Protein AF-Q5M6M2-F1 (afdb_monomer)

pLDDT: mean 83.04, std 14.75, range [26.73, 98.88]

Nearest PDB structures (foldseek):
  5hea-assembly1_A  TM=6.880E-01  e=1.243E-16  Streptococcus parasanguinis FW213
  8vh7-assembly2_B  TM=7.089E-01  e=6.841E-10  Pasteurella multocida
  8vh8-assembly2_B  TM=6.754E-01  e=8.347E-10  Pasteurella multocida
  8vh8-assembly4_D  TM=6.735E-01  e=1.243E-09  Pasteurella multocida
  8vh7-assembly1_A  TM=6.946E-01  e=4.530E-09  Pasteurella multocida

InterPro domains:
  IPR001173 Glycosyltransferase 2-like [PF00535] (6-85)
  IPR029044 Nucleotide-diphospho-sugar transferases [G3DSA:3.90.550.10] (1-86)
  IPR029044 Nucleotide-diphospho-sugar transferases [G3DSA:3.90.550.10] (135-311)
  IPR029044 Nucleotide-diphospho-sugar transferases [SSF53448] (4-286)
  IPR029465 TupA-like ATPgrasp protein [PF14305] (617-821)
  IPR059418 Repeat of unknown function DUF8374 [PF28160] (356-506)

Sequence (832 aa):
MKTVGVVIPIYNVEKYLRECLDSVVNQTYKNLQVVLVNDGSTDENSLNIAKEYTLKDERFILFDKENGGQSTARNVGIEFFSKEYDFKNITQELKENSLVEFKLDNEDNPYNIYKIYKSSNFFKNKDELLNFKAPDIDYIIFLDSDDYWELNCIEECVPRMDGVEVVWFDNKAFDYEIKTIYPTSKTFMECFNYNIKNKQINGNTWFDECRKNNITSIWIAVMEMIDFAYLKTLKLKFLDGVLYEDNLFGTLLFLNVKKLYVLDKKLYNNRIRANSTMCHDNNLSFENLAPFFRILSNDFLDPYDAREYIKLHSWTCMTFVLLLMYVNKFKNKENLEKIRFFLFSYKDILFENIKLNQDPWAIKDKIDIINFFVNNKFKDNKYQFNTNLYGTAKQRIQNQLCYKLGQTMIINSKSIIGILFMPIYLLSTFLNYKQDQKIYHQKIKKDPTLKLPPLENYPDYQEALKYKEHLSYKLGKILLESFKTWHKGGLFKFPFLAKGVKKRSKVALTSKECNLEEDEIFFKERHKAIFNYIPDFKHPQTFNEKLVFRMLYDRSPLYTFLADKLKMRIFIQQILSQFDESNIFDNNSVLFQDIDKIQDKILNTNICEYLPKLYAIYDDIYDIDFDILPESFVLKTNHDCGGYVIVEDKIKFLRDIDLFSSSMQKLHNHLHSNYYYLSREWHYKDIKPKIFAEELLIDKNGKLADTYKFHIFDHKNLNNNYIQVTTDRFNNYQRFIMDSNWNIAPFNFTYEVSKDKLPNRPSEFEKMFEISLKLSKMFDYVRVDLYCIDNRIYIGELTFTHGAAGEKLNPNCWDKKLGKLWNIRKLSDVAK

Radius of gyration: 37.34 Å; Cα contacts (8 Å, |Δi|>4): 1326; chains: 1; bounding box: 87×60×105 Å

Solvent-accessible surface area (backbone atoms only — not comparable to full-atom values): 46216 Å² total; per-residue (Å²): 135,74,32,35,33,38,29,30,36,37,61,64,34,55,92,33,34,62,60,20,51,49,29,61,73,59,28,71,52,74,58,53,39,35,34,39,21,36,34,47,52,82,54,94,41,38,65,57,52,53,50,50,49,15,51,75,35,66,48,28,32,33,38,37,24,51,52,52,54,64,30,46,30,46,36,52,38,54,37,40,60,67,57,75,65,54,59,34,73,72,58,90,72,93,54,85,86,33,71,38,40,28,34,69,64,56,92,81,54,96,62,51,61,69,38,32,38,33,21,38,78,61,48,91,48,70,65,54,55,70,63,51,69,65,65,86,54,49,28,37,35,38,45,58,32,64,24,38,48,45,47,50,40,62,55,63,44,61,76,52,37,68,93,33,50,31,29,38,45,38,63,44,55,30,31,62,90,79,70,40,72,59,88,83,74,75,49,80,65,56,64,53,72,61,76,61,56,72,32,78,47,29,19,65,58,52,49,52,48,26,64,76,61,70,57,71,84,34,84,45,52,62,36,35,40,32,33,37,68,59,47,59,75,67,70,73,63,47,49,65,85,44,64,72,29,37,31,58,39,36,46,58,52,44,63,68,35,74,29,31,26,31,43,84,44,68,34,36,41,44,62,47,54,80,88,36,99,86,42,88,56,94,80,76,43,54,86,75,40,61,71,76,58,38,70,44,61,81,78,36,94,45,50,65,60,41,51,53,50,48,50,51,49,16,51,47,54,55,35,48,52,44,47,51,45,53,74,70,58,57,94,43,80,78,52,47,56,54,46,49,53,48,38,51,53,46,46,54,61,50,66,80,63,75,76,77,91,73,62,95,80,54,53,61,61,55,51,49,50,51,45,48,44,45,68,64,60,48,73,58,73,72,91,53,80,54,51,88,80,73,47,45,31,44,57,54,54,50,68,31,67,33,21,47,43,15,44,51,51,58,65,29,60,76,40,75,67,33,51,73,46,35,69,57,53,47,49,49,54,50,51,51,50,52,47,52,49,49,52,50,53,50,48,29,70,78,37,68,84,72,54,77,74,66,63,81,77,31,91,47,23,78,65,25,54,57,54,59,74,29,67,33,24,46,43,16,44,50,49,54,53,13,60,75,30,41,94,78,47,22,60,75,46,35,66,60,54,50,52,52,50,62,64,72,49,75,66,73,84,59,72,81,66,84,45,63,65,61,55,49,50,53,49,40,55,52,42,25,73,72,75,71,47,82,74,55,54,91,70,50,59,27,36,46,37,43,35,46,29,38,44,66,75,46,79,43,68,63,52,23,36,44,49,22,59,57,57,29,44,51,55,52,38,38,73,73,66,77,48,74,80,80,55,70,80,41,86,84,23,75,74,73,49,63,65,89,82,38,50,70,61,47,50,58,34,55,77,32,81,44,42,61,47,58,77,50,77,29,79,49,74,89,62,64,64,70,85,82,48,65,60,44,30,28,40,34,43,30,34,65,82,85,33,63,44,82,35,82,42,41,69,61,44,69,67,35,59,67,64,40,50,54,46,48,51,48,44,45,56,45,50,77,47,61,39,21,82,78,67,57,43,50,41,29,59,82,45,81,57,33,38,34,35,29,54,57,65,55,37,102,85,71,47,68,56,42,39,40,33,37,40,46,36,41,94,88,44,61,82,65,22,39,33,40,38,38,39,51,86,84,85,63,71,43,67,47,34,23,35,73,85,74,42,78,39,94,45,38,68,77,59,85,72,73,86,88,67,80,80,80,80,60,92,51,46,72,59,53,51,52,50,46,49,64,77,32,70,92,52,45,54,37,30,36,31,32,33,61,47,94,87,38,54,32,55,74,48,58,43,73,47,68,70,71,47,70,70,51,42,44,57,63,69,48,32,43,51,53,16,67,56,41,61,89,64,55,62,69,70,72,78,104

Organism: Campylobacter jejuni (NCBI:txid197)

Mean predicted aligned error: 19.47 Å

Structure (mmCIF, N/CA/C/O backbone):
data_AF-Q5M6M2-F1
#
_entry.id   AF-Q5M6M2-F1
#
loop_
_atom_site.group_PDB
_atom_site.id
_atom_site.type_symbol
_atom_site.label_atom_id
_atom_site.label_alt_id
_atom_site.label_comp_id
_atom_site.label_asym_id
_atom_site.label_entity_id
_atom_site.label_seq_id
_atom_site.pdbx_PDB_ins_code
_atom_site.Cartn_x
_atom_site.Cartn_y
_atom_site.Cartn_z
_atom_site.occupancy
_atom_site.B_iso_or_equiv
_atom_site.auth_seq_id
_atom_site.auth_comp_id
_atom_site.auth_asym_id
_atom_site.auth_atom_id
_atom_site.pdbx_PDB_model_num
ATOM 1 N N . MET A 1 1 ? -41.541 11.569 20.650 1.00 85.75 1 MET A N 1
ATOM 2 C CA . MET A 1 1 ? -40.236 12.262 20.559 1.00 85.75 1 MET A CA 1
ATOM 3 C C . MET A 1 1 ? -39.165 11.182 20.585 1.00 85.75 1 MET A C 1
ATOM 5 O O . MET A 1 1 ? -39.375 10.213 21.301 1.00 85.75 1 MET A O 1
ATOM 9 N N . LYS A 1 2 ? -38.107 11.273 19.773 1.00 97.44 2 LYS A N 1
ATOM 10 C CA . LYS A 1 2 ? -37.060 10.236 19.699 1.00 97.44 2 LYS A CA 1
ATOM 11 C C . LYS A 1 2 ? -36.121 10.325 20.907 1.00 97.44 2 LYS A C 1
ATOM 13 O O . LYS A 1 2 ? -35.876 11.430 21.385 1.00 97.44 2 LYS A O 1
ATOM 18 N N . THR A 1 3 ? -35.627 9.225 21.449 1.00 98.38 3 THR A N 1
ATOM 19 C CA . THR A 1 3 ? -34.684 9.253 22.581 1.00 98.38 3 THR A CA 1
ATOM 20 C C . THR A 1 3 ? -33.255 9.137 22.065 1.00 98.38 3 THR A C 1
ATOM 22 O O . THR A 1 3 ? -32.957 8.228 21.292 1.00 98.38 3 THR A O 1
ATOM 25 N N . VAL A 1 4 ? -32.371 10.043 22.487 1.00 98.75 4 VAL A N 1
ATOM 26 C CA . VAL A 1 4 ? -30.961 10.056 22.064 1.00 98.75 4 VAL A CA 1
ATOM 27 C C . VAL A 1 4 ? -30.060 9.635 23.224 1.00 98.75 4 VAL A C 1
ATOM 29 O O . VAL A 1 4 ? -30.049 10.284 24.268 1.00 98.75 4 VAL A O 1
ATOM 32 N N . GLY A 1 5 ? -29.306 8.557 23.039 1.00 98.69 5 GLY A N 1
ATOM 33 C CA . GLY A 1 5 ? -28.227 8.133 23.921 1.00 98.69 5 GLY A CA 1
ATOM 34 C C . GLY A 1 5 ? -26.951 8.927 23.650 1.00 98.69 5 GLY A C 1
ATOM 35 O O . GLY A 1 5 ? -26.504 9.006 22.510 1.00 98.69 5 GLY A O 1
ATOM 36 N N . VAL A 1 6 ? -26.355 9.498 24.688 1.00 98.81 6 VAL A N 1
ATOM 37 C CA . VAL A 1 6 ? -25.086 10.229 24.631 1.00 98.81 6 VAL A CA 1
ATOM 38 C C . VAL A 1 6 ? -24.055 9.459 25.442 1.00 98.81 6 VAL A C 1
ATOM 40 O O . VAL A 1 6 ? -24.348 9.078 26.573 1.00 98.81 6 VAL A O 1
ATOM 43 N N . VAL A 1 7 ? -22.861 9.238 24.899 1.00 98.81 7 VAL A N 1
ATOM 44 C CA . VAL A 1 7 ? -21.767 8.557 25.610 1.00 98.81 7 VAL A CA 1
ATOM 45 C C . VAL A 1 7 ? -20.550 9.474 25.687 1.00 98.81 7 VAL A C 1
ATOM 47 O O . VAL A 1 7 ? -20.090 9.968 24.657 1.00 98.81 7 VAL A O 1
ATOM 50 N N . ILE A 1 8 ? -20.040 9.689 26.903 1.00 98.69 8 ILE A N 1
ATOM 51 C CA . ILE A 1 8 ? -18.933 10.612 27.190 1.00 98.69 8 ILE A CA 1
ATOM 52 C C . ILE A 1 8 ? -17.836 9.875 27.974 1.00 98.69 8 ILE A C 1
ATOM 54 O O . ILE A 1 8 ? -18.034 9.574 29.159 1.00 98.69 8 ILE A O 1
ATOM 58 N N . PRO A 1 9 ? -16.680 9.579 27.350 1.00 97.50 9 PRO A N 1
ATOM 59 C CA . PRO A 1 9 ? -15.520 9.027 28.039 1.00 97.50 9 PRO A CA 1
ATOM 60 C C . PRO A 1 9 ? -14.777 10.127 28.811 1.00 97.50 9 PRO A C 1
ATOM 62 O O . PRO A 1 9 ? -14.502 11.197 28.269 1.00 97.50 9 PRO A O 1
ATOM 65 N N . ILE A 1 10 ? -14.431 9.874 30.074 1.00 97.12 10 ILE A N 1
ATOM 66 C CA . ILE A 1 10 ? -13.815 10.848 30.988 1.00 97.12 10 ILE A CA 1
ATOM 67 C C . ILE A 1 10 ? -12.485 10.295 31.496 1.00 97.12 10 ILE A C 1
ATOM 69 O O . ILE A 1 10 ? -12.465 9.261 32.161 1.00 97.12 10 ILE A O 1
ATOM 73 N N . TYR A 1 11 ? -11.390 11.008 31.228 1.00 93.75 11 TYR A N 1
ATOM 74 C CA . TYR A 1 11 ? -10.078 10.696 31.792 1.00 93.75 11 TYR A CA 1
ATOM 75 C C . TYR A 1 11 ? -9.236 11.961 32.000 1.00 93.75 11 TYR A C 1
ATOM 77 O O . TYR A 1 11 ? -8.749 12.541 31.032 1.00 93.75 11 TYR A O 1
ATOM 85 N N . ASN A 1 12 ? -9.035 12.371 33.254 1.00 92.56 12 ASN A N 1
ATOM 86 C CA . ASN A 1 12 ? -8.169 13.498 33.637 1.00 92.56 12 ASN A CA 1
ATOM 87 C C . ASN A 1 12 ? -8.478 14.825 32.906 1.00 92.56 12 ASN A C 1
ATOM 89 O O . ASN A 1 12 ? -7.594 15.477 32.342 1.00 92.56 12 ASN A O 1
ATOM 93 N N . VAL A 1 13 ? -9.753 15.220 32.891 1.00 92.88 13 VAL A N 1
ATOM 94 C CA . VAL A 1 13 ? -10.278 16.381 32.147 1.00 92.88 13 VAL A CA 1
ATOM 95 C C . VAL A 1 13 ? -10.986 17.392 33.053 1.00 92.88 13 VAL A C 1
ATOM 97 O O . VAL A 1 13 ? -11.816 18.166 32.578 1.00 92.88 13 VAL A O 1
ATOM 100 N N . GLU A 1 14 ? -10.667 17.442 34.349 1.00 94.88 14 GLU A N 1
ATOM 101 C CA . GLU A 1 14 ? -11.368 18.289 35.331 1.00 94.88 14 GLU A CA 1
ATOM 102 C C . GLU A 1 14 ? -11.521 19.761 34.903 1.00 94.88 14 GLU A C 1
ATOM 104 O O . GLU A 1 14 ? -12.529 20.400 35.207 1.00 94.88 14 GLU A O 1
ATOM 109 N N . LYS A 1 15 ? -10.552 20.283 34.139 1.00 93.75 15 LYS A N 1
ATOM 110 C CA . LYS A 1 15 ? -10.528 21.662 33.626 1.00 93.75 15 LYS A CA 1
ATOM 111 C C . LYS A 1 15 ? -11.583 21.944 32.553 1.00 93.75 15 LYS A C 1
ATOM 113 O O . LYS A 1 15 ? -11.947 23.100 32.364 1.00 93.75 15 LYS A O 1
ATOM 118 N N . TYR A 1 16 ? -12.035 20.917 31.839 1.00 94.25 16 TYR A N 1
ATOM 119 C CA . TYR A 1 16 ? -12.872 21.038 30.638 1.00 94.25 16 TYR A CA 1
ATOM 120 C C . TYR A 1 16 ? -14.241 20.372 30.814 1.00 94.25 16 TYR A C 1
ATOM 122 O O . TYR A 1 16 ? -15.223 20.801 30.212 1.00 94.25 16 TYR A O 1
ATOM 130 N N . LEU A 1 17 ? -14.323 19.371 31.696 1.00 97.50 17 LEU A N 1
ATOM 131 C CA . LEU A 1 17 ? -15.484 18.501 31.844 1.00 97.50 17 LEU A CA 1
ATOM 132 C C . LEU A 1 17 ? -16.784 19.261 32.131 1.00 97.50 17 LEU A C 1
ATOM 134 O O . LEU A 1 17 ? -17.826 18.907 31.592 1.00 97.50 17 LEU A O 1
ATOM 138 N N . ARG A 1 18 ? -16.756 20.328 32.941 1.00 98.12 18 ARG A N 1
ATOM 139 C CA . ARG A 1 18 ? -17.974 21.110 33.222 1.00 98.12 18 ARG A CA 1
ATOM 140 C C . ARG A 1 18 ? -18.554 21.754 31.964 1.00 98.12 18 ARG A C 1
ATOM 142 O O . ARG A 1 18 ? -19.754 21.656 31.762 1.00 98.12 18 ARG A O 1
ATOM 149 N N . GLU A 1 19 ? -17.719 22.343 31.110 1.00 97.12 19 GLU A N 1
ATOM 150 C CA . GLU A 1 19 ? -18.163 22.971 29.857 1.00 97.12 19 GLU A CA 1
ATOM 151 C C . GLU A 1 19 ? -18.762 21.931 28.898 1.00 97.12 19 GLU A C 1
ATOM 153 O O . GLU A 1 19 ? -19.839 22.152 28.338 1.00 97.12 19 GLU A O 1
ATOM 158 N N . CYS A 1 20 ? -18.120 20.762 28.790 1.00 98.12 20 CYS A N 1
ATOM 159 C CA . CYS A 1 20 ? -18.657 19.614 28.062 1.00 98.12 20 CYS A CA 1
ATOM 160 C C . CYS A 1 20 ? -20.060 19.247 28.570 1.00 98.12 20 CYS A C 1
ATOM 162 O O . CYS A 1 20 ? -21.024 19.224 27.799 1.00 98.12 20 CYS A O 1
ATOM 164 N N . LEU A 1 21 ? -20.202 18.985 29.873 1.00 98.62 21 LEU A N 1
ATOM 165 C CA . LEU A 1 21 ? -21.458 18.521 30.467 1.00 98.62 21 LEU A CA 1
ATOM 166 C C . LEU A 1 21 ? -22.552 19.596 30.435 1.00 98.62 21 LEU A C 1
ATOM 168 O O . LEU A 1 21 ? -23.702 19.277 30.131 1.00 98.62 21 LEU A O 1
ATOM 172 N N . ASP A 1 22 ? -22.212 20.865 30.661 1.00 98.50 22 ASP A N 1
ATOM 173 C CA . ASP A 1 22 ? -23.141 21.987 30.529 1.00 98.50 22 ASP A CA 1
ATOM 174 C C . ASP A 1 22 ? -23.681 22.101 29.096 1.00 98.50 22 ASP A C 1
ATOM 176 O O . ASP A 1 22 ? -24.872 22.367 28.913 1.00 98.50 22 ASP A O 1
ATOM 180 N N . SER A 1 23 ? -22.863 21.836 28.072 1.00 98.06 23 SER A N 1
ATOM 181 C CA . SER A 1 23 ? -23.326 21.834 26.676 1.00 98.06 23 SER A CA 1
ATOM 182 C C . SER A 1 23 ? -24.368 20.745 26.388 1.00 98.06 23 SER A C 1
ATOM 184 O O . SER A 1 23 ? -25.256 20.946 25.556 1.00 98.06 23 SER A O 1
ATOM 186 N N . VAL A 1 24 ? -24.312 19.622 27.116 1.00 98.38 24 VAL A N 1
ATOM 187 C CA . VAL A 1 24 ? -25.276 18.514 27.025 1.00 98.38 24 VAL A CA 1
ATOM 188 C C . VAL A 1 24 ? -26.533 18.810 27.836 1.00 98.38 24 VAL A C 1
ATOM 190 O O . VAL A 1 24 ? -27.648 18.673 27.326 1.00 98.38 24 VAL A O 1
ATOM 193 N N . VAL A 1 25 ? -26.376 19.272 29.081 1.00 98.12 25 VAL A N 1
ATOM 194 C CA . VAL A 1 25 ? -27.498 19.628 29.965 1.00 98.12 25 VAL A CA 1
ATOM 195 C C . VAL A 1 25 ? -28.391 20.674 29.297 1.00 98.12 25 VAL A C 1
ATOM 197 O O . VAL A 1 25 ? -29.623 20.542 29.301 1.00 98.12 25 VAL A O 1
ATOM 200 N N . ASN A 1 26 ? -27.765 21.671 28.669 1.00 98.00 26 ASN A N 1
ATOM 201 C CA . ASN A 1 26 ? -28.430 22.821 28.070 1.00 98.00 26 ASN A CA 1
ATOM 202 C C . ASN A 1 26 ? -28.868 22.620 26.611 1.00 98.00 26 ASN A C 1
ATOM 204 O O . ASN A 1 26 ? -29.414 23.562 26.034 1.00 98.00 26 ASN A O 1
ATOM 208 N N . GLN A 1 27 ? -28.718 21.423 26.023 1.00 98.31 27 GLN A N 1
ATOM 209 C CA . GLN A 1 27 ? -29.257 21.141 24.686 1.00 98.31 27 GLN A CA 1
ATOM 210 C C . GLN A 1 27 ? -30.735 21.538 24.595 1.00 98.31 27 GLN A C 1
ATOM 212 O O . GLN A 1 27 ? -31.531 21.299 25.510 1.00 98.31 27 GLN A O 1
ATOM 217 N N . THR A 1 28 ? -31.108 22.162 23.482 1.00 97.75 28 THR A N 1
ATOM 218 C CA . THR A 1 28 ? -32.491 22.579 23.196 1.00 97.75 28 THR A CA 1
ATOM 219 C C . THR A 1 28 ? -33.425 21.374 23.071 1.00 97.75 28 THR A C 1
ATOM 221 O O . THR A 1 28 ? -34.529 21.400 23.617 1.00 97.75 28 THR A O 1
ATOM 224 N N . TYR A 1 29 ? -32.935 20.274 22.497 1.00 97.94 29 TYR A N 1
ATOM 225 C CA . TYR A 1 29 ? -33.602 18.977 22.513 1.00 97.94 29 TYR A CA 1
ATOM 226 C C . TYR A 1 29 ? -33.430 18.276 23.870 1.00 97.94 29 TYR A C 1
ATOM 228 O O . TYR A 1 29 ? -32.310 18.022 24.312 1.00 97.94 29 TYR A O 1
ATOM 236 N N . LYS A 1 30 ? -34.537 17.941 24.547 1.00 95.81 30 LYS A N 1
ATOM 237 C CA . LYS A 1 30 ? -34.500 17.491 25.955 1.00 95.81 30 LYS A CA 1
ATOM 238 C C . LYS A 1 30 ? -34.467 15.979 26.175 1.00 95.81 30 LYS A C 1
ATOM 240 O O . LYS A 1 30 ? -33.972 15.551 27.218 1.00 95.81 30 LYS A O 1
ATOM 245 N N . ASN A 1 31 ? -34.962 15.179 25.228 1.00 97.75 31 ASN A N 1
ATOM 246 C CA . ASN A 1 31 ? -35.147 13.733 25.404 1.00 97.75 31 ASN A CA 1
ATOM 247 C C . ASN A 1 31 ? -33.836 12.943 25.204 1.00 97.75 31 ASN A C 1
ATOM 249 O O . ASN A 1 31 ? -33.642 12.281 24.180 1.00 97.75 31 ASN A O 1
ATOM 253 N N . LEU A 1 32 ? -32.929 13.067 26.176 1.00 98.38 32 LEU A N 1
ATOM 254 C CA . LEU A 1 32 ? -31.593 12.467 26.183 1.00 98.38 32 LEU A CA 1
ATOM 255 C C . LEU A 1 32 ? -31.459 11.414 27.290 1.00 98.38 32 LEU A C 1
ATOM 257 O O . LEU A 1 32 ? -32.077 11.542 28.345 1.00 98.38 32 LEU A O 1
ATOM 261 N N . GLN A 1 33 ? -30.598 10.425 27.068 1.00 98.44 33 GLN A N 1
ATOM 262 C CA . GLN A 1 33 ? -30.063 9.515 28.084 1.00 98.44 33 GLN A CA 1
ATOM 263 C C . GLN A 1 33 ? -28.539 9.591 28.007 1.00 98.44 33 GLN A C 1
ATOM 265 O O . GLN A 1 33 ? -27.982 9.364 26.939 1.00 98.44 33 GLN A O 1
ATOM 270 N N . VAL A 1 34 ? -27.857 9.946 29.091 1.00 98.75 34 VAL A N 1
ATOM 271 C CA . VAL A 1 34 ? -26.426 10.281 29.055 1.00 98.75 34 VAL A CA 1
ATOM 272 C C . VAL A 1 34 ? -25.631 9.295 29.898 1.00 98.75 34 VAL A C 1
ATOM 274 O O . VAL A 1 34 ? -25.896 9.133 31.084 1.00 98.75 34 VAL A O 1
ATOM 277 N N . VAL A 1 35 ? -24.639 8.655 29.292 1.00 98.81 35 VAL A N 1
ATOM 278 C CA . VAL A 1 35 ? -23.704 7.743 29.947 1.00 98.81 35 VAL A CA 1
ATOM 279 C C . VAL A 1 35 ? -22.361 8.442 30.070 1.00 98.81 35 VAL A C 1
ATOM 281 O O . VAL A 1 35 ? -21.685 8.703 29.076 1.00 98.81 35 VAL A O 1
ATOM 284 N N . LEU A 1 36 ? -21.973 8.730 31.305 1.00 98.88 36 LEU A N 1
ATOM 285 C CA . LEU A 1 36 ? -20.623 9.142 31.652 1.00 98.88 36 LEU A CA 1
ATOM 286 C C . LEU A 1 36 ? -19.816 7.896 31.982 1.00 98.88 36 LEU A C 1
ATOM 288 O O . LEU A 1 36 ? -20.273 7.049 32.750 1.00 98.88 36 LEU A O 1
ATOM 292 N N . VAL A 1 37 ? -18.610 7.789 31.443 1.00 98.62 37 VAL A N 1
ATOM 293 C CA . VAL A 1 37 ? -17.709 6.686 31.775 1.00 98.62 37 VAL A CA 1
ATOM 294 C C . VAL A 1 37 ? -16.396 7.264 32.272 1.00 98.62 37 VAL A C 1
ATOM 296 O O . VAL A 1 37 ? -15.574 7.710 31.475 1.00 98.62 37 VAL A O 1
ATOM 299 N N . ASN A 1 38 ? -16.211 7.271 33.593 1.00 98.19 38 ASN A N 1
ATOM 300 C CA . ASN A 1 38 ? -14.922 7.564 34.202 1.00 98.19 38 ASN A CA 1
ATOM 301 C C . ASN A 1 38 ? -13.969 6.397 33.936 1.00 98.19 38 ASN A C 1
ATOM 303 O O . ASN A 1 38 ? -14.107 5.315 34.504 1.00 98.19 38 ASN A O 1
ATOM 307 N N . ASP A 1 39 ? -13.005 6.639 33.060 1.00 95.50 39 ASP A N 1
ATOM 308 C CA . ASP A 1 39 ? -12.000 5.688 32.607 1.00 95.50 39 ASP A CA 1
ATOM 309 C C . ASP A 1 39 ? -10.771 5.728 33.527 1.00 95.50 39 ASP A C 1
ATOM 311 O O . ASP A 1 39 ? -9.651 5.965 33.086 1.00 95.50 39 ASP A O 1
ATOM 315 N N . GLY A 1 40 ? -10.982 5.577 34.835 1.00 93.81 40 GLY A N 1
ATOM 316 C CA . GLY A 1 40 ? -9.903 5.551 35.822 1.00 93.81 40 GLY A CA 1
ATOM 317 C C . GLY A 1 40 ? -9.166 6.882 36.000 1.00 93.81 40 GLY A C 1
ATOM 318 O O . GLY A 1 40 ? -7.941 6.877 36.128 1.00 93.81 40 GLY A O 1
ATOM 319 N N . SER A 1 41 ? -9.877 8.021 35.991 1.00 93.75 41 SER A N 1
ATOM 320 C CA . SER A 1 41 ? -9.264 9.333 36.269 1.00 93.75 41 SER A CA 1
ATOM 321 C C . SER A 1 41 ? -8.532 9.343 37.614 1.00 93.75 41 SER A C 1
ATOM 323 O O . SER A 1 41 ? -9.035 8.841 38.618 1.00 93.75 41 SER A O 1
ATOM 325 N N . THR A 1 42 ? -7.352 9.953 37.615 1.00 91.50 42 THR A N 1
ATOM 326 C CA . THR A 1 42 ? -6.465 10.130 38.771 1.00 91.50 42 THR A CA 1
ATOM 327 C C . THR A 1 42 ? -6.307 11.595 39.175 1.00 91.50 42 THR A C 1
ATOM 329 O O . THR A 1 42 ? -5.587 11.881 40.128 1.00 91.50 42 THR A O 1
ATOM 332 N N . ASP A 1 43 ? -6.899 12.525 38.419 1.00 92.81 43 ASP A N 1
ATOM 333 C CA . ASP A 1 43 ? -6.998 13.925 38.825 1.00 92.81 43 ASP A CA 1
ATOM 334 C C . ASP A 1 43 ? -7.937 14.099 40.030 1.00 92.81 43 ASP A C 1
ATOM 336 O O . ASP A 1 43 ? -8.621 13.170 40.467 1.00 92.81 43 ASP A O 1
ATOM 340 N N . GLU A 1 44 ? -7.925 15.291 40.620 1.00 92.50 44 GLU A N 1
ATOM 341 C CA . GLU A 1 44 ? -8.631 15.536 41.876 1.00 92.50 44 GLU A CA 1
ATOM 342 C C . GLU A 1 44 ? -10.156 15.558 41.678 1.00 92.50 44 GLU A C 1
ATOM 344 O O . GLU A 1 44 ? -10.907 15.114 42.554 1.00 92.50 44 GLU A O 1
ATOM 349 N N . ASN A 1 45 ? -10.636 16.054 40.528 1.00 96.81 45 ASN A N 1
ATOM 350 C CA . ASN A 1 45 ? -12.039 16.436 40.394 1.00 96.81 45 ASN A CA 1
ATOM 351 C C . ASN A 1 45 ? -12.843 15.753 39.280 1.00 96.81 45 ASN A C 1
ATOM 353 O O . ASN A 1 45 ? -14.071 15.839 39.357 1.00 96.81 45 ASN A O 1
ATOM 357 N N . SER A 1 46 ? -12.270 15.064 38.282 1.00 97.44 46 SER A N 1
ATOM 358 C CA . SER A 1 46 ? -13.074 14.542 37.152 1.00 97.44 46 SER A CA 1
ATOM 359 C C . SER A 1 46 ? -14.198 13.607 37.608 1.00 97.44 46 SER A C 1
ATOM 361 O O . SER A 1 46 ? -15.355 13.783 37.215 1.00 97.44 46 SER A O 1
ATOM 363 N N . LEU A 1 47 ? -13.898 12.659 38.503 1.00 97.94 47 LEU A N 1
ATOM 364 C CA . LEU A 1 47 ? -1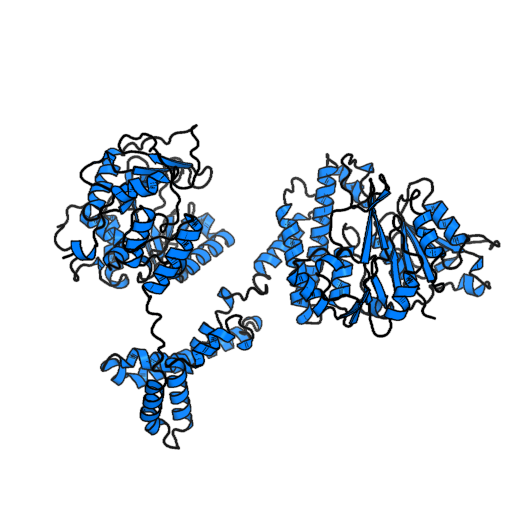4.900 11.734 39.046 1.00 97.94 47 LEU A CA 1
ATOM 365 C C . LEU A 1 47 ? -15.963 12.460 39.889 1.00 97.94 47 LEU A C 1
ATOM 367 O O . LEU A 1 47 ? -17.148 12.133 39.815 1.00 97.94 47 LEU A O 1
ATOM 371 N N . ASN A 1 48 ? -15.557 13.453 40.684 1.00 98.12 48 ASN A N 1
ATOM 372 C CA . ASN A 1 48 ? -16.471 14.214 41.538 1.00 98.12 48 ASN A CA 1
ATOM 373 C C . ASN A 1 48 ? -17.419 15.091 40.713 1.00 98.12 48 ASN A C 1
ATOM 375 O O . ASN A 1 48 ? -18.615 15.127 40.993 1.00 98.12 48 ASN A O 1
ATOM 379 N N . ILE A 1 49 ? -16.913 15.723 39.652 1.00 98.62 49 ILE A N 1
ATOM 380 C CA . ILE A 1 49 ? -17.727 16.466 38.687 1.00 98.62 49 ILE A CA 1
ATOM 381 C C . ILE A 1 49 ? -18.727 15.513 38.017 1.00 98.62 49 ILE A C 1
ATOM 383 O O . ILE A 1 49 ? -19.919 15.802 37.982 1.00 98.62 49 ILE A O 1
ATOM 387 N N . ALA A 1 50 ? -18.295 14.340 37.547 1.00 98.50 50 ALA A N 1
ATOM 388 C CA . ALA A 1 50 ? -19.206 13.374 36.931 1.00 98.50 50 ALA A CA 1
ATOM 389 C C . ALA A 1 50 ? -20.318 12.906 37.896 1.00 98.50 50 ALA A C 1
ATOM 391 O O . ALA A 1 50 ? -21.483 12.796 37.502 1.00 98.50 50 ALA A O 1
ATOM 392 N N . LYS A 1 51 ? -19.986 12.687 39.177 1.00 98.38 51 LYS A N 1
ATOM 393 C CA . LYS A 1 51 ? -20.954 12.372 40.244 1.00 98.38 51 LYS A CA 1
ATOM 394 C C . LYS A 1 51 ? -21.939 13.512 40.490 1.00 98.38 51 LYS A C 1
ATOM 396 O O . LYS A 1 51 ? -23.134 13.252 40.613 1.00 98.38 51 LYS A O 1
ATOM 401 N N . GLU A 1 52 ? -21.459 14.753 40.528 1.00 98.12 52 GLU A N 1
ATOM 402 C CA . GLU A 1 52 ? -22.292 15.950 40.687 1.00 98.12 52 GLU A CA 1
ATOM 403 C C . GLU A 1 52 ? -23.354 16.038 39.586 1.00 98.12 52 GLU A C 1
ATOM 405 O O . GLU A 1 52 ? -24.540 16.168 39.886 1.00 98.12 52 GLU A O 1
ATOM 410 N N . TYR A 1 53 ? -22.958 15.904 38.317 1.00 98.44 53 TYR A N 1
ATOM 411 C CA . TYR A 1 53 ? -23.900 15.953 37.193 1.00 98.44 53 TYR A CA 1
ATOM 412 C C . TYR A 1 53 ? -24.849 14.754 37.172 1.00 98.44 53 TYR A C 1
ATOM 414 O O . TYR A 1 53 ? -26.036 14.925 36.906 1.00 98.44 53 TYR A O 1
ATOM 422 N N . THR A 1 54 ? -24.356 13.563 37.528 1.00 98.38 54 THR A N 1
ATOM 423 C CA . THR A 1 54 ? -25.195 12.361 37.659 1.00 98.38 54 THR A CA 1
ATOM 424 C C . THR A 1 54 ? -26.262 12.522 38.734 1.00 98.38 54 THR A C 1
ATOM 426 O O . THR A 1 54 ? -27.361 11.997 38.588 1.00 98.38 54 THR A O 1
ATOM 429 N N . LEU A 1 55 ? -25.958 13.249 39.810 1.00 97.50 55 LEU A N 1
ATOM 430 C CA . LEU A 1 55 ? -26.920 13.553 40.860 1.00 97.50 55 LEU A CA 1
ATOM 431 C C . LEU A 1 55 ? -27.926 14.627 40.420 1.00 97.50 55 LEU A C 1
ATOM 433 O O . LEU A 1 55 ? -29.127 14.469 40.643 1.00 97.50 55 LEU A O 1
ATOM 437 N N . LYS A 1 56 ? -27.421 15.701 39.800 1.00 96.00 56 LYS A N 1
ATOM 438 C CA . LYS A 1 56 ? -28.169 16.908 39.418 1.00 96.00 56 LYS A CA 1
ATOM 439 C C . LYS A 1 56 ? -29.174 16.673 38.290 1.00 96.00 56 LYS A C 1
ATOM 441 O O . LYS A 1 56 ? -30.203 17.344 38.261 1.00 96.00 56 LYS A O 1
ATOM 446 N N . ASP A 1 57 ? -28.879 15.771 37.359 1.00 96.75 57 ASP A N 1
ATOM 447 C CA . ASP A 1 57 ? -29.691 15.540 36.168 1.00 96.75 57 ASP A CA 1
ATOM 448 C C . ASP A 1 57 ? -30.013 14.050 36.008 1.00 96.75 57 ASP A C 1
ATOM 450 O O . ASP A 1 57 ? -29.142 13.220 35.744 1.00 96.75 57 ASP A O 1
ATOM 454 N N . GLU A 1 58 ? -31.294 13.701 36.150 1.00 95.19 58 GLU A N 1
ATOM 455 C CA . GLU A 1 58 ? -31.765 12.313 36.119 1.00 95.19 58 GLU A CA 1
ATOM 456 C C . GLU A 1 58 ? -31.513 11.599 34.787 1.00 95.19 58 GLU A C 1
ATOM 458 O O . GLU A 1 58 ? -31.608 10.374 34.733 1.00 95.19 58 GLU A O 1
ATOM 463 N N . ARG A 1 59 ? -31.168 12.319 33.713 1.00 97.31 59 ARG A N 1
ATOM 464 C CA . ARG A 1 59 ? -30.813 11.725 32.416 1.00 97.31 59 ARG A CA 1
ATOM 465 C C . ARG A 1 59 ? -29.457 11.025 32.455 1.00 97.31 59 ARG A C 1
ATOM 467 O O . ARG A 1 59 ? -29.188 10.193 31.594 1.00 97.31 59 ARG A O 1
ATOM 474 N N . PHE A 1 60 ? -28.618 11.334 33.442 1.00 98.50 60 PHE A N 1
ATOM 475 C CA . PHE A 1 60 ? -27.236 10.875 33.519 1.00 98.50 60 PHE A CA 1
ATOM 476 C C . PHE A 1 60 ? -27.108 9.559 34.296 1.00 98.50 60 PHE A C 1
ATOM 478 O O . PHE A 1 60 ? -27.847 9.283 35.245 1.00 98.50 60 PHE A O 1
ATOM 485 N N . ILE A 1 61 ? -26.167 8.722 33.882 1.00 98.56 61 ILE A N 1
ATOM 486 C CA . ILE A 1 61 ? -25.665 7.557 34.609 1.00 98.56 61 ILE A CA 1
ATOM 487 C C . ILE A 1 61 ? -24.143 7.564 34.497 1.00 98.56 61 ILE A C 1
ATOM 489 O O . ILE A 1 61 ? -23.609 7.907 33.444 1.00 98.56 61 ILE A O 1
ATOM 493 N N . LEU A 1 62 ? -23.447 7.204 35.570 1.00 98.69 62 LEU A N 1
ATOM 494 C CA . LEU A 1 62 ? -21.988 7.200 35.609 1.00 98.69 62 LEU A CA 1
ATOM 495 C C . LEU A 1 62 ? -21.459 5.790 35.848 1.00 98.69 62 LEU A C 1
ATOM 497 O O . LEU A 1 62 ? -21.808 5.157 36.837 1.00 98.69 62 LEU A O 1
ATOM 501 N N . PHE A 1 63 ? -20.570 5.339 34.975 1.00 98.62 63 PHE A N 1
ATOM 502 C CA . PHE A 1 63 ? -19.765 4.136 35.137 1.00 98.62 63 PHE A CA 1
ATOM 503 C C . PHE A 1 63 ? -18.367 4.537 35.601 1.00 98.62 63 PHE A C 1
ATOM 505 O O . PHE A 1 63 ? -17.733 5.384 34.977 1.00 98.62 63 PHE A O 1
ATOM 512 N N . ASP A 1 64 ? -17.891 3.934 36.683 1.00 98.00 64 ASP A N 1
ATOM 513 C CA . ASP A 1 64 ? -16.541 4.111 37.211 1.0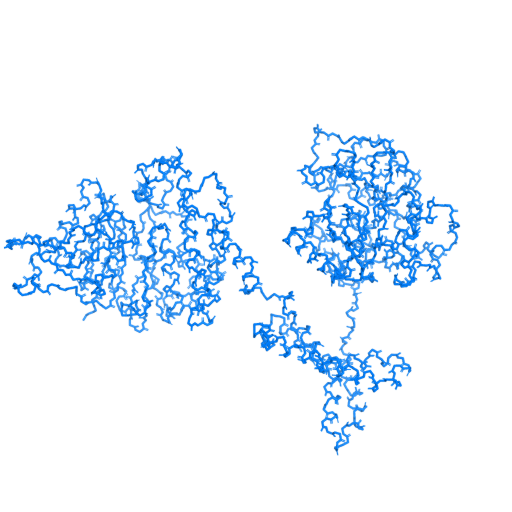0 98.00 64 ASP A CA 1
ATOM 514 C C . ASP A 1 64 ? -15.774 2.796 37.068 1.00 98.00 64 ASP A C 1
ATOM 516 O O . ASP A 1 64 ? -16.196 1.765 37.606 1.00 98.00 64 ASP A O 1
ATOM 520 N N . LYS A 1 65 ? -14.692 2.815 36.290 1.00 95.69 65 LYS A N 1
ATOM 521 C CA . LYS A 1 65 ? -13.957 1.616 35.879 1.00 95.69 65 LYS A CA 1
ATOM 522 C C . LYS A 1 65 ? -12.452 1.844 35.824 1.00 95.69 65 LYS A C 1
ATOM 524 O O . LYS A 1 65 ? -11.982 2.978 35.903 1.00 95.69 65 LYS A O 1
ATOM 529 N N . GLU A 1 66 ? -11.708 0.757 35.656 1.00 93.81 66 GLU A N 1
ATOM 530 C CA . GLU A 1 66 ? -10.271 0.813 35.385 1.00 93.81 66 GLU A CA 1
ATOM 531 C C . GLU A 1 66 ? -9.962 1.563 34.078 1.00 93.81 66 GLU A C 1
ATOM 533 O O . GLU A 1 66 ? -10.753 1.532 33.128 1.00 93.81 66 GLU A O 1
ATOM 538 N N . ASN A 1 67 ? -8.798 2.222 34.022 1.00 92.06 67 ASN A N 1
ATOM 539 C CA . ASN A 1 67 ? -8.336 2.879 32.803 1.00 92.06 67 ASN A CA 1
ATOM 540 C C . ASN A 1 67 ? -8.016 1.842 31.715 1.00 92.06 67 ASN A C 1
ATOM 542 O O . ASN A 1 67 ? -7.075 1.063 31.850 1.00 92.06 67 ASN A O 1
ATOM 546 N N . GLY A 1 68 ? -8.778 1.874 30.625 1.00 88.81 68 GLY A N 1
ATOM 547 C CA . GLY A 1 68 ? -8.592 1.023 29.447 1.00 88.81 68 GLY A CA 1
ATOM 548 C C . GLY A 1 68 ? -8.520 1.799 28.130 1.00 88.81 68 GLY A C 1
ATOM 549 O O . GLY A 1 68 ? -8.370 1.191 27.071 1.00 88.81 68 GLY A O 1
ATOM 550 N N . GLY A 1 69 ? -8.642 3.129 28.174 1.00 89.38 69 GLY A N 1
ATOM 551 C CA . GLY A 1 69 ? -8.655 4.001 27.004 1.00 89.38 69 GLY A CA 1
ATOM 552 C C . GLY A 1 69 ? -10.065 4.313 26.493 1.00 89.38 69 GLY A C 1
ATOM 553 O O . GLY A 1 69 ? -11.061 3.683 26.868 1.00 89.38 69 GLY A O 1
ATOM 554 N N . GLN A 1 70 ? -10.148 5.290 25.583 1.00 90.69 70 GLN A N 1
ATOM 555 C CA . GLN A 1 70 ? -11.419 5.841 25.099 1.00 90.69 70 GLN A CA 1
ATOM 556 C C . GLN A 1 70 ? -12.323 4.803 24.414 1.00 90.69 70 GLN A C 1
ATOM 558 O O . GLN A 1 70 ? -13.542 4.862 24.581 1.00 90.69 70 GLN A O 1
ATOM 563 N N . SER A 1 71 ? -11.753 3.832 23.693 1.00 93.44 71 SER A N 1
ATOM 564 C CA . SER A 1 71 ? -12.495 2.725 23.070 1.00 93.44 71 SER A CA 1
ATOM 565 C C . SER A 1 71 ? -13.329 1.951 24.084 1.00 93.44 71 SER A C 1
ATOM 567 O O . SER A 1 71 ? -14.546 1.849 23.921 1.00 93.44 71 SER A O 1
ATOM 569 N N . THR A 1 72 ? -12.702 1.499 25.174 1.00 95.00 72 THR A N 1
ATOM 570 C CA . THR A 1 72 ? -13.383 0.745 26.237 1.00 95.00 72 THR A CA 1
ATOM 571 C C . THR A 1 72 ? -14.508 1.566 26.864 1.00 95.00 72 THR A C 1
ATOM 573 O O . THR A 1 72 ? -15.600 1.061 27.107 1.00 95.00 72 THR A O 1
ATOM 576 N N . ALA A 1 73 ? -14.280 2.865 27.074 1.00 95.94 73 ALA A N 1
ATOM 577 C CA . ALA A 1 73 ? -15.270 3.758 27.653 1.00 95.94 73 ALA A CA 1
ATOM 578 C C . ALA A 1 73 ? -16.477 3.984 26.722 1.00 95.94 73 ALA A C 1
ATOM 580 O O . ALA A 1 73 ? -17.621 3.931 27.174 1.00 95.94 73 ALA A O 1
ATOM 581 N N . ARG A 1 74 ? -16.258 4.160 25.413 1.00 97.62 74 ARG A N 1
ATOM 582 C CA . ARG A 1 74 ? -17.358 4.243 24.437 1.00 97.62 74 ARG A CA 1
ATOM 583 C C . ARG A 1 74 ? -18.117 2.916 24.322 1.00 97.62 74 ARG A C 1
ATOM 585 O O . ARG A 1 74 ? -19.346 2.926 24.241 1.00 97.62 74 ARG A O 1
ATOM 592 N N . ASN A 1 75 ? -17.407 1.787 24.377 1.00 97.94 75 ASN A N 1
ATOM 593 C CA . ASN A 1 75 ? -17.996 0.447 24.331 1.00 97.94 75 ASN A CA 1
ATOM 594 C C . ASN A 1 75 ? -18.905 0.164 25.533 1.00 97.94 75 ASN A C 1
ATOM 596 O O . ASN A 1 75 ? -20.015 -0.317 25.322 1.00 97.94 75 ASN A O 1
ATOM 600 N N . VAL A 1 76 ? -18.525 0.574 26.751 1.00 97.69 76 VAL A N 1
ATOM 601 C CA . VAL A 1 76 ? -19.406 0.506 27.936 1.00 97.69 76 VAL A CA 1
ATOM 602 C C . VAL A 1 76 ? -20.752 1.188 27.673 1.00 97.69 76 VAL A C 1
ATOM 604 O O . VAL A 1 76 ? -21.801 0.644 28.013 1.00 97.69 76 VAL A O 1
ATOM 607 N N . GLY A 1 77 ? -20.751 2.355 27.020 1.00 97.69 77 GLY A N 1
ATOM 608 C CA . GLY A 1 77 ? -21.987 3.045 26.646 1.00 97.69 77 GLY A CA 1
ATOM 609 C C . GLY A 1 77 ? -22.828 2.279 25.616 1.00 97.69 77 GLY A C 1
ATOM 610 O O . GLY A 1 77 ? -24.042 2.158 25.783 1.00 97.69 77 GLY A O 1
ATOM 611 N N . ILE A 1 78 ? -22.199 1.723 24.574 1.00 98.00 78 ILE A N 1
ATOM 612 C CA . ILE A 1 78 ? -22.885 0.902 23.558 1.00 98.00 78 ILE A CA 1
ATOM 613 C C . ILE A 1 78 ? -23.524 -0.338 24.199 1.00 98.00 78 ILE A C 1
ATOM 615 O O . ILE A 1 78 ? -24.680 -0.660 23.912 1.00 98.00 78 ILE A O 1
ATOM 619 N N . GLU A 1 79 ? -22.789 -1.028 25.066 1.00 96.62 79 GLU A N 1
ATOM 620 C CA . GLU A 1 79 ? -23.222 -2.252 25.748 1.00 96.62 79 GLU A CA 1
ATOM 621 C C . GLU A 1 79 ? -24.326 -1.981 26.767 1.00 96.62 79 GLU A C 1
ATOM 623 O O . GLU A 1 79 ? -25.320 -2.713 26.813 1.00 96.62 79 GLU A O 1
ATOM 628 N N . PHE A 1 80 ? -24.215 -0.869 27.501 1.00 96.50 80 PHE A N 1
ATOM 629 C CA . PHE A 1 80 ? -25.263 -0.386 28.390 1.00 96.50 80 PHE A CA 1
ATOM 630 C C . PHE A 1 80 ? -26.584 -0.232 27.637 1.00 96.50 80 PHE A C 1
ATOM 632 O O . PHE A 1 80 ? -27.571 -0.882 27.979 1.00 96.50 80 PHE A O 1
ATOM 639 N N . PHE A 1 81 ? -26.605 0.555 26.559 1.00 97.75 81 PHE A N 1
ATOM 640 C CA . PHE A 1 81 ? -27.823 0.748 25.771 1.00 97.75 81 PHE A CA 1
ATOM 641 C C . PHE A 1 81 ? -28.271 -0.525 25.035 1.00 97.75 81 PHE A C 1
ATOM 643 O O . PHE A 1 81 ? -29.455 -0.683 24.726 1.00 97.75 81 PHE A O 1
ATOM 650 N N . SER A 1 82 ? -27.358 -1.467 24.787 1.00 95.88 82 SER A N 1
ATOM 651 C CA . SER A 1 82 ? -27.675 -2.781 24.211 1.00 95.88 82 SER A CA 1
ATOM 652 C C . SER A 1 82 ? -28.270 -3.757 25.228 1.00 95.88 82 SER A C 1
ATOM 654 O O . SER A 1 82 ? -28.735 -4.823 24.824 1.00 95.88 82 SER A O 1
ATOM 656 N N . LYS A 1 83 ? -28.338 -3.369 26.511 1.00 93.81 83 LYS A N 1
ATOM 657 C CA . LYS A 1 83 ? -28.815 -4.190 27.634 1.00 93.81 83 LYS A CA 1
ATOM 658 C C . LYS A 1 83 ? -27.972 -5.459 27.813 1.00 93.81 83 LYS A C 1
ATOM 660 O O . LYS A 1 83 ? -28.513 -6.519 28.107 1.00 93.81 83 LYS A O 1
ATOM 665 N N . GLU A 1 84 ? -26.659 -5.344 27.609 1.00 92.44 84 GLU A N 1
ATOM 666 C CA . GLU A 1 84 ? -25.695 -6.442 27.809 1.00 92.44 84 GLU A CA 1
ATOM 667 C C . GLU A 1 84 ? -25.290 -6.608 29.288 1.00 92.44 84 GLU A C 1
ATOM 669 O O . GLU A 1 84 ? -24.645 -7.591 29.640 1.00 92.44 84 GLU A O 1
ATOM 674 N N . TYR A 1 85 ? -25.705 -5.683 30.161 1.00 90.94 85 TYR A N 1
ATOM 675 C CA . TYR A 1 85 ? -25.408 -5.704 31.593 1.00 90.94 85 TYR A CA 1
ATOM 676 C C . TYR A 1 85 ? -26.646 -5.975 32.446 1.00 90.94 85 TYR A C 1
ATOM 678 O O . TYR A 1 85 ? -27.692 -5.345 32.256 1.00 90.94 85 TYR A O 1
ATOM 686 N N . ASP A 1 86 ? -26.462 -6.827 33.453 1.00 89.31 86 ASP A N 1
ATOM 687 C CA . ASP A 1 86 ? -27.366 -6.975 34.588 1.00 89.31 86 ASP A CA 1
ATOM 688 C C . ASP A 1 86 ? -26.799 -6.228 35.800 1.00 89.31 86 ASP A C 1
ATOM 690 O O . ASP A 1 86 ? -25.589 -6.235 36.048 1.00 89.31 86 ASP A O 1
ATOM 694 N N . PHE A 1 87 ? -27.671 -5.566 36.560 1.00 91.69 87 PHE A N 1
ATOM 695 C CA . PHE A 1 87 ? -27.268 -4.673 37.645 1.00 91.69 87 PHE A CA 1
ATOM 696 C C . PHE A 1 87 ? -27.665 -5.228 39.003 1.00 91.69 87 PHE A C 1
ATOM 698 O O . PHE A 1 87 ? -28.829 -5.530 39.260 1.00 91.69 87 PHE A O 1
ATOM 705 N N . LYS A 1 88 ? -26.703 -5.235 39.921 1.00 91.38 88 LYS A N 1
ATOM 706 C CA . LYS A 1 88 ? -26.910 -5.507 41.335 1.00 91.38 88 LYS A CA 1
ATOM 707 C C . LYS A 1 88 ? -26.838 -4.213 42.124 1.00 91.38 88 LYS A C 1
ATOM 709 O O . LYS A 1 88 ? -25.773 -3.602 42.231 1.00 91.38 88 LYS A O 1
ATOM 714 N N . ASN A 1 89 ? -27.958 -3.809 42.713 1.00 91.12 89 ASN A N 1
ATOM 715 C CA . ASN A 1 89 ? -27.968 -2.702 43.663 1.00 91.12 89 ASN A CA 1
ATOM 716 C C . ASN A 1 89 ? -27.146 -3.078 44.910 1.00 91.12 89 ASN A C 1
ATOM 718 O O . ASN A 1 89 ? -27.368 -4.128 45.516 1.00 91.12 89 ASN A O 1
ATOM 722 N N . ILE A 1 90 ? -26.212 -2.211 45.298 1.00 91.88 90 ILE A N 1
ATOM 723 C CA . ILE A 1 90 ? -25.379 -2.373 46.501 1.00 91.88 90 ILE A CA 1
ATOM 724 C C . ILE A 1 90 ? -25.623 -1.277 47.548 1.00 91.88 90 ILE A C 1
ATOM 726 O O . ILE A 1 90 ? -24.993 -1.270 48.605 1.00 91.88 90 ILE A O 1
ATOM 730 N N . THR A 1 91 ? -26.558 -0.370 47.279 1.00 88.31 91 THR A N 1
ATOM 731 C CA . THR A 1 91 ? -26.990 0.673 48.210 1.00 88.31 91 THR A CA 1
ATOM 732 C C . THR A 1 91 ? -27.907 0.068 49.267 1.00 88.31 91 THR A C 1
ATOM 734 O O . THR A 1 91 ? -28.977 -0.448 48.949 1.00 88.31 91 THR A O 1
ATOM 737 N N . GLN A 1 92 ? -27.496 0.135 50.535 1.00 78.88 92 GLN A N 1
ATOM 738 C CA . GLN A 1 92 ? -28.250 -0.447 51.654 1.00 78.88 92 GLN A CA 1
ATOM 739 C C . GLN A 1 92 ? -29.444 0.418 52.088 1.00 78.88 92 GLN A C 1
ATOM 741 O O . GLN A 1 92 ? -30.491 -0.116 52.444 1.00 78.88 92 GLN A O 1
ATOM 746 N N . GLU A 1 93 ? -29.297 1.745 52.040 1.00 81.50 93 GLU A N 1
ATOM 747 C CA . GLU A 1 93 ? -30.316 2.715 52.451 1.00 81.50 93 GLU A CA 1
ATOM 748 C C . GLU A 1 93 ? -30.512 3.757 51.344 1.00 81.50 93 GLU A C 1
ATOM 750 O O . GLU A 1 93 ? -29.565 4.441 50.952 1.00 81.50 93 GLU A O 1
ATOM 755 N N . LEU A 1 94 ? -31.740 3.872 50.830 1.00 79.44 94 LEU A N 1
ATOM 756 C CA . LEU A 1 94 ? -32.089 4.861 49.812 1.00 79.44 94 LEU A CA 1
ATOM 757 C C . LEU A 1 94 ? -32.340 6.214 50.489 1.00 79.44 94 LEU A C 1
ATOM 759 O O . LEU A 1 94 ? -33.298 6.350 51.249 1.00 79.44 94 LEU A O 1
ATOM 763 N N . LYS A 1 95 ? -31.490 7.206 50.209 1.00 84.94 95 LYS A N 1
ATOM 764 C CA . LYS A 1 95 ? -31.663 8.590 50.670 1.00 84.94 95 LYS A CA 1
ATOM 765 C C . LYS A 1 95 ? -32.166 9.453 49.518 1.00 84.94 95 LYS A C 1
ATOM 767 O O . LYS A 1 95 ? -31.786 9.243 48.370 1.00 84.94 95 LYS A O 1
ATOM 772 N N . GLU A 1 96 ? -33.037 10.408 49.825 1.00 84.62 96 GLU A N 1
ATOM 773 C CA . GLU A 1 96 ? -33.509 11.374 48.831 1.00 84.62 96 GLU A CA 1
ATOM 774 C C . GLU A 1 96 ? -32.344 12.254 48.363 1.00 84.62 96 GLU A C 1
ATOM 776 O O . GLU A 1 96 ? -31.480 12.627 49.163 1.00 84.62 96 GLU A O 1
ATOM 781 N N . ASN A 1 97 ? -32.306 12.566 47.065 1.00 89.62 97 ASN A N 1
ATOM 782 C CA . ASN A 1 97 ? -31.248 13.360 46.449 1.00 89.62 97 ASN A CA 1
ATOM 783 C C . ASN A 1 97 ? -29.826 12.832 46.744 1.00 89.62 97 ASN A C 1
ATOM 785 O O . ASN A 1 97 ? -28.888 13.599 46.969 1.00 89.62 97 ASN A O 1
ATOM 789 N N . SER A 1 98 ? -29.661 11.505 46.739 1.00 94.12 98 SER A N 1
ATOM 790 C CA . SER A 1 98 ? -28.363 10.824 46.779 1.00 94.12 98 SER A CA 1
ATOM 791 C C . SER A 1 98 ? -28.086 10.025 45.503 1.00 94.12 98 SER A C 1
ATOM 793 O O . SER A 1 98 ? -28.982 9.788 44.689 1.00 94.12 98 SER A O 1
ATOM 795 N N . LEU A 1 99 ? -26.842 9.572 45.335 1.00 95.69 99 LEU A N 1
ATOM 796 C CA . LEU A 1 99 ? -26.492 8.585 44.315 1.00 95.69 99 LEU A CA 1
ATOM 797 C C . LEU A 1 99 ? -26.797 7.172 44.822 1.00 95.69 99 LEU A C 1
ATOM 799 O O . LEU A 1 99 ? -26.464 6.825 45.954 1.00 95.69 99 LEU A O 1
ATOM 803 N N . VAL A 1 100 ? -27.411 6.371 43.963 1.00 95.50 100 VAL A N 1
ATOM 804 C CA . VAL A 1 100 ? -27.572 4.927 44.107 1.00 95.50 100 VAL A CA 1
ATOM 805 C C . VAL A 1 100 ? -26.395 4.254 43.417 1.00 95.50 100 VAL A C 1
ATOM 807 O O . VAL A 1 100 ? -26.108 4.534 42.253 1.00 95.50 100 VAL A O 1
ATOM 810 N N . GLU A 1 101 ? -25.725 3.368 44.144 1.00 95.75 101 GLU A N 1
ATOM 811 C CA . GLU A 1 101 ? -24.612 2.559 43.666 1.00 95.75 101 GLU A CA 1
ATOM 812 C C . GLU A 1 101 ? -25.072 1.164 43.219 1.00 95.75 101 GLU A C 1
ATOM 814 O O . GLU A 1 101 ? -25.772 0.449 43.947 1.00 95.75 101 GLU A O 1
ATOM 819 N N . PHE A 1 102 ? -24.598 0.754 42.046 1.00 95.25 102 PHE A N 1
ATOM 820 C CA . PHE A 1 102 ? -24.741 -0.584 41.487 1.00 95.25 102 PHE A CA 1
ATOM 821 C C . PHE A 1 102 ? -23.370 -1.195 41.185 1.00 95.25 102 PHE A C 1
ATOM 823 O O . PHE A 1 102 ? -22.364 -0.495 41.031 1.00 95.25 102 PHE A O 1
ATOM 830 N N . LYS A 1 103 ? -23.357 -2.519 41.061 1.00 93.62 103 LYS A N 1
ATOM 831 C CA . LYS A 1 103 ? -22.301 -3.310 40.422 1.00 93.62 103 LYS A CA 1
ATOM 832 C C . LYS A 1 103 ? -22.922 -4.167 39.324 1.00 93.62 103 LYS A C 1
ATOM 834 O O . LYS A 1 103 ? -24.142 -4.325 39.297 1.00 93.62 103 LYS A O 1
ATOM 839 N N . LEU A 1 104 ? -22.099 -4.724 38.445 1.00 93.31 104 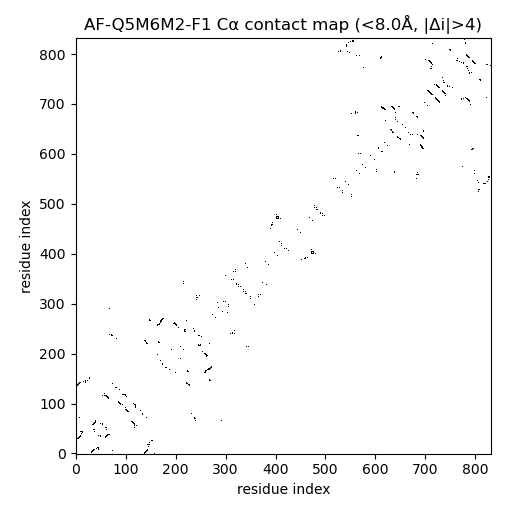LEU A N 1
ATOM 840 C CA . LEU A 1 104 ? -22.563 -5.770 37.537 1.00 93.31 104 LEU A CA 1
ATOM 841 C C . LEU A 1 104 ? -22.914 -7.035 38.343 1.00 93.31 104 LEU A C 1
ATOM 843 O O . LEU A 1 104 ? -22.230 -7.347 39.321 1.00 93.31 104 LEU A O 1
ATOM 847 N N . ASP A 1 105 ? -24.014 -7.707 37.991 1.00 86.31 105 ASP A N 1
ATOM 848 C CA . ASP A 1 105 ? -24.515 -8.910 38.689 1.00 86.31 105 ASP A CA 1
ATOM 849 C C . ASP A 1 105 ? -23.978 -10.229 38.100 1.00 86.31 105 ASP A C 1
ATOM 851 O O . ASP A 1 105 ? -24.223 -11.307 38.636 1.00 86.31 105 ASP A O 1
ATOM 855 N N . ASN A 1 106 ? -23.223 -10.158 37.003 1.00 77.81 106 ASN A N 1
ATOM 856 C CA . ASN A 1 106 ? -22.574 -11.297 36.361 1.00 77.81 106 ASN A CA 1
ATOM 857 C C . ASN A 1 106 ? -21.066 -11.344 36.677 1.00 77.81 106 ASN A C 1
ATOM 859 O O . ASN A 1 106 ? -20.447 -10.342 37.030 1.00 77.81 106 ASN A O 1
ATOM 863 N N . GLU A 1 107 ? -20.464 -12.533 36.558 1.00 71.06 107 GLU A N 1
ATOM 864 C CA . GLU A 1 107 ? -19.007 -12.708 36.716 1.00 71.06 107 GLU A CA 1
ATOM 865 C C . GLU A 1 107 ? -18.212 -12.068 35.563 1.00 71.06 107 GLU A C 1
ATOM 867 O O . GLU A 1 107 ? -17.020 -11.798 35.707 1.00 71.06 107 GLU A O 1
ATOM 872 N N . ASP A 1 108 ? -18.869 -11.805 34.430 1.00 76.62 108 ASP A N 1
ATOM 873 C CA . ASP A 1 108 ? -18.260 -11.221 33.237 1.00 76.62 108 ASP A CA 1
ATOM 874 C C . ASP A 1 108 ? -18.229 -9.686 33.332 1.00 76.62 108 ASP A C 1
ATOM 876 O O . ASP A 1 108 ? -19.195 -8.995 33.008 1.00 76.62 108 ASP A O 1
ATOM 880 N N . ASN A 1 109 ? -17.105 -9.154 33.818 1.00 86.75 109 ASN A N 1
ATOM 881 C CA . ASN A 1 109 ? -16.824 -7.721 33.920 1.00 86.75 109 ASN A CA 1
ATOM 882 C C . ASN A 1 109 ? -15.595 -7.364 33.062 1.00 86.75 109 ASN A C 1
ATOM 884 O O . ASN A 1 109 ? -14.517 -7.115 33.609 1.00 86.75 109 ASN A O 1
ATOM 888 N N . PRO A 1 110 ? -15.725 -7.345 31.722 1.00 84.31 110 PRO A N 1
ATOM 889 C CA . PRO A 1 110 ? -14.580 -7.252 30.810 1.00 84.31 110 PRO A CA 1
ATOM 890 C C . PRO A 1 110 ? -13.815 -5.926 30.916 1.00 84.31 110 PRO A C 1
ATOM 892 O O . PRO A 1 110 ? -12.662 -5.846 30.499 1.00 84.31 110 PRO A O 1
ATOM 895 N N . TYR A 1 111 ? -14.442 -4.894 31.487 1.00 91.75 111 TYR A N 1
ATOM 896 C CA . TYR A 1 111 ? -13.878 -3.551 31.626 1.00 91.75 111 TYR A CA 1
ATOM 897 C C . TYR A 1 111 ? -13.516 -3.177 33.063 1.00 91.75 111 TYR A C 1
ATOM 899 O O . TYR A 1 111 ? -13.259 -2.003 33.326 1.00 91.75 111 TYR A O 1
ATOM 907 N N . ASN A 1 112 ? -13.534 -4.137 33.995 1.00 93.31 112 ASN A N 1
ATOM 908 C CA . ASN A 1 112 ? -13.254 -3.901 35.412 1.00 93.31 112 ASN A CA 1
ATOM 909 C C . ASN A 1 112 ? -14.043 -2.699 35.970 1.00 93.31 112 ASN A C 1
ATOM 911 O O . ASN A 1 112 ? -13.499 -1.808 36.623 1.00 93.31 112 ASN A O 1
ATOM 915 N N . ILE A 1 113 ? -15.350 -2.661 35.692 1.00 95.69 113 ILE A N 1
ATOM 916 C CA . ILE A 1 113 ? -16.275 -1.662 36.232 1.00 95.69 113 ILE A CA 1
ATOM 917 C C . ILE A 1 113 ? -16.386 -1.874 37.741 1.00 95.69 113 ILE A C 1
ATOM 919 O O . ILE A 1 113 ? -16.847 -2.920 38.206 1.00 95.69 113 ILE A O 1
ATOM 923 N N . TYR A 1 114 ? -15.963 -0.876 38.511 1.00 95.00 114 TYR A N 1
ATOM 924 C CA . TYR A 1 114 ? -15.951 -0.921 39.968 1.00 95.00 114 TYR A CA 1
ATOM 925 C C . TYR A 1 114 ? -17.326 -0.606 40.544 1.00 95.00 114 TYR A C 1
ATOM 927 O O . TYR A 1 114 ? -17.800 -1.291 41.460 1.00 95.00 114 TYR A O 1
ATOM 935 N N . LYS A 1 115 ? -17.938 0.467 40.034 1.00 96.06 115 LYS A N 1
ATOM 936 C CA . LYS A 1 115 ? -19.205 1.016 40.513 1.00 96.06 115 LYS A CA 1
ATOM 937 C C . LYS A 1 115 ? -19.951 1.726 39.396 1.00 96.06 115 LYS A C 1
ATOM 939 O O . LYS A 1 115 ? -19.359 2.311 38.494 1.00 96.06 115 LYS A O 1
ATOM 944 N N . ILE A 1 116 ? -21.269 1.710 39.508 1.00 97.62 116 ILE A N 1
ATOM 945 C CA . ILE A 1 116 ? -22.181 2.432 38.627 1.00 97.62 116 ILE A CA 1
ATOM 946 C C . ILE A 1 116 ? -23.070 3.308 39.499 1.00 97.62 116 ILE A C 1
ATOM 948 O O . ILE A 1 116 ? -23.559 2.859 40.533 1.00 97.62 116 ILE A O 1
ATOM 952 N N . TYR A 1 117 ? -23.275 4.552 39.094 1.00 97.50 117 TYR A N 1
ATOM 953 C CA . TYR A 1 117 ? -23.986 5.564 39.859 1.00 97.50 117 TYR A CA 1
ATOM 954 C C . TYR A 1 117 ? -25.196 6.068 39.086 1.00 97.50 117 TYR A C 1
ATOM 956 O O . TYR A 1 117 ? -25.086 6.448 37.919 1.00 97.50 117 TYR A O 1
ATOM 964 N N . LYS A 1 118 ? -26.342 6.140 39.762 1.00 96.69 118 LYS A N 1
ATOM 965 C CA . LYS A 1 118 ? -27.575 6.735 39.239 1.00 96.69 118 LYS A CA 1
ATOM 966 C C . LYS A 1 118 ? -28.220 7.620 40.299 1.00 96.69 118 LYS A C 1
ATOM 968 O O . LYS A 1 118 ? -28.182 7.274 41.475 1.00 96.69 118 LYS A O 1
ATOM 973 N N . SER A 1 119 ? -28.812 8.751 39.918 1.00 95.62 119 SER A N 1
ATOM 974 C CA . SER A 1 119 ? -29.564 9.577 40.872 1.00 95.62 119 SER A CA 1
ATOM 975 C C . SER A 1 119 ? -30.734 8.791 41.470 1.00 95.62 119 SER A C 1
ATOM 977 O O . SER A 1 119 ? -31.494 8.158 40.739 1.00 95.62 119 SER A O 1
ATOM 979 N N . SER A 1 120 ? -30.907 8.865 42.790 1.00 93.38 120 SER A N 1
ATOM 980 C CA . SER A 1 120 ? -32.094 8.348 43.492 1.00 93.38 120 SER A CA 1
ATOM 981 C C . SER A 1 120 ? -33.393 8.947 42.950 1.00 93.38 120 SER A C 1
ATOM 983 O O . SER A 1 120 ? -34.399 8.247 42.899 1.00 93.38 120 SER A O 1
ATOM 985 N N . ASN A 1 121 ? -33.343 10.188 42.451 1.00 91.88 121 ASN A N 1
ATOM 986 C CA . ASN A 1 121 ? -34.490 10.907 41.892 1.00 91.88 121 ASN A CA 1
ATOM 987 C C . ASN A 1 121 ? -35.068 10.235 40.629 1.00 91.88 121 ASN A C 1
ATOM 989 O O . ASN A 1 121 ? -36.213 10.493 40.275 1.00 91.88 121 ASN A O 1
ATOM 993 N N . PHE A 1 122 ? -34.304 9.354 39.971 1.00 91.81 122 PHE A N 1
ATOM 994 C CA . PHE A 1 122 ? -34.763 8.601 38.801 1.00 91.81 122 PHE A CA 1
ATOM 995 C C . PHE A 1 122 ? -35.794 7.514 39.152 1.00 91.81 122 PHE A C 1
ATOM 997 O O . PHE A 1 122 ? -36.657 7.195 38.335 1.00 91.81 122 PHE A O 1
ATOM 1004 N N . PHE A 1 123 ? -35.698 6.918 40.344 1.00 90.25 123 PHE A N 1
ATOM 1005 C CA . PHE A 1 123 ? -36.507 5.761 40.729 1.00 90.25 123 PHE A CA 1
ATOM 1006 C C . PHE A 1 123 ? -37.796 6.208 41.410 1.00 90.25 123 PHE A C 1
ATOM 1008 O O . PHE A 1 123 ? -37.770 6.821 42.476 1.00 90.25 123 PHE A O 1
ATOM 1015 N N . LYS A 1 124 ? -38.945 5.845 40.839 1.00 86.00 124 LYS A N 1
ATOM 1016 C CA . LYS A 1 124 ? -40.253 6.225 41.398 1.00 86.00 124 LYS A CA 1
ATOM 1017 C C . LYS A 1 124 ? -40.705 5.301 42.521 1.00 86.00 124 LYS A C 1
ATOM 1019 O O . LYS A 1 124 ? -41.561 5.667 43.321 1.00 86.00 124 LYS A O 1
ATOM 1024 N N . ASN A 1 125 ? -40.185 4.078 42.550 1.00 84.25 125 ASN A N 1
ATOM 1025 C CA . ASN A 1 125 ? -40.537 3.050 43.522 1.00 84.25 125 ASN A CA 1
ATOM 1026 C C . ASN A 1 125 ? -39.390 2.037 43.694 1.00 84.25 125 ASN A C 1
ATOM 1028 O O . ASN A 1 125 ? -38.413 2.024 42.944 1.00 84.25 125 ASN A O 1
ATOM 1032 N N . LYS A 1 126 ? -39.516 1.170 44.705 1.00 83.44 126 LYS A N 1
ATOM 1033 C CA . LYS A 1 126 ? -38.502 0.163 45.046 1.00 83.44 126 LYS A CA 1
ATOM 1034 C C . LYS A 1 126 ? -38.347 -0.924 43.974 1.00 83.44 126 LYS A C 1
ATOM 1036 O O . LYS A 1 126 ? -37.253 -1.462 43.825 1.00 83.44 126 LYS A O 1
ATOM 1041 N N . ASP A 1 127 ? -39.401 -1.230 43.225 1.00 84.81 127 ASP A N 1
ATOM 1042 C CA . ASP A 1 127 ? -39.355 -2.266 42.190 1.00 84.81 127 ASP A CA 1
ATOM 1043 C C . ASP A 1 127 ? -38.530 -1.816 40.977 1.00 84.81 127 ASP A C 1
ATOM 1045 O O . ASP A 1 127 ? -37.764 -2.615 40.439 1.00 84.81 127 ASP A O 1
ATOM 1049 N N . GLU A 1 128 ? -38.613 -0.536 40.593 1.00 87.06 128 GLU A N 1
ATOM 1050 C CA . GLU A 1 128 ? -37.755 0.075 39.564 1.00 87.06 128 GLU A CA 1
ATOM 1051 C C . GLU A 1 128 ? -36.276 0.076 39.970 1.00 87.06 128 GLU A C 1
ATOM 1053 O O . GLU A 1 128 ? -35.404 -0.126 39.129 1.00 87.06 128 GLU A O 1
ATOM 1058 N N . LEU A 1 129 ? -35.993 0.268 41.261 1.00 87.06 129 LEU A N 1
ATOM 1059 C CA . LEU A 1 129 ? -34.642 0.196 41.815 1.00 87.06 129 LEU A CA 1
ATOM 1060 C C . LEU A 1 129 ? -34.079 -1.234 41.781 1.00 87.06 129 LEU A C 1
ATOM 1062 O O . LEU A 1 129 ? -32.924 -1.435 41.412 1.00 87.06 129 LEU A O 1
ATOM 1066 N N . LEU A 1 130 ? -34.876 -2.228 42.187 1.00 85.81 130 LEU A N 1
ATOM 1067 C CA . LEU A 1 130 ? -34.455 -3.634 42.243 1.00 85.81 130 LEU A CA 1
ATOM 1068 C C . LEU A 1 130 ? -34.317 -4.268 40.857 1.00 85.81 130 LEU A C 1
ATOM 1070 O O . LEU A 1 130 ? -33.485 -5.149 40.677 1.00 85.81 130 LEU A O 1
ATOM 1074 N N . ASN A 1 131 ? -35.117 -3.817 39.893 1.00 86.19 131 ASN A N 1
ATOM 1075 C CA . ASN A 1 131 ? -35.135 -4.336 38.528 1.00 86.19 131 ASN A CA 1
ATOM 1076 C C . ASN A 1 131 ? -34.616 -3.299 37.527 1.00 86.19 131 ASN A C 1
ATOM 1078 O O . ASN A 1 131 ? -35.123 -3.221 36.403 1.00 86.19 131 ASN A O 1
ATOM 1082 N N . PHE A 1 132 ? -33.648 -2.474 37.941 1.00 90.56 132 PHE A N 1
ATOM 1083 C CA . PHE A 1 132 ? -33.088 -1.435 37.087 1.00 90.56 132 PHE A CA 1
ATOM 1084 C C . PHE A 1 132 ? -32.542 -2.041 35.790 1.00 90.56 132 PHE A C 1
ATOM 1086 O O . PHE A 1 132 ? -31.773 -3.002 35.799 1.00 90.56 132 PHE A O 1
ATOM 1093 N N . LYS A 1 133 ? -32.948 -1.457 34.663 1.00 89.62 133 LYS A N 1
ATOM 1094 C CA . LYS A 1 133 ? -32.484 -1.819 33.325 1.00 89.62 133 LYS A CA 1
ATOM 1095 C C . LYS A 1 133 ? -32.119 -0.562 32.563 1.00 89.62 133 LYS A C 1
ATOM 1097 O O . LYS A 1 133 ? -32.697 0.501 32.791 1.00 89.62 133 LYS A O 1
ATOM 1102 N N . ALA A 1 134 ? -31.194 -0.707 31.621 1.00 92.25 134 ALA A N 1
ATOM 1103 C CA . ALA A 1 134 ? -30.840 0.388 30.738 1.00 92.25 134 ALA A CA 1
ATOM 1104 C C . ALA A 1 134 ? -32.069 0.873 29.935 1.00 92.25 134 ALA A C 1
ATOM 1106 O O . ALA A 1 134 ? -32.873 0.043 29.481 1.00 92.25 134 ALA A O 1
ATOM 1107 N N . PRO A 1 135 ? -32.232 2.198 29.761 1.00 92.94 135 PRO A N 1
ATOM 1108 C CA . PRO A 1 135 ? -33.338 2.770 29.005 1.00 92.94 135 PRO A CA 1
ATOM 1109 C C . PRO A 1 135 ? -33.202 2.460 27.510 1.00 92.94 135 PRO A C 1
ATOM 1111 O O . PRO A 1 135 ? -32.098 2.318 26.984 1.00 92.94 135 PRO A O 1
ATOM 1114 N N . ASP A 1 136 ? -34.336 2.391 26.813 1.00 95.88 136 ASP A N 1
ATOM 1115 C CA . ASP A 1 136 ? -34.348 2.280 25.354 1.00 95.88 136 ASP A CA 1
ATOM 1116 C C . ASP A 1 136 ? -34.028 3.630 24.698 1.00 95.88 136 ASP A C 1
ATOM 1118 O O . ASP A 1 136 ? -34.546 4.677 25.098 1.00 95.88 136 ASP A O 1
ATOM 1122 N N . ILE A 1 137 ? -33.196 3.589 23.657 1.00 98.44 137 ILE A N 1
ATOM 1123 C CA . ILE A 1 137 ? -32.836 4.748 22.836 1.00 98.44 137 ILE A CA 1
ATOM 1124 C C . ILE A 1 137 ? -33.129 4.465 21.362 1.00 98.44 137 ILE A C 1
ATOM 1126 O O . ILE A 1 137 ? -33.039 3.324 20.904 1.00 98.44 137 ILE A O 1
ATOM 1130 N N . ASP A 1 138 ? -33.467 5.517 20.620 1.00 98.56 138 ASP A N 1
ATOM 1131 C CA . ASP A 1 138 ? -33.608 5.461 19.167 1.00 98.56 138 ASP A CA 1
ATOM 1132 C C . ASP A 1 138 ? -32.259 5.697 18.482 1.00 98.56 138 ASP A C 1
ATOM 1134 O O . ASP A 1 138 ? -31.895 4.963 17.565 1.00 98.56 138 ASP A O 1
ATOM 1138 N N . TYR A 1 139 ? -31.512 6.709 18.934 1.00 98.75 139 TYR A N 1
ATOM 1139 C CA . TYR A 1 139 ? -30.260 7.149 18.316 1.00 98.75 139 TYR A CA 1
ATOM 1140 C C . TYR A 1 139 ? -29.133 7.213 19.344 1.00 98.75 139 TYR A C 1
ATOM 1142 O O . TYR A 1 139 ? -29.405 7.452 20.517 1.00 98.75 139 TYR A O 1
ATOM 1150 N N . ILE A 1 140 ? -27.884 7.048 18.915 1.00 98.69 140 ILE A N 1
ATOM 1151 C CA . ILE A 1 140 ? -26.687 7.192 19.757 1.00 98.69 140 ILE A CA 1
ATOM 1152 C C . ILE A 1 140 ? -25.713 8.214 19.156 1.00 98.69 140 ILE A C 1
ATOM 1154 O O . ILE A 1 140 ? -25.632 8.349 17.933 1.00 98.69 140 ILE A O 1
ATOM 1158 N N . ILE A 1 141 ? -24.996 8.939 20.014 1.00 98.69 141 ILE A N 1
ATOM 1159 C CA . ILE A 1 141 ? -23.972 9.928 19.654 1.00 98.69 141 ILE A CA 1
ATOM 1160 C C . ILE A 1 141 ? -22.868 9.977 20.726 1.00 98.69 141 ILE A C 1
ATOM 1162 O O . ILE A 1 141 ? -23.128 9.739 21.910 1.00 98.69 141 ILE A O 1
ATOM 1166 N N . PHE A 1 142 ? -21.639 10.297 20.319 1.00 98.50 142 PHE A N 1
ATOM 1167 C CA . PHE A 1 142 ? -20.466 10.381 21.194 1.00 98.50 142 PHE A CA 1
ATOM 1168 C C . PHE A 1 142 ? -19.973 11.827 21.325 1.00 98.50 142 PHE A C 1
ATOM 1170 O O . PHE A 1 142 ? -20.069 12.605 20.376 1.00 98.50 142 PHE A O 1
ATOM 1177 N N . LEU A 1 143 ? -19.444 12.182 22.497 1.00 97.75 143 LEU A N 1
ATOM 1178 C CA . LEU A 1 143 ? -18.825 13.483 22.766 1.00 97.75 143 LEU A CA 1
ATOM 1179 C C . LEU A 1 143 ? -17.586 13.290 23.634 1.00 97.75 143 LEU A C 1
ATOM 1181 O O . LEU A 1 143 ? -17.677 12.654 24.684 1.00 97.75 143 LEU A O 1
ATOM 1185 N N . ASP A 1 144 ? -16.458 13.857 23.217 1.00 96.19 144 ASP A N 1
ATOM 1186 C CA . ASP A 1 144 ? -15.245 13.848 24.028 1.00 96.19 144 ASP A CA 1
ATOM 1187 C C . ASP A 1 144 ? -15.356 14.861 25.170 1.00 96.19 144 ASP A C 1
ATOM 1189 O O . ASP A 1 144 ? -15.931 15.941 25.036 1.00 96.19 144 ASP A O 1
ATOM 1193 N N . SER A 1 145 ? -14.832 14.486 26.334 1.00 95.81 145 SER A N 1
ATOM 1194 C CA . SER A 1 145 ? -15.071 15.199 27.593 1.00 95.81 145 SER A CA 1
ATOM 1195 C C . SER A 1 145 ? -14.308 16.517 27.751 1.00 95.81 145 SER A C 1
ATOM 1197 O O . SER A 1 145 ? -14.539 17.256 28.712 1.00 95.81 145 SER A O 1
ATOM 1199 N N . ASP A 1 146 ? -13.413 16.830 26.820 1.00 93.62 146 ASP A N 1
ATOM 1200 C CA . ASP A 1 146 ? -12.728 18.112 26.689 1.00 93.62 146 ASP A CA 1
ATOM 1201 C C . ASP A 1 146 ? -13.284 19.013 25.576 1.00 93.62 146 ASP A C 1
ATOM 1203 O O . ASP A 1 146 ? -12.865 20.171 25.455 1.00 93.62 146 ASP A O 1
ATOM 1207 N N . ASP A 1 147 ? -14.285 18.536 24.845 1.00 95.31 147 ASP A N 1
ATOM 1208 C CA . ASP A 1 147 ? -14.978 19.246 23.775 1.00 95.31 147 ASP A CA 1
ATOM 1209 C C . ASP A 1 147 ? -16.402 19.642 24.192 1.00 95.31 147 ASP A C 1
ATOM 1211 O O . ASP A 1 147 ? -16.833 19.416 25.323 1.00 95.31 147 ASP A O 1
ATOM 1215 N N . TYR A 1 148 ? -17.146 20.301 23.301 1.00 96.38 148 TYR A N 1
ATOM 1216 C CA . TYR A 1 148 ? -18.549 20.641 23.550 1.00 96.38 148 TYR A CA 1
ATOM 1217 C C . TYR A 1 148 ? -19.355 20.830 22.261 1.00 96.38 148 TYR A C 1
ATOM 1219 O O . TYR A 1 148 ? -18.820 21.090 21.177 1.00 96.38 148 TYR A O 1
ATOM 1227 N N . TRP A 1 149 ? -20.679 20.744 22.386 1.00 97.81 149 TRP A N 1
ATOM 1228 C CA . TRP A 1 149 ? -21.613 20.984 21.286 1.00 97.81 149 TRP A CA 1
ATOM 1229 C C . TRP A 1 149 ? -22.193 22.396 21.286 1.00 97.81 149 TRP A C 1
ATOM 1231 O O . TRP A 1 149 ? -22.367 23.031 22.325 1.00 97.81 149 TRP A O 1
ATOM 1241 N N . GLU A 1 150 ? -22.607 22.851 20.105 1.00 97.75 150 GLU A N 1
ATOM 1242 C CA . GLU A 1 150 ? -23.576 23.944 19.989 1.00 97.75 150 GLU A CA 1
ATOM 1243 C C . GLU A 1 150 ? -24.924 23.531 20.622 1.00 97.75 150 GLU A C 1
ATOM 1245 O O . GLU A 1 150 ? -25.337 22.370 20.537 1.00 97.75 150 GLU A O 1
ATOM 1250 N N . LEU A 1 151 ? -25.661 24.472 21.227 1.00 97.38 151 LEU A N 1
ATOM 1251 C CA . LEU A 1 151 ? -26.892 24.182 21.995 1.00 97.38 151 LEU A CA 1
ATOM 1252 C C . LEU A 1 151 ? -28.044 23.581 21.164 1.00 97.38 151 LEU A C 1
ATOM 1254 O O . LEU A 1 151 ? -29.006 23.041 21.718 1.00 97.38 151 LEU A O 1
ATOM 1258 N N . ASN A 1 152 ? -27.985 23.704 19.840 1.00 97.62 152 ASN A N 1
ATOM 1259 C CA . ASN A 1 152 ? -28.949 23.133 18.901 1.00 97.62 152 ASN A CA 1
ATOM 1260 C C . ASN A 1 152 ? -28.429 21.881 18.179 1.00 97.62 152 ASN A C 1
ATOM 1262 O O . ASN A 1 152 ? -29.083 21.428 17.245 1.00 97.62 152 ASN A O 1
ATOM 1266 N N . CYS A 1 153 ? -27.289 21.310 18.582 1.00 98.31 153 CYS A N 1
ATOM 1267 C CA . CYS A 1 153 ? -26.690 20.154 17.912 1.00 98.31 153 CYS A CA 1
ATOM 1268 C C . CYS A 1 153 ? -27.683 18.994 17.743 1.00 98.31 153 CYS A C 1
ATOM 1270 O O . CYS A 1 153 ? -27.930 18.533 16.625 1.00 98.31 153 CYS A O 1
ATOM 1272 N N . ILE A 1 154 ? -28.323 18.573 18.836 1.00 98.31 154 ILE A N 1
ATOM 1273 C CA . ILE A 1 154 ? -29.265 17.448 18.805 1.00 98.31 154 ILE A CA 1
ATOM 1274 C C . ILE A 1 154 ? -30.567 17.822 18.081 1.00 98.31 154 ILE A C 1
ATOM 1276 O O . ILE A 1 154 ? -31.089 17.020 17.306 1.00 98.31 154 ILE A O 1
ATOM 1280 N N . GLU A 1 155 ? -31.055 19.050 18.274 1.00 97.69 155 GLU A N 1
ATOM 1281 C CA . GLU A 1 155 ? -32.262 19.576 17.615 1.00 97.69 155 GLU A CA 1
ATOM 1282 C C . GLU A 1 155 ? -32.109 19.619 16.087 1.00 97.69 155 GLU A C 1
ATOM 1284 O O . GLU A 1 155 ? -33.059 19.378 15.350 1.00 97.69 155 GLU A O 1
ATOM 1289 N N . GLU A 1 156 ? -30.901 19.874 15.583 1.00 97.88 156 GLU A N 1
ATOM 1290 C CA . GLU A 1 156 ? -30.621 19.844 14.149 1.00 97.88 156 GLU A CA 1
ATOM 1291 C C . GLU A 1 156 ? -30.496 18.420 13.600 1.00 97.88 156 GLU A C 1
ATOM 1293 O O . GLU A 1 156 ? -30.903 18.165 12.461 1.00 97.88 156 GLU A O 1
ATOM 1298 N N . CYS A 1 157 ? -29.940 17.495 14.381 1.00 98.06 157 CYS A N 1
ATOM 1299 C CA . CYS A 1 157 ? -29.706 16.122 13.943 1.00 98.06 157 CYS A CA 1
ATOM 1300 C C . CYS A 1 157 ? -30.991 15.282 13.933 1.00 98.06 157 CYS A C 1
ATOM 1302 O O . CYS A 1 157 ? -31.271 14.611 12.939 1.00 98.06 157 CYS A O 1
ATOM 1304 N N . VAL A 1 158 ? -31.804 15.343 14.993 1.00 98.25 158 VAL A N 1
ATOM 1305 C CA . VAL A 1 158 ? -32.967 14.453 15.180 1.00 98.25 158 VAL A CA 1
ATOM 1306 C C . VAL A 1 158 ? -33.964 14.491 14.010 1.00 98.25 158 VAL A C 1
ATOM 1308 O O . VAL A 1 158 ? -34.335 13.415 13.536 1.00 98.25 158 VAL A O 1
ATOM 1311 N N . PRO A 1 159 ? -34.382 15.658 13.476 1.00 97.00 159 PRO A N 1
ATOM 1312 C CA . PRO A 1 159 ? -35.292 15.708 12.330 1.00 97.00 159 PRO A CA 1
ATOM 1313 C C . PRO A 1 159 ? -34.694 15.129 11.041 1.00 97.00 159 PRO A C 1
ATOM 1315 O O . PRO A 1 159 ? -35.433 14.709 10.156 1.00 97.00 159 PRO A O 1
ATOM 1318 N N . ARG A 1 160 ? -33.361 15.107 10.917 1.00 97.69 160 ARG A N 1
ATOM 1319 C CA . ARG A 1 160 ? -32.640 14.624 9.727 1.00 97.69 160 ARG A CA 1
ATOM 1320 C C . ARG A 1 160 ? -32.334 13.135 9.767 1.00 97.69 160 ARG A C 1
ATOM 1322 O O . ARG A 1 160 ? -31.934 12.598 8.742 1.00 97.69 160 ARG A O 1
ATOM 1329 N N . MET A 1 161 ? -32.559 12.485 10.910 1.00 97.88 161 MET A N 1
ATOM 1330 C CA . MET A 1 161 ? -32.504 11.027 11.034 1.00 97.88 161 MET A CA 1
ATOM 1331 C C . MET A 1 161 ? -33.673 10.332 10.320 1.00 97.88 161 MET A C 1
ATOM 1333 O O . MET A 1 161 ? -33.612 9.127 10.089 1.00 97.88 161 MET A O 1
ATOM 1337 N N . ASP A 1 162 ? -34.736 11.058 9.946 1.00 94.75 162 ASP A N 1
ATOM 1338 C CA . ASP A 1 162 ? -35.874 10.447 9.260 1.00 94.75 162 ASP A CA 1
ATOM 1339 C C . ASP A 1 162 ? -35.456 9.823 7.918 1.00 94.75 162 ASP A C 1
ATOM 1341 O O . ASP A 1 162 ? -34.944 10.481 7.009 1.00 94.75 162 ASP A O 1
ATOM 1345 N N . GLY A 1 163 ? -35.655 8.510 7.805 1.00 94.19 163 GLY A N 1
ATOM 1346 C CA . GLY A 1 163 ? -35.317 7.740 6.614 1.00 94.19 163 GLY A CA 1
ATOM 1347 C C . GLY A 1 163 ? -33.818 7.528 6.358 1.00 94.19 163 GLY A C 1
ATOM 1348 O O . GLY A 1 163 ? -33.486 7.069 5.257 1.00 94.19 163 GLY A O 1
ATOM 1349 N N . VAL A 1 164 ? -32.927 7.814 7.315 1.00 97.88 164 VAL A N 1
ATOM 1350 C CA . VAL A 1 164 ? -31.476 7.549 7.228 1.00 97.88 164 VAL A CA 1
ATOM 1351 C C . VAL A 1 164 ? -30.963 6.781 8.448 1.00 97.88 164 VAL A C 1
ATOM 1353 O O . VAL A 1 164 ? -31.592 6.756 9.496 1.00 97.88 164 VAL A O 1
ATOM 1356 N N . GLU A 1 165 ? -29.815 6.128 8.300 1.00 98.38 165 GLU A N 1
ATOM 1357 C CA . GLU A 1 165 ? -29.163 5.358 9.368 1.00 98.38 165 GLU A CA 1
ATOM 1358 C C . GLU A 1 165 ? -28.129 6.201 10.130 1.00 98.38 165 GLU A C 1
ATOM 1360 O O . GLU A 1 165 ? -27.811 5.894 11.277 1.00 98.38 165 GLU A O 1
ATOM 1365 N N . VAL A 1 166 ? -27.591 7.247 9.492 1.00 98.25 166 VAL A N 1
ATOM 1366 C CA . VAL A 1 166 ? -26.585 8.148 10.071 1.00 98.25 166 VAL A CA 1
ATOM 1367 C C . VAL A 1 166 ? -26.836 9.588 9.620 1.00 98.25 166 VAL A C 1
ATOM 1369 O O . VAL A 1 166 ? -27.048 9.840 8.430 1.00 98.25 166 VAL A O 1
ATOM 1372 N N . VAL A 1 167 ? -26.744 10.543 10.543 1.00 98.19 167 VAL A N 1
ATOM 1373 C CA . VAL A 1 167 ? -26.558 11.971 10.247 1.00 98.19 167 VAL A CA 1
ATOM 1374 C C . VAL A 1 167 ? -25.119 12.338 10.584 1.00 98.19 167 VAL A C 1
ATOM 1376 O O . VAL A 1 167 ? -24.684 12.151 11.714 1.00 98.19 167 VAL A O 1
ATOM 1379 N N . TRP A 1 168 ? -24.392 12.878 9.610 1.00 96.44 168 TRP A N 1
ATOM 1380 C CA . TRP A 1 168 ? -23.015 13.344 9.761 1.00 96.44 168 TRP A CA 1
ATOM 1381 C C . TRP A 1 168 ? -22.971 14.870 9.676 1.00 96.44 168 TRP A C 1
ATOM 1383 O O . TRP A 1 168 ? -23.518 15.441 8.731 1.00 96.44 168 TRP A O 1
ATOM 1393 N N . PHE A 1 169 ? -22.331 15.531 10.636 1.00 95.50 169 PHE A N 1
ATOM 1394 C CA . PHE A 1 169 ? -22.174 16.986 10.691 1.00 95.50 169 PHE A CA 1
ATOM 1395 C C . PHE A 1 169 ? -20.698 17.391 10.810 1.00 95.50 169 PHE A C 1
ATOM 1397 O O . PHE A 1 169 ? -19.813 16.543 10.829 1.00 95.50 169 PHE A O 1
ATOM 1404 N N . ASP A 1 170 ? -20.414 18.690 10.788 1.00 92.06 170 ASP A N 1
ATOM 1405 C CA . ASP A 1 170 ? -19.046 19.216 10.722 1.00 92.06 170 ASP A CA 1
ATOM 1406 C C . ASP A 1 170 ? -18.598 19.819 12.066 1.00 92.06 170 ASP A C 1
ATOM 1408 O O . ASP A 1 170 ? -19.403 19.996 12.993 1.00 92.06 170 ASP A O 1
ATOM 1412 N N . ASN A 1 171 ? -17.322 20.194 12.164 1.00 91.62 171 ASN A N 1
ATOM 1413 C CA . ASN A 1 171 ? -16.733 20.760 13.376 1.00 91.62 171 ASN A CA 1
ATOM 1414 C C . ASN A 1 171 ? -16.042 22.122 13.186 1.00 91.62 171 ASN A C 1
ATOM 1416 O O . ASN A 1 171 ? -15.752 22.570 12.074 1.00 91.62 171 ASN A O 1
ATOM 1420 N N . LYS A 1 172 ? -15.762 22.790 14.310 1.00 89.19 172 LYS A N 1
ATOM 1421 C CA . LYS A 1 172 ? -14.819 23.915 14.428 1.00 89.19 172 LYS A CA 1
ATOM 1422 C C . LYS A 1 172 ? -13.665 23.481 15.321 1.00 89.19 172 LYS A C 1
ATOM 1424 O O . LYS A 1 172 ? -13.911 22.905 16.372 1.00 89.19 172 LYS A O 1
ATOM 1429 N N . ALA A 1 173 ? -12.435 23.807 14.938 1.00 85.69 173 ALA A N 1
ATOM 1430 C CA . ALA A 1 173 ? -11.269 23.633 15.797 1.00 85.69 173 ALA A CA 1
ATOM 1431 C C . ALA A 1 173 ? -10.835 24.985 16.378 1.00 85.69 173 ALA A C 1
ATOM 1433 O O . ALA A 1 173 ? -10.728 25.977 15.646 1.00 85.69 173 ALA A O 1
ATOM 1434 N N . PHE A 1 174 ? -10.575 25.033 17.681 1.00 81.19 174 PHE A N 1
ATOM 1435 C CA . PHE A 1 174 ? -10.068 26.226 18.354 1.00 81.19 174 PHE A CA 1
ATOM 1436 C C . PHE A 1 174 ? -8.917 25.875 19.295 1.00 81.19 174 PHE A C 1
ATOM 1438 O O . PHE A 1 174 ? -8.894 24.813 19.919 1.00 81.19 174 PHE A O 1
ATOM 1445 N N . ASP A 1 175 ? -7.953 26.784 19.383 1.00 75.50 175 ASP A N 1
ATOM 1446 C CA . ASP A 1 175 ? -6.844 26.676 20.319 1.00 75.50 175 ASP A CA 1
ATOM 1447 C C . ASP A 1 175 ? -7.285 27.185 21.691 1.00 75.50 175 ASP A C 1
ATOM 1449 O O . ASP A 1 175 ? -7.765 28.318 21.819 1.00 75.50 175 ASP A O 1
ATOM 1453 N N . TYR A 1 176 ? -7.154 26.346 22.718 1.00 70.88 176 TYR A N 1
ATOM 1454 C CA . TYR A 1 176 ? -7.570 26.702 24.069 1.00 70.88 176 TYR A CA 1
ATOM 1455 C C . TYR A 1 176 ? -6.700 27.791 24.702 1.00 70.88 176 TYR A C 1
ATOM 1457 O O . TYR A 1 176 ? -7.222 28.640 25.428 1.00 70.88 176 TYR A O 1
ATOM 1465 N N . GLU A 1 177 ? -5.392 27.776 24.442 1.00 68.81 177 GLU A N 1
ATOM 1466 C CA . GLU A 1 177 ? -4.431 28.650 25.117 1.00 68.81 177 GLU A CA 1
ATOM 1467 C C . GLU A 1 177 ? -4.560 30.091 24.630 1.00 68.81 177 GLU A C 1
ATOM 1469 O O . GLU A 1 177 ? -4.574 31.026 25.431 1.00 68.81 177 GLU A O 1
ATOM 1474 N N . ILE A 1 178 ? -4.736 30.273 23.321 1.00 64.94 178 ILE A N 1
ATOM 1475 C CA . ILE A 1 178 ? -4.877 31.602 22.708 1.00 64.94 178 ILE A CA 1
ATOM 1476 C C . ILE A 1 178 ? -6.331 31.983 22.395 1.00 64.94 178 ILE A C 1
ATOM 1478 O O . ILE A 1 178 ? -6.580 33.108 21.966 1.00 64.94 178 ILE A O 1
ATOM 1482 N N . LYS A 1 179 ? -7.302 31.084 22.620 1.00 61.00 179 LYS A N 1
ATOM 1483 C CA . LYS A 1 179 ? -8.745 31.277 22.352 1.00 61.00 179 LYS A CA 1
ATOM 1484 C C . LYS A 1 179 ? -9.055 31.774 20.936 1.00 61.00 179 LYS A C 1
ATOM 1486 O O . LYS A 1 179 ? -10.011 32.522 20.727 1.00 61.00 179 LYS A O 1
ATOM 1491 N N . THR A 1 180 ? -8.251 31.376 19.954 1.00 60.81 180 THR A N 1
ATOM 1492 C CA . THR A 1 180 ? -8.480 31.715 18.544 1.00 60.81 180 THR A CA 1
ATOM 1493 C C . THR A 1 180 ? -8.855 30.473 17.748 1.00 60.81 180 THR A C 1
ATOM 1495 O O . THR A 1 180 ? -8.478 29.352 18.090 1.00 60.81 180 THR A O 1
ATOM 1498 N N . ILE A 1 181 ? -9.634 30.672 16.683 1.00 61.12 181 ILE A N 1
ATOM 1499 C CA . ILE A 1 181 ? -9.906 29.616 15.704 1.00 61.12 181 ILE A CA 1
ATOM 1500 C C . ILE A 1 181 ? -8.568 29.223 15.090 1.00 61.12 181 ILE A C 1
ATOM 1502 O O . ILE A 1 181 ? -7.876 30.089 14.554 1.00 61.12 181 ILE A O 1
ATOM 1506 N N . TYR A 1 182 ? -8.223 27.939 15.158 1.00 53.56 182 TYR A N 1
ATOM 1507 C CA . TYR A 1 182 ? -6.961 27.438 14.627 1.00 53.56 182 TYR A CA 1
ATOM 1508 C C . TYR A 1 182 ? -7.010 27.490 13.090 1.00 53.56 182 TYR A C 1
ATOM 1510 O O . TYR A 1 182 ? -7.795 26.758 12.479 1.00 53.56 182 TYR A O 1
ATOM 1518 N N . PRO A 1 183 ? -6.240 28.368 12.421 1.00 51.28 183 PRO A N 1
ATOM 1519 C CA . PRO A 1 183 ? -6.422 28.616 11.002 1.00 51.28 183 PRO A CA 1
ATOM 1520 C C . PRO A 1 183 ? -5.420 27.780 10.214 1.00 51.28 183 PRO A C 1
ATOM 1522 O O . PRO A 1 183 ? -4.408 28.329 9.798 1.00 51.28 183 PRO A O 1
ATOM 1525 N N . THR A 1 184 ? -5.603 26.463 10.046 1.00 50.72 184 THR A N 1
ATOM 1526 C CA . THR A 1 184 ? -4.622 25.704 9.224 1.00 50.72 184 THR A CA 1
ATOM 1527 C C . THR A 1 184 ? -5.021 24.345 8.641 1.00 50.72 184 THR A C 1
ATOM 1529 O O . THR A 1 184 ? -4.211 23.769 7.919 1.00 50.72 184 THR A O 1
ATOM 1532 N N . SER A 1 185 ? -6.245 23.837 8.798 1.00 57.41 185 SER A N 1
ATOM 1533 C CA . SER A 1 185 ? -6.671 22.646 8.042 1.00 57.41 185 SER A CA 1
ATOM 1534 C C . SER A 1 185 ? -8.139 22.716 7.634 1.00 57.41 185 SER A C 1
ATOM 1536 O O . SER A 1 185 ? -8.986 23.210 8.374 1.00 57.41 185 SER A O 1
ATOM 1538 N N . LYS A 1 186 ? -8.433 22.254 6.412 1.00 74.88 186 LYS A N 1
ATOM 1539 C CA . LYS A 1 186 ? -9.810 22.037 5.958 1.00 74.88 186 LYS A CA 1
ATOM 1540 C C . LYS A 1 186 ? -10.468 21.006 6.876 1.00 74.88 186 LYS A C 1
ATOM 1542 O O . LYS A 1 186 ? -9.831 20.001 7.196 1.00 74.88 186 LYS A O 1
ATOM 1547 N N . THR A 1 187 ? -11.732 21.206 7.244 1.00 83.25 187 THR A N 1
ATOM 1548 C CA . THR A 1 187 ? -12.507 20.149 7.910 1.00 83.25 187 THR A CA 1
ATOM 1549 C C . THR A 1 187 ? -12.630 18.924 7.004 1.00 83.25 187 THR A C 1
ATOM 1551 O O . THR A 1 187 ? -12.425 18.994 5.784 1.00 83.25 187 THR A O 1
ATOM 1554 N N . PHE A 1 188 ? -12.998 17.778 7.579 1.00 79.88 188 PHE A N 1
ATOM 1555 C CA . PHE A 1 188 ? -13.207 16.560 6.799 1.00 79.88 188 PHE A CA 1
ATOM 1556 C C . PHE A 1 188 ? -14.240 16.786 5.678 1.00 79.88 188 PHE A C 1
ATOM 1558 O O . PHE A 1 188 ? -14.039 16.374 4.535 1.00 79.88 188 PHE A O 1
ATOM 1565 N N . MET A 1 189 ? -15.313 17.528 5.968 1.00 85.56 189 MET A N 1
ATOM 1566 C CA . MET A 1 189 ? -16.343 17.853 4.981 1.00 85.56 189 MET A CA 1
ATOM 1567 C C . MET A 1 189 ? -15.865 18.864 3.922 1.00 85.56 189 MET A C 1
ATOM 1569 O O . MET A 1 189 ? -16.264 18.785 2.757 1.00 85.56 189 MET A O 1
ATOM 1573 N N . GLU A 1 190 ? -14.987 19.801 4.286 1.00 84.31 190 GLU A N 1
ATOM 1574 C CA . GLU A 1 190 ? -14.355 20.749 3.356 1.00 84.31 190 GLU A CA 1
ATOM 1575 C C . GLU A 1 190 ? -13.372 20.064 2.390 1.00 84.31 190 GLU A C 1
ATOM 1577 O O . GLU A 1 190 ? -13.211 20.514 1.250 1.00 84.31 190 GLU A O 1
ATOM 1582 N N . CYS A 1 191 ? -12.768 18.938 2.786 1.00 81.06 191 CYS A N 1
ATOM 1583 C CA . CYS A 1 191 ? -11.918 18.125 1.909 1.00 81.06 191 CYS A CA 1
ATOM 1584 C C . CYS A 1 191 ? -12.693 17.476 0.746 1.00 81.06 191 CYS A C 1
ATOM 1586 O O . CYS A 1 191 ? -12.096 17.154 -0.278 1.00 81.06 191 CYS A O 1
ATOM 1588 N N . PHE A 1 192 ? -14.020 17.357 0.845 1.00 78.38 192 PHE A N 1
ATOM 1589 C CA . PHE A 1 192 ? -14.888 16.866 -0.234 1.00 78.38 192 PHE A CA 1
ATOM 1590 C C . PHE A 1 192 ? -15.374 17.956 -1.204 1.00 78.38 192 PHE A C 1
ATOM 1592 O O . PHE A 1 192 ? -16.296 17.724 -1.992 1.00 78.38 192 PHE A O 1
ATOM 1599 N N . ASN A 1 193 ? -14.784 19.160 -1.154 1.00 67.06 193 ASN A N 1
ATOM 1600 C CA . ASN A 1 193 ? -15.117 20.296 -2.023 1.00 67.06 193 ASN A CA 1
ATOM 1601 C C . ASN A 1 193 ? -16.635 20.576 -2.114 1.00 67.06 193 ASN A C 1
ATOM 1603 O O . ASN A 1 193 ? -17.145 20.948 -3.166 1.00 67.06 193 ASN A O 1
ATOM 1607 N N . TYR A 1 194 ? -17.363 20.414 -1.003 1.00 64.56 194 TYR A N 1
ATOM 1608 C CA . TYR A 1 194 ? -18.790 20.745 -0.860 1.00 64.56 194 TYR A CA 1
ATOM 1609 C C . TYR A 1 194 ? -19.781 19.929 -1.730 1.00 64.56 194 TYR A C 1
ATOM 1611 O O . TYR A 1 194 ? -20.982 20.192 -1.685 1.00 64.56 194 TYR A O 1
ATOM 1619 N N . ASN A 1 195 ? -19.343 18.898 -2.464 1.00 65.38 195 ASN A N 1
ATOM 1620 C CA . ASN A 1 195 ? -20.184 18.183 -3.446 1.00 65.38 195 ASN A CA 1
ATOM 1621 C C . ASN A 1 195 ? -21.413 17.463 -2.847 1.00 65.38 195 ASN A C 1
ATOM 1623 O O . ASN A 1 195 ? -22.454 17.329 -3.506 1.00 65.38 195 ASN A O 1
ATOM 1627 N N . ILE A 1 196 ? -21.305 17.013 -1.596 1.00 74.62 196 ILE A N 1
ATOM 1628 C CA . ILE A 1 196 ? -22.279 16.130 -0.931 1.00 74.62 196 ILE A CA 1
ATOM 1629 C C . ILE A 1 196 ? -23.086 16.809 0.187 1.00 74.62 196 ILE A C 1
ATOM 1631 O O . ILE A 1 196 ? -23.890 16.155 0.842 1.00 74.62 196 ILE A O 1
ATOM 1635 N N . LYS A 1 197 ? -22.888 18.111 0.409 1.00 79.19 197 LYS A N 1
ATOM 1636 C CA . LYS A 1 197 ? -23.486 18.856 1.525 1.00 79.19 197 LYS A CA 1
ATOM 1637 C C . LYS A 1 197 ? -25.005 18.984 1.424 1.00 79.19 197 LYS A C 1
ATOM 1639 O O . LYS A 1 197 ? -25.537 19.189 0.334 1.00 79.19 197 LYS A O 1
ATOM 1644 N N . ASN A 1 198 ? -25.673 18.922 2.579 1.00 85.62 198 ASN A N 1
ATOM 1645 C CA . ASN A 1 198 ? -27.129 19.022 2.748 1.00 85.62 198 ASN A CA 1
ATOM 1646 C C . ASN A 1 198 ? -27.910 18.049 1.860 1.00 85.62 198 ASN A C 1
ATOM 1648 O O . ASN A 1 198 ? -28.943 18.397 1.287 1.00 85.62 198 ASN A O 1
ATOM 1652 N N . LYS A 1 199 ? -27.385 16.832 1.706 1.00 88.44 199 LYS A N 1
ATOM 1653 C CA . LYS A 1 199 ? -27.974 15.790 0.869 1.00 88.44 199 LYS A CA 1
ATOM 1654 C C . LYS A 1 199 ? -27.919 14.450 1.576 1.00 88.44 199 LYS A C 1
ATOM 1656 O O . LYS A 1 199 ? -27.009 14.161 2.352 1.00 88.44 199 LYS A O 1
ATOM 1661 N N . GLN A 1 200 ? -28.885 13.616 1.224 1.00 92.88 200 GLN A N 1
ATOM 1662 C CA . GLN A 1 200 ? -28.832 12.199 1.511 1.00 92.88 200 GLN A CA 1
ATOM 1663 C C . GLN A 1 200 ? -27.927 11.510 0.487 1.00 92.88 200 GLN A C 1
ATOM 1665 O O . GLN A 1 200 ? -28.142 11.627 -0.721 1.00 92.88 200 GLN A O 1
ATOM 1670 N N . ILE A 1 201 ? -26.928 10.785 0.971 1.00 93.69 201 ILE A N 1
ATOM 1671 C CA . ILE A 1 201 ? -26.047 9.940 0.166 1.00 93.69 201 ILE A CA 1
ATOM 1672 C C . ILE A 1 201 ? -26.030 8.519 0.751 1.00 93.69 201 ILE A C 1
ATOM 1674 O O . ILE A 1 201 ? -26.782 8.196 1.670 1.00 93.69 201 ILE A O 1
ATOM 1678 N N . ASN A 1 202 ? -25.199 7.642 0.200 1.00 92.50 202 ASN A N 1
ATOM 1679 C CA . ASN A 1 202 ? -24.971 6.300 0.730 1.00 92.50 202 ASN A CA 1
ATOM 1680 C C . ASN A 1 202 ? -23.472 6.059 0.959 1.00 92.50 202 ASN A C 1
ATOM 1682 O O . ASN A 1 202 ? -22.635 6.857 0.524 1.00 92.50 202 ASN A O 1
ATOM 1686 N N . GLY A 1 203 ? -23.133 4.942 1.604 1.00 90.50 203 GLY A N 1
ATOM 1687 C CA . GLY A 1 203 ? -21.749 4.575 1.895 1.00 90.50 203 GLY A CA 1
ATOM 1688 C C . GLY A 1 203 ? -20.861 4.432 0.654 1.00 90.50 203 GLY A C 1
ATOM 1689 O O . GLY A 1 203 ? -19.664 4.688 0.732 1.00 90.50 203 GLY A O 1
ATOM 1690 N N . ASN A 1 204 ? -21.422 4.095 -0.517 1.00 90.06 204 ASN A N 1
ATOM 1691 C CA . ASN A 1 204 ? -20.659 4.050 -1.773 1.00 90.06 204 ASN A CA 1
ATOM 1692 C C . ASN A 1 204 ? -20.262 5.447 -2.244 1.00 90.06 204 ASN A C 1
ATOM 1694 O O . ASN A 1 204 ? -19.111 5.664 -2.599 1.00 90.06 204 ASN A O 1
ATOM 1698 N N . THR A 1 205 ? -21.201 6.394 -2.233 1.00 90.75 205 THR A N 1
ATOM 1699 C CA . THR A 1 205 ? -20.930 7.784 -2.611 1.00 90.75 205 THR A CA 1
ATOM 1700 C C . THR A 1 205 ? -19.919 8.418 -1.663 1.00 90.75 205 THR A C 1
ATOM 1702 O O . THR A 1 205 ? -18.989 9.069 -2.126 1.00 90.75 205 THR A O 1
ATOM 1705 N N . TRP A 1 206 ? -20.058 8.187 -0.355 1.00 91.38 206 TRP A N 1
ATOM 1706 C CA . TRP A 1 206 ? -19.067 8.625 0.629 1.00 91.38 206 TRP A CA 1
ATOM 1707 C C . TRP A 1 206 ? -17.685 8.022 0.345 1.00 91.38 206 TRP A C 1
ATOM 1709 O O . TRP A 1 206 ? -16.705 8.754 0.228 1.00 91.38 206 TRP A O 1
ATOM 1719 N N . PHE A 1 207 ? -17.616 6.706 0.129 1.00 91.38 207 PHE A N 1
ATOM 1720 C CA . PHE A 1 207 ? -16.369 6.018 -0.203 1.00 91.38 207 PHE A CA 1
ATOM 1721 C C . PHE A 1 207 ? -15.729 6.538 -1.499 1.00 91.38 207 PHE A C 1
ATOM 1723 O O . PHE A 1 207 ? -14.510 6.690 -1.577 1.00 91.38 207 PHE A O 1
ATOM 1730 N N . ASP A 1 208 ? -16.531 6.833 -2.522 1.00 89.06 208 ASP A N 1
ATOM 1731 C CA . ASP A 1 208 ? -16.044 7.404 -3.774 1.00 89.06 208 ASP A CA 1
ATOM 1732 C C . ASP A 1 208 ? -15.419 8.787 -3.567 1.00 89.06 208 ASP A C 1
ATOM 1734 O O . ASP A 1 208 ? -14.387 9.074 -4.174 1.00 89.06 208 ASP A O 1
ATOM 1738 N N . GLU A 1 209 ? -15.990 9.625 -2.701 1.00 87.56 209 GLU A N 1
ATOM 1739 C CA . GLU A 1 209 ? -15.395 10.915 -2.340 1.00 87.56 209 GLU A CA 1
ATOM 1740 C C . GLU A 1 209 ? -14.108 10.747 -1.522 1.00 87.56 209 GLU A C 1
ATOM 1742 O O . GLU A 1 209 ? -13.122 11.427 -1.821 1.00 87.56 209 GLU A O 1
ATOM 1747 N N . CYS A 1 210 ? -14.050 9.795 -0.582 1.00 87.75 210 CYS A N 1
ATOM 1748 C CA . CYS A 1 210 ? -12.800 9.426 0.094 1.00 87.75 210 CYS A CA 1
ATOM 1749 C C . CYS A 1 210 ? -11.723 9.029 -0.921 1.00 87.75 210 CYS A C 1
ATOM 1751 O O . CYS A 1 210 ? -10.616 9.563 -0.902 1.00 87.75 210 CYS A O 1
ATOM 1753 N N . ARG A 1 211 ? -12.057 8.149 -1.869 1.00 85.62 211 ARG A N 1
ATOM 1754 C CA . ARG A 1 211 ? -11.125 7.669 -2.895 1.00 85.62 211 ARG A CA 1
ATOM 1755 C C . ARG A 1 211 ? -10.648 8.785 -3.827 1.00 85.62 211 ARG A C 1
ATOM 1757 O O . ARG A 1 211 ? -9.461 8.835 -4.132 1.00 85.62 211 ARG A O 1
ATOM 1764 N N . LYS A 1 212 ? -11.541 9.668 -4.285 1.00 84.19 212 LYS A N 1
ATOM 1765 C CA . LYS A 1 212 ? -11.195 10.798 -5.172 1.00 84.19 212 LYS A CA 1
ATOM 1766 C C . LYS A 1 212 ? -10.244 11.789 -4.510 1.00 84.19 212 LYS A C 1
ATOM 1768 O O . LYS A 1 212 ? -9.350 12.298 -5.176 1.00 84.19 212 LYS A O 1
ATOM 1773 N N . ASN A 1 213 ? -10.450 12.054 -3.222 1.00 81.62 213 ASN A N 1
ATOM 1774 C CA . ASN A 1 213 ? -9.686 13.043 -2.465 1.00 81.62 213 ASN A CA 1
ATOM 1775 C C . ASN A 1 213 ? -8.546 12.410 -1.643 1.00 81.62 213 ASN A C 1
ATOM 1777 O O . ASN A 1 213 ? -7.904 13.104 -0.863 1.00 81.62 213 ASN A O 1
ATOM 1781 N N . ASN A 1 214 ? -8.290 11.107 -1.824 1.00 82.75 214 ASN A N 1
ATOM 1782 C CA . ASN A 1 214 ? -7.289 10.327 -1.094 1.00 82.75 214 ASN A CA 1
ATOM 1783 C C . ASN A 1 214 ? -7.413 10.436 0.441 1.00 82.75 214 ASN A C 1
ATOM 1785 O O . ASN A 1 214 ? -6.414 10.528 1.151 1.00 82.75 214 ASN A O 1
ATOM 1789 N N . ILE A 1 215 ? -8.647 10.438 0.952 1.00 84.94 215 ILE A N 1
ATOM 1790 C CA . ILE A 1 215 ? -8.936 10.505 2.388 1.00 84.94 215 ILE A CA 1
ATOM 1791 C C . ILE A 1 215 ? -9.010 9.096 2.959 1.00 84.94 215 ILE A C 1
ATOM 1793 O O . ILE A 1 215 ? -9.820 8.277 2.520 1.00 84.94 215 ILE A O 1
ATOM 1797 N N . THR A 1 216 ? -8.154 8.824 3.936 1.00 84.19 216 THR A N 1
ATOM 1798 C CA . THR A 1 216 ? -7.944 7.479 4.486 1.00 84.19 216 THR A CA 1
ATOM 1799 C C . THR A 1 216 ? -8.031 7.445 6.007 1.00 84.19 216 THR A C 1
ATOM 1801 O O . THR A 1 216 ? -8.401 6.412 6.548 1.00 84.19 216 THR A O 1
ATOM 1804 N N . SER A 1 217 ? -7.753 8.562 6.686 1.00 86.06 217 SER A N 1
ATOM 1805 C CA . SER A 1 217 ? -7.954 8.719 8.128 1.00 86.06 217 SER A CA 1
ATOM 1806 C C . SER A 1 217 ? -9.356 9.263 8.407 1.00 86.06 217 SER A C 1
ATOM 1808 O O . SER A 1 217 ? -9.704 10.332 7.910 1.00 86.06 217 SER A O 1
ATOM 1810 N N . ILE A 1 218 ? -10.162 8.512 9.162 1.00 89.31 218 ILE A N 1
ATOM 1811 C CA . ILE A 1 218 ? -11.608 8.716 9.349 1.00 89.31 218 ILE A CA 1
ATOM 1812 C C . ILE A 1 218 ? -11.924 9.018 10.824 1.00 89.31 218 ILE A C 1
ATOM 1814 O O . ILE A 1 218 ? -12.468 8.190 11.543 1.00 89.31 218 ILE A O 1
ATOM 1818 N N . TRP A 1 219 ? -11.592 10.218 11.288 1.00 86.12 219 TRP A N 1
ATOM 1819 C CA . TRP A 1 219 ? -11.787 10.652 12.681 1.00 86.12 219 TRP A CA 1
ATOM 1820 C C . TRP A 1 219 ? -13.171 11.293 12.913 1.00 86.12 219 TRP A C 1
ATOM 1822 O O . TRP A 1 219 ? -13.283 12.439 13.329 1.00 86.12 219 TRP A O 1
ATOM 1832 N N . ILE A 1 220 ? -14.264 10.600 12.571 1.00 87.31 220 ILE A N 1
ATOM 1833 C CA . ILE A 1 220 ? -15.621 11.204 12.550 1.00 87.31 220 ILE A CA 1
ATOM 1834 C C . ILE A 1 220 ? -16.580 10.711 13.641 1.00 87.31 220 ILE A C 1
ATOM 1836 O O . ILE A 1 220 ? -17.707 11.193 13.703 1.00 87.31 220 ILE A O 1
ATOM 1840 N N . ALA A 1 221 ? -16.136 9.819 14.532 1.00 90.31 221 ALA A N 1
ATOM 1841 C CA . ALA A 1 221 ? -16.993 9.157 15.525 1.00 90.31 221 ALA A CA 1
ATOM 1842 C C . ALA A 1 221 ? -17.737 10.119 16.479 1.00 90.31 221 ALA A C 1
ATOM 1844 O O . ALA A 1 221 ? -18.788 9.775 17.013 1.00 90.31 221 ALA A O 1
ATOM 1845 N N . VAL A 1 222 ? -17.215 11.332 16.684 1.00 92.62 222 VAL A N 1
ATOM 1846 C CA . VAL A 1 222 ? -17.825 12.380 17.528 1.00 92.62 222 VAL A CA 1
ATOM 1847 C C . VAL A 1 222 ? -18.698 13.376 16.745 1.00 92.62 222 VAL A C 1
ATOM 1849 O O . VAL A 1 222 ? -19.324 14.266 17.318 1.00 92.62 222 VAL A O 1
ATOM 1852 N N . MET A 1 223 ? -18.764 13.231 15.420 1.00 94.25 223 MET A N 1
ATOM 1853 C CA . MET A 1 223 ? -19.484 14.113 14.492 1.00 94.25 223 MET A CA 1
ATOM 1854 C C . MET A 1 223 ? -20.673 13.412 13.818 1.00 94.25 223 MET A C 1
ATOM 1856 O O . MET A 1 223 ? -21.138 13.829 12.754 1.00 94.25 223 MET A O 1
ATOM 1860 N N . GLU A 1 224 ? -21.175 12.333 14.415 1.00 96.25 224 GLU A N 1
ATOM 1861 C CA . GLU A 1 224 ? -22.225 11.498 13.837 1.00 96.25 224 GLU A CA 1
ATOM 1862 C C . GLU A 1 224 ? -23.308 11.125 14.853 1.00 96.25 224 GLU A C 1
ATOM 1864 O O . GLU A 1 224 ? -23.029 10.781 15.997 1.00 96.25 224 GLU A O 1
ATOM 1869 N N . MET A 1 225 ? -24.566 11.169 14.416 1.00 98.50 225 MET A N 1
ATOM 1870 C CA . MET A 1 225 ? -25.701 10.573 15.119 1.00 98.50 225 MET A CA 1
ATOM 1871 C C . MET A 1 225 ? -26.125 9.312 14.371 1.00 98.50 225 MET A C 1
ATOM 1873 O O . MET A 1 225 ? -26.343 9.355 13.160 1.00 98.50 225 MET A O 1
ATOM 1877 N N . ILE A 1 226 ? -26.249 8.197 15.088 1.00 98.62 226 ILE A N 1
ATOM 1878 C CA . ILE A 1 226 ? -26.425 6.863 14.505 1.00 98.62 226 ILE A CA 1
ATOM 1879 C C . ILE A 1 226 ? -27.759 6.274 14.959 1.00 98.62 226 ILE A C 1
ATOM 1881 O O . ILE A 1 226 ? -28.090 6.335 16.143 1.00 98.62 226 ILE A O 1
ATOM 1885 N N . ASP A 1 227 ? -28.503 5.646 14.049 1.00 98.56 227 ASP A N 1
ATOM 1886 C CA . ASP A 1 227 ? -29.645 4.809 14.415 1.00 98.56 227 ASP A CA 1
ATOM 1887 C C . ASP A 1 227 ? -29.176 3.613 15.255 1.00 98.56 227 ASP A C 1
ATOM 1889 O O . ASP A 1 227 ? -28.359 2.791 14.828 1.00 98.56 227 ASP A O 1
ATOM 1893 N N . PHE A 1 228 ? -29.666 3.523 16.490 1.00 98.19 228 PHE A N 1
ATOM 1894 C CA . PHE A 1 228 ? -29.143 2.562 17.451 1.00 98.19 228 PHE A CA 1
ATOM 1895 C C . PHE A 1 228 ? -29.579 1.128 17.133 1.00 98.19 228 PHE A C 1
ATOM 1897 O O . PHE A 1 228 ? -28.832 0.174 17.370 1.00 98.19 228 PHE A O 1
ATOM 1904 N N . ALA A 1 229 ? -30.765 0.945 16.545 1.00 97.19 229 ALA A N 1
ATOM 1905 C CA . ALA A 1 229 ? -31.180 -0.364 16.061 1.00 97.19 229 ALA A CA 1
ATOM 1906 C C . ALA A 1 229 ? -30.252 -0.828 14.931 1.00 97.19 229 ALA A C 1
ATOM 1908 O O . ALA A 1 229 ? -29.787 -1.969 14.958 1.00 97.19 229 ALA A O 1
ATOM 1909 N N . TYR A 1 230 ? -29.913 0.061 13.998 1.00 97.25 230 TYR A N 1
ATOM 1910 C CA . TYR A 1 230 ? -28.951 -0.197 12.934 1.00 97.25 230 TYR A CA 1
ATOM 1911 C C . TYR A 1 230 ? -27.557 -0.536 13.483 1.00 97.25 230 TYR A C 1
ATOM 1913 O O . TYR A 1 230 ? -27.010 -1.577 13.106 1.00 97.25 230 TYR A O 1
ATOM 1921 N N . LEU A 1 231 ? -27.015 0.240 14.428 1.00 96.94 231 LEU A N 1
ATOM 1922 C CA . LEU A 1 231 ? -25.709 -0.046 15.040 1.00 96.94 231 LEU A CA 1
ATOM 1923 C C . LEU A 1 231 ? -25.660 -1.459 15.651 1.00 96.94 231 LEU A C 1
ATOM 1925 O O . LEU A 1 231 ? -24.717 -2.217 15.402 1.00 96.94 231 LEU A O 1
ATOM 1929 N N . LYS A 1 232 ? -26.721 -1.871 16.359 1.00 94.75 232 LYS A N 1
ATOM 1930 C CA . LYS A 1 232 ? -26.843 -3.232 16.910 1.00 94.75 232 LYS A CA 1
ATOM 1931 C C . LYS A 1 232 ? -26.853 -4.315 15.832 1.00 94.75 232 LYS A C 1
ATOM 1933 O O . LYS A 1 232 ? -26.288 -5.388 16.042 1.00 94.75 232 LYS A O 1
ATOM 1938 N N . THR A 1 233 ? -27.445 -4.059 14.660 1.00 94.44 233 THR A N 1
ATOM 1939 C CA . THR A 1 233 ? -27.404 -5.031 13.549 1.00 94.44 233 THR A CA 1
ATOM 1940 C C . THR A 1 233 ? -25.994 -5.241 12.998 1.00 94.44 233 THR A C 1
ATOM 1942 O O . THR A 1 233 ? -25.683 -6.343 12.535 1.00 94.44 233 THR A O 1
ATOM 1945 N N . LEU A 1 234 ? -25.132 -4.221 13.077 1.00 90.62 234 LEU A N 1
ATOM 1946 C CA . LEU A 1 234 ? -23.731 -4.319 12.673 1.00 90.62 234 LEU A CA 1
ATOM 1947 C C . LEU A 1 234 ? -22.871 -5.054 13.706 1.00 90.62 234 LEU A C 1
ATOM 1949 O O . LEU A 1 234 ? -21.859 -5.637 13.320 1.00 90.62 234 LEU A O 1
ATOM 1953 N N . LYS A 1 235 ? -23.277 -5.046 14.986 1.00 90.88 235 LYS A N 1
ATOM 1954 C CA . LYS A 1 235 ? -22.458 -5.498 16.127 1.00 90.88 235 LYS A CA 1
ATOM 1955 C C . LYS A 1 235 ? -21.094 -4.792 16.165 1.00 90.88 235 LYS A C 1
ATOM 1957 O O . LYS A 1 235 ? -20.066 -5.425 16.395 1.00 90.88 235 LYS A O 1
ATOM 1962 N N . LEU A 1 236 ? -21.088 -3.495 15.856 1.00 92.81 236 LEU A N 1
ATOM 1963 C CA . LEU A 1 236 ? -19.875 -2.688 15.759 1.00 92.81 236 LEU A CA 1
ATOM 1964 C C . LEU A 1 236 ? -19.518 -2.090 17.129 1.00 92.81 236 LEU A C 1
ATOM 1966 O O . LEU A 1 236 ? -20.373 -1.495 17.780 1.00 92.81 236 LEU A O 1
ATOM 1970 N N . LYS A 1 237 ? -18.252 -2.243 17.530 1.00 94.00 237 LYS A N 1
ATOM 1971 C CA . LYS A 1 237 ? -17.636 -1.699 18.752 1.00 94.00 237 LYS A CA 1
ATOM 1972 C C . LYS A 1 237 ? -16.314 -1.008 18.378 1.00 94.00 237 LYS A C 1
ATOM 1974 O O . LYS A 1 237 ? -15.758 -1.290 17.312 1.00 94.00 237 LYS A O 1
ATOM 1979 N N . PHE A 1 238 ? -15.825 -0.101 19.219 1.00 95.50 238 PHE A N 1
ATOM 1980 C CA . PHE A 1 238 ? -14.487 0.483 19.082 1.00 95.50 238 PHE A CA 1
ATOM 1981 C C . PHE A 1 238 ? -13.420 -0.578 19.378 1.00 95.50 238 PHE A C 1
ATOM 1983 O O . PHE A 1 238 ? -13.655 -1.480 20.180 1.00 95.50 238 PHE A O 1
ATOM 1990 N N . LEU A 1 239 ? -12.260 -0.494 18.723 1.00 93.50 239 LEU A N 1
ATOM 1991 C CA . LEU A 1 239 ? -11.166 -1.435 18.967 1.00 93.50 239 LEU A CA 1
ATOM 1992 C C . LEU A 1 239 ? -10.440 -1.065 20.267 1.00 93.50 239 LEU A C 1
ATOM 1994 O O . LEU A 1 239 ? -9.918 0.041 20.391 1.00 93.50 239 LEU A O 1
ATOM 1998 N N . ASP A 1 240 ? -10.407 -1.987 21.223 1.00 90.62 240 ASP A N 1
ATOM 1999 C CA . ASP A 1 240 ? -9.729 -1.783 22.505 1.00 90.62 240 ASP A CA 1
ATOM 2000 C C . ASP A 1 240 ? -8.196 -1.869 22.359 1.00 90.62 240 ASP A C 1
ATOM 2002 O O . ASP A 1 240 ? -7.677 -2.526 21.451 1.00 90.62 240 ASP A O 1
ATOM 2006 N N . GLY A 1 241 ? -7.460 -1.202 23.256 1.00 84.62 241 GLY A N 1
ATOM 2007 C CA . GLY A 1 241 ? -5.994 -1.298 23.337 1.00 84.62 241 GLY A CA 1
ATOM 2008 C C . GLY A 1 241 ? -5.209 -0.593 22.222 1.00 84.62 241 GLY A C 1
ATOM 2009 O O . GLY A 1 241 ? -4.023 -0.866 22.049 1.00 84.62 241 GLY A O 1
ATOM 2010 N N . VAL A 1 242 ? -5.838 0.307 21.460 1.00 88.00 242 VAL A N 1
ATOM 2011 C CA . VAL A 1 242 ? -5.193 1.079 20.384 1.00 88.00 242 VAL A CA 1
ATOM 2012 C C . VAL A 1 242 ? -5.479 2.575 20.519 1.00 88.00 242 VAL A C 1
ATOM 2014 O O . VAL A 1 242 ? -6.471 2.969 21.123 1.00 88.00 242 VAL A O 1
ATOM 2017 N N . LEU A 1 243 ? -4.614 3.403 19.931 1.00 86.38 243 LEU A N 1
ATOM 2018 C CA . LEU A 1 243 ? -4.913 4.789 19.567 1.00 86.38 243 LEU A CA 1
ATOM 2019 C C . LEU A 1 243 ? -5.638 4.843 18.216 1.00 86.38 243 LEU A C 1
ATOM 2021 O O . LEU A 1 243 ? -5.487 3.938 17.391 1.00 86.38 243 LEU A O 1
ATOM 2025 N N . TYR A 1 244 ? -6.334 5.951 17.954 1.00 88.75 244 TYR A N 1
ATOM 2026 C CA . TYR A 1 244 ? -7.021 6.210 16.682 1.00 88.75 244 TYR A CA 1
ATOM 2027 C C . TYR A 1 244 ? -8.141 5.193 16.383 1.00 88.75 244 TYR A C 1
ATOM 2029 O O . TYR A 1 244 ? -8.447 4.898 15.230 1.00 88.75 244 TYR A O 1
ATOM 2037 N N . GLU A 1 245 ? -8.752 4.626 17.423 1.00 90.62 245 GLU A N 1
ATOM 2038 C CA . GLU A 1 245 ? -9.822 3.626 17.359 1.00 90.62 245 GLU A CA 1
ATOM 2039 C C . GLU A 1 245 ? -11.038 4.085 16.536 1.00 90.62 245 GLU A C 1
ATOM 2041 O O . GLU A 1 245 ? -11.737 3.275 15.916 1.00 90.62 245 GLU A O 1
ATOM 2046 N N . ASP A 1 246 ? -11.269 5.396 16.514 1.00 91.44 246 ASP A N 1
ATOM 2047 C CA . ASP A 1 246 ? -12.311 6.090 15.770 1.00 91.44 246 ASP A CA 1
ATOM 2048 C C . ASP A 1 246 ? -12.160 5.905 14.255 1.00 91.44 246 ASP A C 1
ATOM 2050 O O . ASP A 1 246 ? -13.161 5.749 13.554 1.00 91.44 246 ASP A O 1
ATOM 2054 N N . ASN A 1 247 ? -10.923 5.804 13.760 1.00 92.31 247 ASN A N 1
ATOM 2055 C CA . ASN A 1 247 ? -10.621 5.586 12.352 1.00 92.31 247 ASN A CA 1
ATOM 2056 C C . ASN A 1 247 ? -11.213 4.264 11.865 1.00 92.31 247 ASN A C 1
ATOM 2058 O O . ASN A 1 247 ? -11.827 4.210 10.796 1.00 92.31 247 ASN A O 1
ATOM 2062 N N . LEU A 1 248 ? -11.057 3.185 12.636 1.00 92.38 248 LEU A N 1
ATOM 2063 C CA . LEU A 1 248 ? -11.627 1.890 12.274 1.00 92.38 248 LEU A CA 1
ATOM 2064 C C . LEU A 1 248 ? -13.150 1.871 12.467 1.00 92.38 248 LEU A C 1
ATOM 2066 O O . LEU A 1 248 ? -13.855 1.385 11.581 1.00 92.38 248 LEU A O 1
ATOM 2070 N N . PHE A 1 249 ? -13.658 2.421 13.574 1.00 95.12 249 PHE A N 1
ATOM 2071 C CA . PHE A 1 249 ? -15.097 2.478 13.850 1.00 95.12 249 PHE A CA 1
ATOM 2072 C C . PHE A 1 249 ? -15.857 3.244 12.755 1.00 95.12 249 PHE A C 1
ATOM 2074 O O . PHE A 1 249 ? -16.735 2.673 12.103 1.00 95.12 249 PHE A O 1
ATOM 2081 N N . GLY A 1 250 ? -15.458 4.489 12.477 1.00 93.62 250 GLY A N 1
ATOM 2082 C CA . GLY A 1 250 ? -16.086 5.343 11.467 1.00 93.62 250 GLY A CA 1
ATOM 2083 C C . GLY A 1 250 ? -15.991 4.745 10.063 1.00 93.62 250 GLY A C 1
ATOM 2084 O O . GLY A 1 250 ? -16.981 4.713 9.328 1.00 93.62 250 GLY A O 1
ATOM 2085 N N . THR A 1 251 ? -14.836 4.160 9.711 1.00 92.00 251 THR A N 1
ATOM 2086 C CA . THR A 1 251 ? -14.669 3.432 8.442 1.00 92.00 251 THR A CA 1
ATOM 2087 C C . THR A 1 251 ? -15.695 2.309 8.313 1.00 92.00 251 THR A C 1
ATOM 2089 O O . THR A 1 251 ? -16.417 2.234 7.318 1.00 92.00 251 THR A O 1
ATOM 2092 N N . LEU A 1 252 ? -15.798 1.420 9.302 1.00 91.06 252 LEU A N 1
ATOM 2093 C CA . LEU A 1 252 ? -16.700 0.271 9.216 1.00 91.06 252 LEU A CA 1
ATOM 2094 C C . LEU A 1 252 ? -18.175 0.681 9.240 1.00 91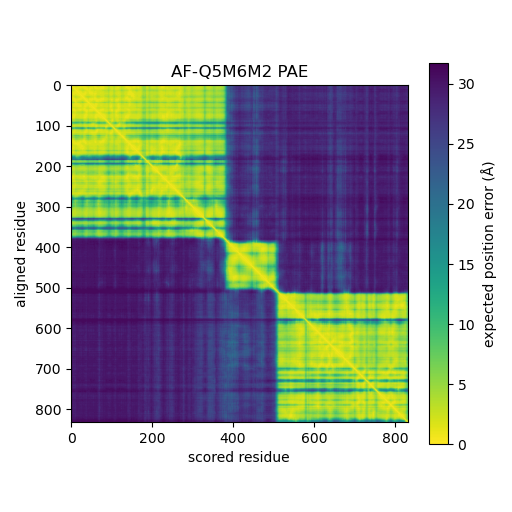.06 252 LEU A C 1
ATOM 2096 O O . LEU A 1 252 ? -18.976 0.071 8.526 1.00 91.06 252 LEU A O 1
ATOM 2100 N N . LEU A 1 253 ? -18.536 1.722 9.989 1.00 93.81 253 LEU A N 1
ATOM 2101 C CA . LEU A 1 253 ? -19.891 2.264 10.006 1.00 93.81 253 LEU A CA 1
ATOM 2102 C C . LEU A 1 253 ? -20.297 2.801 8.623 1.00 93.81 253 LEU A C 1
ATOM 2104 O O . LEU A 1 253 ? -21.288 2.346 8.041 1.00 93.81 253 LEU A O 1
ATOM 2108 N N . PHE A 1 254 ? -19.505 3.717 8.058 1.00 92.94 254 PHE A N 1
ATOM 2109 C CA . PHE A 1 254 ? -19.843 4.417 6.813 1.00 92.94 254 PHE A CA 1
ATOM 2110 C C . PHE A 1 254 ? -19.711 3.524 5.579 1.00 92.94 254 PHE A C 1
ATOM 2112 O O . PHE A 1 254 ? -20.412 3.725 4.590 1.00 92.94 254 PHE A O 1
ATOM 2119 N N . LEU A 1 255 ? -18.883 2.479 5.626 1.00 89.44 255 LEU A N 1
ATOM 2120 C CA . LEU A 1 255 ? -18.834 1.484 4.555 1.00 89.44 255 LEU A CA 1
ATOM 2121 C C . LEU A 1 255 ? -20.109 0.640 4.442 1.00 89.44 255 LEU A C 1
ATOM 2123 O O . LEU A 1 255 ? -20.418 0.168 3.342 1.00 89.44 255 LEU A O 1
ATOM 2127 N N . ASN A 1 256 ? -20.827 0.440 5.552 1.00 88.44 256 ASN A N 1
ATOM 2128 C CA . ASN A 1 256 ? -22.041 -0.376 5.597 1.00 88.44 256 ASN A CA 1
ATOM 2129 C C . ASN A 1 256 ? -23.333 0.444 5.479 1.00 88.44 256 ASN A C 1
ATOM 2131 O O . ASN A 1 256 ? -24.375 -0.135 5.162 1.00 88.44 256 ASN A O 1
ATOM 2135 N N . VAL A 1 257 ? -23.269 1.764 5.682 1.00 92.44 257 VAL A N 1
ATOM 2136 C CA . VAL A 1 257 ? -24.447 2.637 5.653 1.00 92.44 257 VAL A CA 1
ATOM 2137 C C . VAL A 1 257 ? -25.071 2.683 4.253 1.00 92.44 257 VAL A C 1
ATOM 2139 O O . VAL A 1 257 ? -24.423 2.961 3.238 1.00 92.44 257 VAL A O 1
ATOM 2142 N N . LYS A 1 258 ? -26.368 2.407 4.171 1.00 93.88 258 LYS A N 1
ATOM 2143 C CA . LYS A 1 258 ? -27.169 2.499 2.946 1.00 93.88 258 LYS A CA 1
ATOM 2144 C C . LYS A 1 258 ? -27.674 3.909 2.720 1.00 93.88 258 LYS A C 1
ATOM 2146 O O . LYS A 1 258 ? -27.837 4.309 1.569 1.00 93.88 258 LYS A O 1
ATOM 2151 N N . LYS A 1 259 ? -27.968 4.638 3.793 1.00 96.19 259 LYS A N 1
ATOM 2152 C CA . LYS A 1 259 ? -28.529 5.986 3.739 1.00 96.19 259 LYS A CA 1
ATOM 2153 C C . LYS A 1 259 ? -27.931 6.831 4.851 1.00 96.19 259 LYS A C 1
ATOM 2155 O O . LYS A 1 259 ? -28.169 6.559 6.020 1.00 96.19 259 LYS A O 1
ATOM 2160 N N . LEU A 1 260 ? -27.206 7.873 4.471 1.00 95.19 260 LEU A N 1
ATOM 2161 C CA . LEU A 1 260 ? -26.636 8.845 5.393 1.00 95.19 260 LEU A CA 1
ATOM 2162 C C . LEU A 1 260 ? -27.024 10.260 4.962 1.00 95.19 260 LEU A C 1
ATOM 2164 O O . LEU A 1 260 ? -27.124 10.534 3.765 1.00 95.19 260 LEU A O 1
ATOM 2168 N N . TYR A 1 261 ? -27.247 11.155 5.914 1.00 97.00 261 TYR A N 1
ATOM 2169 C CA . TYR A 1 261 ? -27.512 12.563 5.644 1.00 97.00 261 TYR A CA 1
ATOM 2170 C C . TYR A 1 261 ? -26.292 13.402 6.021 1.00 97.00 261 TYR A C 1
ATOM 2172 O O . TYR A 1 261 ? -25.842 13.362 7.163 1.00 97.00 261 TYR A O 1
ATOM 2180 N N . VAL A 1 262 ? -25.768 14.181 5.074 1.00 95.38 262 VAL A N 1
ATOM 2181 C CA . VAL A 1 262 ? -24.639 15.092 5.314 1.00 95.38 262 VAL A CA 1
ATOM 2182 C C . VAL A 1 262 ? -25.181 16.474 5.668 1.00 95.38 262 VAL A C 1
ATOM 2184 O O . VAL A 1 262 ? -25.711 17.177 4.806 1.00 95.38 262 VAL A O 1
ATOM 2187 N N . LEU A 1 263 ? -25.056 16.874 6.929 1.00 95.00 263 LEU A N 1
ATOM 2188 C CA . LEU A 1 263 ? -25.497 18.158 7.457 1.00 95.00 263 LEU A CA 1
ATOM 2189 C C . LEU A 1 263 ? -24.351 19.175 7.431 1.00 95.00 263 LEU A C 1
ATOM 2191 O O . LEU A 1 263 ? -23.389 19.062 8.182 1.00 95.00 263 LEU A O 1
ATOM 2195 N N . ASP A 1 264 ? -24.484 20.218 6.611 1.00 91.69 264 ASP A N 1
ATOM 2196 C CA . ASP A 1 264 ? -23.490 21.295 6.516 1.00 91.69 264 ASP A CA 1
ATOM 2197 C C . ASP A 1 264 ? -23.640 22.312 7.658 1.00 91.69 264 ASP A C 1
ATOM 2199 O O . ASP A 1 264 ? -23.970 23.482 7.450 1.00 91.69 264 ASP A O 1
ATOM 2203 N N . LYS A 1 265 ? -23.469 21.843 8.894 1.00 92.94 265 LYS A N 1
ATOM 2204 C CA . LYS A 1 265 ? -23.417 22.683 10.090 1.00 92.94 265 LYS A CA 1
ATOM 2205 C C . LYS A 1 265 ? -22.248 22.255 10.953 1.00 92.94 265 LYS A C 1
ATOM 2207 O O . LYS A 1 265 ? -22.064 21.070 11.210 1.00 92.94 265 LYS A O 1
ATOM 2212 N N . LYS A 1 266 ? -21.500 23.246 11.431 1.00 93.25 266 LYS A N 1
ATOM 2213 C CA . LYS A 1 266 ? -20.419 23.039 12.387 1.00 93.25 266 LYS A CA 1
ATOM 2214 C C . LYS A 1 266 ? -20.994 23.045 13.805 1.00 93.25 266 LYS A C 1
ATOM 2216 O O . LYS A 1 266 ? -21.152 24.123 14.377 1.00 93.25 266 LYS A O 1
ATOM 2221 N N . LEU A 1 267 ? -21.396 21.871 14.294 1.00 96.06 267 LEU A N 1
ATOM 2222 C CA . LEU A 1 267 ? -22.125 21.691 15.565 1.00 96.06 267 LEU A CA 1
ATOM 2223 C C . LEU A 1 267 ? -21.244 21.148 16.698 1.00 96.06 267 LEU A C 1
ATOM 2225 O O . LEU A 1 267 ? -21.667 21.153 17.853 1.00 96.06 267 LEU A O 1
ATOM 2229 N N . TYR A 1 268 ? -20.035 20.704 16.364 1.00 95.50 268 TYR A N 1
ATOM 2230 C CA . TYR A 1 268 ? -19.031 20.235 17.309 1.00 95.50 268 TYR A CA 1
ATOM 2231 C C . TYR A 1 268 ? -17.885 21.245 17.418 1.00 95.50 268 TYR A C 1
ATOM 2233 O O . TYR A 1 268 ? -17.406 21.746 16.395 1.00 95.50 268 TYR A O 1
ATOM 2241 N N . ASN A 1 269 ? -17.419 21.525 18.634 1.00 93.44 269 ASN A N 1
ATOM 2242 C CA . ASN A 1 269 ? -16.264 22.381 18.884 1.00 93.44 269 ASN A CA 1
ATOM 2243 C C . ASN A 1 269 ? -15.103 21.542 19.442 1.00 93.44 269 ASN A C 1
ATOM 2245 O O . ASN A 1 269 ? -15.116 21.187 20.617 1.00 93.44 269 ASN A O 1
ATOM 2249 N N . ASN A 1 270 ? -14.107 21.255 18.595 1.00 90.00 270 ASN A N 1
ATOM 2250 C CA . ASN A 1 270 ? -12.886 20.531 18.954 1.00 90.00 270 ASN A CA 1
ATOM 2251 C C . ASN A 1 270 ? -11.885 21.486 19.604 1.00 90.00 270 ASN A C 1
ATOM 2253 O O . ASN A 1 270 ? -11.483 22.491 18.999 1.00 90.00 270 ASN A O 1
ATOM 2257 N N . ARG A 1 271 ? -11.409 21.125 20.788 1.00 89.19 271 ARG A N 1
ATOM 2258 C CA . ARG A 1 271 ? -10.394 21.855 21.532 1.00 89.19 271 ARG A CA 1
ATOM 2259 C C . ARG A 1 271 ? -9.005 21.305 21.239 1.00 89.19 271 ARG A C 1
ATOM 2261 O O . ARG A 1 271 ? -8.700 20.144 21.491 1.00 89.19 271 ARG A O 1
ATOM 2268 N N . ILE A 1 272 ? -8.112 22.180 20.793 1.00 83.50 272 ILE A N 1
ATOM 2269 C CA . ILE A 1 272 ? -6.680 21.889 20.707 1.00 83.50 272 ILE A CA 1
ATOM 2270 C C . ILE A 1 272 ? -6.030 22.343 22.017 1.00 83.50 272 ILE A C 1
ATOM 2272 O O . ILE A 1 272 ? -6.161 23.504 22.412 1.00 83.50 272 ILE A O 1
ATOM 2276 N N . ARG A 1 273 ? -5.363 21.416 22.715 1.00 81.31 273 ARG A N 1
ATOM 2277 C CA . ARG A 1 273 ? -4.721 21.659 24.018 1.00 81.31 273 ARG A CA 1
ATOM 2278 C C . ARG A 1 273 ? -3.512 20.754 24.260 1.00 81.31 273 ARG A C 1
ATOM 2280 O O . ARG A 1 273 ? -3.446 19.646 23.724 1.00 81.31 273 ARG A O 1
ATOM 2287 N N . ALA A 1 274 ? -2.603 21.191 25.131 1.00 74.56 274 ALA A N 1
ATOM 2288 C CA . ALA A 1 274 ? -1.517 20.359 25.644 1.00 74.56 274 ALA A CA 1
ATOM 2289 C C . ALA A 1 274 ? -2.043 19.135 26.422 1.00 74.56 274 ALA A C 1
ATOM 2291 O O . ALA A 1 274 ? -3.172 19.130 26.937 1.00 74.56 274 ALA A O 1
ATOM 2292 N N . ASN A 1 275 ? -1.216 18.089 26.509 1.00 71.50 275 ASN A N 1
ATOM 2293 C CA . ASN A 1 275 ? -1.545 16.819 27.172 1.00 71.50 275 ASN A CA 1
ATOM 2294 C C . ASN A 1 275 ? -2.846 16.156 26.670 1.00 71.50 275 ASN A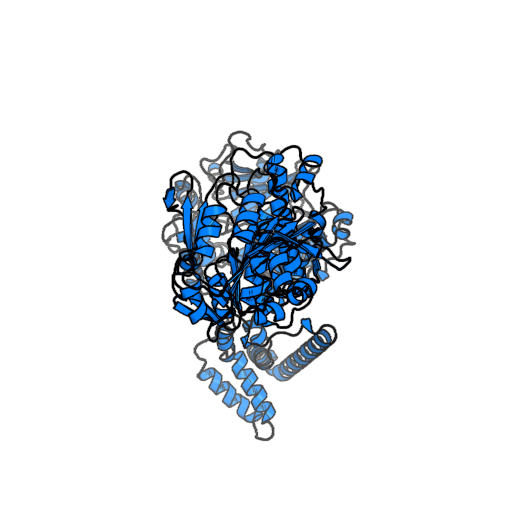 C 1
ATOM 2296 O O . ASN A 1 275 ? -3.521 15.441 27.410 1.00 71.50 275 ASN A O 1
ATOM 2300 N N . SER A 1 276 ? -3.235 16.420 25.419 1.00 75.44 276 SER A N 1
ATOM 2301 C CA . SER A 1 276 ? -4.202 15.585 24.705 1.00 75.44 276 SER A CA 1
ATOM 2302 C C . SER A 1 276 ? -3.479 14.390 24.091 1.00 75.44 276 SER A C 1
ATOM 2304 O O . SER A 1 276 ? -2.334 14.507 23.652 1.00 75.44 276 SER A O 1
ATOM 2306 N N . THR A 1 277 ? -4.172 13.257 24.001 1.00 67.94 277 THR A N 1
ATOM 2307 C CA . THR A 1 277 ? -3.664 12.036 23.353 1.00 67.94 277 THR A CA 1
ATOM 2308 C C . THR A 1 277 ? -3.261 12.293 21.894 1.00 67.94 277 THR A C 1
ATOM 2310 O O . THR A 1 277 ? -2.342 11.660 21.382 1.00 67.94 277 THR A O 1
ATOM 2313 N N . MET A 1 278 ? -3.904 13.275 21.251 1.00 64.81 278 MET A N 1
ATOM 2314 C CA . MET A 1 278 ? -3.674 13.666 19.859 1.00 64.81 278 MET A CA 1
ATOM 2315 C C . MET A 1 278 ? -2.654 14.800 19.671 1.00 64.81 278 MET A C 1
ATOM 2317 O O . MET A 1 278 ? -2.231 15.047 18.543 1.00 64.81 278 MET A O 1
ATOM 2321 N N . CYS A 1 279 ? -2.247 15.500 20.737 1.00 60.34 279 CYS A N 1
ATOM 2322 C CA . CYS A 1 279 ? -1.332 16.638 20.631 1.00 60.34 279 CYS A CA 1
ATOM 2323 C C . CYS A 1 279 ? 0.127 16.225 20.878 1.00 60.34 279 CYS A C 1
ATOM 2325 O O . CYS A 1 279 ? 0.480 15.569 21.865 1.00 60.34 279 CYS A O 1
ATOM 2327 N N . HIS A 1 280 ? 1.002 16.656 19.969 1.00 56.16 280 HIS A N 1
ATOM 2328 C CA . HIS A 1 280 ? 2.448 16.506 20.084 1.00 56.16 280 HIS A CA 1
ATOM 2329 C C . HIS A 1 280 ? 2.996 17.585 21.021 1.00 56.16 280 HIS A C 1
ATOM 2331 O O . HIS A 1 280 ? 3.464 18.627 20.576 1.00 56.16 280 HIS A O 1
ATOM 2337 N N . ASP A 1 281 ? 2.875 17.356 22.327 1.00 58.00 281 ASP A N 1
ATOM 2338 C CA . ASP A 1 281 ? 3.596 18.159 23.312 1.00 58.00 281 ASP A CA 1
ATOM 2339 C C . ASP A 1 281 ? 5.109 17.908 23.170 1.00 58.00 281 ASP A C 1
ATOM 2341 O O . ASP A 1 281 ? 5.539 16.768 22.978 1.00 58.00 281 ASP A O 1
ATOM 2345 N N . ASN A 1 282 ? 5.904 18.973 23.267 1.00 57.84 282 ASN A N 1
ATOM 2346 C CA . ASN A 1 282 ? 7.367 18.917 23.230 1.00 57.84 282 ASN A CA 1
ATOM 2347 C C . ASN A 1 282 ? 7.975 18.472 24.577 1.00 57.84 282 ASN A C 1
ATOM 2349 O O . ASN A 1 282 ? 9.192 18.323 24.675 1.00 57.84 282 ASN A O 1
ATOM 2353 N N . ASN A 1 283 ? 7.149 18.270 25.611 1.00 65.75 283 ASN A N 1
ATOM 2354 C CA . ASN A 1 283 ? 7.557 17.847 26.953 1.00 65.75 283 ASN A CA 1
ATOM 2355 C C . ASN A 1 283 ? 6.951 16.482 27.330 1.00 65.75 283 ASN A C 1
ATOM 2357 O O . ASN A 1 283 ? 6.225 16.347 28.318 1.00 65.75 283 ASN A O 1
ATOM 2361 N N . LEU A 1 284 ? 7.219 15.454 26.522 1.00 74.88 284 LEU A N 1
ATOM 2362 C CA . LEU A 1 284 ? 6.729 14.102 26.779 1.00 74.88 284 LEU A CA 1
ATOM 2363 C C . LEU A 1 284 ? 7.466 13.423 27.947 1.00 74.88 284 LEU A C 1
ATOM 2365 O O . LEU A 1 284 ? 8.693 13.397 27.987 1.00 74.88 284 LEU A O 1
ATOM 2369 N N . SER A 1 285 ? 6.707 12.805 28.852 1.00 76.94 285 SER A N 1
ATOM 2370 C CA . SER A 1 285 ? 7.208 11.897 29.890 1.00 76.94 285 SER A CA 1
ATOM 2371 C C . SER A 1 285 ? 6.369 10.614 29.926 1.00 76.94 285 SER A C 1
ATOM 2373 O O . SER A 1 285 ? 5.265 10.579 29.374 1.00 76.94 285 SER A O 1
ATOM 2375 N N . PHE A 1 286 ? 6.866 9.555 30.574 1.00 77.62 286 PHE A N 1
ATOM 2376 C CA . PHE A 1 286 ? 6.112 8.304 30.725 1.00 77.62 286 PHE A CA 1
ATOM 2377 C C . PHE A 1 286 ? 4.835 8.495 31.551 1.00 77.62 286 PHE A C 1
ATOM 2379 O O . PHE A 1 286 ? 3.808 7.889 31.258 1.00 77.62 286 PHE A O 1
ATOM 2386 N N . GLU A 1 287 ? 4.855 9.389 32.537 1.00 72.69 287 GLU A N 1
ATOM 2387 C CA . GLU A 1 287 ? 3.684 9.750 33.337 1.00 72.69 287 GLU A CA 1
ATOM 2388 C C . GLU A 1 287 ? 2.597 10.418 32.482 1.00 72.69 287 GLU A C 1
ATOM 2390 O O . GLU A 1 287 ? 1.407 10.240 32.752 1.00 72.69 287 GLU A O 1
ATOM 2395 N N . ASN A 1 288 ? 2.996 11.117 31.417 1.00 70.19 288 ASN A N 1
ATOM 2396 C CA . ASN A 1 288 ? 2.096 11.770 30.467 1.00 70.19 288 ASN A CA 1
ATOM 2397 C C . ASN A 1 288 ? 1.614 10.832 29.340 1.00 70.19 288 ASN A C 1
ATOM 2399 O O . ASN A 1 288 ? 0.789 11.239 28.519 1.00 70.19 288 ASN A O 1
ATOM 2403 N N . LEU A 1 289 ? 2.095 9.583 29.272 1.00 73.06 289 LEU A N 1
ATOM 2404 C CA . LEU A 1 289 ? 1.489 8.556 28.419 1.00 73.06 289 LEU A CA 1
ATOM 2405 C C . LEU A 1 289 ? 0.187 8.044 29.046 1.00 73.06 289 LEU A C 1
ATOM 2407 O O . LEU A 1 289 ? 0.033 8.016 30.272 1.00 73.06 289 LEU A O 1
ATOM 2411 N N . ALA A 1 290 ? -0.740 7.605 28.189 1.00 69.69 290 ALA A N 1
ATOM 2412 C CA . ALA A 1 290 ? -1.983 6.989 28.641 1.00 69.69 290 ALA A CA 1
ATOM 2413 C C . ALA A 1 290 ? -1.665 5.813 29.593 1.00 69.69 290 ALA A C 1
ATOM 2415 O O . ALA A 1 290 ? -0.787 5.010 29.263 1.00 69.69 290 ALA A O 1
ATOM 2416 N N . PRO A 1 291 ? -2.329 5.693 30.761 1.00 72.38 291 PRO A N 1
ATOM 2417 C CA . PRO A 1 291 ? -1.943 4.744 31.809 1.00 72.38 291 PRO A CA 1
ATOM 2418 C C . PRO A 1 291 ? -1.803 3.309 31.338 1.00 72.38 291 PRO A C 1
ATOM 2420 O O . PRO A 1 291 ? -0.820 2.655 31.674 1.00 72.38 291 PRO A O 1
ATOM 2423 N N . PHE A 1 292 ? -2.736 2.844 30.510 1.00 70.88 292 PHE A N 1
ATOM 2424 C CA . PHE A 1 292 ? -2.703 1.488 29.974 1.00 70.88 292 PHE A CA 1
ATOM 2425 C C . PHE A 1 292 ? -1.477 1.206 29.081 1.00 70.88 292 PHE A C 1
ATOM 2427 O O . PHE A 1 292 ? -1.102 0.051 28.898 1.00 70.88 292 PHE A O 1
ATOM 2434 N N . PHE A 1 293 ? -0.795 2.243 28.582 1.00 76.19 293 PHE A N 1
ATOM 2435 C CA . PHE A 1 293 ? 0.467 2.130 27.849 1.00 76.19 293 PHE A CA 1
ATOM 2436 C C . PHE A 1 293 ? 1.717 2.402 28.692 1.00 76.19 293 PHE A C 1
ATOM 2438 O O . PHE A 1 293 ? 2.828 2.169 28.215 1.00 76.19 293 PHE A O 1
ATOM 2445 N N . ARG A 1 294 ? 1.576 2.841 29.951 1.00 74.44 294 ARG A N 1
ATOM 2446 C CA . ARG A 1 294 ? 2.726 3.097 30.835 1.00 74.44 294 ARG A CA 1
ATOM 2447 C C . ARG A 1 294 ? 3.555 1.852 31.105 1.00 74.44 294 ARG A C 1
ATOM 2449 O O . ARG A 1 294 ? 4.724 1.995 31.418 1.00 74.44 294 ARG A O 1
ATOM 2456 N N . ILE A 1 295 ? 3.001 0.651 30.927 1.00 73.25 295 ILE A N 1
ATOM 2457 C CA . ILE A 1 295 ? 3.763 -0.600 31.036 1.00 73.25 295 ILE A CA 1
ATOM 2458 C C . ILE A 1 295 ? 5.016 -0.610 30.143 1.00 73.25 295 ILE A C 1
ATOM 2460 O O . ILE A 1 295 ? 6.025 -1.199 30.522 1.00 73.25 295 ILE A O 1
ATOM 2464 N N . LEU A 1 296 ? 4.988 0.123 29.022 1.00 77.81 296 LEU A N 1
ATOM 2465 C CA . LEU A 1 296 ? 6.128 0.288 28.123 1.00 77.81 296 LEU A CA 1
ATOM 2466 C C . LEU A 1 296 ? 7.295 1.073 28.730 1.00 77.81 296 LEU A C 1
ATOM 2468 O O . LEU A 1 296 ? 8.386 1.026 28.172 1.00 77.81 296 LEU A O 1
ATOM 2472 N N . SER A 1 297 ? 7.126 1.755 29.869 1.00 75.12 297 SER A N 1
ATOM 2473 C CA . SER A 1 297 ? 8.250 2.368 30.594 1.00 75.12 297 SER A CA 1
ATOM 2474 C C . SER A 1 297 ? 9.250 1.339 31.118 1.00 75.12 297 SER A C 1
ATOM 2476 O O . SER A 1 297 ? 10.370 1.696 31.466 1.00 75.12 297 SER A O 1
ATOM 2478 N N . ASN A 1 298 ? 8.848 0.068 31.213 1.00 78.88 298 ASN A N 1
ATOM 2479 C CA . ASN A 1 298 ? 9.750 -1.026 31.569 1.00 78.88 298 ASN A CA 1
ATOM 2480 C C . ASN A 1 298 ? 10.593 -1.491 30.375 1.00 78.88 298 ASN A C 1
ATOM 2482 O O . ASN A 1 298 ? 11.659 -2.068 30.573 1.00 78.88 298 ASN A O 1
ATOM 2486 N N . ASP A 1 299 ? 10.106 -1.246 29.158 1.00 80.06 299 ASP A N 1
ATOM 2487 C CA . ASP A 1 299 ? 10.703 -1.743 27.923 1.00 80.06 299 ASP A CA 1
ATOM 2488 C C . ASP A 1 299 ? 11.523 -0.656 27.213 1.00 80.06 299 ASP A C 1
ATOM 2490 O O . ASP A 1 299 ? 12.593 -0.945 26.685 1.00 80.06 299 ASP A O 1
ATOM 2494 N N . PHE A 1 300 ? 11.075 0.603 27.255 1.00 81.56 300 PHE A N 1
ATOM 2495 C CA . PHE A 1 300 ? 11.694 1.737 26.568 1.00 81.56 300 PHE A CA 1
ATOM 2496 C C . PHE A 1 300 ? 12.384 2.706 27.536 1.00 81.56 300 PHE A C 1
ATOM 2498 O O . PHE A 1 300 ? 11.853 3.035 28.593 1.00 81.56 300 PHE A O 1
ATOM 2505 N N . LEU A 1 301 ? 13.554 3.222 27.137 1.00 79.25 301 LEU A N 1
ATOM 2506 C CA . LEU A 1 301 ? 14.292 4.248 27.892 1.00 79.25 301 LEU A CA 1
ATOM 2507 C C . LEU A 1 301 ? 13.813 5.676 27.586 1.00 79.25 301 LEU A C 1
ATOM 2509 O O . LEU A 1 301 ? 13.940 6.556 28.435 1.00 79.25 301 LEU A O 1
ATOM 2513 N N . ASP A 1 302 ? 13.278 5.900 26.383 1.00 82.12 302 ASP A N 1
ATOM 2514 C CA . ASP A 1 302 ? 12.789 7.194 25.909 1.00 82.12 302 ASP A CA 1
ATOM 2515 C C . ASP A 1 302 ? 11.256 7.137 25.718 1.00 82.12 302 ASP A C 1
ATOM 2517 O O . ASP A 1 302 ? 10.760 6.284 24.970 1.00 82.12 302 ASP A O 1
ATOM 2521 N N . PRO A 1 303 ? 10.469 8.018 26.368 1.00 78.81 303 PRO A N 1
ATOM 2522 C CA . PRO A 1 303 ? 9.020 8.046 26.194 1.00 78.81 303 PRO A CA 1
ATOM 2523 C C . PRO A 1 303 ? 8.579 8.427 24.769 1.00 78.81 303 PRO A C 1
ATOM 2525 O O . PRO A 1 303 ? 7.458 8.089 24.378 1.00 78.81 303 PRO A O 1
ATOM 2528 N N . TYR A 1 304 ? 9.429 9.086 23.970 1.00 82.94 304 TYR A N 1
ATOM 2529 C CA . TYR A 1 304 ? 9.165 9.347 22.551 1.00 82.94 304 TYR A CA 1
ATOM 2530 C C . TYR A 1 304 ? 9.189 8.058 21.730 1.00 82.94 304 TYR A C 1
ATOM 2532 O O . TYR A 1 304 ? 8.259 7.820 20.956 1.00 82.94 304 TYR A O 1
ATOM 2540 N N . ASP A 1 305 ? 10.173 7.187 21.962 1.00 82.81 305 ASP A N 1
ATOM 2541 C CA . ASP A 1 305 ? 10.241 5.873 21.315 1.00 82.81 305 ASP A CA 1
ATOM 2542 C C . ASP A 1 305 ? 9.033 5.009 21.703 1.00 82.81 305 ASP A C 1
ATOM 2544 O O . ASP A 1 305 ? 8.402 4.395 20.839 1.00 82.81 305 ASP A O 1
ATOM 2548 N N . ALA A 1 306 ? 8.642 5.027 22.983 1.00 82.31 306 ALA A N 1
ATOM 2549 C CA . ALA A 1 306 ? 7.446 4.329 23.453 1.00 82.31 306 ALA A CA 1
ATOM 2550 C C . ALA A 1 306 ? 6.172 4.848 22.764 1.00 82.31 306 ALA A C 1
ATOM 2552 O O . ALA A 1 306 ? 5.334 4.059 22.327 1.00 82.31 306 ALA A O 1
ATOM 2553 N N . ARG A 1 307 ? 6.024 6.171 22.611 1.00 82.50 307 ARG A N 1
ATOM 2554 C CA . ARG A 1 307 ? 4.886 6.786 21.908 1.00 82.50 307 ARG A CA 1
ATOM 2555 C C . ARG A 1 307 ? 4.832 6.380 20.437 1.00 82.50 307 ARG A C 1
ATOM 2557 O O . ARG A 1 307 ? 3.751 6.048 19.949 1.00 82.50 307 ARG A O 1
ATOM 2564 N N . GLU A 1 308 ? 5.955 6.398 19.728 1.00 83.88 308 GLU A N 1
ATOM 2565 C CA . GLU A 1 308 ? 5.996 5.959 18.329 1.00 83.88 308 GLU A CA 1
ATOM 2566 C C . GLU A 1 308 ? 5.708 4.458 18.200 1.00 83.88 308 GLU A C 1
ATOM 2568 O O . GLU A 1 308 ? 4.939 4.054 17.323 1.00 83.88 308 GLU A O 1
ATOM 2573 N N . TYR A 1 309 ? 6.199 3.636 19.132 1.00 85.25 309 TYR A N 1
ATOM 2574 C CA . TYR A 1 309 ? 5.858 2.215 19.194 1.00 85.25 309 TYR A CA 1
ATOM 2575 C C . TYR A 1 309 ? 4.356 1.984 19.418 1.00 85.25 309 TYR A C 1
ATOM 2577 O O . TYR A 1 309 ? 3.750 1.176 18.717 1.00 85.25 309 TYR A O 1
ATOM 2585 N N . ILE A 1 310 ? 3.717 2.735 20.323 1.00 84.38 310 ILE A N 1
ATOM 2586 C CA . ILE A 1 310 ? 2.263 2.682 20.560 1.00 84.38 310 ILE A CA 1
ATOM 2587 C C . ILE A 1 310 ? 1.485 3.032 19.290 1.00 84.38 310 ILE A C 1
ATOM 2589 O O . ILE A 1 310 ? 0.522 2.343 18.939 1.00 84.38 310 ILE A O 1
ATOM 2593 N N . LYS A 1 311 ? 1.883 4.094 18.580 1.00 86.50 311 LYS A N 1
ATOM 2594 C CA . LYS A 1 311 ? 1.247 4.474 17.310 1.00 86.50 311 LYS A CA 1
ATOM 2595 C C . LYS A 1 311 ? 1.380 3.355 16.288 1.00 86.50 311 LYS A C 1
ATOM 2597 O O . LYS A 1 311 ? 0.388 2.984 15.661 1.00 86.50 311 LYS A O 1
ATOM 2602 N N . LEU A 1 312 ? 2.576 2.786 16.152 1.00 86.25 312 LEU A N 1
ATOM 2603 C CA . LEU A 1 312 ? 2.832 1.688 15.228 1.00 86.25 312 LEU A CA 1
ATOM 2604 C C . LEU A 1 312 ? 2.025 0.435 15.597 1.00 86.25 312 LEU A C 1
ATOM 2606 O O . LEU A 1 312 ? 1.415 -0.175 14.718 1.00 86.25 312 LEU A O 1
ATOM 2610 N N . HIS A 1 313 ? 1.947 0.083 16.883 1.00 86.81 313 HIS A N 1
ATOM 2611 C CA . HIS A 1 313 ? 1.094 -0.991 17.396 1.00 86.81 313 HIS A CA 1
ATOM 2612 C C . HIS A 1 313 ? -0.375 -0.754 17.032 1.00 86.81 313 HIS A C 1
ATOM 2614 O O . HIS A 1 313 ? -1.036 -1.646 16.501 1.00 86.81 313 HIS A O 1
ATOM 2620 N N . SER A 1 314 ? -0.866 0.463 17.256 1.00 88.31 314 SER A N 1
ATOM 2621 C CA . SER A 1 314 ? -2.257 0.848 17.007 1.00 88.31 314 SER A CA 1
ATOM 2622 C C . SER A 1 314 ? -2.624 0.716 15.529 1.00 88.31 314 SER A C 1
ATOM 2624 O O . SER A 1 314 ? -3.586 0.026 15.178 1.00 88.31 314 SER A O 1
ATOM 2626 N N . TRP A 1 315 ? -1.794 1.277 14.642 1.00 89.62 315 TRP A N 1
ATOM 2627 C CA . TRP A 1 315 ? -1.941 1.112 13.195 1.00 89.62 315 TRP A CA 1
ATOM 2628 C C . TRP A 1 315 ? -1.844 -0.355 12.772 1.00 89.62 315 TRP A C 1
ATOM 2630 O O . TRP A 1 315 ? -2.627 -0.800 11.931 1.00 89.62 315 TRP A O 1
ATOM 2640 N N . THR A 1 316 ? -0.949 -1.137 13.381 1.00 87.94 316 THR A N 1
ATOM 2641 C CA . THR A 1 316 ? -0.791 -2.571 13.092 1.00 87.94 316 THR A CA 1
ATOM 2642 C C . THR A 1 316 ? -2.056 -3.345 13.452 1.00 87.94 316 THR A C 1
ATOM 2644 O O . THR A 1 316 ? -2.570 -4.096 12.625 1.00 87.94 316 THR A O 1
ATOM 2647 N N . CYS A 1 317 ? -2.606 -3.136 14.649 1.00 87.81 317 CYS A N 1
ATOM 2648 C CA . CYS A 1 317 ? -3.819 -3.798 15.121 1.00 87.81 317 CYS A CA 1
ATOM 2649 C C . CYS A 1 317 ? -5.036 -3.456 14.249 1.00 87.81 317 CYS A C 1
ATOM 2651 O O . CYS A 1 317 ? -5.722 -4.369 13.784 1.00 87.81 317 CYS A O 1
ATOM 2653 N N . MET A 1 318 ? -5.263 -2.177 13.930 1.00 90.00 318 MET A N 1
ATOM 2654 C CA . MET A 1 318 ? -6.358 -1.776 13.036 1.00 90.00 318 MET A CA 1
ATOM 2655 C C . MET A 1 318 ? -6.211 -2.365 11.625 1.00 90.00 318 MET A C 1
ATOM 2657 O O . MET A 1 318 ? -7.174 -2.886 11.056 1.00 90.00 318 MET A O 1
ATOM 2661 N N . THR A 1 319 ? -4.995 -2.341 11.069 1.00 88.75 319 THR A N 1
ATOM 2662 C CA . THR A 1 319 ? -4.680 -2.945 9.762 1.00 88.75 319 THR A CA 1
ATOM 2663 C C . THR A 1 319 ? -4.941 -4.449 9.781 1.00 88.75 319 THR A C 1
ATOM 2665 O O . THR A 1 319 ? -5.519 -4.999 8.843 1.00 88.75 319 THR A O 1
ATOM 2668 N N . PHE A 1 320 ? -4.569 -5.124 10.868 1.00 84.88 320 PHE A N 1
ATOM 2669 C CA . PHE A 1 320 ? -4.792 -6.554 11.037 1.00 84.88 320 PHE A CA 1
ATOM 2670 C C . PHE A 1 320 ? -6.284 -6.903 11.090 1.00 84.88 320 PHE A C 1
ATOM 2672 O O . PHE A 1 320 ? -6.706 -7.867 10.454 1.00 84.88 320 PHE A O 1
ATOM 2679 N N . VAL A 1 321 ? -7.110 -6.098 11.767 1.00 85.69 321 VAL A N 1
ATOM 2680 C CA . VAL A 1 321 ? -8.571 -6.289 11.777 1.00 85.69 321 VAL A CA 1
ATOM 2681 C C . VAL A 1 321 ? -9.151 -6.157 10.366 1.00 85.69 321 VAL A C 1
ATOM 2683 O O . VAL A 1 321 ? -9.881 -7.048 9.924 1.00 85.69 321 VAL A O 1
ATOM 2686 N N . LEU A 1 322 ? -8.777 -5.117 9.612 1.00 86.00 322 LEU A N 1
ATOM 2687 C CA . LEU A 1 322 ? -9.199 -4.963 8.212 1.00 86.00 322 LEU A CA 1
ATOM 2688 C C . LEU A 1 322 ? -8.751 -6.150 7.344 1.00 86.00 322 LEU A C 1
ATOM 2690 O O . LEU A 1 322 ? -9.517 -6.631 6.503 1.00 86.00 322 LEU A O 1
ATOM 2694 N N . LEU A 1 323 ? -7.541 -6.668 7.574 1.00 84.19 323 LEU A N 1
ATOM 2695 C CA . LEU A 1 323 ? -7.031 -7.855 6.892 1.00 84.19 323 LEU A CA 1
ATOM 2696 C C . LEU A 1 323 ? -7.863 -9.101 7.226 1.00 84.19 323 LEU A C 1
ATOM 2698 O O . LEU A 1 323 ? -8.249 -9.828 6.311 1.00 84.19 323 LEU A O 1
ATOM 2702 N N . LEU A 1 324 ? -8.182 -9.345 8.499 1.00 78.94 324 LEU A N 1
ATOM 2703 C CA . LEU A 1 324 ? -9.028 -10.468 8.914 1.00 78.94 324 LEU A CA 1
ATOM 2704 C C . LEU A 1 324 ? -10.422 -10.379 8.289 1.00 78.94 324 LEU A C 1
ATOM 2706 O O . LEU A 1 324 ? -10.932 -11.374 7.773 1.00 78.94 324 LEU A O 1
ATOM 2710 N N . MET A 1 325 ? -11.024 -9.188 8.273 1.00 78.00 325 MET A N 1
ATOM 2711 C CA . MET A 1 325 ? -12.316 -8.960 7.620 1.00 78.00 325 MET A CA 1
ATOM 2712 C C . MET A 1 325 ? -12.252 -9.243 6.116 1.00 78.00 325 MET A C 1
ATOM 2714 O O . MET A 1 325 ? -13.165 -9.866 5.560 1.00 78.00 325 MET A O 1
ATOM 2718 N N . TYR A 1 326 ? -11.162 -8.836 5.462 1.00 74.81 326 TYR A N 1
ATOM 2719 C CA . TYR A 1 326 ? -10.922 -9.137 4.056 1.00 74.81 326 TYR A CA 1
ATOM 2720 C C . TYR A 1 326 ? -10.770 -10.647 3.809 1.00 74.81 326 TYR A C 1
ATOM 2722 O O . TYR A 1 326 ? -11.429 -11.203 2.926 1.00 74.81 326 TYR A O 1
ATOM 2730 N N . VAL A 1 327 ? -9.945 -11.337 4.606 1.00 69.31 327 VAL A N 1
ATOM 2731 C CA . VAL A 1 327 ? -9.682 -12.782 4.482 1.00 69.31 327 VAL A CA 1
ATOM 2732 C C . VAL A 1 327 ? -10.945 -13.606 4.732 1.00 69.31 327 VAL A C 1
ATOM 2734 O O . VAL A 1 327 ? -11.228 -14.535 3.973 1.00 69.31 327 VAL A O 1
ATOM 2737 N N . ASN A 1 328 ? -11.748 -13.223 5.724 1.00 64.50 328 ASN A N 1
ATOM 2738 C CA . ASN A 1 328 ? -13.003 -13.892 6.070 1.00 64.50 328 ASN A CA 1
ATOM 2739 C C . ASN A 1 328 ? -14.154 -13.590 5.090 1.00 64.50 328 ASN A C 1
ATOM 2741 O O . ASN A 1 328 ? -15.281 -14.027 5.319 1.00 64.50 328 ASN A O 1
ATOM 2745 N N . LYS A 1 329 ? -13.884 -12.886 3.976 1.00 60.12 329 LYS A N 1
ATOM 2746 C CA . LYS A 1 329 ? -14.840 -12.568 2.902 1.00 60.12 329 LYS A CA 1
ATOM 2747 C C . LYS A 1 329 ? -16.150 -11.984 3.437 1.00 60.12 329 LYS A C 1
ATOM 2749 O O . LYS A 1 329 ? -17.225 -12.501 3.129 1.00 60.12 329 LYS A O 1
ATOM 2754 N N . PHE A 1 330 ? -16.065 -10.924 4.242 1.00 49.69 330 PHE A N 1
ATOM 2755 C CA . PHE A 1 330 ? -17.224 -10.293 4.879 1.00 49.69 330 PHE A CA 1
ATOM 2756 C C . PHE A 1 330 ? -18.375 -10.044 3.882 1.00 49.69 330 PHE A C 1
ATOM 2758 O O . PHE A 1 330 ? -18.271 -9.149 3.054 1.00 49.69 330 PHE A O 1
ATOM 2765 N N . LYS A 1 331 ? -19.426 -10.881 3.969 1.00 43.69 331 LYS A N 1
ATOM 2766 C CA . LYS A 1 331 ? -20.803 -10.897 3.402 1.00 43.69 331 LYS A CA 1
ATOM 2767 C C . LYS A 1 331 ? -21.118 -10.328 1.994 1.00 43.69 331 LYS A C 1
ATOM 2769 O O . LYS A 1 331 ? -22.132 -10.734 1.433 1.00 43.69 331 LYS A O 1
ATOM 2774 N N . ASN A 1 332 ? -20.322 -9.448 1.385 1.00 53.09 332 ASN A N 1
ATOM 2775 C CA . ASN A 1 332 ? -20.600 -8.779 0.113 1.00 53.09 332 ASN A CA 1
ATOM 2776 C C . ASN A 1 332 ? -19.294 -8.442 -0.646 1.00 53.09 332 ASN A C 1
ATOM 2778 O O . ASN A 1 332 ? -18.409 -7.778 -0.109 1.00 53.09 332 ASN A O 1
ATOM 2782 N N . LYS A 1 333 ? -19.189 -8.843 -1.925 1.00 56.31 333 LYS A N 1
ATOM 2783 C CA . LYS A 1 333 ? -18.041 -8.520 -2.802 1.00 56.31 333 LYS A CA 1
ATOM 2784 C C . LYS A 1 333 ? -17.784 -7.017 -2.932 1.00 56.31 333 LYS A C 1
ATOM 2786 O O . LYS A 1 333 ? -16.638 -6.618 -3.090 1.00 56.31 333 LYS A O 1
ATOM 2791 N N . GLU A 1 334 ? -18.830 -6.202 -2.858 1.00 56.97 334 GLU A N 1
ATOM 2792 C CA . GLU A 1 334 ? -18.745 -4.743 -2.958 1.00 56.97 334 GLU A CA 1
ATOM 2793 C C . GLU A 1 334 ? -17.976 -4.113 -1.787 1.00 56.97 334 GLU A C 1
ATOM 2795 O O . GLU A 1 334 ? -17.263 -3.132 -1.974 1.00 56.97 334 GLU A O 1
ATOM 2800 N N . ASN A 1 335 ? -18.048 -4.707 -0.592 1.00 65.00 335 ASN A N 1
ATOM 2801 C CA . ASN A 1 335 ? -17.341 -4.201 0.586 1.00 65.00 335 ASN A CA 1
ATOM 2802 C C . ASN A 1 335 ? -15.858 -4.605 0.605 1.00 65.00 335 ASN A C 1
ATOM 2804 O O . ASN A 1 335 ? -15.061 -3.934 1.255 1.00 65.00 335 ASN A O 1
ATOM 2808 N N . LEU A 1 336 ? -15.457 -5.641 -0.144 1.00 71.75 336 LEU A N 1
ATOM 2809 C CA . LEU A 1 336 ? -14.063 -6.099 -0.191 1.00 71.75 336 LEU A CA 1
ATOM 2810 C C . LEU A 1 336 ? -13.124 -5.072 -0.827 1.00 71.75 336 LEU A C 1
ATOM 2812 O O . LEU A 1 336 ? -12.046 -4.837 -0.291 1.00 71.75 336 LEU A O 1
ATOM 2816 N N . GLU A 1 337 ? -13.532 -4.431 -1.925 1.00 76.06 337 GLU A N 1
ATOM 2817 C CA . GLU A 1 337 ? -12.726 -3.388 -2.582 1.00 76.06 337 GLU A CA 1
ATOM 2818 C C . GLU A 1 337 ? -12.551 -2.159 -1.684 1.00 76.06 337 GLU A C 1
ATOM 2820 O O . GLU A 1 337 ? -11.482 -1.549 -1.642 1.00 76.06 337 GLU A O 1
ATOM 2825 N N . LYS A 1 338 ? -13.588 -1.830 -0.910 1.00 83.94 338 LYS A N 1
ATOM 2826 C CA . LYS A 1 338 ? -13.553 -0.706 0.022 1.00 83.94 338 LYS A CA 1
ATOM 2827 C C . LYS A 1 338 ? -12.647 -0.992 1.217 1.00 83.94 338 LYS A C 1
ATOM 2829 O O . LYS A 1 338 ? -11.769 -0.190 1.510 1.00 83.94 338 LYS A O 1
ATOM 2834 N N . ILE A 1 339 ? -12.785 -2.168 1.838 1.00 83.12 339 ILE A N 1
ATOM 2835 C CA . ILE A 1 339 ? -11.882 -2.639 2.905 1.00 83.12 339 ILE A CA 1
ATOM 2836 C C . ILE A 1 339 ? -10.438 -2.657 2.399 1.00 83.12 339 ILE A C 1
ATOM 2838 O O . ILE A 1 339 ? -9.533 -2.182 3.079 1.00 83.12 339 ILE A O 1
ATOM 2842 N N . ARG A 1 340 ? -10.221 -3.133 1.169 1.00 81.38 340 ARG A N 1
ATOM 2843 C CA . ARG A 1 340 ? -8.905 -3.135 0.531 1.00 81.38 340 ARG A CA 1
ATOM 2844 C C . ARG A 1 340 ? -8.360 -1.720 0.344 1.00 81.38 340 ARG A C 1
ATOM 2846 O O . ARG A 1 340 ? -7.161 -1.520 0.501 1.00 81.38 340 ARG A O 1
ATOM 2853 N N . PHE A 1 341 ? -9.194 -0.723 0.044 1.00 85.88 341 PHE A N 1
ATOM 2854 C CA . PHE A 1 341 ? -8.724 0.655 -0.065 1.00 85.88 341 PHE A CA 1
ATOM 2855 C C . PHE A 1 341 ? -8.089 1.168 1.225 1.00 85.88 341 PHE A C 1
ATOM 2857 O O . PHE A 1 341 ? -6.928 1.576 1.161 1.00 85.88 341 PHE A O 1
ATOM 2864 N N . PHE A 1 342 ? -8.797 1.061 2.350 1.00 87.31 342 PHE A N 1
ATOM 2865 C CA . PHE A 1 342 ? -8.300 1.484 3.662 1.00 87.31 342 PHE A CA 1
ATOM 2866 C C . PHE A 1 342 ? -7.120 0.636 4.136 1.00 87.31 342 PHE A C 1
ATOM 2868 O O . PHE A 1 342 ? -6.142 1.175 4.640 1.00 87.31 342 PHE A O 1
ATOM 2875 N N . LEU A 1 343 ? -7.150 -0.674 3.882 1.00 84.62 343 LEU A N 1
ATOM 2876 C CA . LEU A 1 343 ? -6.071 -1.582 4.263 1.00 84.62 343 LEU A CA 1
ATOM 2877 C C . LEU A 1 343 ? -4.725 -1.233 3.608 1.00 84.62 343 LEU A C 1
ATOM 2879 O O . LEU A 1 343 ? -3.691 -1.299 4.265 1.00 84.62 343 LEU A O 1
ATOM 2883 N N . PHE A 1 344 ? -4.728 -0.847 2.328 1.00 80.94 344 PHE A N 1
ATOM 2884 C CA . PHE A 1 344 ? -3.510 -0.378 1.656 1.00 80.94 344 PHE A CA 1
ATOM 2885 C C . PHE A 1 344 ? -3.013 0.940 2.233 1.00 80.94 344 PHE A C 1
ATOM 2887 O O . PHE A 1 344 ? -1.824 1.090 2.474 1.00 80.94 344 PHE A O 1
ATOM 2894 N N . SER A 1 345 ? -3.924 1.868 2.498 1.00 79.19 345 SER A N 1
ATOM 2895 C CA . SER A 1 345 ? -3.549 3.164 3.046 1.00 79.19 345 SER A CA 1
ATOM 2896 C C . SER A 1 345 ? -2.983 3.052 4.461 1.00 79.19 345 SER A C 1
ATOM 2898 O O . SER A 1 345 ? -2.011 3.728 4.774 1.00 79.19 345 SER A O 1
ATOM 2900 N N . TYR A 1 346 ? -3.528 2.165 5.300 1.00 82.38 346 TYR A N 1
ATOM 2901 C CA . TYR A 1 346 ? -2.987 1.933 6.643 1.00 82.38 346 TYR A CA 1
ATOM 2902 C C . TYR A 1 346 ? -1.639 1.214 6.579 1.00 82.38 346 TYR A C 1
ATOM 2904 O O . TYR A 1 346 ? -0.745 1.521 7.360 1.00 82.38 346 TYR A O 1
ATOM 2912 N N . LYS A 1 347 ? -1.455 0.309 5.608 1.00 76.44 347 LYS A N 1
ATOM 2913 C CA . LYS A 1 347 ? -0.144 -0.277 5.325 1.00 76.44 347 LYS A CA 1
ATOM 2914 C C . LYS A 1 347 ? 0.880 0.804 4.982 1.00 76.44 347 LYS A C 1
ATOM 2916 O O . LYS A 1 347 ? 1.961 0.767 5.549 1.00 76.44 347 LYS A O 1
ATOM 2921 N N . ASP A 1 348 ? 0.576 1.734 4.082 1.00 70.69 348 ASP A N 1
ATOM 2922 C CA . ASP A 1 348 ? 1.545 2.758 3.665 1.00 70.69 348 ASP A CA 1
ATOM 2923 C C . ASP A 1 348 ? 2.033 3.591 4.872 1.00 70.69 348 ASP A C 1
ATOM 2925 O O . ASP A 1 348 ? 3.236 3.801 5.023 1.00 70.69 348 ASP A O 1
ATOM 2929 N N . ILE A 1 349 ? 1.133 3.913 5.814 1.00 68.50 349 ILE A N 1
ATOM 2930 C CA . ILE A 1 349 ? 1.467 4.564 7.098 1.00 68.50 349 ILE A CA 1
ATOM 2931 C C . ILE A 1 349 ? 2.433 3.713 7.945 1.00 68.50 349 ILE A C 1
ATOM 2933 O O . ILE A 1 349 ? 3.329 4.257 8.593 1.00 68.50 349 ILE A O 1
ATOM 2937 N N . LEU A 1 350 ? 2.290 2.382 7.938 1.00 71.38 350 LEU A N 1
ATOM 2938 C CA . LEU A 1 350 ? 3.234 1.482 8.612 1.00 71.38 350 LEU A CA 1
ATOM 2939 C C . LEU A 1 350 ? 4.624 1.533 7.950 1.00 71.38 350 LEU A C 1
ATOM 2941 O O . LEU A 1 350 ? 5.621 1.544 8.659 1.00 71.38 350 LEU A O 1
ATOM 2945 N N . PHE A 1 351 ? 4.723 1.598 6.617 1.00 62.91 351 PHE A N 1
ATOM 2946 C CA . PHE A 1 351 ? 6.008 1.535 5.897 1.00 62.91 351 PHE A CA 1
ATOM 2947 C C . PHE A 1 351 ? 6.890 2.772 6.047 1.00 62.91 351 PHE A C 1
ATOM 2949 O O . PHE A 1 351 ? 8.113 2.639 6.057 1.00 62.91 351 PHE A O 1
ATOM 2956 N N . GLU A 1 352 ? 6.296 3.954 6.183 1.00 52.16 352 GLU A N 1
ATOM 2957 C CA . GLU A 1 352 ? 7.051 5.198 6.369 1.00 52.16 352 GLU A CA 1
ATOM 2958 C C . GLU A 1 352 ? 7.740 5.269 7.746 1.00 52.16 352 GLU A C 1
ATOM 2960 O O . GLU A 1 352 ? 8.711 6.006 7.908 1.00 52.16 352 GLU A O 1
ATOM 2965 N N . ASN A 1 353 ? 7.299 4.450 8.713 1.00 53.41 353 ASN A N 1
ATOM 2966 C CA . ASN A 1 353 ? 7.672 4.563 10.127 1.00 53.41 353 ASN A CA 1
ATOM 2967 C C . ASN A 1 353 ? 8.398 3.333 10.714 1.00 53.41 353 ASN A C 1
ATOM 2969 O O . ASN A 1 353 ? 8.653 3.291 11.918 1.00 53.41 353 ASN A O 1
ATOM 2973 N N . ILE A 1 354 ? 8.770 2.322 9.914 1.00 56.56 354 ILE A N 1
ATOM 2974 C CA . ILE A 1 354 ? 9.468 1.133 10.444 1.00 56.56 354 ILE A CA 1
ATOM 2975 C C . ILE A 1 354 ? 10.953 1.441 10.684 1.00 56.56 354 ILE A C 1
ATOM 2977 O O . ILE A 1 354 ? 11.820 1.227 9.837 1.00 56.56 354 ILE A O 1
ATOM 2981 N N . LYS A 1 355 ? 11.247 1.897 11.901 1.00 59.19 355 LYS A N 1
ATOM 2982 C CA . LYS A 1 355 ? 12.544 1.732 12.567 1.00 59.19 355 LYS A CA 1
ATOM 2983 C C . LYS A 1 355 ? 12.300 1.153 13.957 1.00 59.19 355 LYS A C 1
ATOM 2985 O O . LYS A 1 355 ? 12.223 1.877 14.940 1.00 59.19 355 LYS A O 1
ATOM 2990 N N . LEU A 1 356 ? 12.129 -0.165 14.021 1.00 62.12 356 LEU A N 1
ATOM 2991 C CA . LEU A 1 356 ? 11.939 -0.879 15.283 1.00 62.12 356 LEU A CA 1
ATOM 2992 C C . LEU A 1 356 ? 13.295 -1.313 15.844 1.00 62.12 356 LEU A C 1
ATOM 2994 O O . LEU A 1 356 ? 13.887 -2.272 15.353 1.00 62.12 356 LEU A O 1
ATOM 2998 N N . ASN A 1 357 ? 13.772 -0.617 16.876 1.00 63.72 357 ASN A N 1
ATOM 2999 C CA . ASN A 1 357 ? 14.951 -1.040 17.642 1.00 63.72 357 ASN A CA 1
ATOM 3000 C C . ASN A 1 357 ? 14.589 -2.067 18.732 1.00 63.72 357 ASN A C 1
ATOM 3002 O O . ASN A 1 357 ? 15.429 -2.877 19.116 1.00 63.72 357 ASN A O 1
ATOM 3006 N N . GLN A 1 358 ? 13.345 -2.033 19.220 1.00 69.25 358 GLN A N 1
ATOM 3007 C CA . GLN A 1 358 ? 12.797 -2.909 20.258 1.00 69.25 358 GLN A CA 1
ATOM 3008 C C . GLN A 1 358 ? 11.347 -3.272 19.906 1.00 69.25 358 GLN A C 1
ATOM 3010 O O . GLN A 1 358 ? 10.648 -2.476 19.278 1.00 69.25 358 GLN A O 1
ATOM 3015 N N . ASP A 1 359 ? 10.904 -4.475 20.282 1.00 82.69 359 ASP A N 1
ATOM 3016 C CA . ASP A 1 359 ? 9.561 -4.982 19.965 1.00 82.69 359 ASP A CA 1
ATOM 3017 C C . ASP A 1 359 ? 8.956 -5.813 21.119 1.00 82.69 359 ASP A C 1
ATOM 3019 O O . ASP A 1 359 ? 8.793 -7.029 20.991 1.00 82.69 359 ASP A O 1
ATOM 3023 N N . PRO A 1 360 ? 8.640 -5.188 22.270 1.00 78.94 360 PRO A N 1
ATOM 3024 C CA . PRO A 1 360 ? 8.180 -5.905 23.465 1.00 78.94 360 PRO A CA 1
ATOM 3025 C C . PRO A 1 360 ? 6.835 -6.625 23.289 1.00 78.94 360 PRO A C 1
ATOM 3027 O O . PRO A 1 360 ? 6.569 -7.612 23.972 1.00 78.94 360 PRO A O 1
ATOM 3030 N N . TRP A 1 361 ? 5.983 -6.180 22.361 1.00 78.69 361 TRP A N 1
ATOM 3031 C CA . TRP A 1 361 ? 4.688 -6.809 22.071 1.00 78.69 361 TRP A CA 1
ATOM 3032 C C . TRP A 1 361 ? 4.680 -7.654 20.793 1.00 78.69 361 TRP A C 1
ATOM 3034 O O . TRP A 1 361 ? 3.600 -8.003 20.305 1.00 78.69 361 TRP A O 1
ATOM 3044 N N . ALA A 1 362 ? 5.860 -7.983 20.252 1.00 76.62 362 ALA A N 1
ATOM 3045 C CA . ALA A 1 362 ? 6.026 -8.818 19.062 1.00 76.62 362 ALA A CA 1
ATOM 3046 C C . ALA A 1 362 ? 5.139 -8.368 17.879 1.00 76.62 362 ALA A C 1
ATOM 3048 O O . ALA A 1 362 ? 4.535 -9.182 17.170 1.00 76.62 362 ALA A O 1
ATOM 3049 N N . ILE A 1 363 ? 5.000 -7.053 17.667 1.00 80.44 363 ILE A N 1
ATOM 3050 C CA . ILE A 1 363 ? 4.178 -6.522 16.573 1.00 80.44 363 ILE A CA 1
ATOM 3051 C C . ILE A 1 363 ? 4.820 -6.782 15.211 1.00 80.44 363 ILE A C 1
ATOM 3053 O O . ILE A 1 363 ? 4.103 -6.782 14.209 1.00 80.44 363 ILE A O 1
ATOM 3057 N N . LYS A 1 364 ? 6.129 -7.064 15.158 1.00 80.50 364 LYS A N 1
ATOM 3058 C CA . LYS A 1 364 ? 6.839 -7.414 13.927 1.00 80.50 364 LYS A CA 1
ATOM 3059 C C . LYS A 1 364 ? 6.235 -8.636 13.245 1.00 80.50 364 LYS A C 1
ATOM 3061 O O . LYS A 1 364 ? 6.005 -8.569 12.046 1.00 80.50 364 LYS A O 1
ATOM 3066 N N . ASP A 1 365 ? 5.854 -9.676 13.984 1.00 73.94 365 ASP A N 1
ATOM 3067 C CA . ASP A 1 365 ? 5.208 -10.860 13.399 1.00 73.94 365 ASP A CA 1
ATOM 3068 C C . ASP A 1 365 ? 3.870 -10.500 12.737 1.00 73.94 365 ASP A C 1
ATOM 3070 O O . ASP A 1 365 ? 3.546 -10.972 11.646 1.00 73.94 365 ASP A O 1
ATOM 3074 N N . LYS A 1 366 ? 3.089 -9.607 13.359 1.00 75.12 366 LYS A N 1
ATOM 3075 C CA . LYS A 1 366 ? 1.836 -9.103 12.773 1.00 75.12 366 LYS A CA 1
ATOM 3076 C C . LYS A 1 366 ? 2.109 -8.257 11.533 1.00 75.12 366 LYS A C 1
ATOM 3078 O O . LYS A 1 366 ? 1.393 -8.410 10.546 1.00 75.12 366 LYS A O 1
ATOM 3083 N N . ILE A 1 367 ? 3.130 -7.400 11.561 1.00 78.62 367 ILE A N 1
ATOM 3084 C CA . ILE A 1 367 ? 3.571 -6.603 10.409 1.00 78.62 367 ILE A CA 1
ATOM 3085 C C . ILE A 1 367 ? 4.039 -7.521 9.277 1.00 78.62 367 ILE A C 1
ATOM 3087 O O . ILE A 1 367 ? 3.662 -7.297 8.131 1.00 78.62 367 ILE A O 1
ATOM 3091 N N . ASP A 1 368 ? 4.781 -8.581 9.578 1.00 76.06 368 ASP A N 1
ATOM 3092 C CA . ASP A 1 368 ? 5.262 -9.562 8.610 1.00 76.06 368 ASP A CA 1
ATOM 3093 C C . ASP A 1 368 ? 4.106 -10.374 8.026 1.00 76.06 368 ASP A C 1
ATOM 3095 O O . ASP A 1 368 ? 4.065 -10.578 6.816 1.00 76.06 368 ASP A O 1
ATOM 3099 N N . ILE A 1 369 ? 3.097 -10.745 8.822 1.00 68.69 369 ILE A N 1
ATOM 3100 C CA . ILE A 1 369 ? 1.853 -11.346 8.321 1.00 68.69 369 ILE A CA 1
ATOM 3101 C C . ILE A 1 369 ? 1.100 -10.351 7.435 1.00 68.69 369 ILE A C 1
ATOM 3103 O O . ILE A 1 369 ? 0.695 -10.710 6.331 1.00 68.69 369 ILE A O 1
ATOM 3107 N N . ILE A 1 370 ? 0.923 -9.100 7.863 1.00 74.81 370 ILE A N 1
ATOM 3108 C CA . ILE A 1 370 ? 0.288 -8.052 7.052 1.00 74.81 370 ILE A CA 1
ATOM 3109 C C . ILE A 1 370 ? 1.060 -7.872 5.748 1.00 74.81 370 ILE A C 1
ATOM 3111 O O . ILE A 1 370 ? 0.453 -7.807 4.685 1.00 74.81 370 ILE A O 1
ATOM 3115 N N . ASN A 1 371 ? 2.387 -7.858 5.786 1.00 74.31 371 ASN A N 1
ATOM 3116 C CA . ASN A 1 371 ? 3.238 -7.723 4.616 1.00 74.31 371 ASN A CA 1
ATOM 3117 C C . ASN A 1 371 ? 3.167 -8.936 3.720 1.00 74.31 371 ASN A C 1
ATOM 3119 O O . ASN A 1 371 ? 3.010 -8.777 2.518 1.00 74.31 371 ASN A O 1
ATOM 3123 N N . PHE A 1 372 ? 3.209 -10.135 4.277 1.00 67.56 372 PHE A N 1
ATOM 3124 C CA . PHE A 1 372 ? 3.031 -11.367 3.541 1.00 67.56 372 PHE A CA 1
ATOM 3125 C C . PHE A 1 372 ? 1.661 -11.380 2.866 1.00 67.56 372 PHE A C 1
ATOM 3127 O O . PHE A 1 372 ? 1.575 -11.557 1.659 1.00 67.56 372 PHE A O 1
ATOM 3134 N N . PHE A 1 373 ? 0.575 -11.123 3.591 1.00 62.97 373 PHE A N 1
ATOM 3135 C CA . PHE A 1 373 ? -0.762 -11.102 3.010 1.00 62.97 373 PHE A CA 1
ATOM 3136 C C . PHE A 1 373 ? -0.934 -9.954 2.019 1.00 62.97 373 PHE A C 1
ATOM 3138 O O . PHE A 1 373 ? -1.516 -10.161 0.958 1.00 62.97 373 PHE A O 1
ATOM 3145 N N . VAL A 1 374 ? -0.403 -8.764 2.282 1.00 63.97 374 VAL A N 1
ATOM 3146 C CA . VAL A 1 374 ? -0.557 -7.649 1.350 1.00 63.97 374 VAL A CA 1
ATOM 3147 C C . VAL A 1 374 ? 0.316 -7.797 0.118 1.00 63.97 374 VAL A C 1
ATOM 3149 O O . VAL A 1 374 ? -0.165 -7.648 -1.003 1.00 63.97 374 VAL A O 1
ATOM 3152 N N . ASN A 1 375 ? 1.560 -8.205 0.289 1.00 63.69 375 ASN A N 1
ATOM 3153 C CA . ASN A 1 375 ? 2.480 -8.400 -0.819 1.00 63.69 375 ASN A CA 1
ATOM 3154 C C . ASN A 1 375 ? 2.211 -9.715 -1.570 1.00 63.69 375 ASN A C 1
ATOM 3156 O O . ASN A 1 375 ? 2.591 -9.803 -2.731 1.00 63.69 375 ASN A O 1
ATOM 3160 N N . ASN A 1 376 ? 1.556 -10.723 -0.970 1.00 47.97 376 ASN A N 1
ATOM 3161 C CA . ASN A 1 376 ? 1.282 -12.020 -1.617 1.00 47.97 376 ASN A CA 1
ATOM 3162 C C . ASN A 1 376 ? -0.192 -12.282 -1.962 1.00 47.97 376 ASN A C 1
ATOM 3164 O O . ASN A 1 376 ? -0.447 -12.830 -3.029 1.00 47.97 376 ASN A O 1
ATOM 3168 N N . LYS A 1 377 ? -1.174 -11.879 -1.138 1.00 45.47 377 LYS A N 1
ATOM 3169 C CA . LYS A 1 377 ? -2.618 -11.987 -1.457 1.00 45.47 377 LYS A CA 1
ATOM 3170 C C . LYS A 1 377 ? -3.201 -10.737 -2.105 1.00 45.47 377 LYS A C 1
ATOM 3172 O O . LYS A 1 377 ? -4.094 -10.872 -2.937 1.00 45.47 377 LYS A O 1
ATOM 3177 N N . PHE A 1 378 ? -2.699 -9.541 -1.789 1.00 47.44 378 PHE A N 1
ATOM 3178 C CA . PHE A 1 378 ? -3.066 -8.325 -2.527 1.00 47.44 378 PHE A CA 1
ATOM 3179 C C . PHE A 1 378 ? -2.154 -8.020 -3.723 1.00 47.44 378 PHE A C 1
ATOM 3181 O O . PHE A 1 378 ? -2.294 -6.963 -4.342 1.00 47.44 378 PHE A O 1
ATOM 3188 N N . LYS A 1 379 ? -1.363 -9.006 -4.171 1.00 40.75 379 LYS A N 1
ATOM 3189 C CA . LYS A 1 379 ? -0.985 -9.120 -5.593 1.00 40.75 379 LYS A CA 1
ATOM 3190 C C . LYS A 1 379 ? -2.217 -9.121 -6.526 1.00 40.75 379 LYS A C 1
ATOM 3192 O O . LYS A 1 379 ? -2.067 -8.833 -7.712 1.00 40.75 379 LYS A O 1
ATOM 3197 N N . ASP A 1 380 ? -3.426 -9.303 -5.969 1.00 34.19 380 ASP A N 1
ATOM 3198 C CA . ASP A 1 380 ? -4.718 -9.038 -6.606 1.00 34.19 380 ASP A CA 1
ATOM 3199 C C . ASP A 1 380 ? -5.570 -7.961 -5.889 1.00 34.19 380 ASP A C 1
ATOM 3201 O O . ASP A 1 380 ? -5.763 -8.001 -4.670 1.00 34.19 380 ASP A O 1
ATOM 3205 N N . ASN A 1 381 ? -6.088 -7.009 -6.692 1.00 29.52 381 ASN A N 1
ATOM 3206 C CA . ASN A 1 381 ? -7.216 -6.059 -6.485 1.00 29.52 381 ASN A CA 1
ATOM 3207 C C . ASN A 1 381 ? -7.025 -4.555 -6.141 1.00 29.52 381 ASN A C 1
ATOM 3209 O O . ASN A 1 381 ? -7.812 -3.997 -5.392 1.00 29.52 381 ASN A O 1
ATOM 3213 N N . LYS A 1 382 ? -5.996 -3.841 -6.625 1.00 29.61 382 LYS A N 1
ATOM 3214 C CA . LYS A 1 382 ? -6.051 -2.363 -6.790 1.00 29.61 382 LYS A CA 1
ATOM 3215 C C . LYS A 1 382 ? -7.416 -1.935 -7.320 1.00 29.61 382 LYS A C 1
ATOM 3217 O O . LYS A 1 382 ? -8.118 -1.335 -6.579 1.00 29.61 382 LYS A O 1
ATOM 3222 N N . TYR A 1 383 ? -7.835 -2.115 -8.564 1.00 39.91 383 TYR A N 1
ATOM 3223 C CA . TYR A 1 383 ? -7.967 -0.858 -9.332 1.00 39.91 383 TYR A CA 1
ATOM 3224 C C . TYR A 1 383 ? -6.567 -0.299 -9.634 1.00 39.91 383 TYR A C 1
ATOM 3226 O O . TYR A 1 383 ? -6.357 0.882 -9.858 1.00 39.91 383 TYR A O 1
ATOM 3234 N N . GLN A 1 384 ? -5.594 -1.197 -9.697 1.00 34.75 384 GLN A N 1
ATOM 3235 C CA . GLN A 1 384 ? -4.830 -1.374 -10.901 1.00 34.75 384 GLN A CA 1
ATOM 3236 C C . GLN A 1 384 ? -5.322 -2.689 -11.460 1.00 34.75 384 GLN A C 1
ATOM 3238 O O . GLN A 1 384 ? -5.282 -3.731 -10.806 1.00 34.75 384 GLN A O 1
ATOM 3243 N N . PHE A 1 385 ? -5.888 -2.613 -12.644 1.00 35.78 385 PHE A N 1
ATOM 3244 C CA . PHE A 1 385 ? -6.083 -3.791 -13.439 1.00 35.78 385 PHE A CA 1
ATOM 3245 C C . PHE A 1 385 ? -4.718 -4.411 -13.684 1.00 35.78 385 PHE A C 1
ATOM 3247 O O . PHE A 1 385 ? -3.869 -3.788 -14.320 1.00 35.78 385 PHE A O 1
ATOM 3254 N N . ASN A 1 386 ? -4.478 -5.582 -13.104 1.00 40.28 386 ASN A N 1
ATOM 3255 C CA . ASN A 1 386 ? -3.186 -6.226 -13.222 1.00 40.28 386 ASN A CA 1
ATOM 3256 C C . ASN A 1 386 ? -3.071 -6.817 -14.634 1.00 40.28 386 ASN A C 1
ATOM 3258 O O . ASN A 1 386 ? -3.446 -7.965 -14.886 1.00 40.28 386 ASN A O 1
ATOM 3262 N N . THR A 1 387 ? -2.589 -5.998 -15.572 1.00 35.19 387 THR A N 1
ATOM 3263 C CA . THR A 1 387 ? -2.304 -6.378 -16.962 1.00 35.19 387 THR A CA 1
ATOM 3264 C C . THR A 1 387 ? -1.314 -7.538 -17.040 1.00 35.19 387 THR A C 1
ATOM 3266 O O . THR A 1 387 ? -1.332 -8.261 -18.033 1.00 35.19 387 THR A O 1
ATOM 3269 N N . ASN A 1 388 ? -0.521 -7.765 -15.984 1.00 36.31 388 ASN A N 1
ATOM 3270 C CA . ASN A 1 388 ? 0.430 -8.871 -15.898 1.00 36.31 388 ASN A CA 1
ATOM 3271 C C . ASN A 1 388 ? -0.232 -10.209 -15.520 1.00 36.31 388 ASN A C 1
ATOM 3273 O O . ASN A 1 388 ? 0.277 -11.249 -15.922 1.00 36.31 388 ASN A O 1
ATOM 3277 N N . LEU A 1 389 ? -1.371 -10.214 -14.808 1.00 40.44 389 LEU A N 1
ATOM 3278 C CA . LEU A 1 389 ? -2.069 -11.454 -14.422 1.00 40.44 389 LEU A CA 1
ATOM 3279 C C . LEU A 1 389 ? -3.201 -11.834 -15.392 1.00 40.44 389 LEU A C 1
ATOM 3281 O O . LEU A 1 389 ? -3.311 -12.984 -15.813 1.00 40.44 389 LEU A O 1
ATOM 3285 N N . TYR A 1 390 ? -4.053 -10.874 -15.766 1.00 47.34 390 TYR A N 1
ATOM 3286 C CA . TYR A 1 390 ? -5.247 -11.136 -16.588 1.00 47.34 390 TYR A CA 1
ATOM 3287 C C . TYR A 1 390 ? -5.067 -10.806 -18.074 1.00 47.34 390 TYR A C 1
ATOM 3289 O O . TYR A 1 390 ? -5.996 -11.016 -18.868 1.00 47.34 390 TYR A O 1
ATOM 3297 N N . GLY A 1 391 ? -3.897 -10.278 -18.442 1.00 55.88 391 GLY A N 1
ATOM 3298 C CA . GLY A 1 391 ? -3.669 -9.647 -19.734 1.00 55.88 391 GLY A CA 1
ATOM 3299 C C . GLY A 1 391 ? -4.528 -8.393 -19.923 1.00 55.88 391 GLY A C 1
ATOM 3300 O O . GLY A 1 391 ? -5.175 -7.896 -19.006 1.00 55.88 391 GLY A O 1
ATOM 3301 N N . THR A 1 392 ? -4.575 -7.886 -21.147 1.00 71.25 392 THR A N 1
ATOM 3302 C CA . THR A 1 392 ? -5.423 -6.753 -21.563 1.00 71.25 392 THR A CA 1
ATOM 3303 C C . THR A 1 392 ? -6.718 -7.240 -22.229 1.00 71.25 392 THR A C 1
ATOM 3305 O O . THR A 1 392 ? -6.777 -8.363 -22.747 1.00 71.25 392 THR A O 1
ATOM 3308 N N . ALA A 1 393 ? -7.778 -6.423 -22.278 1.00 76.62 393 ALA A N 1
ATOM 3309 C CA . ALA A 1 393 ? -8.986 -6.764 -23.037 1.00 76.62 393 ALA A CA 1
ATOM 3310 C C . ALA A 1 393 ? -8.653 -6.873 -24.518 1.00 76.62 393 ALA A C 1
ATOM 3312 O O . ALA A 1 393 ? -9.210 -7.731 -25.205 1.00 76.62 393 ALA A O 1
ATOM 3313 N N . LYS A 1 394 ? -7.684 -6.085 -24.992 1.00 79.88 394 LYS A N 1
ATOM 3314 C CA . LYS A 1 394 ? -7.047 -6.243 -26.294 1.00 79.88 394 LYS A CA 1
ATOM 3315 C C . LYS A 1 394 ? -6.523 -7.666 -26.473 1.00 79.88 394 LYS A C 1
ATOM 3317 O O . LYS A 1 394 ? -6.985 -8.349 -27.383 1.00 79.88 394 LYS A O 1
ATOM 3322 N N . GLN A 1 395 ? -5.637 -8.152 -25.603 1.00 75.31 395 GLN A N 1
ATOM 3323 C CA . GLN A 1 395 ? -5.112 -9.524 -25.683 1.00 75.31 395 GLN A CA 1
ATOM 3324 C C . GLN A 1 395 ? -6.230 -10.570 -25.614 1.00 75.31 395 GLN A C 1
ATOM 3326 O O . GLN A 1 395 ? -6.189 -11.564 -26.336 1.00 75.31 395 GLN A O 1
ATOM 3331 N N . ARG A 1 396 ? -7.282 -10.350 -24.817 1.00 81.31 396 ARG A N 1
ATOM 3332 C CA . ARG A 1 396 ? -8.428 -11.271 -24.756 1.00 81.31 396 ARG A CA 1
ATOM 3333 C C . ARG A 1 396 ? -9.267 -11.287 -26.019 1.00 81.31 396 ARG A C 1
ATOM 3335 O O . ARG A 1 396 ? -9.685 -12.367 -26.425 1.00 81.31 396 ARG A O 1
ATOM 3342 N N . ILE A 1 397 ? -9.497 -10.139 -26.653 1.00 76.38 397 ILE A N 1
ATOM 3343 C CA . ILE A 1 397 ? -10.157 -10.047 -27.962 1.00 76.38 397 ILE A CA 1
ATOM 3344 C C . ILE A 1 397 ? -9.278 -10.687 -29.040 1.00 76.38 397 ILE A C 1
ATOM 3346 O O . ILE A 1 397 ? -9.798 -11.416 -29.883 1.00 76.38 397 ILE A O 1
ATOM 3350 N N . GLN A 1 398 ? -7.957 -10.505 -28.969 1.00 79.06 398 GLN A N 1
ATOM 3351 C CA . GLN A 1 398 ? -6.991 -11.145 -29.866 1.00 79.06 398 GLN A CA 1
ATOM 3352 C C . GLN A 1 398 ? -6.916 -12.669 -29.672 1.00 79.06 398 GLN A C 1
ATOM 3354 O O . GLN A 1 398 ? -6.730 -13.411 -30.634 1.00 79.06 398 GLN A O 1
ATOM 3359 N N . ASN A 1 399 ? -7.155 -13.149 -28.450 1.00 77.62 399 ASN A N 1
ATOM 3360 C CA . ASN A 1 399 ? -7.239 -14.569 -28.121 1.00 77.62 399 ASN A CA 1
ATOM 3361 C C . ASN A 1 399 ? -8.596 -15.207 -28.454 1.00 77.62 399 ASN A C 1
ATOM 3363 O O . ASN A 1 399 ? -8.734 -16.427 -28.336 1.00 77.62 399 ASN A O 1
ATOM 3367 N N . GLN A 1 400 ? -9.597 -14.437 -28.899 1.00 85.38 400 GLN A N 1
ATOM 3368 C CA . GLN A 1 400 ? -10.843 -15.013 -29.404 1.00 85.38 400 GLN A CA 1
ATOM 3369 C C . GLN A 1 400 ? -10.593 -15.774 -30.705 1.00 85.38 400 GLN A C 1
ATOM 3371 O O . GLN A 1 400 ? -9.822 -15.345 -31.565 1.00 85.38 400 GLN A O 1
ATOM 3376 N N . LEU A 1 401 ? -11.335 -16.868 -30.891 1.00 84.75 401 LEU A N 1
ATOM 3377 C CA . LEU A 1 401 ? -11.218 -17.713 -32.077 1.00 84.75 401 LEU A CA 1
ATOM 3378 C C . LEU A 1 401 ? -11.382 -16.925 -33.388 1.00 84.75 401 LEU A C 1
ATOM 3380 O O . LEU A 1 401 ? -10.642 -17.163 -34.337 1.00 84.75 401 LEU A O 1
ATOM 3384 N N . CYS A 1 402 ? -12.304 -15.953 -33.427 1.00 85.12 402 CYS A N 1
ATOM 3385 C CA . CYS A 1 402 ? -12.502 -15.086 -34.593 1.00 85.12 402 CYS A CA 1
ATOM 3386 C C . CYS A 1 402 ? -11.204 -14.357 -34.974 1.00 85.12 402 CYS A C 1
ATOM 3388 O O . CYS A 1 402 ? -10.801 -14.361 -36.132 1.00 85.12 402 CYS A O 1
ATOM 3390 N N . TYR A 1 403 ? -10.519 -13.760 -33.999 1.00 85.00 403 TYR A N 1
ATOM 3391 C CA . TYR A 1 403 ? -9.299 -13.008 -34.263 1.00 85.00 403 TYR A CA 1
ATOM 3392 C C . TYR A 1 403 ? -8.146 -13.933 -34.675 1.00 85.00 403 TYR A C 1
ATOM 3394 O O . TYR A 1 403 ? -7.517 -13.678 -35.702 1.00 85.00 403 TYR A O 1
ATOM 3402 N N . LYS A 1 404 ? -7.922 -15.044 -33.949 1.00 76.12 404 LYS A N 1
ATOM 3403 C CA . LYS A 1 404 ? -6.865 -16.027 -34.263 1.00 76.12 404 LYS A CA 1
ATOM 3404 C C . LYS A 1 404 ? -7.028 -16.626 -35.668 1.00 76.12 404 LYS A C 1
ATOM 3406 O O . LYS A 1 404 ? -6.052 -16.715 -36.416 1.00 76.12 404 LYS A O 1
ATOM 3411 N N . LEU A 1 405 ? -8.253 -16.987 -36.067 1.00 82.62 405 LEU A N 1
ATOM 3412 C CA . LEU A 1 405 ? -8.529 -17.514 -37.409 1.00 82.62 405 LEU A CA 1
ATOM 3413 C C . LEU A 1 405 ? -8.272 -16.463 -38.492 1.00 82.62 405 LEU A C 1
ATOM 3415 O O . LEU A 1 405 ? -7.545 -16.740 -39.441 1.00 82.62 405 LEU A O 1
ATOM 3419 N N . GLY A 1 406 ? -8.796 -15.244 -38.350 1.00 82.31 406 GLY A N 1
ATOM 3420 C CA . GLY A 1 406 ? -8.567 -14.208 -39.360 1.00 82.31 406 GLY A CA 1
ATOM 3421 C C . GLY A 1 406 ? -7.111 -13.744 -39.438 1.00 82.31 406 GLY A C 1
ATOM 3422 O O . GLY A 1 406 ? -6.625 -13.459 -40.529 1.00 82.31 406 GLY A O 1
ATOM 3423 N N . GLN A 1 407 ? -6.377 -13.740 -38.323 1.00 82.81 407 GLN A N 1
ATOM 3424 C CA . GLN A 1 407 ? -4.933 -13.491 -38.320 1.00 82.81 407 GLN A CA 1
ATOM 3425 C C . GLN A 1 407 ? -4.167 -14.609 -39.044 1.00 82.81 407 GLN A C 1
ATOM 3427 O O . GLN A 1 407 ? -3.304 -14.311 -39.868 1.00 82.81 407 GLN A O 1
ATOM 3432 N N . THR A 1 408 ? -4.535 -15.876 -38.815 1.00 75.25 408 THR A N 1
ATOM 3433 C CA . THR A 1 408 ? -3.984 -17.037 -39.542 1.00 75.25 408 THR A CA 1
ATOM 3434 C C . THR A 1 408 ? -4.213 -16.895 -41.048 1.00 75.25 408 THR A C 1
ATOM 3436 O O . THR A 1 408 ? -3.287 -17.105 -41.831 1.00 75.25 408 THR A O 1
ATOM 3439 N N . MET A 1 409 ? -5.411 -16.461 -41.459 1.00 81.31 409 MET A N 1
ATOM 3440 C CA . MET A 1 409 ? -5.719 -16.186 -42.864 1.00 81.31 409 MET A CA 1
ATOM 3441 C C . MET A 1 409 ? -4.843 -15.082 -43.449 1.00 81.31 409 MET A C 1
ATOM 3443 O O . MET A 1 409 ? -4.306 -15.236 -44.540 1.00 81.31 409 MET A O 1
ATOM 3447 N N . ILE A 1 410 ? -4.685 -13.967 -42.735 1.00 78.69 410 ILE A N 1
ATOM 3448 C CA . ILE A 1 410 ? -3.908 -12.822 -43.221 1.00 78.69 410 ILE A CA 1
ATOM 3449 C C . ILE A 1 410 ? -2.433 -13.195 -43.379 1.00 78.69 410 ILE A C 1
ATOM 3451 O O . ILE A 1 410 ? -1.867 -12.931 -44.437 1.00 78.69 410 ILE A O 1
ATOM 3455 N N . ILE A 1 411 ? -1.826 -13.821 -42.366 1.00 72.56 411 ILE A N 1
ATOM 3456 C CA . ILE A 1 411 ? -0.402 -14.189 -42.372 1.00 72.56 411 ILE A CA 1
ATOM 3457 C C . ILE A 1 411 ? -0.104 -15.150 -43.522 1.00 72.56 411 ILE A C 1
ATOM 3459 O O . ILE A 1 411 ? 0.771 -14.875 -44.341 1.00 72.56 411 ILE A O 1
ATOM 3463 N N . ASN A 1 412 ? -0.879 -16.230 -43.632 1.00 72.81 412 ASN A N 1
ATOM 3464 C CA . ASN A 1 412 ? -0.618 -17.273 -44.619 1.00 72.81 412 ASN A CA 1
ATOM 3465 C C . ASN A 1 412 ? -1.091 -16.888 -46.031 1.00 72.81 412 ASN A C 1
ATOM 3467 O O . ASN A 1 412 ? -0.633 -17.463 -47.008 1.00 72.81 412 ASN A O 1
ATOM 3471 N N . SER A 1 413 ? -1.941 -15.865 -46.184 1.00 76.25 413 SER A N 1
ATOM 3472 C CA . SER A 1 413 ? -2.340 -15.371 -47.514 1.00 76.25 413 SER A CA 1
ATOM 3473 C C . SER A 1 413 ? -1.237 -14.606 -48.254 1.00 76.25 413 SER A C 1
ATOM 3475 O O . SER A 1 413 ? -1.422 -14.250 -49.416 1.00 76.25 413 SER A O 1
ATOM 3477 N N . LYS A 1 414 ? -0.100 -14.336 -47.594 1.00 71.25 414 LYS A N 1
ATOM 3478 C CA . LYS A 1 414 ? 1.043 -13.611 -48.170 1.00 71.25 414 LYS A CA 1
ATOM 3479 C C . LYS A 1 414 ? 1.950 -14.482 -49.043 1.00 71.25 414 LYS A C 1
ATOM 3481 O O . LYS A 1 414 ? 2.803 -13.933 -49.732 1.00 71.25 414 LYS A O 1
ATOM 3486 N N . SER A 1 415 ? 1.786 -15.805 -49.030 1.00 70.25 415 SER A N 1
ATOM 3487 C CA . SER A 1 415 ? 2.559 -16.724 -49.870 1.00 70.25 415 SER A CA 1
ATOM 3488 C C . SER A 1 415 ? 1.654 -17.741 -50.561 1.00 70.25 415 SER A C 1
ATOM 3490 O O . SER A 1 415 ? 0.618 -18.139 -50.033 1.00 70.25 415 SER A O 1
ATOM 3492 N N . ILE A 1 416 ? 2.053 -18.182 -51.756 1.00 63.50 416 ILE A N 1
ATOM 3493 C CA . ILE A 1 416 ? 1.304 -19.177 -52.543 1.00 63.50 416 ILE A CA 1
ATOM 3494 C C . ILE A 1 416 ? 1.193 -20.500 -51.770 1.00 63.50 416 ILE A C 1
ATOM 3496 O O . ILE A 1 416 ? 0.117 -21.089 -51.695 1.00 63.50 416 ILE A O 1
ATOM 3500 N N . ILE A 1 417 ? 2.287 -20.914 -51.121 1.00 56.56 417 ILE A N 1
ATOM 3501 C CA . ILE A 1 417 ? 2.328 -22.088 -50.239 1.00 56.56 417 ILE A CA 1
ATOM 3502 C C . ILE A 1 417 ? 1.373 -21.892 -49.053 1.00 56.56 417 ILE A C 1
ATOM 3504 O O . ILE A 1 417 ? 0.591 -22.780 -48.730 1.00 56.56 417 ILE A O 1
ATOM 3508 N N . GLY A 1 418 ? 1.365 -20.707 -48.441 1.00 58.81 418 GLY A N 1
ATOM 3509 C CA . GLY A 1 418 ? 0.476 -20.399 -47.325 1.00 58.81 418 GLY A CA 1
ATOM 3510 C C . GLY A 1 418 ? -1.011 -20.432 -47.699 1.00 58.81 418 GLY A C 1
ATOM 3511 O O . GLY A 1 418 ? -1.829 -20.892 -46.905 1.00 58.81 418 GLY A O 1
ATOM 3512 N N . ILE A 1 419 ? -1.368 -20.020 -48.921 1.00 70.56 419 ILE A N 1
ATOM 3513 C CA . ILE A 1 419 ? -2.734 -20.136 -49.458 1.00 70.56 419 ILE A CA 1
ATOM 3514 C C . ILE A 1 419 ? -3.110 -21.607 -49.683 1.00 70.56 419 ILE A C 1
ATOM 3516 O O . ILE A 1 419 ? -4.216 -22.007 -49.320 1.00 70.56 419 ILE A O 1
ATOM 3520 N N . LEU A 1 420 ? -2.198 -22.414 -50.235 1.00 64.62 420 LEU A N 1
ATOM 3521 C CA . LEU A 1 420 ? -2.424 -23.839 -50.495 1.00 64.62 420 LEU A CA 1
ATOM 3522 C C . LEU A 1 420 ? -2.666 -24.626 -49.196 1.00 64.62 420 LEU A C 1
ATOM 3524 O O . LEU A 1 420 ? -3.605 -25.414 -49.110 1.00 64.62 420 LEU A O 1
ATOM 3528 N N . PHE A 1 421 ? -1.866 -24.359 -48.163 1.00 68.50 421 PHE A N 1
ATOM 3529 C CA . PHE A 1 421 ? -1.966 -25.017 -46.855 1.00 68.50 421 PHE A CA 1
ATOM 3530 C C . PHE A 1 421 ? -2.909 -24.298 -45.872 1.00 68.50 421 PHE A C 1
ATOM 3532 O O . PHE A 1 421 ? -3.048 -24.713 -44.719 1.00 68.50 421 PHE A O 1
ATOM 3539 N N . MET A 1 422 ? -3.628 -23.262 -46.321 1.00 79.25 422 MET A N 1
ATOM 3540 C CA . MET A 1 422 ? -4.558 -22.475 -45.502 1.00 79.25 422 MET A CA 1
ATOM 3541 C C . MET A 1 422 ? -5.577 -23.322 -44.718 1.00 79.25 422 MET A C 1
ATOM 3543 O O . MET A 1 422 ? -5.772 -23.046 -43.532 1.00 79.25 422 MET A O 1
ATOM 3547 N N . PRO A 1 423 ? -6.218 -24.361 -45.296 1.00 74.56 423 PRO A N 1
ATOM 3548 C CA . PRO A 1 423 ? -7.161 -25.192 -44.546 1.00 74.56 423 PRO A CA 1
ATOM 3549 C C . PRO A 1 423 ? -6.508 -25.909 -43.359 1.00 74.56 423 PRO A C 1
ATOM 3551 O O . PRO A 1 423 ? -7.108 -26.001 -42.290 1.00 74.56 423 PRO A O 1
ATOM 3554 N N . ILE A 1 424 ? -5.262 -26.361 -43.527 1.00 62.78 424 ILE A N 1
ATOM 3555 C CA . ILE A 1 424 ? -4.494 -27.055 -42.488 1.00 62.78 424 ILE A CA 1
ATOM 3556 C C . ILE A 1 424 ? -4.097 -26.074 -41.382 1.00 62.78 424 ILE A C 1
ATOM 3558 O O . ILE A 1 424 ? -4.283 -26.382 -40.206 1.00 62.78 424 ILE A O 1
ATOM 3562 N N . TYR A 1 425 ? -3.649 -24.863 -41.729 1.00 62.03 425 TYR A N 1
ATOM 3563 C CA . TYR A 1 425 ? -3.336 -23.834 -40.734 1.00 62.03 425 TYR A CA 1
ATOM 3564 C C . TYR A 1 425 ? -4.566 -23.395 -39.938 1.00 62.03 425 TYR A C 1
ATOM 3566 O O . TYR A 1 425 ? -4.492 -23.252 -38.722 1.00 62.03 425 TYR A O 1
ATOM 3574 N N . LEU A 1 426 ? -5.721 -23.226 -40.588 1.00 71.44 426 LEU A N 1
ATOM 3575 C CA . LEU A 1 426 ? -6.963 -22.873 -39.895 1.00 71.44 426 LEU A CA 1
ATOM 3576 C C . LEU A 1 426 ? -7.449 -23.995 -38.976 1.00 71.44 426 LEU A C 1
ATOM 3578 O O . LEU A 1 426 ? -7.896 -23.715 -37.860 1.00 71.44 426 LEU A O 1
ATOM 3582 N N . LEU A 1 427 ? -7.331 -25.252 -39.414 1.00 65.56 427 LEU A N 1
ATOM 3583 C CA . LEU A 1 427 ? -7.649 -26.414 -38.590 1.00 65.56 427 LEU A CA 1
ATOM 3584 C C . LEU A 1 427 ? -6.713 -26.502 -37.380 1.00 65.56 427 LEU A C 1
ATOM 3586 O O . LEU A 1 427 ? -7.190 -26.652 -36.258 1.00 65.56 427 LEU A O 1
ATOM 3590 N N . SER A 1 428 ? -5.406 -26.334 -37.587 1.00 63.06 428 SER A N 1
ATOM 3591 C CA . SER A 1 428 ? -4.407 -26.304 -36.515 1.00 63.06 428 SER A CA 1
ATOM 3592 C C . SER A 1 428 ? -4.698 -25.188 -35.504 1.00 63.06 428 SER A C 1
ATOM 3594 O O . SER A 1 428 ? -4.818 -25.457 -34.310 1.00 63.06 428 SER A O 1
ATOM 3596 N N . THR A 1 429 ? -4.953 -23.958 -35.964 1.00 65.56 429 THR A N 1
ATOM 3597 C CA . THR A 1 429 ? -5.323 -22.827 -35.097 1.00 65.56 429 THR A CA 1
ATOM 3598 C C . THR A 1 429 ? -6.598 -23.103 -34.295 1.00 65.56 429 THR A C 1
ATOM 3600 O O . THR A 1 429 ? -6.683 -22.749 -33.117 1.00 65.56 429 THR A O 1
ATOM 3603 N N . PHE A 1 430 ? -7.599 -23.749 -34.899 1.00 74.62 430 PHE A N 1
ATOM 3604 C CA . PHE A 1 430 ? -8.832 -24.129 -34.209 1.00 74.62 430 PHE A CA 1
ATOM 3605 C C . PHE A 1 430 ? -8.605 -25.214 -33.148 1.00 74.62 430 PHE A C 1
ATOM 3607 O O . PHE A 1 430 ? -9.158 -25.119 -32.049 1.00 74.62 430 PHE A O 1
ATOM 3614 N N . LEU A 1 431 ? -7.798 -26.232 -33.459 1.00 62.41 431 LEU A N 1
ATOM 3615 C CA . LEU A 1 431 ? -7.455 -27.309 -32.530 1.00 62.41 431 LEU A CA 1
ATOM 3616 C C . LEU A 1 431 ? -6.655 -26.775 -31.340 1.00 62.41 431 LEU A C 1
ATOM 3618 O O . LEU A 1 431 ? -7.039 -27.045 -30.202 1.00 62.41 431 LEU A O 1
ATOM 3622 N N . ASN A 1 432 ? -5.653 -25.931 -31.594 1.00 59.47 432 ASN A N 1
ATOM 3623 C CA . ASN A 1 432 ? -4.879 -25.256 -30.553 1.00 59.47 432 ASN A CA 1
ATOM 3624 C C . ASN A 1 432 ? -5.785 -24.386 -29.677 1.00 59.47 432 ASN A C 1
ATOM 3626 O O . ASN A 1 432 ? -5.757 -24.507 -28.460 1.00 59.47 432 ASN A O 1
ATOM 3630 N N . TYR A 1 433 ? -6.694 -23.602 -30.269 1.00 77.56 433 TYR A N 1
ATOM 3631 C CA . TYR A 1 433 ? -7.673 -22.837 -29.493 1.00 77.56 433 TYR A CA 1
ATOM 3632 C C . TYR A 1 433 ? -8.567 -23.736 -28.625 1.00 77.56 433 TYR A C 1
ATOM 3634 O O . TYR A 1 433 ? -8.829 -23.417 -27.467 1.00 77.56 433 TYR A O 1
ATOM 3642 N N . LYS A 1 434 ? -9.041 -24.877 -29.143 1.00 69.81 434 LYS A N 1
ATOM 3643 C CA . LYS A 1 434 ? -9.819 -25.832 -28.337 1.00 69.81 434 LYS A CA 1
ATOM 3644 C C . LYS A 1 434 ? -8.993 -26.453 -27.214 1.00 69.81 434 LYS A C 1
ATOM 3646 O O . LYS A 1 434 ? -9.547 -26.706 -26.145 1.00 69.81 434 LYS A O 1
ATOM 3651 N N . GLN A 1 435 ? -7.711 -26.710 -27.444 1.00 61.19 435 GLN A N 1
ATOM 3652 C CA . GLN A 1 435 ? -6.796 -27.221 -26.432 1.00 61.19 435 GLN A CA 1
ATOM 3653 C C . GLN A 1 435 ? -6.521 -26.167 -25.355 1.00 61.19 435 GLN A C 1
ATOM 3655 O O . GLN A 1 435 ? -6.699 -26.477 -24.180 1.00 61.19 435 GLN A O 1
ATOM 3660 N N . ASP A 1 436 ? -6.250 -24.915 -25.736 1.00 65.94 436 ASP A N 1
ATOM 3661 C CA . ASP A 1 436 ? -6.131 -23.765 -24.830 1.00 65.94 436 ASP A CA 1
ATOM 3662 C C . ASP A 1 436 ? -7.385 -23.630 -23.960 1.00 65.94 436 ASP A C 1
ATOM 3664 O O . ASP A 1 436 ? -7.301 -23.478 -22.742 1.00 65.94 436 ASP A O 1
ATOM 3668 N N . GLN A 1 437 ? -8.570 -23.745 -24.571 1.00 71.94 437 GLN A N 1
ATOM 3669 C CA . GLN A 1 437 ? -9.836 -23.719 -23.846 1.00 71.94 437 GLN A CA 1
ATOM 3670 C C . GLN A 1 437 ? -9.960 -24.909 -22.895 1.00 71.94 437 GLN A C 1
ATOM 3672 O O . GLN A 1 437 ? -10.354 -24.705 -21.754 1.00 71.94 437 GLN A O 1
ATOM 3677 N N . LYS A 1 438 ? -9.611 -26.137 -23.296 1.00 68.94 438 LYS A N 1
ATOM 3678 C CA . LYS A 1 438 ? -9.638 -27.304 -22.395 1.00 68.94 438 LYS A CA 1
ATOM 3679 C C . LYS A 1 438 ? -8.686 -27.134 -21.212 1.00 68.94 438 LYS A C 1
ATOM 3681 O O . LYS A 1 438 ? -9.102 -27.381 -20.085 1.00 68.94 438 LYS A O 1
ATOM 3686 N N . ILE A 1 439 ? -7.459 -26.678 -21.456 1.00 61.53 439 ILE A N 1
ATOM 3687 C CA . ILE A 1 439 ? -6.452 -26.414 -20.420 1.00 61.53 439 ILE A CA 1
ATOM 3688 C C . ILE A 1 439 ? -6.963 -25.333 -19.471 1.00 61.53 439 ILE A C 1
ATOM 3690 O O . ILE A 1 439 ? -6.924 -25.512 -18.259 1.00 61.53 439 ILE A O 1
ATOM 3694 N N . TYR A 1 440 ? -7.515 -24.244 -20.004 1.00 68.06 440 TYR A N 1
ATOM 3695 C CA . TYR A 1 440 ? -8.134 -23.195 -19.205 1.00 68.06 440 TYR A CA 1
ATOM 3696 C C . TYR A 1 440 ? -9.306 -23.731 -18.370 1.00 68.06 440 TYR A C 1
ATOM 3698 O O . TYR A 1 440 ? -9.348 -23.499 -17.168 1.00 68.06 440 TYR A O 1
ATOM 3706 N N . HIS A 1 441 ? -10.205 -24.529 -18.955 1.00 69.88 441 HIS A N 1
ATOM 3707 C CA . HIS A 1 441 ? -11.329 -25.136 -18.236 1.00 69.88 441 HIS A CA 1
ATOM 3708 C C . HIS A 1 441 ? -10.869 -26.131 -17.155 1.00 69.88 441 HIS A C 1
ATOM 3710 O O . HIS A 1 441 ? -11.493 -26.232 -16.102 1.00 69.88 441 HIS A O 1
ATOM 3716 N N . GLN A 1 442 ? -9.765 -26.847 -17.374 1.00 63.91 442 GLN A N 1
ATOM 3717 C CA . GLN A 1 442 ? -9.149 -27.713 -16.366 1.00 63.91 442 GLN A CA 1
ATOM 3718 C C . GLN A 1 442 ? -8.486 -26.901 -15.248 1.00 63.91 442 GLN A C 1
ATOM 3720 O O . GLN A 1 442 ? -8.641 -27.255 -14.080 1.00 63.91 442 GLN A O 1
ATOM 3725 N N . LYS A 1 443 ? -7.811 -25.795 -15.586 1.00 57.22 443 LYS A N 1
ATOM 3726 C CA . LYS A 1 443 ? -7.220 -24.855 -14.624 1.00 57.22 443 LYS A CA 1
ATOM 3727 C C . LYS A 1 443 ? -8.295 -24.225 -13.740 1.00 57.22 443 LYS A C 1
ATOM 3729 O O . LYS A 1 443 ? -8.178 -24.323 -12.529 1.00 57.22 443 LYS A O 1
ATOM 3734 N N . ILE A 1 444 ? -9.392 -23.714 -14.311 1.00 74.06 444 ILE A N 1
ATOM 3735 C CA . ILE A 1 444 ? -10.499 -23.138 -13.521 1.00 74.06 444 ILE A CA 1
ATOM 3736 C C . ILE A 1 444 ? -11.287 -24.189 -12.725 1.00 74.06 444 ILE A C 1
ATOM 3738 O O . ILE A 1 444 ? -11.939 -23.853 -11.743 1.00 74.06 444 ILE A O 1
ATOM 3742 N N . LYS A 1 445 ? -11.271 -25.462 -13.148 1.00 69.00 445 LYS A N 1
ATOM 3743 C CA . LYS A 1 445 ? -11.902 -26.559 -12.398 1.00 69.00 445 LYS A CA 1
ATOM 3744 C C . LYS A 1 445 ? -11.067 -26.960 -11.177 1.00 69.00 445 LYS A C 1
ATOM 3746 O O . LYS A 1 445 ? -11.644 -27.362 -10.174 1.00 69.00 445 LYS A O 1
ATOM 3751 N N . LYS A 1 446 ? -9.736 -26.859 -11.272 1.00 57.62 446 LYS A N 1
ATOM 3752 C CA . LYS A 1 446 ? -8.799 -27.080 -10.158 1.00 57.62 446 LYS A CA 1
ATOM 3753 C C . LYS A 1 446 ? -8.708 -25.868 -9.230 1.00 57.62 446 LYS A C 1
ATOM 3755 O O . LYS A 1 446 ? -8.629 -26.044 -8.023 1.00 57.62 446 LYS A O 1
ATOM 3760 N N . ASP A 1 447 ? -8.763 -24.667 -9.794 1.00 56.62 447 ASP A N 1
ATOM 3761 C CA . ASP A 1 447 ? -8.751 -23.406 -9.063 1.00 56.62 447 ASP A CA 1
ATOM 3762 C C . ASP A 1 447 ? -9.758 -22.416 -9.681 1.00 56.62 447 ASP A C 1
ATOM 3764 O O . ASP A 1 447 ? -9.454 -21.740 -10.672 1.00 56.62 447 ASP A O 1
ATOM 3768 N N . PRO A 1 448 ? -10.966 -22.297 -9.097 1.00 70.12 448 PRO A N 1
ATOM 3769 C CA . PRO A 1 448 ? -12.001 -21.385 -9.579 1.00 70.12 448 PRO A CA 1
ATOM 3770 C C . PRO A 1 448 ? -11.594 -19.905 -9.604 1.00 70.12 448 PRO A C 1
ATOM 3772 O O . PRO A 1 448 ? -12.272 -19.112 -10.262 1.00 70.12 448 PRO A O 1
ATOM 3775 N N . THR A 1 449 ? -10.514 -19.517 -8.915 1.00 54.81 449 THR A N 1
ATOM 3776 C CA . THR A 1 449 ? -10.017 -18.133 -8.887 1.00 54.81 449 THR A CA 1
ATOM 3777 C C . THR A 1 449 ? -9.302 -17.729 -10.180 1.00 54.81 449 THR A C 1
ATOM 3779 O O . THR A 1 449 ? -9.338 -16.559 -10.547 1.00 54.81 449 THR A O 1
ATOM 3782 N N . LEU A 1 450 ? -8.804 -18.690 -10.971 1.00 57.50 450 LEU A N 1
ATOM 3783 C CA . LEU A 1 450 ? -8.192 -18.458 -12.293 1.00 57.50 450 LEU A CA 1
ATOM 3784 C C . LEU A 1 450 ? -9.214 -18.088 -13.387 1.00 57.50 450 LEU A C 1
ATOM 3786 O O . LEU A 1 450 ? -8.880 -17.939 -14.570 1.00 57.50 450 LEU A O 1
ATOM 3790 N N . LYS A 1 451 ? -10.497 -17.976 -13.029 1.00 74.88 451 LYS A N 1
ATOM 3791 C CA . LYS A 1 451 ? -11.563 -17.637 -13.964 1.00 74.88 451 LYS A CA 1
ATOM 3792 C C . LYS A 1 451 ? -11.475 -16.163 -14.365 1.00 74.88 451 LYS A C 1
ATOM 3794 O O . LYS A 1 451 ? -11.959 -15.286 -13.663 1.00 74.88 451 LYS A O 1
ATOM 3799 N N . LEU A 1 452 ? -10.902 -15.925 -15.546 1.00 76.31 452 LEU A N 1
ATOM 3800 C CA . LEU A 1 452 ? -10.907 -14.629 -16.233 1.00 76.31 452 LEU A CA 1
ATOM 3801 C C . LEU A 1 452 ? -12.243 -13.858 -16.083 1.00 76.31 452 LEU A C 1
ATOM 3803 O O . LEU A 1 452 ? -13.305 -14.421 -16.386 1.00 76.31 452 LEU A O 1
ATOM 3807 N N . PRO A 1 453 ? -12.204 -12.566 -15.706 1.00 72.00 453 PRO A N 1
ATOM 3808 C CA . PRO A 1 453 ? -13.405 -11.752 -15.528 1.00 72.00 453 PRO A CA 1
ATOM 3809 C C . PRO A 1 453 ? -14.158 -11.494 -16.851 1.00 72.00 453 PRO A C 1
ATOM 3811 O O . PRO A 1 453 ? -13.626 -11.755 -17.937 1.00 72.00 453 PRO A O 1
ATOM 3814 N N . PRO A 1 454 ? -15.405 -10.986 -16.817 1.00 79.94 454 PRO A N 1
ATOM 3815 C CA . PRO A 1 454 ? -16.097 -10.475 -18.004 1.00 79.94 454 PRO A CA 1
ATOM 3816 C C . PRO A 1 454 ? -15.244 -9.463 -18.781 1.00 79.94 454 PRO A C 1
ATOM 3818 O O . PRO A 1 454 ? -14.437 -8.745 -18.197 1.00 79.94 454 PRO A O 1
ATOM 3821 N N . LEU A 1 455 ? -15.384 -9.428 -20.109 1.00 70.88 455 LEU A N 1
ATOM 3822 C CA . LEU A 1 455 ? -14.583 -8.547 -20.976 1.00 70.88 455 LEU A CA 1
ATOM 3823 C C . LEU A 1 455 ? -14.793 -7.064 -20.652 1.00 70.88 455 LEU A C 1
ATOM 3825 O O . LEU A 1 455 ? -13.833 -6.304 -20.715 1.00 70.88 455 LEU A O 1
ATOM 3829 N N . GLU A 1 456 ? -16.010 -6.690 -20.256 1.00 77.12 456 GLU A N 1
ATOM 3830 C CA . GLU A 1 456 ? -16.386 -5.318 -19.890 1.00 77.12 456 GLU A CA 1
ATOM 3831 C C . GLU A 1 456 ? -15.631 -4.773 -18.672 1.00 77.12 456 GLU A C 1
ATOM 3833 O O . GLU A 1 456 ? -15.536 -3.562 -18.500 1.00 77.12 456 GLU A O 1
ATOM 3838 N N . ASN A 1 457 ? -15.048 -5.659 -17.860 1.00 68.88 457 ASN A N 1
ATOM 3839 C CA . ASN A 1 457 ? -14.382 -5.299 -16.611 1.00 68.88 457 ASN A CA 1
ATOM 3840 C C . ASN A 1 457 ? -12.907 -4.892 -16.806 1.00 68.88 457 ASN A C 1
ATOM 3842 O O . ASN A 1 457 ? -12.213 -4.640 -15.825 1.00 68.88 457 ASN A O 1
ATOM 3846 N N . TYR A 1 458 ? -12.408 -4.872 -18.045 1.00 68.00 458 TYR A N 1
ATOM 3847 C CA . TYR A 1 458 ? -11.031 -4.503 -18.386 1.00 68.00 458 TYR A CA 1
ATOM 3848 C C . TYR A 1 458 ? -10.933 -2.974 -18.630 1.00 68.00 458 TYR A C 1
ATOM 3850 O O . TYR A 1 458 ? -11.792 -2.433 -19.318 1.00 68.00 458 TYR A O 1
ATOM 3858 N N . PRO A 1 459 ? -9.914 -2.238 -18.142 1.00 58.31 459 PRO A N 1
ATOM 3859 C CA . PRO A 1 459 ? -9.781 -0.788 -18.303 1.00 58.31 459 PRO A CA 1
ATOM 3860 C C . PRO A 1 459 ? -9.580 -0.391 -19.749 1.00 58.31 459 PRO A C 1
ATOM 3862 O O . PRO A 1 459 ? -10.098 0.630 -20.183 1.00 58.31 459 PRO A O 1
ATOM 3865 N N . ASP A 1 460 ? -8.866 -1.220 -20.512 1.00 70.31 460 ASP A N 1
ATOM 3866 C CA . ASP A 1 460 ? -8.726 -1.029 -21.944 1.00 70.31 460 ASP A CA 1
ATOM 3867 C C . ASP A 1 460 ? -9.957 -1.532 -22.708 1.00 70.31 460 ASP A C 1
ATOM 3869 O O . ASP A 1 460 ? -9.922 -1.518 -23.926 1.00 70.31 460 ASP A O 1
ATOM 3873 N N . TYR A 1 461 ? -11.061 -1.954 -22.069 1.00 79.50 461 TYR A N 1
ATOM 3874 C CA . TYR A 1 461 ? -12.213 -2.550 -22.760 1.00 79.50 461 TYR A CA 1
ATOM 3875 C C . TYR A 1 461 ? -12.780 -1.651 -23.863 1.00 79.50 461 TYR A C 1
ATOM 3877 O O . TYR A 1 461 ? -12.970 -2.118 -24.988 1.00 79.50 461 TYR A O 1
ATOM 3885 N N . GLN A 1 462 ? -12.998 -0.362 -23.582 1.00 79.06 462 GLN A N 1
ATOM 3886 C CA . GLN A 1 462 ? -13.526 0.583 -24.577 1.00 79.06 462 GLN A CA 1
ATOM 3887 C C . GLN A 1 462 ? -12.563 0.777 -25.758 1.00 79.06 462 GLN A C 1
ATOM 3889 O O . GLN A 1 462 ? -12.988 0.892 -26.908 1.00 79.06 462 GLN A O 1
ATOM 3894 N N . GLU A 1 463 ? -11.254 0.746 -25.508 1.00 67.75 463 GLU A N 1
ATOM 3895 C CA . GLU A 1 463 ? -10.239 0.793 -26.561 1.00 67.75 463 GLU A CA 1
ATOM 3896 C C . GLU A 1 463 ? -10.139 -0.545 -27.313 1.00 67.75 463 GLU A C 1
ATOM 3898 O O . GLU A 1 463 ? -10.049 -0.586 -28.541 1.00 67.75 463 GLU A O 1
ATOM 3903 N N . ALA A 1 464 ? -10.241 -1.656 -26.592 1.00 73.56 464 ALA A N 1
ATOM 3904 C CA . ALA A 1 464 ? -10.168 -3.013 -27.092 1.00 73.56 464 ALA A CA 1
ATOM 3905 C C . ALA A 1 464 ? -11.357 -3.350 -28.002 1.00 73.56 464 ALA A C 1
ATOM 3907 O O . ALA A 1 464 ? -11.200 -4.113 -28.956 1.00 73.56 464 ALA A O 1
ATOM 3908 N N . LEU A 1 465 ? -12.531 -2.740 -27.796 1.00 78.00 465 LEU A N 1
ATOM 3909 C CA . LEU A 1 465 ? -13.673 -2.866 -28.708 1.00 78.00 465 LEU A CA 1
ATOM 3910 C C . LEU A 1 465 ? -13.325 -2.443 -30.143 1.00 78.00 465 LEU A C 1
ATOM 3912 O O . LEU A 1 465 ? -13.831 -3.056 -31.085 1.00 78.00 465 LEU A O 1
ATOM 3916 N N . LYS A 1 466 ? -12.378 -1.513 -30.338 1.00 77.19 466 LYS A N 1
ATOM 3917 C CA . LYS A 1 466 ? -11.872 -1.140 -31.673 1.00 77.19 466 LYS A CA 1
ATOM 3918 C C . LYS A 1 466 ? -11.214 -2.323 -32.398 1.00 77.19 466 LYS A C 1
ATOM 3920 O O . LYS A 1 466 ? -11.247 -2.392 -33.623 1.00 77.19 466 LYS A O 1
ATOM 3925 N N . TYR A 1 467 ? -10.694 -3.317 -31.673 1.00 71.44 467 TYR A N 1
ATOM 3926 C CA . TYR A 1 467 ? -10.109 -4.530 -32.261 1.00 71.44 467 TYR A CA 1
ATOM 3927 C C . TYR A 1 467 ? -11.165 -5.507 -32.788 1.00 71.44 467 TYR A C 1
ATOM 3929 O O . TYR A 1 467 ? -10.832 -6.357 -33.615 1.00 71.44 467 TYR A O 1
ATOM 3937 N N . LYS A 1 468 ? -12.442 -5.373 -32.400 1.00 78.25 468 LYS A N 1
ATOM 3938 C CA . LYS A 1 468 ? -13.539 -6.093 -33.073 1.00 78.25 468 LYS A CA 1
ATOM 3939 C C . LYS A 1 468 ? -13.821 -5.536 -34.469 1.00 78.25 468 LYS A C 1
ATOM 3941 O O . LYS A 1 468 ? -14.297 -6.264 -35.338 1.00 78.25 468 LYS A O 1
ATOM 3946 N N . GLU A 1 469 ? -13.435 -4.286 -34.718 1.00 77.56 469 GLU A N 1
ATOM 3947 C CA . GLU A 1 469 ? -13.499 -3.668 -36.040 1.00 77.56 469 GLU A CA 1
ATOM 3948 C C . GLU A 1 469 ? -12.291 -4.015 -36.929 1.00 77.56 469 GLU A C 1
ATOM 3950 O O . GLU A 1 469 ? -12.289 -3.680 -38.120 1.00 77.56 469 GLU A O 1
ATOM 3955 N N . HIS A 1 470 ? -11.305 -4.742 -36.386 1.00 79.06 470 HIS A N 1
ATOM 3956 C CA . HIS A 1 470 ? -10.099 -5.165 -37.091 1.00 79.06 470 HIS A CA 1
ATOM 3957 C C . HIS A 1 470 ? -10.400 -6.142 -38.229 1.00 79.06 470 HIS A C 1
ATOM 3959 O O . HIS A 1 470 ? -11.233 -7.038 -38.094 1.00 79.06 470 HIS A O 1
ATOM 3965 N N . LEU A 1 471 ? -9.642 -6.042 -39.331 1.00 77.12 471 LEU A N 1
ATOM 3966 C CA . LEU A 1 471 ? -9.717 -6.977 -40.461 1.00 77.12 471 LEU A CA 1
ATOM 3967 C C . LEU A 1 471 ? -9.622 -8.453 -40.021 1.00 77.12 471 LEU A C 1
ATOM 3969 O O . LEU A 1 471 ? -10.488 -9.234 -40.395 1.00 77.12 471 LEU A O 1
ATOM 3973 N N . SER A 1 472 ? -8.639 -8.825 -39.189 1.00 80.62 472 SER A N 1
ATOM 3974 C CA . SER A 1 472 ? -8.523 -10.145 -38.552 1.00 80.62 472 SER A CA 1
ATOM 3975 C C . SER A 1 472 ? -9.810 -10.588 -37.851 1.00 80.62 472 SER A C 1
ATOM 3977 O O . SER A 1 472 ? -10.313 -11.674 -38.119 1.00 80.62 472 SER A O 1
ATOM 3979 N N . TYR A 1 473 ? -10.401 -9.741 -37.007 1.00 83.75 473 TYR A N 1
ATOM 3980 C CA . TYR A 1 473 ? -11.631 -10.092 -36.297 1.00 83.75 473 TYR A CA 1
ATOM 3981 C C . TYR A 1 473 ? -12.814 -10.278 -37.255 1.00 83.75 473 TYR A C 1
ATOM 3983 O O . TYR A 1 473 ? -13.519 -11.285 -37.188 1.00 83.75 473 TYR A O 1
ATOM 3991 N N . LYS A 1 474 ? -13.002 -9.341 -38.194 1.00 84.50 474 LYS A N 1
ATOM 3992 C CA . LYS A 1 474 ? -14.083 -9.367 -39.190 1.00 84.50 474 LYS A CA 1
ATOM 3993 C C . LYS A 1 474 ? -13.973 -10.557 -40.143 1.00 84.50 474 LYS A C 1
ATOM 3995 O O . LYS A 1 474 ? -14.978 -11.211 -40.401 1.00 84.50 474 LYS A O 1
ATOM 4000 N N . LEU A 1 475 ? -12.772 -10.874 -40.633 1.00 81.81 475 LEU A N 1
ATOM 4001 C CA . LEU A 1 475 ? -12.541 -12.022 -41.515 1.00 81.81 475 LEU A CA 1
ATOM 4002 C C . LEU A 1 475 ? -12.826 -13.345 -40.808 1.00 81.81 475 LEU A C 1
ATOM 4004 O O . LEU A 1 475 ? -13.544 -14.175 -41.358 1.00 81.81 475 LEU A O 1
ATOM 4008 N N . GLY A 1 476 ? -12.319 -13.536 -39.588 1.00 85.06 476 GLY A N 1
ATOM 4009 C CA . GLY A 1 476 ? -12.589 -14.769 -38.854 1.00 85.06 476 GLY A CA 1
ATOM 4010 C C . GLY A 1 476 ? -14.039 -14.883 -38.383 1.00 85.06 476 GLY A C 1
ATOM 4011 O O . GLY A 1 476 ? -14.583 -15.984 -38.378 1.00 85.06 476 GLY A O 1
ATOM 4012 N N . LYS A 1 477 ? -14.711 -13.765 -38.076 1.00 89.12 477 LYS A N 1
ATOM 4013 C CA . LYS A 1 477 ? -16.159 -13.748 -37.814 1.00 89.12 477 LYS A CA 1
ATOM 4014 C C . LYS A 1 477 ? -16.949 -14.205 -39.044 1.00 89.12 477 LYS A C 1
ATOM 4016 O O . LYS A 1 477 ? -17.752 -15.126 -38.929 1.00 89.12 477 LYS A O 1
ATOM 4021 N N . ILE A 1 478 ? -16.664 -13.638 -40.220 1.00 82.06 478 ILE A N 1
ATOM 4022 C CA . ILE A 1 478 ? -17.299 -14.036 -41.489 1.00 82.06 478 ILE A CA 1
ATOM 4023 C C . ILE A 1 478 ? -17.000 -15.497 -41.816 1.00 82.06 478 ILE A C 1
ATOM 4025 O O . ILE A 1 478 ? -17.888 -16.200 -42.292 1.00 82.06 478 ILE A O 1
ATOM 4029 N N . LEU A 1 479 ? -15.787 -15.981 -41.535 1.00 84.38 479 LEU A N 1
ATOM 4030 C CA . LEU A 1 479 ? -15.424 -17.383 -41.729 1.00 84.38 479 LEU A CA 1
ATOM 4031 C C . LEU A 1 479 ? -16.291 -18.290 -40.850 1.00 84.38 479 LEU A C 1
ATOM 4033 O O . LEU A 1 479 ? -16.918 -19.214 -41.359 1.00 84.38 479 LEU A O 1
ATOM 4037 N N . LEU A 1 480 ? -16.394 -17.999 -39.550 1.00 84.62 480 LEU A N 1
ATOM 4038 C CA . LEU A 1 480 ? -17.219 -18.774 -38.620 1.00 84.62 480 LEU A CA 1
ATOM 4039 C C . LEU A 1 480 ? -18.714 -18.715 -38.967 1.00 84.62 480 LEU A C 1
ATOM 4041 O O . LEU A 1 480 ? -19.402 -19.728 -38.870 1.00 84.62 480 LEU A O 1
ATOM 4045 N N . GLU A 1 481 ? -19.231 -17.565 -39.400 1.00 82.44 481 GLU A N 1
ATOM 4046 C CA . GLU A 1 481 ? -20.616 -17.419 -39.874 1.00 82.44 481 GLU A CA 1
ATOM 4047 C C . GLU A 1 481 ? -20.863 -18.194 -41.176 1.00 82.44 481 GLU A C 1
ATOM 4049 O O . GLU A 1 481 ? -21.903 -18.841 -41.335 1.00 82.44 481 GLU A O 1
ATOM 4054 N N . SER A 1 482 ? -19.879 -18.209 -42.075 1.00 77.19 482 SER A N 1
ATOM 4055 C CA . SER A 1 482 ? -19.903 -18.986 -43.320 1.00 77.19 482 SER A CA 1
ATOM 4056 C C . SER A 1 482 ? -19.864 -20.490 -43.049 1.00 77.19 482 SER A C 1
ATOM 4058 O O . SER A 1 482 ? -20.573 -21.243 -43.712 1.00 77.19 482 SER A O 1
ATOM 4060 N N . PHE A 1 483 ? -19.115 -20.924 -42.027 1.00 73.88 483 PHE A N 1
ATOM 4061 C CA . PHE A 1 483 ? -19.144 -22.298 -41.523 1.00 73.88 483 PHE A CA 1
ATOM 4062 C C . PHE A 1 483 ? -20.477 -22.644 -40.856 1.00 73.88 483 PHE A C 1
ATOM 4064 O O . PHE A 1 483 ? -20.981 -23.735 -41.072 1.00 73.88 483 PHE A O 1
ATOM 4071 N N . LYS A 1 484 ? -21.109 -21.742 -40.092 1.00 75.75 484 LYS A N 1
ATOM 4072 C CA . LYS A 1 484 ? -22.448 -21.990 -39.511 1.00 75.75 484 LYS A CA 1
ATOM 4073 C C . LYS A 1 484 ? -23.538 -22.115 -40.576 1.00 75.75 484 LYS A C 1
ATOM 4075 O O . LYS A 1 484 ? -24.493 -22.867 -40.407 1.00 75.75 484 LYS A O 1
ATOM 4080 N N . THR A 1 485 ? -23.383 -21.396 -41.683 1.00 74.75 485 THR A N 1
ATOM 4081 C CA . THR A 1 485 ? -24.317 -21.384 -42.817 1.00 74.75 485 THR A CA 1
ATOM 4082 C C . THR A 1 485 ? -23.807 -22.200 -44.003 1.00 74.75 485 THR A C 1
ATOM 4084 O O . THR A 1 485 ? -24.241 -21.979 -45.134 1.00 74.75 485 THR A O 1
ATOM 4087 N N . TRP A 1 486 ? -22.910 -23.165 -43.768 1.00 64.12 486 TRP A N 1
ATOM 4088 C CA . TRP A 1 486 ? -22.294 -23.967 -44.830 1.00 64.12 486 TRP A CA 1
ATOM 4089 C C . TRP A 1 486 ? -23.348 -24.639 -45.729 1.00 64.12 486 TRP A C 1
ATOM 4091 O O . TRP A 1 486 ? -23.263 -24.542 -46.950 1.00 64.12 486 TRP A O 1
ATOM 4101 N N . HIS A 1 487 ? -24.414 -25.174 -45.122 1.00 68.00 487 HIS A N 1
ATOM 4102 C CA . HIS A 1 487 ? -25.572 -25.791 -45.781 1.00 68.00 487 HIS A CA 1
ATOM 4103 C C . HIS A 1 487 ? -26.440 -24.806 -46.592 1.00 68.00 487 HIS A C 1
ATOM 4105 O O . HIS A 1 487 ? -27.239 -25.225 -47.419 1.00 68.00 487 HIS A O 1
ATOM 4111 N N . LYS A 1 488 ? -26.281 -23.490 -46.386 1.00 68.25 488 LYS A N 1
ATOM 4112 C CA . LYS A 1 488 ? -26.935 -22.409 -47.155 1.00 68.25 488 LYS A CA 1
ATOM 4113 C C . LYS A 1 488 ? -25.972 -21.732 -48.144 1.00 68.25 488 LYS A C 1
ATOM 4115 O O . LYS A 1 488 ? -26.222 -20.610 -48.595 1.00 68.25 488 LYS A O 1
ATOM 4120 N N . GLY A 1 489 ? -24.838 -22.373 -48.438 1.00 64.25 489 GLY A N 1
ATOM 4121 C CA . GLY A 1 489 ? -23.803 -21.851 -49.332 1.00 64.25 489 GLY A CA 1
ATOM 4122 C C . GLY A 1 489 ? -22.895 -20.787 -48.705 1.00 64.25 489 GLY A C 1
ATOM 4123 O O . GLY A 1 489 ? -22.234 -20.048 -49.433 1.00 64.25 489 GLY A O 1
ATOM 4124 N N . GLY A 1 490 ? -22.843 -20.683 -47.372 1.00 66.00 490 GLY A N 1
ATOM 4125 C CA . GLY A 1 490 ? -22.022 -19.698 -46.657 1.00 66.00 490 GLY A CA 1
ATOM 4126 C C . GLY A 1 490 ? -20.539 -19.751 -47.037 1.00 66.00 490 GLY A C 1
ATOM 4127 O O . GLY A 1 490 ? -19.948 -18.718 -47.340 1.00 66.00 490 GLY A O 1
ATOM 4128 N N . LEU A 1 491 ? -19.953 -20.951 -47.126 1.00 66.88 491 LEU A N 1
ATOM 4129 C CA . LEU A 1 491 ? -18.548 -21.142 -47.521 1.00 66.88 491 LEU A CA 1
ATOM 4130 C C . LEU A 1 491 ? -18.263 -20.744 -48.981 1.00 66.88 491 LEU A C 1
ATOM 4132 O O . LEU A 1 491 ? -17.181 -20.245 -49.269 1.00 66.88 491 LEU A O 1
ATOM 4136 N N . PHE A 1 492 ? -19.238 -20.873 -49.887 1.00 69.88 492 PHE A N 1
ATOM 4137 C CA . PHE A 1 492 ? -19.115 -20.394 -51.273 1.00 69.88 492 PHE A CA 1
ATOM 4138 C C . PHE A 1 492 ? -19.218 -18.867 -51.376 1.00 69.88 492 PHE A C 1
ATOM 4140 O O . PHE A 1 492 ? -18.586 -18.251 -52.231 1.00 69.88 492 PHE A O 1
ATOM 4147 N N . LYS A 1 493 ? -19.996 -18.235 -50.487 1.00 67.62 493 LYS A N 1
ATOM 4148 C CA . LYS A 1 493 ? -20.129 -16.772 -50.398 1.00 67.62 493 LYS A CA 1
ATOM 4149 C C . LYS A 1 493 ? -18.962 -16.122 -49.649 1.00 67.62 493 LYS A C 1
ATOM 4151 O O . LYS A 1 493 ? -18.719 -14.928 -49.832 1.00 67.62 493 LYS A O 1
ATOM 4156 N N . PHE A 1 494 ? -18.218 -16.895 -48.856 1.00 76.06 494 PHE A N 1
ATOM 4157 C CA . PHE A 1 494 ? -17.094 -16.428 -48.045 1.00 76.06 494 PHE A CA 1
ATOM 4158 C C . PHE A 1 494 ? -16.071 -15.583 -48.827 1.00 76.06 494 PHE A C 1
ATOM 4160 O O . PHE A 1 494 ? -15.780 -14.480 -48.364 1.00 76.06 494 PHE A O 1
ATOM 4167 N N . PRO A 1 495 ? -15.568 -15.981 -50.017 1.00 70.12 495 PRO A N 1
ATOM 4168 C CA . PRO A 1 495 ? -14.596 -15.173 -50.758 1.00 70.12 495 PRO A CA 1
ATOM 4169 C C . PRO A 1 495 ? -15.140 -13.790 -51.145 1.00 70.12 495 PRO A C 1
ATOM 4171 O O . PRO A 1 495 ? -14.416 -12.796 -51.086 1.00 70.12 495 PRO A O 1
ATOM 4174 N N . PHE A 1 496 ? -16.428 -13.700 -51.487 1.00 73.12 496 PHE A N 1
ATOM 4175 C CA . PHE A 1 496 ? -17.090 -12.448 -51.863 1.00 73.12 496 PHE A CA 1
ATOM 4176 C C . PHE A 1 496 ? -17.338 -11.546 -50.646 1.00 73.12 496 PHE A C 1
ATOM 4178 O O . PHE A 1 496 ? -17.061 -10.345 -50.698 1.00 73.12 496 PHE A O 1
ATOM 4185 N N . LEU A 1 497 ? -17.777 -12.128 -49.526 1.00 69.31 497 LEU A N 1
ATOM 4186 C CA . LEU A 1 497 ? -17.973 -11.427 -48.251 1.00 69.31 497 LEU A CA 1
ATOM 4187 C C . LEU A 1 497 ? -16.640 -10.928 -47.668 1.00 69.31 497 LEU A C 1
ATOM 4189 O O . LEU A 1 497 ? -16.529 -9.770 -47.259 1.00 69.31 497 LEU A O 1
ATOM 4193 N N . ALA A 1 498 ? -15.598 -11.760 -47.718 1.00 65.50 498 ALA A N 1
ATOM 4194 C CA . ALA A 1 498 ? -14.239 -11.416 -47.308 1.00 65.50 498 ALA A CA 1
ATOM 4195 C C . ALA A 1 498 ? -13.650 -10.282 -48.168 1.00 65.50 498 ALA A C 1
ATOM 4197 O O . ALA A 1 498 ? -13.022 -9.358 -47.642 1.00 65.50 498 ALA A O 1
ATOM 4198 N N . LYS A 1 499 ? -13.910 -10.292 -49.485 1.00 67.75 499 LYS A N 1
ATOM 4199 C CA . LYS A 1 499 ? -13.516 -9.213 -50.409 1.00 67.75 499 LYS A CA 1
ATOM 4200 C C . LYS A 1 499 ? -14.249 -7.897 -50.104 1.00 67.75 499 LYS A C 1
ATOM 4202 O O . LYS A 1 499 ? -13.635 -6.834 -50.189 1.00 67.75 499 LYS A O 1
ATOM 4207 N N . GLY A 1 500 ? -15.521 -7.960 -49.699 1.00 58.38 500 GLY A N 1
ATOM 4208 C CA . GLY A 1 500 ? -16.327 -6.802 -49.286 1.00 58.38 500 GLY A CA 1
ATOM 4209 C C . GLY A 1 500 ? -15.807 -6.108 -48.022 1.00 58.38 500 GLY A C 1
ATOM 4210 O O . GLY A 1 500 ? -15.740 -4.877 -47.980 1.00 58.38 500 GLY A O 1
ATOM 4211 N N . VAL A 1 501 ? -15.344 -6.876 -47.029 1.00 57.41 501 VAL A N 1
ATOM 4212 C CA . VAL A 1 501 ? -14.705 -6.320 -45.822 1.00 57.41 501 VAL A CA 1
ATOM 4213 C C . VAL A 1 501 ? -13.379 -5.649 -46.151 1.00 57.41 501 VAL A C 1
ATOM 4215 O O . VAL A 1 501 ? -13.176 -4.515 -45.732 1.00 57.41 501 VAL A O 1
ATOM 4218 N N . LYS A 1 502 ? -12.535 -6.274 -46.984 1.00 50.91 502 LYS A N 1
ATOM 4219 C CA . LYS A 1 502 ? -11.247 -5.709 -47.429 1.00 50.91 502 LYS A CA 1
ATOM 4220 C C . LYS A 1 502 ? -11.402 -4.355 -48.151 1.00 50.91 502 LYS A C 1
ATOM 4222 O O . LYS A 1 502 ? -10.475 -3.551 -48.138 1.00 50.91 502 LYS A O 1
ATOM 4227 N N . LYS A 1 503 ? -12.569 -4.094 -48.764 1.00 45.97 503 LYS A N 1
ATOM 4228 C CA . LYS A 1 503 ? -12.903 -2.839 -49.470 1.00 45.97 503 LYS A CA 1
ATOM 4229 C C . LYS A 1 503 ? -13.402 -1.721 -48.537 1.00 45.97 503 LYS A C 1
ATOM 4231 O O . LYS A 1 503 ? -13.088 -0.566 -48.796 1.00 45.97 503 LYS A O 1
ATOM 4236 N N . ARG A 1 504 ? -14.152 -2.047 -47.469 1.00 39.09 504 ARG A N 1
ATOM 4237 C CA . ARG A 1 504 ? -14.652 -1.079 -46.460 1.00 39.09 504 ARG A CA 1
ATOM 4238 C C . ARG A 1 504 ? -13.659 -0.803 -45.327 1.00 39.09 504 ARG A C 1
ATOM 4240 O O . ARG A 1 504 ? -13.685 0.278 -44.759 1.00 39.09 504 ARG A O 1
ATOM 4247 N N . SER A 1 505 ? -12.753 -1.731 -45.025 1.00 38.03 505 SER A N 1
ATOM 4248 C CA . SER A 1 505 ? -11.672 -1.557 -44.044 1.00 38.03 505 SER A CA 1
ATOM 4249 C C . SER A 1 505 ? -10.391 -0.995 -44.671 1.00 38.03 505 SER A C 1
ATOM 4251 O O . SER A 1 505 ? -9.288 -1.331 -44.247 1.00 38.03 505 SER A O 1
ATOM 4253 N N . LYS A 1 506 ? -10.529 -0.150 -45.699 1.00 32.78 506 LYS A N 1
ATOM 4254 C CA . LYS A 1 506 ? -9.429 0.651 -46.255 1.00 32.78 506 LYS A CA 1
ATOM 4255 C C . LYS A 1 506 ? -9.132 1.896 -45.393 1.00 32.78 506 LYS A C 1
ATOM 4257 O O . LYS A 1 506 ? -8.588 2.869 -45.890 1.00 32.78 506 LYS A O 1
ATOM 4262 N N . VAL A 1 507 ? -9.482 1.839 -44.105 1.00 34.69 507 VAL A N 1
ATOM 4263 C CA . VAL A 1 507 ? -8.816 2.571 -43.023 1.00 34.69 507 VAL A CA 1
ATOM 4264 C C . VAL A 1 507 ? -8.109 1.493 -42.210 1.00 34.69 507 VAL A C 1
ATOM 4266 O O . VAL A 1 507 ? -8.741 0.577 -41.681 1.00 34.69 507 VAL A O 1
ATOM 4269 N N . ALA A 1 508 ? -6.787 1.509 -42.288 1.00 29.09 508 ALA A N 1
ATOM 4270 C CA . ALA A 1 508 ? -5.938 0.364 -42.037 1.00 29.09 508 ALA A CA 1
ATOM 4271 C C . ALA A 1 508 ? -5.809 0.026 -40.543 1.00 29.09 508 ALA A C 1
ATOM 4273 O O . ALA A 1 508 ? -5.561 0.897 -39.719 1.00 29.09 508 ALA A O 1
ATOM 4274 N N . LEU A 1 509 ? -5.861 -1.266 -40.212 1.00 30.98 509 LEU A N 1
ATOM 4275 C CA . LEU A 1 509 ? -4.905 -1.800 -39.246 1.00 30.98 509 LEU A CA 1
ATOM 4276 C C . LEU A 1 509 ? -3.689 -2.226 -40.039 1.00 30.98 509 LEU A C 1
ATOM 4278 O O . LEU A 1 509 ? -3.583 -3.353 -40.525 1.00 30.98 509 LEU A O 1
ATOM 4282 N N . THR A 1 510 ? -2.806 -1.261 -40.220 1.00 26.73 510 THR A N 1
ATOM 4283 C CA . THR A 1 510 ? -1.396 -1.543 -40.383 1.00 26.73 510 THR A CA 1
ATOM 4284 C C . THR A 1 510 ? -0.964 -2.286 -39.107 1.00 26.73 510 THR A C 1
ATOM 4286 O O . THR A 1 510 ? -1.389 -1.952 -37.998 1.00 26.73 510 THR A O 1
ATOM 4289 N N . SER A 1 511 ? -0.119 -3.322 -39.234 1.00 33.59 511 SER A N 1
ATOM 4290 C CA . SER A 1 511 ? 0.986 -3.497 -38.271 1.00 33.59 511 SER A CA 1
ATOM 4291 C C . SER A 1 511 ? 1.361 -2.100 -37.828 1.00 33.59 511 SER A C 1
ATOM 4293 O O . SER A 1 511 ? 1.607 -1.367 -38.773 1.00 33.59 511 SER A O 1
ATOM 4295 N N . LYS A 1 512 ? 1.270 -1.682 -36.550 1.00 36.53 512 LYS A N 1
ATOM 4296 C CA . LYS A 1 512 ? 1.512 -0.266 -36.220 1.00 36.53 512 LYS A CA 1
ATOM 4297 C C . LYS A 1 512 ? 2.845 0.069 -36.870 1.00 36.53 512 LYS A C 1
ATOM 4299 O O . LYS A 1 512 ? 3.872 -0.459 -36.446 1.00 36.53 512 LYS A O 1
ATOM 4304 N N . GLU A 1 513 ? 2.789 0.734 -38.023 1.00 42.50 513 GLU A N 1
ATOM 4305 C CA . GLU A 1 513 ? 3.984 1.059 -38.762 1.00 42.50 513 GLU A CA 1
ATOM 4306 C C . GLU A 1 513 ? 4.612 1.986 -37.762 1.00 42.50 513 GLU A C 1
ATOM 4308 O O . GLU A 1 513 ? 3.931 2.891 -37.271 1.00 42.50 513 GLU A O 1
ATOM 4313 N N . CYS A 1 514 ? 5.812 1.649 -37.306 1.00 53.28 514 CYS A N 1
ATOM 4314 C CA . CYS A 1 514 ? 6.516 2.550 -36.431 1.00 53.28 514 CYS A CA 1
ATOM 4315 C C . CYS A 1 514 ? 6.700 3.832 -37.224 1.00 53.28 514 CYS A C 1
ATOM 4317 O O . CYS A 1 514 ? 7.594 3.933 -38.072 1.00 53.28 514 CYS A O 1
ATOM 4319 N N . ASN A 1 515 ? 5.762 4.745 -37.011 1.00 68.56 515 ASN A N 1
ATOM 4320 C CA . ASN A 1 515 ? 5.666 5.951 -37.770 1.00 68.56 515 ASN A CA 1
ATOM 4321 C C . ASN A 1 515 ? 6.765 6.825 -37.204 1.00 68.56 515 ASN A C 1
ATOM 4323 O O . ASN A 1 515 ? 6.793 7.114 -36.007 1.00 68.56 515 ASN A O 1
ATOM 4327 N N . LEU A 1 516 ? 7.686 7.196 -38.082 1.00 79.88 516 LEU A N 1
ATOM 4328 C CA . LEU A 1 516 ? 8.749 8.128 -37.769 1.00 79.88 516 LEU A CA 1
ATOM 4329 C C . LEU A 1 516 ? 8.192 9.377 -37.072 1.00 79.88 516 LEU A C 1
ATOM 4331 O O . LEU A 1 516 ? 8.811 9.855 -36.132 1.00 79.88 516 LEU A O 1
ATOM 4335 N N . GLU A 1 517 ? 6.996 9.835 -37.457 1.00 81.00 517 GLU A N 1
ATOM 4336 C CA . GLU A 1 517 ? 6.310 10.964 -36.822 1.00 81.00 517 GLU A CA 1
ATOM 4337 C C . GLU A 1 517 ? 5.886 10.676 -35.374 1.00 81.00 517 GLU A C 1
ATOM 4339 O O . GLU A 1 517 ? 6.034 11.542 -34.518 1.00 81.00 517 GLU A O 1
ATOM 4344 N N . GLU A 1 518 ? 5.382 9.475 -35.063 1.00 82.94 518 GLU A N 1
ATOM 4345 C CA . GLU A 1 518 ? 5.004 9.112 -33.687 1.00 82.94 518 GLU A CA 1
ATOM 4346 C C . GLU A 1 518 ? 6.235 9.033 -32.776 1.00 82.94 518 GLU A C 1
ATOM 4348 O O . GLU A 1 518 ? 6.201 9.508 -31.637 1.00 82.94 518 GLU A O 1
ATOM 4353 N N . ASP A 1 519 ? 7.326 8.456 -33.284 1.00 87.75 519 ASP A N 1
ATOM 4354 C CA . ASP A 1 519 ? 8.599 8.398 -32.568 1.00 87.75 519 ASP A CA 1
ATOM 4355 C C . ASP A 1 519 ? 9.185 9.810 -32.400 1.00 87.75 519 ASP A C 1
ATOM 4357 O O . ASP A 1 519 ? 9.669 10.157 -31.323 1.00 87.75 519 ASP A O 1
ATOM 4361 N N . GLU A 1 520 ? 9.093 10.660 -33.428 1.00 90.44 520 GLU A N 1
ATOM 4362 C CA . GLU A 1 520 ? 9.566 12.046 -33.386 1.00 90.44 520 GLU A CA 1
ATOM 4363 C C . GLU A 1 520 ? 8.781 12.871 -32.358 1.00 90.44 520 GLU A C 1
ATOM 4365 O O . GLU A 1 520 ? 9.388 13.621 -31.593 1.00 90.44 520 GLU A O 1
ATOM 4370 N N . ILE A 1 521 ? 7.456 12.701 -32.277 1.00 88.75 521 ILE A N 1
ATOM 4371 C CA . ILE A 1 521 ? 6.614 13.333 -31.248 1.00 88.75 521 ILE A CA 1
ATOM 4372 C C . ILE A 1 521 ? 7.038 12.868 -29.852 1.00 88.75 521 ILE A C 1
ATOM 4374 O O . ILE A 1 521 ? 7.261 13.705 -28.978 1.00 88.75 521 ILE A O 1
ATOM 4378 N N . PHE A 1 522 ? 7.204 11.557 -29.643 1.00 90.69 522 PHE A N 1
ATOM 4379 C CA . PHE A 1 522 ? 7.666 11.015 -28.361 1.00 90.69 522 PHE A CA 1
ATOM 4380 C C . PHE A 1 522 ? 8.993 11.647 -27.930 1.00 90.69 522 PHE A C 1
ATOM 4382 O O . PHE A 1 522 ? 9.134 12.098 -26.789 1.00 90.69 522 PHE A O 1
ATOM 4389 N N . PHE A 1 523 ? 9.961 11.718 -28.845 1.00 93.88 523 PHE A N 1
ATOM 4390 C CA . PHE A 1 523 ? 11.247 12.320 -28.534 1.00 93.88 523 PHE A CA 1
ATOM 4391 C C . PHE A 1 523 ? 11.151 13.831 -28.317 1.00 93.88 523 PHE A C 1
ATOM 4393 O O . PHE A 1 523 ? 11.832 14.323 -27.424 1.00 93.88 523 PHE A O 1
ATOM 4400 N N . LYS A 1 524 ? 10.304 14.570 -29.050 1.00 93.12 524 LYS A N 1
ATOM 4401 C CA . LYS A 1 524 ? 10.126 16.021 -28.857 1.00 93.12 524 LYS A CA 1
ATOM 4402 C C . LYS A 1 524 ? 9.558 16.338 -27.480 1.00 93.12 524 LYS A C 1
ATOM 4404 O O . LYS A 1 524 ? 10.107 17.192 -26.789 1.00 93.12 524 LYS A O 1
ATOM 4409 N N . GLU A 1 525 ? 8.517 15.623 -27.057 1.00 90.69 525 GLU A N 1
ATOM 4410 C CA . GLU A 1 525 ? 7.899 15.826 -25.742 1.00 90.69 525 GLU A CA 1
ATOM 4411 C C . GLU A 1 525 ? 8.861 15.464 -24.607 1.00 90.69 525 GLU A C 1
ATOM 4413 O O . GLU A 1 525 ? 9.050 16.245 -23.673 1.00 90.69 525 GLU A O 1
ATOM 4418 N N . ARG A 1 526 ? 9.549 14.320 -24.717 1.00 93.06 526 ARG A N 1
ATOM 4419 C CA . ARG A 1 526 ? 10.539 13.904 -23.716 1.00 93.06 526 ARG A CA 1
ATOM 4420 C C . ARG A 1 526 ? 11.724 14.871 -23.650 1.00 93.06 526 ARG A C 1
ATOM 4422 O O . ARG A 1 526 ? 12.146 15.246 -22.561 1.00 93.06 526 ARG A O 1
ATOM 4429 N N . HIS A 1 527 ? 12.241 15.310 -24.797 1.00 93.88 527 HIS A N 1
ATOM 4430 C CA . HIS A 1 527 ? 13.355 16.258 -24.864 1.00 93.88 527 HIS A CA 1
ATOM 4431 C C . HIS A 1 527 ? 12.968 17.622 -24.299 1.00 93.88 527 HIS A C 1
ATOM 4433 O O . HIS A 1 527 ? 13.732 18.194 -23.528 1.00 93.88 527 HIS A O 1
ATOM 4439 N N . LYS A 1 528 ? 11.757 18.111 -24.593 1.00 92.44 528 LYS A N 1
ATOM 4440 C CA . LYS A 1 528 ? 11.216 19.340 -24.002 1.00 92.44 528 LYS A CA 1
ATOM 4441 C C . LYS A 1 528 ? 11.103 19.235 -22.484 1.00 92.44 528 LYS A C 1
ATOM 4443 O O . LYS A 1 528 ? 11.524 20.157 -21.794 1.00 92.44 528 LYS A O 1
ATOM 4448 N N . ALA A 1 529 ? 10.593 18.119 -21.963 1.00 89.56 529 ALA A N 1
ATOM 4449 C CA . ALA A 1 529 ? 10.472 17.897 -20.523 1.00 89.56 529 ALA A CA 1
ATOM 4450 C C . ALA A 1 529 ? 11.837 17.874 -19.812 1.00 89.56 529 ALA A C 1
ATOM 4452 O O . ALA A 1 529 ? 11.974 18.399 -18.709 1.00 89.56 529 ALA A O 1
ATOM 4453 N N . ILE A 1 530 ? 12.859 17.295 -20.448 1.00 89.31 530 ILE A N 1
ATOM 4454 C CA . ILE A 1 530 ? 14.200 17.195 -19.868 1.00 89.31 530 ILE A CA 1
ATOM 4455 C C . ILE A 1 530 ? 14.951 18.519 -20.043 1.00 89.31 530 ILE A C 1
ATOM 4457 O O . ILE A 1 530 ? 15.345 19.139 -19.058 1.00 89.31 530 ILE A O 1
ATOM 4461 N N . PHE A 1 531 ? 15.148 18.985 -21.273 1.00 89.19 531 PHE A N 1
ATOM 4462 C CA . PHE A 1 531 ? 16.067 20.078 -21.606 1.00 89.19 531 PHE A CA 1
ATOM 4463 C C . PHE A 1 531 ? 15.408 21.462 -21.697 1.00 89.19 531 PHE A C 1
ATOM 4465 O O . PHE A 1 531 ? 16.115 22.455 -21.854 1.00 89.19 531 PHE A O 1
ATOM 4472 N N . ASN A 1 532 ? 14.083 21.546 -21.548 1.00 90.19 532 ASN A N 1
ATOM 4473 C CA . ASN A 1 532 ? 13.306 22.789 -21.535 1.00 90.19 532 ASN A CA 1
ATOM 4474 C C . ASN A 1 532 ? 13.359 23.604 -22.846 1.00 90.19 532 ASN A C 1
ATOM 4476 O O . ASN A 1 532 ? 13.296 24.831 -22.831 1.00 90.19 532 ASN A O 1
ATOM 4480 N N . TYR A 1 533 ? 13.463 22.931 -23.995 1.00 92.75 533 TYR A N 1
ATOM 4481 C CA . TYR A 1 533 ? 13.275 23.536 -25.317 1.00 92.75 533 TYR A CA 1
ATOM 4482 C C . TYR A 1 533 ? 12.736 22.510 -26.320 1.00 92.75 533 TYR A C 1
ATOM 4484 O O . TYR A 1 533 ? 12.857 21.303 -26.111 1.00 92.75 533 TYR A O 1
ATOM 4492 N N . ILE A 1 534 ? 12.123 22.987 -27.406 1.00 92.31 534 ILE A N 1
ATOM 4493 C CA . ILE A 1 534 ? 11.643 22.125 -28.492 1.00 92.31 534 ILE A CA 1
ATOM 4494 C C . ILE A 1 534 ? 12.802 21.911 -29.478 1.00 92.31 534 ILE A C 1
ATOM 4496 O O . ILE A 1 534 ? 13.266 22.897 -30.053 1.00 92.31 534 ILE A O 1
ATOM 4500 N N . PRO A 1 535 ? 13.278 20.671 -29.676 1.00 93.56 535 PRO A N 1
ATOM 4501 C CA . PRO A 1 535 ? 14.414 20.396 -30.550 1.00 93.56 535 PRO A CA 1
ATOM 4502 C C . PRO A 1 535 ? 14.018 20.351 -32.032 1.00 93.56 535 PRO A C 1
ATOM 4504 O O . PRO A 1 535 ? 12.882 20.007 -32.381 1.00 93.56 535 PRO A O 1
ATOM 4507 N N . ASP A 1 536 ? 14.994 20.612 -32.906 1.00 92.81 536 ASP A N 1
ATOM 4508 C CA . ASP A 1 536 ? 14.918 20.282 -34.333 1.00 92.81 536 ASP A CA 1
ATOM 4509 C C . ASP A 1 536 ? 15.790 19.058 -34.625 1.00 92.81 536 ASP A C 1
ATOM 4511 O O . ASP A 1 536 ? 16.975 19.155 -34.947 1.00 92.81 536 ASP A O 1
ATOM 4515 N N . PHE A 1 537 ? 15.181 17.875 -34.544 1.00 93.94 537 PHE A N 1
ATOM 4516 C CA . PHE A 1 537 ? 15.891 16.635 -34.833 1.00 93.94 537 PHE A CA 1
ATOM 4517 C C . PHE A 1 537 ? 16.247 16.460 -36.307 1.00 93.94 537 PHE A C 1
ATOM 4519 O O . PHE A 1 537 ? 16.989 15.538 -36.594 1.00 93.94 537 PHE A O 1
ATOM 4526 N N . LYS A 1 538 ? 15.759 17.276 -37.252 1.00 90.12 538 LYS A N 1
ATOM 4527 C CA . LYS A 1 538 ? 16.216 17.202 -38.653 1.00 90.12 538 LYS A CA 1
ATOM 4528 C C . LYS A 1 538 ? 17.553 17.915 -38.844 1.00 90.12 538 LYS A C 1
ATOM 4530 O O . LYS A 1 538 ? 18.321 17.527 -39.722 1.00 90.12 538 LYS A O 1
ATOM 4535 N N . HIS A 1 539 ? 17.855 18.893 -37.990 1.00 92.94 539 HIS A N 1
ATOM 4536 C CA . HIS A 1 539 ? 19.098 19.666 -38.010 1.00 92.94 539 HIS A CA 1
ATOM 4537 C C . HIS A 1 539 ? 19.778 19.675 -36.627 1.00 92.94 539 HIS A C 1
ATOM 4539 O O . HIS A 1 539 ? 20.002 20.749 -36.057 1.00 92.94 539 HIS A O 1
ATOM 4545 N N . PRO A 1 540 ? 20.135 18.495 -36.082 1.00 94.88 540 PRO A N 1
ATOM 4546 C CA . PRO A 1 540 ? 20.558 18.354 -34.693 1.00 94.88 540 PRO A CA 1
ATOM 4547 C C . PRO A 1 540 ? 21.879 19.089 -34.414 1.00 94.88 540 PRO A C 1
ATOM 4549 O O . PRO A 1 540 ? 22.880 18.918 -35.117 1.00 94.88 540 PRO A O 1
ATOM 4552 N N . GLN A 1 541 ? 21.897 19.883 -33.347 1.00 93.88 541 GLN A N 1
ATOM 4553 C CA . GLN A 1 541 ? 23.021 20.713 -32.914 1.00 93.88 541 GLN A CA 1
ATOM 4554 C C . GLN A 1 541 ? 23.722 20.153 -31.675 1.00 93.88 541 GLN A C 1
ATOM 4556 O O . GLN A 1 541 ? 24.942 20.297 -31.548 1.00 93.88 541 GLN A O 1
ATOM 4561 N N . THR A 1 542 ? 22.975 19.550 -30.750 1.00 95.75 542 THR A N 1
ATOM 4562 C CA . THR A 1 542 ? 23.525 19.038 -29.485 1.00 95.75 542 THR A CA 1
ATOM 4563 C C . THR A 1 542 ? 23.767 17.532 -29.513 1.00 95.75 542 THR A C 1
ATOM 4565 O O . TH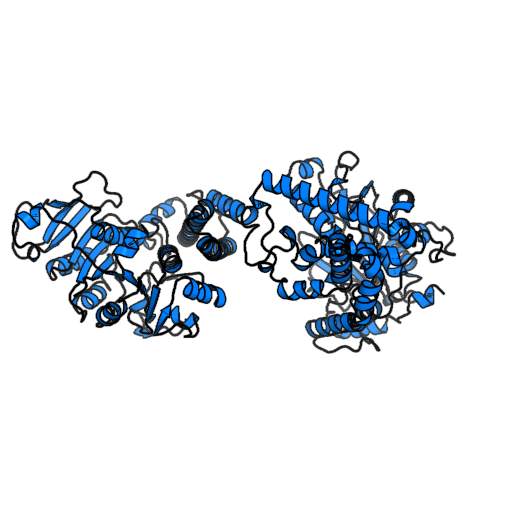R A 1 542 ? 23.239 16.823 -30.365 1.00 95.75 542 THR A O 1
ATOM 4568 N N . PHE A 1 543 ? 24.585 17.019 -28.592 1.00 95.94 543 PHE A N 1
ATOM 4569 C CA . PHE A 1 543 ? 24.864 15.589 -28.480 1.00 95.94 543 PHE A CA 1
ATOM 4570 C C . PHE A 1 543 ? 23.577 14.781 -28.275 1.00 95.94 543 PHE A C 1
ATOM 4572 O O . PHE A 1 543 ? 23.341 13.825 -29.013 1.00 95.94 543 PHE A O 1
ATOM 4579 N N . ASN A 1 544 ? 22.699 15.210 -27.364 1.00 95.81 544 ASN A N 1
ATOM 4580 C CA . ASN A 1 544 ? 21.409 14.550 -27.150 1.00 95.81 544 ASN A CA 1
ATOM 4581 C C . ASN A 1 544 ? 20.490 14.609 -28.384 1.00 95.81 544 ASN A C 1
ATOM 4583 O O . ASN A 1 544 ? 19.890 13.594 -28.741 1.00 95.81 544 ASN A O 1
ATOM 4587 N N . GLU A 1 545 ? 20.426 15.736 -29.103 1.00 95.81 545 GLU A N 1
ATOM 4588 C CA . GLU A 1 545 ? 19.672 15.810 -30.366 1.00 95.81 545 GLU A CA 1
ATOM 4589 C C . GLU A 1 545 ? 20.231 14.858 -31.432 1.00 95.81 545 GLU A C 1
ATOM 4591 O O . GLU A 1 545 ? 19.463 14.243 -32.170 1.00 95.81 545 GLU A O 1
ATOM 4596 N N . LYS A 1 546 ? 21.558 14.693 -31.502 1.00 95.69 546 LYS A N 1
ATOM 4597 C CA . LYS A 1 546 ? 22.220 13.773 -32.441 1.00 95.69 546 LYS A CA 1
ATOM 4598 C C . LYS A 1 546 ? 21.970 12.302 -32.100 1.00 95.69 546 LYS A C 1
ATOM 4600 O O . LYS A 1 546 ? 21.760 11.496 -33.006 1.00 95.69 546 LYS A O 1
ATOM 4605 N N . LEU A 1 547 ? 21.906 11.949 -30.815 1.00 95.25 547 LEU A N 1
ATOM 4606 C CA . LEU A 1 547 ? 21.482 10.612 -30.381 1.00 95.25 547 LEU A CA 1
ATOM 4607 C C . LEU A 1 547 ? 20.039 10.320 -30.817 1.00 95.25 547 LEU A C 1
ATOM 4609 O O . LEU A 1 547 ? 19.761 9.241 -31.344 1.00 95.25 547 LEU A O 1
ATOM 4613 N N . VAL A 1 548 ? 19.128 11.285 -30.650 1.00 95.19 548 VAL A N 1
ATOM 4614 C CA . VAL A 1 548 ? 17.744 11.153 -31.131 1.00 95.19 548 VAL A CA 1
ATOM 4615 C C . VAL A 1 548 ? 17.685 11.072 -32.654 1.00 95.19 548 VAL A C 1
ATOM 4617 O O . VAL A 1 548 ? 16.970 10.220 -33.181 1.00 95.19 548 VAL A O 1
ATOM 4620 N N . PHE A 1 549 ? 18.464 11.893 -33.367 1.00 94.12 549 PHE A N 1
ATOM 4621 C CA . PHE A 1 549 ? 18.574 11.815 -34.824 1.00 94.12 549 PHE A CA 1
ATOM 4622 C C . PHE A 1 549 ? 18.920 10.393 -35.263 1.00 94.12 549 PHE A C 1
ATOM 4624 O O . PHE A 1 549 ? 18.268 9.859 -36.157 1.00 94.12 549 PHE A O 1
ATOM 4631 N N . ARG A 1 550 ? 19.902 9.753 -34.616 1.00 91.69 550 ARG A N 1
ATOM 4632 C CA . ARG A 1 550 ? 20.284 8.370 -34.924 1.00 91.69 550 ARG A CA 1
ATOM 4633 C C . ARG A 1 550 ? 19.115 7.405 -34.709 1.00 91.69 550 ARG A C 1
ATOM 4635 O O . ARG A 1 550 ? 18.802 6.635 -35.610 1.00 91.69 550 ARG A O 1
ATOM 4642 N N . MET A 1 551 ? 18.423 7.484 -33.569 1.00 92.06 551 MET A N 1
ATOM 4643 C CA . MET A 1 551 ? 17.263 6.622 -33.274 1.00 92.06 551 MET A CA 1
ATOM 4644 C C . MET A 1 551 ? 16.105 6.798 -34.267 1.00 92.06 551 MET A C 1
ATOM 4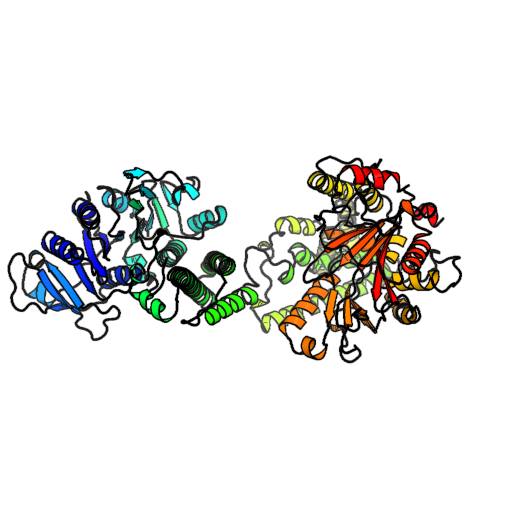646 O O . MET A 1 551 ? 15.422 5.830 -34.602 1.00 92.06 551 MET A O 1
ATOM 4650 N N . LEU A 1 552 ? 15.881 8.023 -34.746 1.00 91.00 552 LEU A N 1
ATOM 4651 C CA . LEU A 1 552 ? 14.811 8.335 -35.689 1.00 91.00 552 LEU A CA 1
ATOM 4652 C C . LEU A 1 552 ? 15.181 7.974 -37.129 1.00 91.00 552 LEU A C 1
ATOM 4654 O O . LEU A 1 552 ? 14.433 7.256 -37.794 1.00 91.00 552 LEU A O 1
ATOM 4658 N N . TYR A 1 553 ? 16.326 8.458 -37.605 1.00 88.75 553 TYR A N 1
ATOM 4659 C CA . TYR A 1 553 ? 16.643 8.560 -39.031 1.00 88.75 553 TYR A CA 1
ATOM 4660 C C . TYR A 1 553 ? 17.742 7.609 -39.516 1.00 88.75 553 TYR A C 1
ATOM 4662 O O . TYR A 1 553 ? 17.939 7.506 -40.733 1.00 88.75 553 TYR A O 1
ATOM 4670 N N . ASP A 1 554 ? 18.441 6.922 -38.607 1.00 86.62 554 ASP A N 1
ATOM 4671 C CA . ASP A 1 554 ? 19.464 5.920 -38.923 1.00 86.62 554 ASP A CA 1
ATOM 4672 C C . ASP A 1 554 ? 19.069 4.539 -38.382 1.00 86.62 554 ASP A C 1
ATOM 4674 O O . ASP A 1 554 ? 19.589 4.007 -37.402 1.00 86.62 554 ASP A O 1
ATOM 4678 N N . ARG A 1 555 ? 18.075 3.958 -39.056 1.00 86.19 555 ARG A N 1
ATOM 4679 C CA . ARG A 1 555 ? 17.439 2.678 -38.717 1.00 86.19 555 ARG A CA 1
ATOM 4680 C C . ARG A 1 555 ? 18.189 1.470 -39.296 1.00 86.19 555 ARG A C 1
ATOM 4682 O O . ARG A 1 555 ? 17.561 0.481 -39.676 1.00 86.19 555 ARG A O 1
ATOM 4689 N N . SER A 1 556 ? 19.516 1.557 -39.410 1.00 85.62 556 SER A N 1
ATOM 4690 C CA . SER A 1 556 ? 20.343 0.480 -39.959 1.00 85.62 556 SER A CA 1
ATOM 4691 C C . SER A 1 556 ? 20.193 -0.819 -39.142 1.00 85.62 556 SER A C 1
ATOM 4693 O O . SER A 1 556 ? 20.339 -0.781 -37.916 1.00 85.62 556 SER A O 1
ATOM 4695 N N . PRO A 1 557 ? 19.962 -1.985 -39.784 1.00 83.81 557 PRO A N 1
ATOM 4696 C CA . PRO A 1 557 ? 19.927 -3.284 -39.101 1.00 83.81 557 PRO A CA 1
ATOM 4697 C C . PRO A 1 557 ? 21.221 -3.610 -38.349 1.00 83.81 557 PRO A C 1
ATOM 4699 O O . PRO A 1 557 ? 21.202 -4.338 -37.363 1.00 83.81 557 PRO A O 1
ATOM 4702 N N . LEU A 1 558 ? 22.346 -3.026 -38.762 1.00 85.75 558 LEU A N 1
ATOM 4703 C CA . LEU A 1 558 ? 23.638 -3.206 -38.105 1.00 85.75 558 LEU A CA 1
ATOM 4704 C C . LEU A 1 558 ? 23.631 -2.772 -36.638 1.00 85.75 558 LEU A C 1
ATOM 4706 O O . LEU A 1 558 ? 24.184 -3.479 -35.799 1.00 85.75 558 LEU A O 1
ATOM 4710 N N . TYR A 1 559 ? 22.940 -1.680 -36.294 1.00 89.00 559 TYR A N 1
ATOM 4711 C CA . TYR A 1 559 ? 22.793 -1.293 -34.889 1.00 89.00 559 TYR A CA 1
ATOM 4712 C C . TYR A 1 559 ? 22.011 -2.331 -34.085 1.00 89.00 559 TYR A C 1
ATOM 4714 O O . TYR A 1 559 ? 22.297 -2.518 -32.910 1.00 89.00 559 TYR A O 1
ATOM 4722 N N . THR A 1 560 ? 21.062 -3.031 -34.714 1.00 89.88 560 THR A N 1
ATOM 4723 C CA . THR A 1 560 ? 20.299 -4.108 -34.062 1.00 89.88 560 THR A CA 1
ATOM 4724 C C . THR A 1 560 ? 21.214 -5.279 -33.714 1.00 89.88 560 THR A C 1
ATOM 4726 O O . THR A 1 560 ? 21.161 -5.790 -32.601 1.00 89.88 560 THR A O 1
ATOM 4729 N N . PHE A 1 561 ? 22.118 -5.668 -34.620 1.00 88.81 561 PHE A N 1
ATOM 4730 C CA . PHE A 1 561 ? 23.075 -6.746 -34.343 1.00 88.81 561 PHE A CA 1
ATOM 4731 C C . PHE A 1 561 ? 24.125 -6.365 -33.305 1.00 88.81 561 PHE A C 1
ATOM 4733 O O . PHE A 1 561 ? 24.501 -7.201 -32.492 1.00 88.81 561 PHE A O 1
ATOM 4740 N N . LEU A 1 562 ? 24.601 -5.121 -33.334 1.00 90.19 562 LEU A N 1
ATOM 4741 C CA . LEU A 1 562 ? 25.616 -4.647 -32.395 1.00 90.19 562 LEU A CA 1
ATOM 4742 C C . LEU A 1 562 ? 25.035 -4.365 -31.000 1.00 90.19 562 LEU A C 1
ATOM 4744 O O . LEU A 1 562 ? 25.775 -4.410 -30.023 1.00 90.19 562 LEU A O 1
ATOM 4748 N N . ALA A 1 563 ? 23.728 -4.104 -30.896 1.00 92.19 563 ALA A N 1
ATOM 4749 C CA . ALA A 1 563 ? 23.025 -3.990 -29.619 1.00 92.19 563 ALA A CA 1
ATOM 4750 C C . ALA A 1 563 ? 22.624 -5.353 -29.022 1.00 92.19 563 ALA A C 1
ATOM 4752 O O . ALA A 1 563 ? 22.434 -5.458 -27.810 1.00 92.19 563 ALA A O 1
ATOM 4753 N N . ASP A 1 564 ? 22.506 -6.399 -29.846 1.00 94.69 564 ASP A N 1
ATOM 4754 C CA . ASP A 1 564 ? 22.294 -7.770 -29.380 1.00 94.69 564 ASP A CA 1
ATOM 4755 C C . ASP A 1 564 ? 23.561 -8.275 -28.678 1.00 94.69 564 ASP A C 1
ATOM 4757 O O . ASP A 1 564 ? 24.574 -8.573 -29.319 1.00 94.69 564 ASP A O 1
ATOM 4761 N N . LYS A 1 565 ? 23.495 -8.395 -27.345 1.00 94.88 565 LYS A N 1
ATOM 4762 C CA . LYS A 1 565 ? 24.651 -8.754 -26.504 1.00 94.88 565 LYS A CA 1
ATOM 4763 C C . LYS A 1 565 ? 25.288 -10.093 -26.873 1.00 94.88 565 LYS A C 1
ATOM 4765 O O . LYS A 1 565 ? 26.458 -10.295 -26.571 1.00 94.88 565 LYS A O 1
ATOM 4770 N N . LEU A 1 566 ? 24.550 -10.999 -27.516 1.00 95.75 566 LEU A N 1
ATOM 4771 C CA . LEU A 1 566 ? 25.076 -12.288 -27.957 1.00 95.75 566 LEU A CA 1
ATOM 4772 C C . LEU A 1 566 ? 25.740 -12.181 -29.332 1.00 95.75 566 LEU A C 1
ATOM 4774 O O . LEU A 1 566 ? 26.872 -12.632 -29.504 1.00 95.75 566 LEU A O 1
ATOM 4778 N N . LYS A 1 567 ? 25.084 -11.549 -30.311 1.00 93.62 567 LYS A N 1
ATOM 4779 C CA . LYS A 1 567 ? 25.644 -11.405 -31.668 1.00 93.62 567 LYS A CA 1
ATOM 4780 C C . LYS A 1 567 ? 26.843 -10.467 -31.724 1.00 93.62 567 LYS A C 1
ATOM 4782 O O . LYS A 1 567 ? 27.779 -10.720 -32.480 1.00 93.62 567 LYS A O 1
ATOM 4787 N N . MET A 1 568 ? 26.853 -9.423 -30.902 1.00 93.44 568 MET A N 1
ATOM 4788 C CA . MET A 1 568 ? 27.956 -8.467 -30.819 1.00 93.44 568 MET A CA 1
ATOM 4789 C C . MET A 1 568 ? 29.288 -9.127 -30.409 1.00 93.44 568 MET A C 1
ATOM 4791 O O . MET A 1 568 ? 30.352 -8.674 -30.829 1.00 93.44 568 MET A O 1
ATOM 4795 N N . ARG A 1 569 ? 29.248 -10.271 -29.711 1.00 94.00 569 ARG A N 1
ATOM 4796 C CA . ARG A 1 569 ? 30.438 -11.079 -29.389 1.00 94.00 569 ARG A CA 1
ATOM 4797 C C . ARG A 1 569 ? 31.190 -11.553 -30.635 1.00 94.00 569 ARG A C 1
ATOM 4799 O O . ARG A 1 569 ? 32.417 -11.558 -30.642 1.00 94.00 569 ARG A O 1
ATOM 4806 N N . ILE A 1 570 ? 30.467 -11.897 -31.703 1.00 91.50 570 ILE A N 1
ATOM 4807 C CA . ILE A 1 570 ? 31.056 -12.321 -32.983 1.00 91.50 570 ILE A CA 1
ATOM 4808 C C . ILE A 1 570 ? 31.814 -11.154 -33.620 1.00 91.50 570 ILE A C 1
ATOM 4810 O O . ILE A 1 570 ? 32.949 -11.324 -34.061 1.00 91.50 570 ILE A O 1
ATOM 4814 N N . PHE A 1 571 ? 31.215 -9.960 -33.601 1.00 90.38 571 PHE A N 1
ATOM 4815 C CA . PHE A 1 571 ? 31.858 -8.744 -34.094 1.00 90.38 571 PHE A CA 1
ATOM 4816 C C . PHE A 1 571 ? 33.152 -8.442 -33.326 1.00 90.38 571 PHE A C 1
ATOM 4818 O O . PHE A 1 571 ? 34.198 -8.250 -33.943 1.00 90.38 571 PHE A O 1
ATOM 4825 N N . ILE A 1 572 ? 33.112 -8.471 -31.988 1.00 92.50 572 ILE A N 1
ATOM 4826 C CA . ILE A 1 572 ? 34.300 -8.254 -31.146 1.00 92.50 572 ILE A CA 1
ATOM 4827 C C . ILE A 1 572 ? 35.410 -9.245 -31.488 1.00 92.50 572 ILE A C 1
ATOM 4829 O O . ILE A 1 572 ? 36.552 -8.839 -31.708 1.00 92.50 572 ILE A O 1
ATOM 4833 N N . GLN A 1 573 ? 35.077 -10.536 -31.546 1.00 90.31 573 GLN A N 1
ATOM 4834 C CA . GLN A 1 573 ? 36.047 -11.577 -31.848 1.00 90.31 573 GLN A CA 1
ATOM 4835 C C . GLN A 1 573 ? 36.707 -11.331 -33.206 1.00 90.31 573 GLN A C 1
ATOM 4837 O O . GLN A 1 573 ? 37.929 -11.396 -33.298 1.00 90.31 573 GLN A O 1
ATOM 4842 N N . GLN A 1 574 ? 35.935 -11.026 -34.249 1.00 86.88 574 GLN A N 1
ATOM 4843 C CA . GLN A 1 574 ? 36.475 -10.808 -35.592 1.00 86.88 574 GLN A CA 1
ATOM 4844 C C . GLN A 1 574 ? 37.408 -9.592 -35.646 1.00 86.88 574 GLN A C 1
ATOM 4846 O O . GLN A 1 574 ? 38.532 -9.718 -36.127 1.00 86.88 574 GLN A O 1
ATOM 4851 N N . ILE A 1 575 ? 36.996 -8.456 -35.071 1.00 87.81 575 ILE A N 1
ATOM 4852 C CA . ILE A 1 575 ? 37.798 -7.222 -35.073 1.00 87.81 575 ILE A CA 1
ATOM 4853 C C . ILE A 1 575 ? 39.098 -7.376 -34.269 1.00 87.81 575 ILE A C 1
ATOM 4855 O O . ILE A 1 575 ? 40.134 -6.845 -34.666 1.00 87.81 575 ILE A O 1
ATOM 4859 N N . LEU A 1 576 ? 39.074 -8.094 -33.143 1.00 88.00 576 LEU A N 1
ATOM 4860 C CA . LEU A 1 576 ? 40.244 -8.210 -32.265 1.00 88.00 576 LEU A CA 1
ATOM 4861 C C . LEU A 1 576 ? 41.148 -9.412 -32.576 1.00 88.00 576 LEU A C 1
ATOM 4863 O O . LEU A 1 576 ? 42.314 -9.387 -32.192 1.00 88.00 576 LEU A O 1
ATOM 4867 N N . SER A 1 577 ? 40.662 -10.427 -33.301 1.00 73.75 577 SER A N 1
ATOM 4868 C CA . SER A 1 577 ? 41.422 -11.658 -33.602 1.00 73.75 577 SER A CA 1
ATOM 4869 C C . SER A 1 577 ? 42.112 -11.659 -34.977 1.00 73.75 577 SER A C 1
ATOM 4871 O O . SER A 1 577 ? 42.536 -12.717 -35.430 1.00 73.75 577 SER A O 1
ATOM 4873 N N . GLN A 1 578 ? 42.225 -10.504 -35.651 1.00 60.56 578 GLN A N 1
ATOM 4874 C CA . GLN A 1 578 ? 42.854 -10.342 -36.981 1.00 60.56 578 GLN A CA 1
ATOM 4875 C C . GLN A 1 578 ? 42.264 -11.222 -38.109 1.00 60.56 578 GLN A C 1
ATOM 4877 O O . GLN A 1 578 ? 42.909 -11.427 -39.137 1.00 60.56 578 GLN A O 1
ATOM 4882 N N . PHE A 1 579 ? 41.038 -11.731 -37.953 1.00 55.91 579 PHE A N 1
ATOM 4883 C CA . PHE A 1 579 ? 40.330 -12.412 -39.038 1.00 55.91 579 PHE A CA 1
ATOM 4884 C C . PHE A 1 579 ? 39.762 -11.366 -40.003 1.00 55.91 579 PHE A C 1
ATOM 4886 O O . PHE A 1 579 ? 39.049 -10.469 -39.567 1.00 55.91 579 PHE A O 1
ATOM 4893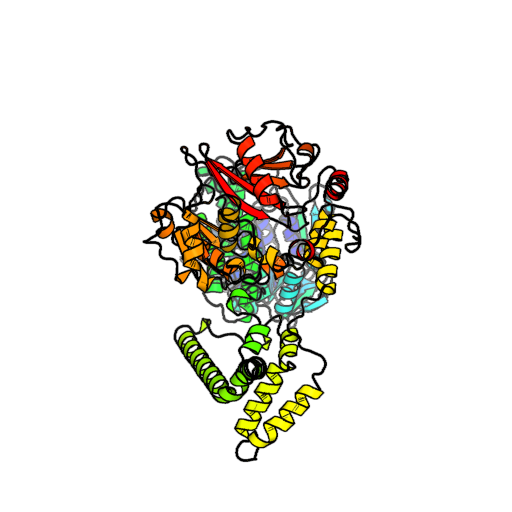 N N . ASP A 1 580 ? 40.122 -11.504 -41.282 1.00 54.50 580 ASP A N 1
ATOM 4894 C CA . ASP A 1 580 ? 39.705 -10.723 -42.458 1.00 54.50 580 ASP A CA 1
ATOM 4895 C C . ASP A 1 580 ? 38.576 -9.692 -42.206 1.00 54.50 580 ASP A C 1
ATOM 4897 O O . ASP A 1 580 ? 37.406 -10.050 -42.056 1.00 54.50 580 ASP A O 1
ATOM 4901 N N . GLU A 1 581 ? 38.934 -8.397 -42.168 1.00 56.38 581 GLU A N 1
ATOM 4902 C CA . GLU A 1 581 ? 37.985 -7.277 -42.012 1.00 56.38 581 GLU A CA 1
ATOM 4903 C C . GLU A 1 581 ? 37.010 -7.178 -43.209 1.00 56.38 581 GLU A C 1
ATOM 4905 O O . GLU A 1 581 ? 35.970 -6.516 -43.116 1.00 56.38 581 GLU A O 1
ATOM 4910 N N . SER A 1 582 ? 37.324 -7.817 -44.346 1.00 54.50 582 SER A N 1
ATOM 4911 C CA . SER A 1 582 ? 36.519 -7.711 -45.557 1.00 54.50 582 SER A CA 1
ATOM 4912 C C . SER A 1 582 ? 35.280 -8.616 -45.478 1.00 54.50 582 SER A C 1
ATOM 4914 O O . SER A 1 582 ? 35.363 -9.839 -45.450 1.00 54.50 582 SER A O 1
ATOM 4916 N N . ASN A 1 583 ? 34.098 -7.985 -45.465 1.00 60.88 583 ASN A N 1
ATOM 4917 C CA . ASN A 1 583 ? 32.749 -8.586 -45.514 1.00 60.88 583 ASN A CA 1
ATOM 4918 C C . ASN A 1 583 ? 32.025 -8.875 -44.181 1.00 60.88 583 ASN A C 1
ATOM 4920 O O . ASN A 1 583 ? 30.997 -9.555 -44.195 1.00 60.88 583 ASN A O 1
ATOM 4924 N N . ILE A 1 584 ? 32.438 -8.300 -43.039 1.00 69.50 584 ILE A N 1
ATOM 4925 C CA . ILE A 1 584 ? 31.721 -8.489 -41.752 1.00 69.50 584 ILE A CA 1
ATOM 4926 C C . ILE A 1 584 ? 30.246 -8.040 -41.803 1.00 69.50 584 ILE A C 1
ATOM 4928 O O . ILE A 1 584 ? 29.390 -8.610 -41.124 1.00 69.50 584 ILE A O 1
ATOM 4932 N N . PHE A 1 585 ? 29.949 -7.046 -42.645 1.00 71.38 585 PHE A N 1
ATOM 4933 C CA . PHE A 1 585 ? 28.622 -6.464 -42.847 1.00 71.38 585 PHE A CA 1
ATOM 4934 C C . PHE A 1 585 ? 27.991 -6.826 -44.195 1.00 71.38 585 PHE A C 1
ATOM 4936 O O . PHE A 1 585 ? 26.960 -6.252 -44.542 1.00 71.38 585 PHE A O 1
ATOM 4943 N N . ASP A 1 586 ? 28.566 -7.777 -44.943 1.00 72.75 586 ASP A N 1
ATOM 4944 C CA . ASP A 1 586 ? 27.881 -8.324 -46.117 1.00 72.75 586 ASP A CA 1
ATOM 4945 C C . ASP A 1 586 ? 26.553 -8.962 -45.678 1.00 72.75 586 ASP A C 1
ATOM 4947 O O . ASP A 1 586 ? 26.448 -9.532 -44.591 1.00 72.75 586 ASP A O 1
ATOM 4951 N N . ASN A 1 587 ? 25.529 -8.904 -46.526 1.00 67.94 587 ASN A N 1
ATOM 4952 C CA . ASN A 1 587 ? 24.211 -9.470 -46.235 1.00 67.94 587 ASN A CA 1
ATOM 4953 C C . ASN A 1 587 ? 24.262 -10.993 -46.001 1.00 67.94 587 ASN A C 1
ATOM 4955 O O . ASN A 1 587 ? 23.355 -11.550 -45.384 1.00 67.94 587 ASN A O 1
ATOM 4959 N N . ASN A 1 588 ? 25.321 -11.666 -46.467 1.00 70.38 588 ASN A N 1
ATOM 4960 C CA . ASN A 1 588 ? 25.577 -13.085 -46.207 1.00 70.38 588 ASN A CA 1
ATOM 4961 C C . ASN A 1 588 ? 26.300 -13.348 -44.873 1.00 70.38 588 ASN A C 1
ATOM 4963 O O . ASN A 1 588 ? 26.496 -14.509 -44.498 1.00 70.38 588 ASN A O 1
ATOM 4967 N N . SER A 1 589 ? 26.704 -12.295 -44.155 1.00 77.69 589 SER A N 1
ATOM 4968 C CA . SER A 1 589 ? 27.403 -12.400 -42.879 1.00 77.69 589 SER A CA 1
ATOM 4969 C C . SER A 1 589 ? 26.570 -13.155 -41.849 1.00 77.69 589 SER A C 1
ATOM 4971 O O . SER A 1 589 ? 25.341 -13.062 -41.778 1.00 77.69 589 SER A O 1
ATOM 4973 N N . VAL A 1 590 ? 27.277 -13.885 -40.988 1.00 81.50 590 VAL A N 1
ATOM 4974 C CA . VAL A 1 590 ? 26.709 -14.595 -39.838 1.00 81.50 590 VAL A CA 1
ATOM 4975 C C . VAL A 1 590 ? 25.878 -13.672 -38.942 1.00 81.50 590 VAL A C 1
ATOM 4977 O O . VAL A 1 590 ? 24.905 -14.136 -38.352 1.00 81.50 590 VAL A O 1
ATOM 4980 N N . LEU A 1 591 ? 26.196 -12.374 -38.885 1.00 78.81 591 LEU A N 1
ATOM 4981 C CA . LEU A 1 591 ? 25.476 -11.399 -38.060 1.00 78.81 591 LEU A CA 1
ATOM 4982 C C . LEU A 1 591 ? 23.984 -11.287 -38.433 1.00 78.81 591 LEU A C 1
ATOM 4984 O O . LEU A 1 591 ? 23.138 -11.130 -37.548 1.00 78.81 591 LEU A O 1
ATOM 4988 N N . PHE A 1 592 ? 23.642 -11.454 -39.715 1.00 81.88 592 PHE A N 1
ATOM 4989 C CA . PHE A 1 592 ? 22.265 -11.361 -40.218 1.00 81.88 592 PHE A CA 1
ATOM 4990 C C . PHE A 1 592 ? 21.464 -12.664 -40.066 1.00 81.88 592 PHE A C 1
ATOM 4992 O O . PHE A 1 592 ? 20.250 -12.667 -40.278 1.00 81.88 592 PHE A O 1
ATOM 4999 N N . GLN A 1 593 ? 22.104 -13.772 -39.683 1.00 87.06 593 GLN A N 1
ATOM 5000 C CA . GLN A 1 593 ? 21.425 -15.060 -39.518 1.00 87.06 593 GLN A CA 1
ATOM 5001 C C . GLN A 1 593 ? 20.560 -15.080 -38.249 1.00 87.06 593 GLN A C 1
ATOM 5003 O O . GLN A 1 593 ? 20.802 -14.337 -37.295 1.00 87.06 593 GLN A O 1
ATOM 5008 N N . ASP A 1 594 ? 19.526 -15.925 -38.230 1.00 88.44 594 ASP A N 1
ATOM 5009 C CA . ASP A 1 594 ? 18.720 -16.148 -37.021 1.00 88.44 594 ASP A CA 1
ATOM 5010 C C . ASP A 1 594 ? 19.625 -16.664 -35.895 1.00 88.44 594 ASP A C 1
ATOM 5012 O O . ASP A 1 594 ? 20.432 -17.567 -36.123 1.00 88.44 594 ASP A O 1
ATOM 5016 N N . ILE A 1 595 ? 19.492 -16.087 -34.697 1.00 93.06 595 ILE A N 1
ATOM 5017 C CA . ILE A 1 595 ? 20.330 -16.411 -33.539 1.00 93.06 595 ILE A CA 1
ATOM 5018 C C . ILE A 1 595 ? 20.282 -17.906 -33.192 1.00 93.06 595 ILE A C 1
ATOM 5020 O O . ILE A 1 595 ? 21.303 -18.476 -32.820 1.00 93.06 595 ILE A O 1
ATOM 5024 N N . ASP A 1 596 ? 19.145 -18.570 -33.426 1.00 91.81 596 ASP A N 1
ATOM 5025 C CA . ASP A 1 596 ? 18.973 -20.008 -33.172 1.00 91.81 596 ASP A CA 1
ATOM 5026 C C . ASP A 1 596 ? 19.886 -20.875 -34.045 1.00 91.81 596 ASP A C 1
ATOM 5028 O O . ASP A 1 596 ? 20.234 -21.988 -33.669 1.00 91.81 596 ASP A O 1
ATOM 5032 N N . LYS A 1 597 ? 20.290 -20.377 -35.218 1.00 93.12 597 LYS A N 1
ATOM 5033 C CA . LYS A 1 597 ? 21.140 -21.113 -36.167 1.00 93.12 597 LYS A CA 1
ATOM 5034 C C . LYS A 1 597 ? 22.633 -20.911 -35.921 1.00 93.12 597 LYS A C 1
ATOM 5036 O O . LYS A 1 597 ? 23.446 -21.544 -36.590 1.00 93.12 597 LYS A O 1
ATOM 5041 N N . ILE A 1 598 ? 22.998 -19.993 -35.029 1.00 93.62 598 ILE A N 1
ATOM 5042 C CA . ILE A 1 598 ? 24.387 -19.575 -34.814 1.00 93.62 598 ILE A CA 1
ATOM 5043 C C . ILE A 1 598 ? 24.814 -19.651 -33.344 1.00 93.62 598 ILE A C 1
ATOM 5045 O O . ILE A 1 598 ? 25.874 -19.126 -33.013 1.00 93.62 598 ILE A O 1
ATOM 5049 N N . GLN A 1 599 ? 24.045 -20.311 -32.471 1.00 93.56 599 GLN A N 1
ATOM 5050 C CA . GLN A 1 599 ? 24.377 -20.436 -31.044 1.00 93.56 599 GLN A CA 1
ATOM 5051 C C . GLN A 1 599 ? 25.769 -21.045 -30.820 1.00 93.56 599 GLN A C 1
ATOM 5053 O O . GLN A 1 599 ? 26.554 -20.482 -30.064 1.00 93.56 599 GLN A O 1
ATOM 5058 N N . ASP A 1 600 ? 26.136 -22.093 -31.565 1.00 92.25 600 ASP A N 1
ATOM 5059 C CA . ASP A 1 600 ? 27.478 -22.694 -31.494 1.00 92.25 600 ASP A CA 1
ATOM 5060 C C . ASP A 1 600 ? 28.583 -21.698 -31.867 1.00 92.25 600 ASP A C 1
ATOM 5062 O O . ASP A 1 600 ? 29.638 -21.646 -31.237 1.00 92.25 600 ASP A O 1
ATOM 5066 N N . LYS A 1 601 ? 28.340 -20.851 -32.875 1.00 92.19 601 LYS A N 1
ATOM 5067 C CA . LYS A 1 601 ? 29.291 -19.801 -33.272 1.00 92.19 601 LYS A CA 1
ATOM 5068 C C . LYS A 1 601 ? 29.423 -18.735 -32.189 1.00 92.19 601 LYS A C 1
ATOM 5070 O O . LYS A 1 601 ? 30.522 -18.237 -31.976 1.00 92.19 601 LYS A O 1
ATOM 5075 N N . ILE A 1 602 ? 28.327 -18.409 -31.504 1.00 95.38 602 ILE A N 1
ATOM 5076 C CA . ILE A 1 602 ? 28.330 -17.481 -30.371 1.00 95.38 602 ILE A CA 1
ATOM 5077 C C . ILE A 1 602 ? 29.087 -18.100 -29.188 1.00 95.38 602 ILE A C 1
ATOM 5079 O O . ILE A 1 602 ? 29.929 -17.429 -28.603 1.00 95.38 602 ILE A O 1
ATOM 5083 N N . LEU A 1 603 ? 28.879 -19.378 -28.864 1.00 94.94 603 LEU A N 1
ATOM 5084 C CA . LEU A 1 603 ? 29.635 -20.079 -27.816 1.00 94.94 603 LEU A CA 1
ATOM 5085 C C . LEU A 1 603 ? 31.136 -20.160 -28.141 1.00 94.94 603 LEU A C 1
ATOM 5087 O O . LEU A 1 603 ? 31.972 -19.956 -27.260 1.00 94.94 603 LEU A O 1
ATOM 5091 N N . ASN A 1 604 ? 31.495 -20.337 -29.416 1.00 93.19 604 ASN A N 1
ATOM 5092 C CA . ASN A 1 604 ? 32.887 -20.313 -29.878 1.00 93.19 604 ASN A CA 1
ATOM 5093 C C . ASN A 1 604 ? 33.579 -18.950 -29.695 1.00 93.19 604 ASN A C 1
ATOM 5095 O O . ASN A 1 604 ? 34.805 -18.888 -29.767 1.00 93.19 604 ASN A O 1
ATOM 5099 N N . THR A 1 605 ? 32.845 -17.871 -29.394 1.00 94.31 605 THR A N 1
ATOM 5100 C CA . THR A 1 605 ? 33.452 -16.573 -29.038 1.00 94.31 605 THR A CA 1
ATOM 5101 C C . THR A 1 605 ? 34.226 -16.615 -27.722 1.00 94.31 605 THR A C 1
ATOM 5103 O O . THR A 1 605 ? 35.030 -15.723 -27.471 1.00 94.31 605 THR A O 1
ATOM 5106 N N . ASN A 1 606 ? 34.063 -17.671 -26.916 1.00 94.88 606 ASN A N 1
ATOM 5107 C CA . ASN A 1 606 ? 34.844 -17.910 -25.699 1.00 94.88 606 ASN A CA 1
ATOM 5108 C C . ASN A 1 606 ? 36.357 -18.028 -25.929 1.00 94.88 606 ASN A C 1
ATOM 5110 O O . ASN A 1 606 ? 37.113 -17.964 -24.966 1.00 94.88 606 ASN A O 1
ATOM 5114 N N . ILE A 1 607 ? 36.813 -18.201 -27.176 1.00 91.81 607 ILE A N 1
ATOM 5115 C CA . ILE A 1 607 ? 38.246 -18.153 -27.502 1.00 91.81 607 ILE A CA 1
ATOM 5116 C C . ILE A 1 607 ? 38.815 -16.727 -27.463 1.00 91.81 607 ILE A C 1
ATOM 5118 O O . ILE A 1 607 ? 40.031 -16.555 -27.431 1.00 91.81 607 ILE A O 1
ATOM 5122 N N . CYS A 1 608 ? 37.959 -15.702 -27.510 1.00 92.31 608 CYS A N 1
ATOM 5123 C CA . CYS A 1 608 ? 38.379 -14.313 -27.423 1.00 92.31 608 CYS A CA 1
ATOM 5124 C C . CYS A 1 608 ? 38.635 -13.942 -25.961 1.00 92.31 608 CYS A C 1
ATOM 5126 O O . CYS A 1 608 ? 37.707 -13.878 -25.159 1.00 92.31 608 CYS A O 1
ATOM 5128 N N . GLU A 1 609 ? 39.891 -13.633 -25.637 1.00 92.25 609 GLU A N 1
ATOM 5129 C CA . GLU A 1 609 ? 40.322 -13.279 -24.276 1.00 92.25 609 GLU A CA 1
ATOM 5130 C C . GLU A 1 609 ? 39.665 -12.007 -23.711 1.00 92.25 609 GLU A C 1
ATOM 5132 O O . GLU A 1 609 ? 39.688 -11.792 -22.504 1.00 92.25 609 GLU A O 1
ATOM 5137 N N . TYR A 1 610 ? 39.073 -11.173 -24.574 1.00 94.69 610 TYR A N 1
ATOM 5138 C CA . TYR A 1 610 ? 38.437 -9.910 -24.195 1.00 94.69 610 TYR A CA 1
ATOM 5139 C C . TYR A 1 610 ? 36.940 -10.037 -23.898 1.00 94.69 610 TYR A C 1
ATOM 5141 O O . TYR A 1 610 ? 36.285 -9.027 -23.650 1.00 94.69 610 TYR A O 1
ATOM 5149 N N . LEU A 1 611 ? 36.357 -11.235 -23.960 1.00 95.19 611 LEU A N 1
ATOM 5150 C CA . LEU A 1 611 ? 34.940 -11.459 -23.679 1.00 95.19 611 LEU A CA 1
ATOM 5151 C C . LEU A 1 611 ? 34.768 -12.273 -22.391 1.00 95.19 611 LEU A C 1
ATOM 5153 O O . LEU A 1 611 ? 35.494 -13.248 -22.205 1.00 95.19 611 LEU A O 1
ATOM 5157 N N . PRO A 1 612 ? 33.785 -11.940 -21.531 1.00 95.56 612 PRO A N 1
ATOM 5158 C CA . PRO A 1 612 ? 33.429 -12.799 -20.404 1.00 95.56 612 PRO A CA 1
ATOM 5159 C C . PRO A 1 612 ? 33.058 -14.187 -20.916 1.00 95.56 612 PRO A C 1
ATOM 5161 O O . PRO A 1 612 ? 32.371 -14.297 -21.944 1.00 95.56 612 PRO A O 1
ATOM 5164 N N . LYS A 1 613 ? 33.475 -15.246 -20.222 1.00 96.25 613 LYS A N 1
ATOM 5165 C CA . LYS A 1 613 ? 33.149 -16.613 -20.638 1.00 96.25 613 LYS A CA 1
ATOM 5166 C C . LYS A 1 613 ? 31.631 -16.820 -20.662 1.00 96.25 613 LYS A C 1
ATOM 5168 O O . LYS A 1 613 ? 30.952 -16.625 -19.661 1.00 96.25 613 LYS A O 1
ATOM 5173 N N . LEU A 1 614 ? 31.098 -17.230 -21.807 1.00 97.75 614 LEU A N 1
ATOM 5174 C CA . LEU A 1 614 ? 29.691 -17.562 -22.012 1.00 97.75 614 LEU A CA 1
ATOM 5175 C C . LEU A 1 614 ? 29.470 -19.043 -21.698 1.00 97.75 614 LEU A C 1
ATOM 5177 O O . LEU A 1 614 ? 30.087 -19.903 -22.327 1.00 97.75 614 LEU A O 1
ATOM 5181 N N . TYR A 1 615 ? 28.606 -19.352 -20.736 1.00 97.38 615 TYR A N 1
ATOM 5182 C CA . TYR A 1 615 ? 28.341 -20.730 -20.324 1.00 97.38 615 TYR A CA 1
ATOM 5183 C C . TYR A 1 615 ? 27.212 -21.368 -21.129 1.00 97.38 615 TYR A C 1
ATOM 5185 O O . TYR A 1 615 ? 27.353 -22.505 -21.568 1.00 97.38 615 TYR A O 1
ATOM 5193 N N . ALA A 1 616 ? 26.109 -20.644 -21.330 1.00 96.00 616 ALA A N 1
ATOM 5194 C CA . ALA A 1 616 ? 24.919 -21.179 -21.985 1.00 96.00 616 ALA A CA 1
ATOM 5195 C C . ALA A 1 616 ? 23.990 -20.075 -22.512 1.00 96.00 616 ALA A C 1
ATOM 5197 O O . ALA A 1 616 ? 24.053 -18.926 -22.063 1.00 96.00 616 ALA A O 1
ATOM 5198 N N . ILE A 1 617 ? 23.117 -20.448 -23.453 1.00 97.69 617 ILE A N 1
ATOM 5199 C CA . ILE A 1 617 ? 22.067 -19.613 -24.052 1.00 97.69 617 ILE A CA 1
ATOM 5200 C C . ILE A 1 617 ? 20.746 -20.385 -23.952 1.00 97.69 617 ILE A C 1
ATOM 5202 O O . ILE A 1 617 ? 20.712 -21.579 -24.235 1.00 97.69 617 ILE A O 1
ATOM 5206 N N . TYR A 1 618 ? 19.674 -19.697 -23.573 1.00 94.44 618 TYR A N 1
ATOM 5207 C CA . TYR A 1 618 ? 18.365 -20.265 -23.272 1.00 94.44 618 TYR A CA 1
ATOM 5208 C C . TYR A 1 618 ? 17.246 -19.470 -23.954 1.00 94.44 618 TYR A C 1
ATOM 5210 O O . TYR A 1 618 ? 17.368 -18.257 -24.181 1.00 94.44 618 TYR A O 1
ATOM 5218 N N . ASP A 1 619 ? 16.144 -20.155 -24.257 1.00 88.06 619 ASP A N 1
ATOM 5219 C CA . ASP A 1 619 ? 14.972 -19.563 -24.907 1.00 88.06 619 ASP A CA 1
ATOM 5220 C C . ASP A 1 619 ? 14.000 -18.969 -23.886 1.00 88.06 619 ASP A C 1
ATOM 5222 O O . ASP A 1 619 ? 13.405 -17.928 -24.162 1.00 88.06 619 ASP A O 1
ATOM 5226 N N . ASP A 1 620 ? 13.887 -19.590 -22.710 1.00 86.31 620 ASP A N 1
ATOM 5227 C CA . ASP A 1 620 ? 13.047 -19.159 -21.595 1.00 86.31 620 ASP A CA 1
ATOM 5228 C C . ASP A 1 620 ? 13.749 -19.359 -20.232 1.00 86.31 620 ASP A C 1
ATOM 5230 O O . ASP A 1 620 ? 14.794 -20.002 -20.126 1.00 86.31 620 ASP A O 1
ATOM 5234 N N . ILE A 1 621 ? 13.171 -18.811 -19.157 1.00 75.44 621 ILE A N 1
ATOM 5235 C CA . ILE A 1 621 ? 13.661 -18.995 -17.781 1.00 75.44 621 ILE A CA 1
ATOM 5236 C C . ILE A 1 621 ? 13.570 -20.452 -17.317 1.00 75.44 621 ILE A C 1
ATOM 5238 O O . ILE A 1 621 ? 14.341 -20.868 -16.458 1.00 75.44 621 ILE A O 1
ATOM 5242 N N . TYR A 1 622 ? 12.633 -21.225 -17.870 1.00 69.88 622 TYR A N 1
ATOM 5243 C CA . TYR A 1 622 ? 12.440 -22.631 -17.510 1.00 69.88 622 TYR A CA 1
ATOM 5244 C C . TYR A 1 622 ? 13.467 -23.564 -18.155 1.00 69.88 622 TYR A C 1
ATOM 5246 O O . TYR A 1 622 ? 13.582 -24.709 -17.727 1.00 69.88 622 TYR A O 1
ATOM 5254 N N . ASP A 1 623 ? 14.206 -23.076 -19.153 1.00 80.88 623 ASP A N 1
ATOM 5255 C CA . ASP A 1 623 ? 15.225 -23.853 -19.861 1.00 80.88 623 ASP A CA 1
ATOM 5256 C C . ASP A 1 623 ? 16.605 -23.748 -19.193 1.00 80.88 623 ASP A C 1
ATOM 5258 O O . ASP A 1 623 ? 17.550 -24.398 -19.637 1.00 80.88 623 ASP A O 1
ATOM 5262 N N . ILE A 1 624 ? 16.743 -22.921 -18.147 1.00 84.56 624 ILE A N 1
ATOM 5263 C CA . ILE A 1 624 ? 18.020 -22.686 -17.470 1.00 84.56 624 ILE A CA 1
ATOM 5264 C C . ILE A 1 624 ? 18.443 -23.949 -16.717 1.00 84.56 624 ILE A C 1
ATOM 5266 O O . ILE A 1 624 ? 17.842 -24.326 -15.710 1.00 84.56 624 ILE A O 1
ATOM 5270 N N . ASP A 1 625 ? 19.529 -24.559 -17.180 1.00 85.56 625 ASP A N 1
ATOM 5271 C CA . ASP A 1 625 ? 20.155 -25.704 -16.532 1.00 85.56 625 ASP A CA 1
ATOM 5272 C C . ASP A 1 625 ? 21.208 -25.217 -15.526 1.00 85.56 625 ASP A C 1
ATOM 5274 O O . ASP A 1 625 ? 22.295 -24.779 -15.897 1.00 85.56 625 ASP A O 1
ATOM 5278 N N . PHE A 1 626 ? 20.879 -25.256 -14.234 1.00 86.19 626 PHE A N 1
ATOM 5279 C CA . PHE A 1 626 ? 21.783 -24.821 -13.163 1.00 86.19 626 PHE A CA 1
ATOM 5280 C C . PHE A 1 626 ? 22.888 -25.837 -12.836 1.00 86.19 626 PHE A C 1
ATOM 5282 O O . PHE A 1 626 ? 23.868 -25.474 -12.173 1.00 86.19 626 PHE A O 1
ATOM 5289 N N . ASP A 1 627 ? 22.775 -27.081 -13.304 1.00 82.81 627 ASP A N 1
ATOM 5290 C CA . ASP A 1 627 ? 23.762 -28.126 -13.027 1.00 82.81 627 ASP A CA 1
ATOM 5291 C C . ASP A 1 627 ? 25.041 -27.901 -13.843 1.00 82.81 627 ASP A C 1
ATOM 5293 O O . ASP A 1 627 ? 26.144 -28.146 -13.350 1.00 82.81 627 ASP A O 1
ATOM 5297 N N . ILE A 1 628 ? 24.913 -27.348 -15.055 1.00 88.12 628 ILE A N 1
ATOM 5298 C CA . ILE A 1 628 ? 26.051 -27.020 -15.931 1.00 88.12 628 ILE A CA 1
ATOM 5299 C C . ILE A 1 628 ? 26.704 -25.664 -15.619 1.00 88.12 628 ILE A C 1
ATOM 5301 O O . ILE A 1 628 ? 27.792 -25.372 -16.122 1.00 88.12 628 ILE A O 1
ATOM 5305 N N . LEU A 1 629 ? 26.051 -24.816 -14.817 1.00 94.69 629 LEU A N 1
ATOM 5306 C CA . LEU A 1 629 ? 26.563 -23.491 -14.465 1.00 94.69 629 LEU A CA 1
ATOM 5307 C C . LEU A 1 629 ? 27.596 -23.576 -13.328 1.00 94.69 629 LEU A C 1
ATOM 5309 O O . LEU A 1 629 ? 27.473 -24.426 -12.443 1.00 94.69 629 LEU A O 1
ATOM 5313 N N . PRO A 1 630 ? 28.617 -22.700 -13.309 1.00 95.50 630 PRO A N 1
ATOM 5314 C CA . PRO A 1 630 ? 29.598 -22.649 -12.218 1.00 95.50 630 PRO A CA 1
ATOM 5315 C C . PRO A 1 630 ? 28.970 -22.205 -10.882 1.00 95.50 630 PRO A C 1
ATOM 5317 O O . PRO A 1 630 ? 27.791 -21.864 -10.813 1.00 95.50 630 PRO A O 1
ATOM 5320 N N . GLU A 1 631 ? 29.769 -22.174 -9.811 1.00 94.75 631 GLU A N 1
ATOM 5321 C CA . GLU A 1 631 ? 29.318 -21.685 -8.496 1.00 94.75 631 GLU A CA 1
ATOM 5322 C C . GLU A 1 631 ? 28.917 -20.203 -8.495 1.00 94.75 631 GLU A C 1
ATOM 5324 O O . GLU A 1 631 ? 28.094 -19.804 -7.678 1.00 94.75 631 GLU A O 1
ATOM 5329 N N . SER A 1 632 ? 29.436 -19.393 -9.420 1.00 95.56 632 SER A N 1
ATOM 5330 C CA . SER A 1 632 ? 29.049 -17.990 -9.569 1.00 95.56 632 SER A CA 1
ATOM 5331 C C . SER A 1 632 ? 28.971 -17.570 -11.037 1.00 95.56 632 SER A C 1
ATOM 5333 O O . SER A 1 632 ? 29.795 -17.964 -11.862 1.00 95.56 632 SER A O 1
ATOM 5335 N N . PHE A 1 633 ? 27.941 -16.803 -11.392 1.00 97.31 633 PHE A N 1
ATOM 5336 C CA . PHE A 1 633 ? 27.638 -16.408 -12.771 1.00 97.31 633 PHE A CA 1
ATOM 5337 C C . PHE A 1 633 ? 26.678 -15.210 -12.817 1.00 97.31 633 PHE A C 1
ATOM 5339 O O . PHE A 1 633 ? 26.113 -14.786 -11.807 1.00 97.31 633 PHE A O 1
ATOM 5346 N N . VAL A 1 634 ? 26.462 -14.661 -14.013 1.00 97.38 634 VAL A N 1
ATOM 5347 C CA . VAL A 1 634 ? 25.438 -13.643 -14.278 1.00 97.38 634 VAL A CA 1
ATOM 5348 C C . VAL A 1 634 ? 24.484 -14.151 -15.349 1.00 97.38 634 VAL A C 1
ATOM 5350 O O . VAL A 1 634 ? 24.917 -14.553 -16.425 1.00 97.38 634 VAL A O 1
ATOM 5353 N N . LEU A 1 635 ? 23.181 -14.092 -15.078 1.00 98.25 635 LEU A N 1
ATOM 5354 C CA . LEU A 1 635 ? 22.139 -14.310 -16.083 1.00 98.25 635 LEU A CA 1
ATOM 5355 C C . LEU A 1 635 ? 21.724 -12.971 -16.682 1.00 98.25 635 LEU A C 1
ATOM 5357 O O . LEU A 1 635 ? 21.527 -12.009 -15.937 1.00 98.25 635 LEU A O 1
ATOM 5361 N N . LYS A 1 636 ? 21.569 -12.898 -18.004 1.00 97.69 636 LYS A N 1
ATOM 5362 C CA . LYS A 1 636 ? 21.212 -11.666 -18.721 1.00 97.69 636 LYS A CA 1
ATOM 5363 C C . LYS A 1 636 ? 20.259 -11.921 -19.881 1.00 97.69 636 LYS A C 1
ATOM 5365 O O . LYS A 1 636 ? 20.316 -12.971 -20.512 1.00 97.69 636 LYS A O 1
ATOM 5370 N N . THR A 1 637 ? 19.444 -10.924 -20.209 1.00 97.38 637 THR A N 1
ATOM 5371 C CA . THR A 1 637 ? 18.726 -10.835 -21.487 1.00 97.38 637 THR A CA 1
ATOM 5372 C C . THR A 1 637 ? 19.560 -10.093 -22.534 1.00 97.38 637 THR A C 1
ATOM 5374 O O . THR A 1 637 ? 20.294 -9.138 -22.240 1.00 97.38 637 THR A O 1
ATOM 5377 N N . ASN A 1 638 ? 19.494 -10.545 -23.789 1.00 96.38 638 ASN A N 1
ATOM 5378 C CA . ASN A 1 638 ? 20.345 -10.021 -24.863 1.00 96.38 638 ASN A CA 1
ATOM 5379 C C . ASN A 1 638 ? 19.836 -8.717 -25.500 1.00 96.38 638 ASN A C 1
ATOM 5381 O O . ASN A 1 638 ? 20.632 -8.005 -26.108 1.00 96.38 638 ASN A O 1
ATOM 5385 N N . HIS A 1 639 ? 18.553 -8.382 -25.349 1.00 94.19 639 HIS A N 1
ATOM 5386 C CA . HIS A 1 639 ? 17.843 -7.409 -26.192 1.00 94.19 639 HIS A CA 1
ATOM 5387 C C . HIS A 1 639 ? 17.359 -6.136 -25.476 1.00 94.19 639 HIS A C 1
ATOM 5389 O O . HIS A 1 639 ? 16.465 -5.456 -25.981 1.00 94.19 639 HIS A O 1
ATOM 5395 N N . ASP A 1 640 ? 17.890 -5.815 -24.296 1.00 92.31 640 ASP A N 1
ATOM 5396 C CA . ASP A 1 640 ? 17.372 -4.719 -23.467 1.00 92.31 640 ASP A CA 1
ATOM 5397 C C . ASP A 1 640 ? 18.412 -4.087 -22.513 1.00 92.31 640 ASP A C 1
ATOM 5399 O O . ASP A 1 640 ? 19.606 -4.375 -22.582 1.00 92.31 640 ASP A O 1
ATOM 5403 N N . CYS A 1 641 ? 17.964 -3.230 -21.590 1.00 86.94 641 CYS A N 1
ATOM 5404 C CA . CYS A 1 641 ? 18.763 -2.736 -20.466 1.00 86.94 641 CYS A CA 1
ATOM 5405 C C . CYS A 1 641 ? 18.108 -3.116 -19.126 1.00 86.94 641 CYS A C 1
ATOM 5407 O O . CYS A 1 641 ? 16.892 -3.031 -18.965 1.00 86.94 641 CYS A O 1
ATOM 5409 N N . GLY A 1 642 ? 18.924 -3.522 -18.146 1.00 86.12 642 GLY A N 1
ATOM 5410 C CA . GLY A 1 642 ? 18.486 -3.845 -16.778 1.00 86.12 642 GLY A CA 1
ATOM 5411 C C . GLY A 1 642 ? 18.065 -5.302 -16.534 1.00 86.12 642 GLY A C 1
ATOM 5412 O O . GLY A 1 642 ? 17.971 -5.714 -15.372 1.00 86.12 642 GLY A O 1
ATOM 5413 N N . GLY A 1 643 ? 17.883 -6.100 -17.590 1.00 91.50 643 GLY A N 1
ATOM 5414 C CA . GLY A 1 643 ? 17.561 -7.523 -17.503 1.00 91.50 643 GLY A CA 1
ATOM 5415 C C . GLY A 1 643 ? 18.780 -8.378 -17.155 1.00 91.50 643 GLY A C 1
ATOM 5416 O O . GLY A 1 643 ? 19.398 -8.993 -18.017 1.00 91.50 643 GLY A O 1
ATOM 5417 N N . TYR A 1 644 ? 19.156 -8.386 -15.875 1.00 94.81 644 TYR A N 1
ATOM 5418 C CA . TYR A 1 644 ? 20.226 -9.235 -15.352 1.00 94.81 644 TYR A CA 1
ATOM 5419 C C . TYR A 1 644 ? 19.981 -9.693 -13.907 1.00 94.81 644 TYR A C 1
ATOM 5421 O O . TYR A 1 644 ? 19.283 -9.013 -13.142 1.00 94.81 644 TYR A O 1
ATOM 5429 N N . VAL A 1 645 ? 20.606 -10.810 -13.532 1.00 96.31 645 VAL A N 1
ATOM 5430 C CA . VAL A 1 645 ? 20.646 -11.402 -12.185 1.00 96.31 645 VAL A CA 1
ATOM 5431 C C . VAL A 1 645 ? 22.084 -11.821 -11.888 1.00 96.31 645 VAL A C 1
ATOM 5433 O O . VAL A 1 645 ? 22.683 -12.547 -12.677 1.00 96.31 645 VAL A O 1
ATOM 5436 N N . ILE A 1 646 ? 22.634 -11.354 -10.767 1.00 95.06 646 ILE A N 1
ATOM 5437 C CA . ILE A 1 646 ? 23.978 -11.711 -10.294 1.00 95.06 646 ILE A CA 1
ATOM 5438 C C . ILE A 1 646 ? 23.846 -12.869 -9.306 1.00 95.06 646 ILE A C 1
ATOM 5440 O O . ILE A 1 646 ? 23.051 -12.786 -8.372 1.00 95.06 646 ILE A O 1
ATOM 5444 N N . VAL A 1 647 ? 24.630 -13.926 -9.509 1.00 94.44 647 VAL A N 1
ATOM 5445 C CA . VAL A 1 647 ? 24.681 -15.105 -8.642 1.00 94.44 647 VAL A CA 1
ATOM 5446 C C . VAL A 1 647 ? 26.116 -15.268 -8.150 1.00 94.44 647 VAL A C 1
ATOM 5448 O O . VAL A 1 647 ? 26.977 -15.731 -8.890 1.00 94.44 647 VAL A O 1
ATOM 5451 N N . GLU A 1 648 ? 26.385 -14.848 -6.914 1.00 93.38 648 GLU A N 1
ATOM 5452 C CA . GLU A 1 648 ? 27.715 -14.961 -6.282 1.00 93.38 648 GLU A CA 1
ATOM 5453 C C . GLU A 1 648 ? 27.955 -16.342 -5.656 1.00 93.38 648 GLU A C 1
ATOM 5455 O O . GLU A 1 648 ? 29.092 -16.794 -5.578 1.00 93.38 648 GLU A O 1
ATOM 5460 N N . ASP A 1 649 ? 26.877 -17.004 -5.232 1.00 91.38 649 ASP A N 1
ATOM 5461 C CA . ASP A 1 649 ? 26.869 -18.349 -4.655 1.00 91.38 649 ASP A CA 1
ATOM 5462 C C . ASP A 1 649 ? 25.625 -19.083 -5.172 1.00 91.38 649 ASP A C 1
ATOM 5464 O O . ASP A 1 649 ? 24.492 -18.771 -4.786 1.00 91.38 649 ASP A O 1
ATOM 5468 N N . LYS A 1 650 ? 25.836 -20.038 -6.083 1.00 91.81 650 LYS A N 1
ATOM 5469 C CA . LYS A 1 650 ? 24.786 -20.820 -6.742 1.00 91.81 650 LYS A CA 1
ATOM 5470 C C . LYS A 1 650 ? 23.961 -21.605 -5.732 1.00 91.81 650 LYS A C 1
ATOM 5472 O O . LYS A 1 650 ? 22.736 -21.618 -5.829 1.00 91.81 650 LYS A O 1
ATOM 5477 N N . ILE A 1 651 ? 24.601 -22.249 -4.758 1.00 81.19 651 ILE A N 1
ATOM 5478 C CA . ILE A 1 651 ? 23.907 -23.086 -3.774 1.00 81.19 651 ILE A CA 1
ATOM 5479 C C . ILE A 1 651 ? 23.001 -22.221 -2.899 1.00 81.19 651 ILE A C 1
ATOM 5481 O O . ILE A 1 651 ? 21.837 -22.567 -2.685 1.00 81.19 651 ILE A O 1
ATOM 5485 N N . LYS A 1 652 ? 23.507 -21.086 -2.412 1.00 81.00 652 LYS A N 1
ATOM 5486 C CA . LYS A 1 652 ? 22.717 -20.126 -1.638 1.00 81.00 652 LYS A CA 1
ATOM 5487 C C . LYS A 1 652 ? 21.572 -19.559 -2.474 1.00 81.00 652 LYS A C 1
ATOM 5489 O O . LYS A 1 652 ? 20.445 -19.530 -1.993 1.00 81.00 652 LYS A O 1
ATOM 5494 N N . PHE A 1 653 ? 21.844 -19.176 -3.720 1.00 82.25 653 PHE A N 1
ATOM 5495 C CA . PHE A 1 653 ? 20.843 -18.641 -4.641 1.00 82.25 653 PHE A CA 1
ATOM 5496 C C . PHE A 1 653 ? 19.705 -19.629 -4.916 1.00 82.25 653 PHE A C 1
ATOM 5498 O O . PHE A 1 653 ? 18.546 -19.239 -4.872 1.00 82.25 653 PHE A O 1
ATOM 5505 N N . LEU A 1 654 ? 20.010 -20.909 -5.145 1.00 66.56 654 LEU A N 1
ATOM 5506 C CA . LEU A 1 654 ? 18.999 -21.944 -5.393 1.00 66.56 654 LEU A CA 1
ATOM 5507 C C . LEU A 1 654 ? 18.199 -22.325 -4.138 1.00 66.56 654 LEU A C 1
ATOM 5509 O O . LEU A 1 654 ? 17.053 -22.756 -4.248 1.00 66.56 654 LEU A O 1
ATOM 5513 N N . ARG A 1 655 ? 18.792 -22.199 -2.945 1.00 63.41 655 ARG A N 1
ATOM 5514 C CA . ARG A 1 655 ? 18.116 -22.481 -1.665 1.00 63.41 655 ARG A CA 1
ATOM 5515 C C . ARG A 1 655 ? 17.230 -21.331 -1.196 1.00 63.41 655 ARG A C 1
ATOM 5517 O O . ARG A 1 655 ? 16.253 -21.574 -0.491 1.00 63.41 655 ARG A O 1
ATOM 5524 N N . ASP A 1 656 ? 17.570 -20.102 -1.566 1.00 71.12 656 ASP A N 1
ATOM 5525 C CA . ASP A 1 656 ? 16.773 -18.916 -1.276 1.00 71.12 656 ASP A CA 1
ATOM 5526 C C . ASP A 1 656 ? 15.616 -18.802 -2.281 1.00 71.12 656 ASP A C 1
ATOM 5528 O O . ASP A 1 656 ? 15.739 -18.229 -3.363 1.00 71.12 656 ASP A O 1
ATOM 5532 N N . ILE A 1 657 ? 14.475 -19.395 -1.921 1.00 52.44 657 ILE A N 1
ATOM 5533 C CA . ILE A 1 657 ? 13.285 -19.496 -2.781 1.00 52.44 657 ILE A CA 1
ATOM 5534 C C . ILE A 1 657 ? 12.781 -18.114 -3.220 1.00 52.44 657 ILE A C 1
ATOM 5536 O O . ILE A 1 657 ? 12.336 -17.959 -4.363 1.00 52.44 657 ILE A O 1
ATOM 5540 N N . ASP A 1 658 ? 12.848 -17.112 -2.342 1.00 52.06 658 ASP A N 1
ATOM 5541 C CA . ASP A 1 658 ? 12.339 -15.769 -2.616 1.00 52.06 658 ASP A CA 1
ATOM 5542 C C . ASP A 1 658 ? 13.275 -15.006 -3.558 1.00 52.06 658 ASP A C 1
ATOM 5544 O O . ASP A 1 658 ? 12.824 -14.419 -4.554 1.00 52.06 658 ASP A O 1
ATOM 5548 N N . LEU A 1 659 ? 14.585 -15.061 -3.302 1.00 65.06 659 LEU A N 1
ATOM 5549 C CA . LEU A 1 659 ? 15.596 -14.483 -4.184 1.00 65.06 659 LEU A CA 1
ATOM 5550 C C . LEU A 1 659 ? 15.580 -15.154 -5.562 1.00 65.06 659 LEU A C 1
ATOM 5552 O O . LEU A 1 659 ? 15.587 -14.457 -6.580 1.00 65.06 659 LEU A O 1
ATOM 5556 N N . PHE A 1 660 ? 15.497 -16.484 -5.611 1.00 71.19 660 PHE A N 1
ATOM 5557 C CA . PHE A 1 660 ? 15.407 -17.248 -6.853 1.00 71.19 660 PHE A CA 1
ATOM 5558 C C . PHE A 1 660 ? 14.165 -16.855 -7.659 1.00 71.19 660 PHE A C 1
ATOM 5560 O O . PHE A 1 660 ? 14.268 -16.454 -8.821 1.00 71.19 660 PHE A O 1
ATOM 5567 N N . SER A 1 661 ? 12.985 -16.908 -7.033 1.00 53.59 661 SER A N 1
ATOM 5568 C CA . SER A 1 661 ? 11.707 -16.652 -7.708 1.00 53.59 661 SER A CA 1
ATOM 5569 C C . SER A 1 661 ? 11.606 -15.215 -8.217 1.00 53.59 661 SER A C 1
ATOM 5571 O O . SER A 1 661 ? 11.183 -14.985 -9.352 1.00 53.59 661 SER A O 1
ATOM 5573 N N . SER A 1 662 ? 12.025 -14.234 -7.412 1.00 61.88 662 SER A N 1
ATOM 5574 C CA . SER A 1 662 ? 12.035 -12.823 -7.821 1.00 61.88 662 SER A CA 1
ATOM 5575 C C . SER A 1 662 ? 13.025 -12.556 -8.961 1.00 61.88 662 SER A C 1
ATOM 5577 O O . SER A 1 662 ? 12.699 -11.827 -9.902 1.00 61.88 662 SER A O 1
ATOM 5579 N N . SER A 1 663 ? 14.190 -13.208 -8.936 1.00 78.31 663 SER A N 1
ATOM 5580 C CA . SER A 1 663 ? 15.206 -13.127 -9.988 1.00 78.31 663 SER A CA 1
ATOM 5581 C C . SER A 1 663 ? 14.735 -13.737 -11.310 1.00 78.31 663 SER A C 1
ATOM 5583 O O . SER A 1 663 ? 14.872 -13.108 -12.362 1.00 78.31 663 SER A O 1
ATOM 5585 N N . MET A 1 664 ? 14.116 -14.923 -11.274 1.00 85.06 664 MET A N 1
ATOM 5586 C CA . MET A 1 664 ? 13.548 -15.560 -12.469 1.00 85.06 664 MET A CA 1
ATOM 5587 C C . MET A 1 664 ? 12.382 -14.748 -13.036 1.00 85.06 664 MET A C 1
ATOM 5589 O O . MET A 1 664 ? 12.316 -14.523 -14.243 1.00 85.06 664 MET A O 1
ATOM 5593 N N . GLN A 1 665 ? 11.503 -14.216 -12.181 1.00 69.50 665 GLN A N 1
ATOM 5594 C CA . GLN A 1 665 ? 10.409 -13.352 -12.628 1.00 69.50 665 GLN A CA 1
ATOM 5595 C C . GLN A 1 665 ? 10.929 -12.069 -13.292 1.00 69.50 665 GLN A C 1
ATOM 5597 O O . GLN A 1 665 ? 10.363 -11.627 -14.294 1.00 69.50 665 GLN A O 1
ATOM 5602 N N . LYS A 1 666 ? 12.010 -11.475 -12.765 1.00 90.25 666 LYS A N 1
ATOM 5603 C CA . LYS A 1 666 ? 12.675 -10.328 -13.394 1.00 90.25 666 LYS A CA 1
ATOM 5604 C C . LYS A 1 666 ? 13.131 -10.693 -14.809 1.00 90.25 666 LYS A C 1
ATOM 5606 O O . LYS A 1 666 ? 12.738 -10.008 -15.751 1.00 90.25 666 LYS A O 1
ATOM 5611 N N . LEU A 1 667 ? 13.885 -11.780 -14.979 1.00 82.88 667 LEU A N 1
ATOM 5612 C CA . LEU A 1 667 ? 14.347 -12.228 -16.301 1.00 82.88 667 LEU A CA 1
ATOM 5613 C C . LEU A 1 667 ? 13.184 -12.516 -17.258 1.00 82.88 667 LEU A C 1
ATOM 5615 O O . LEU A 1 667 ? 13.224 -12.057 -18.393 1.00 82.88 667 LEU A O 1
ATOM 5619 N N . HIS A 1 668 ? 12.121 -13.180 -16.797 1.00 83.19 668 HIS A N 1
ATOM 5620 C CA . HIS A 1 668 ? 10.929 -13.467 -17.604 1.00 83.19 668 HIS A CA 1
ATOM 5621 C C . HIS A 1 668 ? 10.243 -12.189 -18.110 1.00 83.19 668 HIS A C 1
ATOM 5623 O O . HIS A 1 668 ? 9.923 -12.065 -19.293 1.00 83.19 668 HIS A O 1
ATOM 5629 N N . ASN A 1 669 ? 10.054 -11.200 -17.232 1.00 73.25 669 ASN A N 1
ATOM 5630 C CA . ASN A 1 669 ? 9.442 -9.925 -17.607 1.00 73.25 669 ASN A CA 1
ATOM 5631 C C . ASN A 1 669 ? 10.279 -9.187 -18.661 1.00 73.25 669 ASN A C 1
ATOM 5633 O O . ASN A 1 669 ? 9.724 -8.639 -19.614 1.00 73.25 669 ASN A O 1
ATOM 5637 N N . HIS A 1 670 ? 11.602 -9.184 -18.495 1.00 89.88 670 HIS A N 1
ATOM 5638 C CA . HIS A 1 670 ? 12.535 -8.569 -19.435 1.00 89.88 670 HIS A CA 1
ATOM 5639 C C . HIS A 1 670 ? 12.569 -9.323 -20.778 1.00 89.88 670 HIS A C 1
ATOM 5641 O O . HIS A 1 670 ? 12.455 -8.699 -21.832 1.00 89.88 670 HIS A O 1
ATOM 5647 N N . LEU A 1 671 ? 12.597 -10.660 -20.755 1.00 90.25 671 LEU A N 1
ATOM 5648 C CA . LEU A 1 671 ? 12.570 -11.530 -21.936 1.00 90.25 671 LEU A CA 1
ATOM 5649 C C . LEU A 1 671 ? 11.346 -11.276 -22.829 1.00 90.25 671 LEU A C 1
ATOM 5651 O O . LEU A 1 671 ? 11.470 -11.181 -24.049 1.00 90.25 671 LEU A O 1
ATOM 5655 N N . HIS A 1 672 ? 10.160 -11.125 -22.231 1.00 83.56 672 HIS A N 1
ATOM 5656 C CA . HIS A 1 672 ? 8.909 -10.917 -22.972 1.00 83.56 672 HIS A CA 1
ATOM 5657 C C . HIS A 1 672 ? 8.563 -9.446 -23.238 1.00 83.56 672 HIS A C 1
ATOM 5659 O O . HIS A 1 672 ? 7.544 -9.156 -23.874 1.00 83.56 672 HIS A O 1
ATOM 5665 N N . SER A 1 673 ? 9.405 -8.514 -22.793 1.00 81.56 673 SER A N 1
ATOM 5666 C CA . SER A 1 673 ? 9.257 -7.088 -23.071 1.00 81.56 673 SER A CA 1
ATOM 5667 C C . SER A 1 673 ? 10.135 -6.680 -24.246 1.00 81.56 673 SER A C 1
ATOM 5669 O O . SER A 1 673 ? 11.308 -7.029 -24.317 1.00 81.56 673 SER A O 1
ATOM 5671 N N . ASN A 1 674 ? 9.588 -5.888 -25.169 1.00 85.31 674 ASN A N 1
ATOM 5672 C CA . ASN A 1 674 ? 10.381 -5.291 -26.239 1.00 85.31 674 ASN A CA 1
ATOM 5673 C C . ASN A 1 674 ? 10.806 -3.876 -25.830 1.00 85.31 674 ASN A C 1
ATOM 5675 O O . ASN A 1 674 ? 9.968 -2.974 -25.717 1.00 85.31 674 ASN A O 1
ATOM 5679 N N . TYR A 1 675 ? 12.110 -3.701 -25.611 1.00 85.69 675 TYR A N 1
ATOM 5680 C CA . TYR A 1 675 ? 12.686 -2.493 -25.023 1.00 85.69 675 TYR A CA 1
ATOM 5681 C C . TYR A 1 675 ? 12.456 -1.228 -25.872 1.00 85.69 675 TYR A C 1
ATOM 5683 O O . TYR A 1 675 ? 12.301 -0.136 -25.323 1.00 85.69 675 TYR A O 1
ATOM 5691 N N . TYR A 1 676 ? 12.273 -1.364 -27.194 1.00 88.69 676 TYR A N 1
ATOM 5692 C CA . TYR A 1 676 ? 11.876 -0.249 -28.067 1.00 88.69 676 TYR A CA 1
ATOM 5693 C C . TYR A 1 676 ? 10.571 0.423 -27.604 1.00 88.69 676 TYR A C 1
ATOM 5695 O O . TYR A 1 676 ? 10.427 1.645 -27.687 1.00 88.69 676 TYR A O 1
ATOM 5703 N N . TYR A 1 677 ? 9.604 -0.327 -27.065 1.00 83.56 677 TYR A N 1
ATOM 5704 C CA . TYR A 1 677 ? 8.350 0.282 -26.615 1.00 83.56 677 TYR A CA 1
ATOM 5705 C C . TYR A 1 677 ? 8.486 1.088 -25.316 1.00 83.56 677 TYR A C 1
ATOM 5707 O O . TYR A 1 677 ? 7.596 1.892 -25.026 1.00 83.56 677 TYR A O 1
ATOM 5715 N N . LEU A 1 678 ? 9.594 0.935 -24.588 1.00 79.31 678 LEU A N 1
ATOM 5716 C CA . LEU A 1 678 ? 9.898 1.694 -23.376 1.00 79.31 678 LEU A CA 1
ATOM 5717 C C . LEU A 1 678 ? 10.676 2.977 -23.696 1.00 79.31 678 LEU A C 1
ATOM 5719 O O . LEU A 1 678 ? 10.244 4.061 -23.314 1.00 79.31 678 LEU A O 1
ATOM 5723 N N . SER A 1 679 ? 11.789 2.872 -24.429 1.00 82.56 679 SER A N 1
ATOM 5724 C CA . SER A 1 679 ? 12.716 3.995 -24.655 1.00 82.56 679 SER A CA 1
ATOM 5725 C C . SER A 1 679 ? 12.702 4.574 -26.074 1.00 82.56 679 SER A C 1
ATOM 5727 O O . SER A 1 679 ? 13.335 5.601 -26.315 1.00 82.56 679 SER A O 1
ATOM 5729 N N . ARG A 1 680 ? 11.981 3.939 -27.012 1.00 89.62 680 ARG A N 1
ATOM 5730 C CA . ARG A 1 680 ? 12.016 4.212 -28.467 1.00 89.62 680 ARG A CA 1
ATOM 5731 C C . ARG A 1 680 ? 13.386 4.026 -29.116 1.00 89.62 680 ARG A C 1
ATOM 5733 O O . ARG A 1 680 ? 13.621 4.482 -30.232 1.00 89.62 680 ARG A O 1
ATOM 5740 N N . GLU A 1 681 ? 14.267 3.270 -28.472 1.00 91.19 681 GLU A N 1
ATOM 5741 C CA . GLU A 1 681 ? 15.537 2.849 -29.052 1.00 91.19 681 GLU A CA 1
ATOM 5742 C C . GLU A 1 681 ? 15.313 1.814 -30.160 1.00 91.19 681 GLU A C 1
ATOM 5744 O O . GLU A 1 681 ? 15.079 0.631 -29.911 1.00 91.19 681 GLU A O 1
ATOM 5749 N N . TRP A 1 682 ? 15.355 2.285 -31.410 1.00 89.94 682 TRP A N 1
ATOM 5750 C CA . TRP A 1 682 ? 15.008 1.502 -32.602 1.00 89.94 682 TRP A CA 1
ATOM 5751 C C . TRP A 1 682 ? 15.761 0.174 -32.722 1.00 89.94 682 TRP A C 1
ATOM 5753 O O . TRP A 1 682 ? 15.189 -0.831 -33.135 1.00 89.94 682 TRP A O 1
ATOM 5763 N N . HIS A 1 683 ? 17.037 0.159 -32.346 1.00 90.38 683 HIS A N 1
ATOM 5764 C CA . HIS A 1 683 ? 17.911 -1.000 -32.506 1.00 90.38 683 HIS A CA 1
ATOM 5765 C C . HIS A 1 683 ? 17.539 -2.187 -31.605 1.00 90.38 683 HIS A C 1
ATOM 5767 O O . HIS A 1 683 ? 17.940 -3.299 -31.911 1.00 90.38 683 HIS A O 1
ATOM 5773 N N . TYR A 1 684 ? 16.736 -2.011 -30.551 1.00 92.12 684 TYR A N 1
ATOM 5774 C CA . TYR A 1 684 ? 16.233 -3.146 -29.763 1.00 92.12 684 TYR A CA 1
ATOM 5775 C C . TYR A 1 684 ? 14.977 -3.793 -30.361 1.00 92.12 684 TYR A C 1
ATOM 5777 O O . TYR A 1 684 ? 14.593 -4.890 -29.959 1.00 92.12 684 TYR A O 1
ATOM 5785 N N . LYS A 1 685 ? 14.316 -3.130 -31.320 1.00 88.69 685 LYS A N 1
ATOM 5786 C CA . LYS A 1 685 ? 12.962 -3.479 -31.770 1.00 88.69 685 LYS A CA 1
ATOM 5787 C C . LYS A 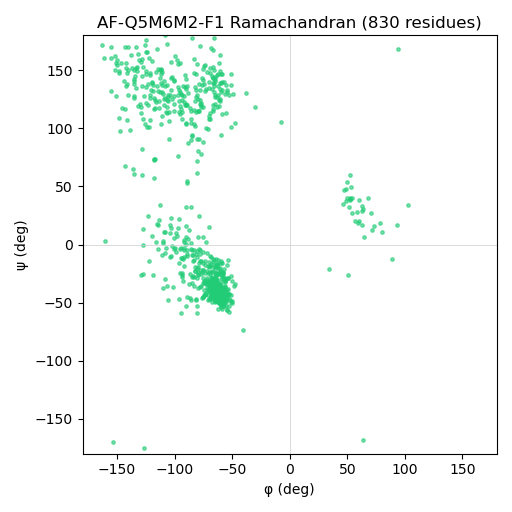1 685 ? 12.853 -4.896 -32.330 1.00 88.69 685 LYS A C 1
ATOM 5789 O O . LYS A 1 685 ? 11.860 -5.567 -32.063 1.00 88.69 685 LYS A O 1
ATOM 5794 N N . ASP A 1 686 ? 13.828 -5.317 -33.127 1.00 89.31 686 ASP A N 1
ATOM 5795 C CA . ASP A 1 686 ? 13.760 -6.564 -33.896 1.00 89.31 686 ASP A CA 1
ATOM 5796 C C . ASP A 1 686 ? 14.812 -7.596 -33.436 1.00 89.31 686 ASP A C 1
ATOM 5798 O O . ASP A 1 686 ? 15.081 -8.569 -34.141 1.00 89.31 686 ASP A O 1
ATOM 5802 N N . ILE A 1 687 ? 15.394 -7.412 -32.242 1.00 93.19 687 ILE A N 1
ATOM 5803 C CA . ILE A 1 687 ? 16.259 -8.424 -31.623 1.00 93.19 687 ILE A CA 1
ATOM 5804 C C . ILE A 1 687 ? 15.384 -9.566 -31.106 1.00 93.19 687 ILE A C 1
ATOM 5806 O O . ILE A 1 687 ? 14.385 -9.345 -30.420 1.00 93.19 687 ILE A O 1
ATOM 5810 N N . LYS A 1 688 ? 15.773 -10.802 -31.426 1.00 94.00 688 LYS A N 1
ATOM 5811 C CA . LYS A 1 688 ? 15.122 -12.002 -30.903 1.00 94.00 688 LYS A CA 1
ATOM 5812 C C . LYS A 1 688 ? 15.546 -12.217 -29.441 1.00 94.00 688 LYS A C 1
ATOM 5814 O O . LYS A 1 688 ? 16.744 -12.405 -29.216 1.00 94.00 688 LYS A O 1
ATOM 5819 N N . PRO A 1 689 ? 14.609 -12.193 -28.475 1.00 96.38 689 PRO A N 1
ATOM 5820 C CA . PRO A 1 689 ? 14.942 -12.323 -27.059 1.00 96.38 689 PRO A CA 1
ATOM 5821 C C . PRO A 1 689 ? 15.520 -13.700 -26.720 1.00 96.38 689 PRO A C 1
ATOM 5823 O O . PRO A 1 689 ? 14.993 -14.719 -27.171 1.00 96.38 689 PRO A O 1
ATOM 5826 N N . LYS A 1 690 ? 16.586 -13.710 -25.919 1.00 97.50 690 LYS A N 1
ATOM 5827 C CA . LYS A 1 690 ? 17.244 -14.876 -25.316 1.00 97.50 690 LYS A CA 1
ATOM 5828 C C . LYS A 1 690 ? 17.711 -14.537 -23.905 1.00 97.50 690 LYS A C 1
ATOM 5830 O O . LYS A 1 690 ? 17.989 -13.373 -23.602 1.00 97.50 690 LYS A O 1
ATOM 5835 N N . ILE A 1 691 ? 17.867 -15.566 -23.080 1.00 97.81 691 ILE A N 1
ATOM 5836 C CA . ILE A 1 691 ? 18.598 -15.495 -21.812 1.00 97.81 691 ILE A CA 1
ATOM 5837 C C . ILE A 1 691 ? 19.967 -16.127 -22.026 1.00 97.81 691 ILE A C 1
ATOM 5839 O O . ILE A 1 691 ? 20.099 -17.095 -22.767 1.00 97.81 691 ILE A O 1
ATOM 5843 N N . PHE A 1 692 ? 21.000 -15.603 -21.388 1.00 98.00 692 PHE A N 1
ATOM 5844 C CA . PHE A 1 692 ? 22.306 -16.242 -21.387 1.00 98.00 692 PHE A CA 1
ATOM 5845 C C . PHE A 1 692 ? 22.979 -16.140 -20.027 1.00 98.00 692 PHE A C 1
ATOM 5847 O O . PHE A 1 692 ? 22.737 -15.195 -19.274 1.00 98.00 692 PHE A O 1
ATOM 5854 N N . ALA A 1 693 ? 23.810 -17.133 -19.722 1.00 98.12 693 ALA A N 1
ATOM 5855 C CA . ALA A 1 693 ? 24.636 -17.176 -18.525 1.00 98.12 693 ALA A CA 1
ATOM 5856 C C . ALA A 1 693 ? 26.091 -16.894 -18.901 1.00 98.12 693 ALA A C 1
ATOM 5858 O O . ALA A 1 693 ? 26.645 -17.572 -19.768 1.00 98.12 693 ALA A O 1
ATOM 5859 N N . GLU A 1 694 ? 26.722 -15.931 -18.241 1.00 97.31 694 GLU A N 1
ATOM 5860 C CA . GLU A 1 694 ? 28.131 -15.597 -18.451 1.00 97.31 694 GLU A CA 1
ATOM 5861 C C . GLU A 1 694 ? 28.899 -15.429 -17.138 1.00 97.31 694 GLU A C 1
ATOM 5863 O O . GLU A 1 694 ? 28.326 -15.409 -16.046 1.00 97.31 694 GLU A O 1
ATOM 5868 N N . GLU A 1 695 ? 30.216 -15.339 -17.267 1.00 96.50 695 GLU A N 1
ATOM 5869 C CA . GLU A 1 695 ? 31.176 -15.171 -16.185 1.00 96.50 695 GLU A CA 1
ATOM 5870 C C . GLU A 1 695 ? 30.864 -13.958 -15.305 1.00 96.50 695 GLU A C 1
ATOM 5872 O O . GLU A 1 695 ? 30.658 -12.837 -15.781 1.00 96.50 695 GLU A O 1
ATOM 5877 N N . LEU A 1 696 ? 30.865 -14.192 -13.991 1.00 94.81 696 LEU A N 1
ATOM 5878 C CA . LEU A 1 696 ? 30.806 -13.127 -13.004 1.00 94.81 696 LEU A CA 1
ATOM 5879 C C . LEU A 1 696 ? 32.193 -12.494 -12.847 1.00 94.81 696 LEU A C 1
ATOM 5881 O O . LEU A 1 696 ? 33.132 -13.127 -12.374 1.00 94.81 696 LEU A O 1
ATOM 5885 N N . LEU A 1 697 ? 32.304 -11.219 -13.217 1.00 92.56 697 LEU A N 1
ATOM 5886 C CA . LEU A 1 697 ? 33.551 -10.460 -13.146 1.00 92.56 697 LEU A CA 1
ATOM 5887 C C . LEU A 1 697 ? 33.751 -9.861 -11.738 1.00 92.56 697 LEU A C 1
ATOM 5889 O O . LEU A 1 697 ? 33.273 -8.758 -11.448 1.00 92.56 697 LEU A O 1
ATOM 5893 N N . ILE A 1 698 ? 34.469 -10.592 -10.884 1.00 88.88 698 ILE A N 1
ATOM 5894 C CA . ILE A 1 698 ? 34.894 -10.190 -9.530 1.00 88.88 698 ILE A CA 1
ATOM 5895 C C . ILE A 1 698 ? 36.421 -10.231 -9.403 1.00 88.88 698 ILE A C 1
ATOM 5897 O O . ILE A 1 698 ? 37.072 -11.072 -10.021 1.00 88.88 698 ILE A O 1
ATOM 5901 N N . ASP A 1 699 ? 36.996 -9.315 -8.624 1.00 81.88 699 ASP A N 1
ATOM 5902 C CA . ASP A 1 699 ? 38.424 -9.325 -8.303 1.00 81.88 699 ASP A CA 1
ATOM 5903 C C . ASP A 1 699 ? 38.767 -10.367 -7.226 1.00 81.88 699 ASP A C 1
ATOM 5905 O O . ASP A 1 699 ? 37.893 -10.947 -6.573 1.00 81.88 699 ASP A O 1
ATOM 5909 N N . LYS A 1 700 ? 40.065 -10.591 -7.004 1.00 78.75 700 LYS A N 1
ATOM 5910 C CA . LYS A 1 700 ? 40.586 -11.499 -5.964 1.00 78.75 700 LYS A CA 1
ATOM 5911 C C . LYS A 1 700 ? 40.095 -11.229 -4.532 1.00 78.75 700 LYS A C 1
ATOM 5913 O O . LYS A 1 700 ? 40.247 -12.096 -3.677 1.00 78.75 700 LYS A O 1
ATOM 5918 N N . ASN A 1 701 ? 39.551 -10.045 -4.254 1.00 79.19 701 ASN A N 1
ATOM 5919 C CA . ASN A 1 701 ? 39.007 -9.667 -2.950 1.00 79.19 701 ASN A CA 1
ATOM 5920 C C . ASN A 1 701 ? 37.469 -9.774 -2.909 1.00 79.19 701 ASN A C 1
ATOM 5922 O O . ASN A 1 701 ? 36.864 -9.378 -1.915 1.00 79.19 701 ASN A O 1
ATOM 5926 N N . GLY A 1 702 ? 36.833 -10.279 -3.972 1.00 79.38 702 GLY A N 1
ATOM 5927 C CA . GLY A 1 702 ? 35.380 -10.391 -4.093 1.00 79.38 702 GLY A CA 1
ATOM 5928 C C . GLY A 1 702 ? 34.679 -9.088 -4.485 1.00 79.38 702 GLY A C 1
ATOM 5929 O O . GLY A 1 702 ? 33.453 -9.018 -4.420 1.00 79.38 702 GLY A O 1
ATOM 5930 N N . LYS A 1 703 ? 35.410 -8.042 -4.895 1.00 82.44 703 LYS A N 1
ATOM 5931 C CA . LYS A 1 703 ? 34.812 -6.786 -5.366 1.00 82.44 703 LYS A CA 1
ATOM 5932 C C . LYS A 1 703 ? 34.391 -6.931 -6.830 1.00 82.44 703 LYS A C 1
ATOM 5934 O O . LYS A 1 703 ? 35.169 -7.361 -7.677 1.00 82.44 703 LYS A O 1
ATOM 5939 N N . LEU A 1 704 ? 33.169 -6.505 -7.147 1.00 82.75 704 LEU A N 1
ATOM 5940 C CA . LEU A 1 704 ? 32.680 -6.431 -8.526 1.00 82.75 704 LEU A CA 1
ATOM 5941 C C . LEU A 1 704 ? 33.487 -5.430 -9.365 1.00 82.75 704 LEU A C 1
ATOM 5943 O O . LEU A 1 704 ? 33.901 -4.377 -8.875 1.00 82.75 704 LEU A O 1
ATOM 5947 N N . ALA A 1 705 ? 33.646 -5.748 -10.651 1.00 83.25 705 ALA A N 1
ATOM 5948 C CA . ALA A 1 705 ? 34.364 -4.919 -11.614 1.00 83.25 705 ALA A CA 1
ATOM 5949 C C . ALA A 1 705 ? 33.856 -3.463 -11.654 1.00 83.25 705 ALA A C 1
ATOM 5951 O O . ALA A 1 705 ? 32.665 -3.210 -11.887 1.00 83.25 705 ALA A O 1
ATOM 5952 N N . ASP A 1 706 ? 34.773 -2.500 -11.545 1.00 86.06 706 ASP A N 1
ATOM 5953 C CA . ASP A 1 706 ? 34.480 -1.114 -11.908 1.00 86.06 706 ASP A CA 1
ATOM 5954 C C . ASP A 1 706 ? 34.240 -1.018 -13.429 1.00 86.06 706 ASP A C 1
ATOM 5956 O O . ASP A 1 706 ? 34.712 -1.841 -14.219 1.00 86.06 706 ASP A O 1
ATOM 5960 N N . THR A 1 707 ? 33.453 -0.030 -13.857 1.00 89.62 707 THR A N 1
ATOM 5961 C CA . THR A 1 707 ? 33.037 0.100 -15.268 1.00 89.62 707 THR A CA 1
ATOM 5962 C C . THR A 1 707 ? 33.681 1.306 -15.913 1.00 89.62 707 THR A C 1
ATOM 5964 O O . THR A 1 707 ? 33.575 2.413 -15.384 1.00 89.62 707 THR A O 1
ATOM 5967 N N . TYR A 1 708 ? 34.258 1.107 -17.092 1.00 94.12 708 TYR A N 1
ATOM 5968 C CA . TYR A 1 708 ? 34.931 2.142 -17.864 1.00 94.12 708 TYR A CA 1
ATOM 5969 C C . TYR A 1 708 ? 34.251 2.260 -19.223 1.00 94.12 708 TYR A C 1
ATOM 5971 O O . TYR A 1 708 ? 34.377 1.378 -20.068 1.00 94.12 708 TYR A O 1
ATOM 5979 N N . LYS A 1 709 ? 33.495 3.335 -19.436 1.00 95.50 709 LYS A N 1
ATOM 5980 C CA . LYS A 1 709 ? 32.745 3.554 -20.676 1.00 95.50 709 LYS A CA 1
ATOM 5981 C C . LYS A 1 709 ? 33.450 4.607 -21.514 1.00 95.50 709 LYS A C 1
ATOM 5983 O O . LYS A 1 709 ? 33.417 5.790 -21.185 1.00 95.50 709 LYS A O 1
ATOM 5988 N N . PHE A 1 710 ? 34.096 4.181 -22.586 1.00 96.81 710 PHE A N 1
ATOM 5989 C CA . PHE A 1 710 ? 34.852 5.042 -23.485 1.00 96.81 710 PHE A CA 1
ATOM 5990 C C . PHE A 1 710 ? 33.909 5.636 -24.526 1.00 96.81 710 PHE A C 1
ATOM 5992 O O . PHE A 1 710 ? 33.432 4.935 -25.413 1.00 96.81 710 PHE A O 1
ATOM 5999 N N . HIS A 1 711 ? 33.620 6.927 -24.412 1.00 96.69 711 HIS A N 1
ATOM 6000 C CA . HIS A 1 711 ? 32.881 7.696 -25.404 1.00 96.69 711 HIS A CA 1
ATOM 6001 C C . HIS A 1 711 ? 33.840 8.138 -26.512 1.00 96.69 711 HIS A C 1
ATOM 6003 O O . HIS A 1 711 ? 34.596 9.097 -26.331 1.00 96.69 711 HIS A O 1
ATOM 6009 N N . ILE A 1 712 ? 33.795 7.443 -27.650 1.00 95.94 712 ILE A N 1
ATOM 6010 C CA . ILE A 1 712 ? 34.648 7.733 -28.802 1.00 95.94 712 ILE A CA 1
ATOM 6011 C C . ILE A 1 712 ? 33.888 8.614 -29.795 1.00 95.94 712 ILE A C 1
ATOM 6013 O O . ILE A 1 712 ? 32.895 8.185 -30.383 1.00 95.94 712 ILE A O 1
ATOM 6017 N N . PHE A 1 713 ? 34.367 9.844 -29.962 1.00 92.94 713 PHE A N 1
ATOM 6018 C CA . PHE A 1 713 ? 33.866 10.853 -30.897 1.00 92.94 713 PHE A CA 1
ATOM 6019 C C . PHE A 1 713 ? 34.821 11.090 -32.074 1.00 92.94 713 PHE A C 1
ATOM 6021 O O . PHE A 1 713 ? 34.375 11.466 -33.156 1.00 92.94 713 PHE A O 1
ATOM 6028 N N . ASP A 1 714 ? 36.131 10.910 -31.869 1.00 88.19 714 ASP A N 1
ATOM 6029 C CA . ASP A 1 714 ? 37.156 11.242 -32.859 1.00 88.19 714 ASP A CA 1
ATOM 6030 C C . ASP A 1 714 ? 38.340 10.267 -32.801 1.00 88.19 714 ASP A C 1
ATOM 6032 O O . ASP A 1 714 ? 39.081 10.194 -31.820 1.00 88.19 714 ASP A O 1
ATOM 6036 N N . HIS A 1 715 ? 38.547 9.545 -33.900 1.00 85.44 715 HIS A N 1
ATOM 6037 C CA . HIS A 1 715 ? 39.645 8.585 -34.061 1.00 85.44 715 HIS A CA 1
ATOM 6038 C C . HIS A 1 715 ? 41.005 9.237 -34.299 1.00 85.44 715 HIS A C 1
ATOM 6040 O O . HIS A 1 715 ? 42.037 8.603 -34.104 1.00 85.44 715 HIS A O 1
ATOM 6046 N N . LYS A 1 716 ? 41.022 10.483 -34.784 1.00 84.81 716 LYS A N 1
ATOM 6047 C CA . LYS A 1 716 ? 42.248 11.192 -35.173 1.00 84.81 716 LYS A CA 1
ATOM 6048 C C . LYS A 1 716 ? 42.804 12.042 -34.041 1.00 84.81 716 LYS A C 1
ATOM 6050 O O . LYS A 1 716 ? 44.008 12.275 -34.002 1.00 84.81 716 LYS A O 1
ATOM 6055 N N . ASN A 1 717 ? 41.944 12.516 -33.144 1.00 88.56 717 ASN A N 1
ATOM 6056 C CA . ASN A 1 717 ? 42.340 13.345 -32.014 1.00 88.56 717 ASN A CA 1
ATOM 6057 C C . ASN A 1 717 ? 41.842 12.749 -30.695 1.00 88.56 717 ASN A C 1
ATOM 6059 O O . ASN A 1 717 ? 40.677 12.893 -30.328 1.00 88.56 717 ASN A O 1
ATOM 6063 N N . LEU A 1 718 ? 42.760 12.129 -29.953 1.00 85.94 718 LEU A N 1
ATOM 6064 C CA . LEU A 1 718 ? 42.458 11.438 -28.698 1.00 85.94 718 LEU A CA 1
ATOM 6065 C C . LEU A 1 718 ? 41.855 12.359 -27.628 1.00 85.94 718 LEU A C 1
ATOM 6067 O O . LEU A 1 718 ? 41.015 11.904 -26.855 1.00 85.94 718 LEU A O 1
ATOM 6071 N N . ASN A 1 719 ? 42.204 13.651 -27.642 1.00 89.00 719 ASN A N 1
ATOM 6072 C CA . ASN A 1 719 ? 41.725 14.645 -26.673 1.00 89.00 719 ASN A CA 1
ATOM 6073 C C . ASN A 1 719 ? 40.224 14.966 -26.810 1.00 89.00 719 ASN A C 1
ATOM 6075 O O . ASN A 1 719 ? 39.657 15.643 -25.954 1.00 89.00 719 ASN A O 1
ATOM 6079 N N . ASN A 1 720 ? 39.580 14.507 -27.886 1.00 91.69 720 ASN A N 1
ATOM 6080 C CA . ASN A 1 720 ? 38.146 14.674 -28.121 1.00 91.69 720 ASN A CA 1
ATOM 6081 C C . ASN A 1 720 ? 37.311 13.498 -27.576 1.00 91.69 720 ASN A C 1
ATOM 6083 O O . ASN A 1 720 ? 36.096 13.472 -27.773 1.00 91.69 720 ASN A O 1
ATOM 6087 N N . ASN A 1 721 ? 37.938 12.527 -26.907 1.00 94.75 721 ASN A N 1
ATOM 6088 C CA . ASN A 1 721 ? 37.283 11.342 -26.357 1.00 94.75 721 ASN A CA 1
ATOM 6089 C C . ASN A 1 721 ? 37.301 11.368 -24.825 1.00 94.75 721 ASN A C 1
ATOM 6091 O O . ASN A 1 721 ? 38.219 11.912 -24.209 1.00 94.75 721 ASN A O 1
ATOM 6095 N N . TYR A 1 722 ? 36.289 10.755 -24.209 1.00 95.88 722 TYR A N 1
ATOM 6096 C CA . TYR A 1 722 ? 36.066 10.836 -22.763 1.00 95.88 722 TYR A CA 1
ATOM 6097 C C . TYR A 1 722 ? 35.731 9.470 -22.171 1.00 95.88 722 TYR A C 1
ATOM 6099 O O . TYR A 1 722 ? 35.125 8.631 -22.835 1.00 95.88 722 TYR A O 1
ATOM 6107 N N . ILE A 1 723 ? 36.087 9.247 -20.909 1.00 95.69 723 ILE A N 1
ATOM 6108 C CA . ILE A 1 723 ? 35.880 7.980 -20.208 1.00 95.69 723 ILE A CA 1
ATOM 6109 C C . ILE A 1 723 ? 34.955 8.211 -19.027 1.00 95.69 723 ILE A C 1
ATOM 6111 O O . ILE A 1 723 ? 35.303 8.912 -18.084 1.00 95.69 723 ILE A O 1
ATOM 6115 N N . GLN A 1 724 ? 33.787 7.583 -19.045 1.00 93.69 724 GLN A N 1
ATOM 6116 C CA . GLN A 1 724 ? 32.919 7.534 -17.882 1.00 93.69 724 GLN A CA 1
ATOM 6117 C C . GLN A 1 724 ? 33.327 6.366 -16.984 1.00 93.69 724 GLN A C 1
ATOM 6119 O O . GLN A 1 724 ? 33.179 5.203 -17.357 1.00 93.69 724 GLN A O 1
ATOM 6124 N N . VAL A 1 725 ? 33.799 6.682 -15.784 1.00 91.25 725 VAL A N 1
ATOM 6125 C CA . VAL A 1 725 ? 34.221 5.716 -14.770 1.00 91.25 725 VAL A CA 1
ATOM 6126 C C . VAL A 1 725 ? 33.128 5.600 -13.721 1.00 91.25 725 VAL A C 1
ATOM 6128 O O . VAL A 1 725 ? 32.688 6.605 -13.168 1.00 91.25 725 VAL A O 1
ATOM 6131 N N . THR A 1 726 ? 32.657 4.382 -13.469 1.00 86.94 726 THR A N 1
ATOM 6132 C CA . THR A 1 726 ? 31.709 4.085 -12.389 1.00 86.94 726 THR A CA 1
ATOM 6133 C C . THR A 1 726 ? 32.366 3.148 -11.388 1.00 86.94 726 THR A C 1
ATOM 6135 O O . THR A 1 726 ? 32.714 2.024 -11.757 1.00 86.94 726 THR A O 1
ATOM 6138 N N . THR A 1 727 ? 32.517 3.613 -10.148 1.00 79.31 727 THR A N 1
ATOM 6139 C CA . THR A 1 727 ? 33.104 2.853 -9.036 1.00 79.31 727 THR A CA 1
ATOM 6140 C C . THR A 1 727 ? 32.052 2.510 -7.990 1.00 79.31 727 THR A C 1
ATOM 6142 O O . THR A 1 727 ? 31.113 3.281 -7.784 1.00 79.31 727 THR A O 1
ATOM 6145 N N . ASP A 1 728 ? 32.234 1.365 -7.327 1.00 68.44 728 ASP A N 1
ATOM 6146 C CA . ASP A 1 728 ? 31.405 0.901 -6.200 1.00 68.44 728 ASP A CA 1
ATOM 6147 C C . ASP A 1 728 ? 29.895 0.906 -6.516 1.00 68.44 728 ASP A C 1
ATOM 6149 O O . ASP A 1 728 ? 29.071 1.602 -5.923 1.00 68.44 728 ASP A O 1
ATOM 6153 N N . ARG A 1 729 ? 29.553 0.121 -7.543 1.00 61.06 729 ARG A N 1
ATOM 6154 C CA . ARG A 1 729 ? 28.293 0.163 -8.298 1.00 61.06 729 ARG A CA 1
ATOM 6155 C C . ARG A 1 729 ? 27.016 -0.071 -7.462 1.00 61.06 729 ARG A C 1
ATOM 6157 O O . ARG A 1 729 ? 25.934 0.226 -7.964 1.00 61.06 729 ARG A O 1
ATOM 6164 N N . PHE A 1 730 ? 27.132 -0.599 -6.239 1.00 59.22 730 PHE A N 1
ATOM 6165 C CA . PHE A 1 730 ? 25.993 -1.016 -5.408 1.00 59.22 730 PHE A CA 1
ATOM 6166 C C . PHE A 1 730 ? 25.982 -0.427 -3.988 1.00 59.22 730 PHE A C 1
ATOM 6168 O O . PHE A 1 730 ? 24.891 -0.269 -3.446 1.00 59.22 730 PHE A O 1
ATOM 6175 N N . ASN A 1 731 ? 27.133 -0.052 -3.409 1.00 55.78 731 ASN A N 1
ATOM 6176 C CA . ASN A 1 731 ? 27.190 0.467 -2.034 1.00 55.78 731 ASN A CA 1
ATOM 6177 C C . ASN A 1 731 ? 27.414 1.986 -1.983 1.00 55.78 731 ASN A C 1
ATOM 6179 O O . ASN A 1 731 ? 26.688 2.687 -1.282 1.00 55.78 731 ASN A O 1
ATOM 6183 N N . ASN A 1 732 ? 28.388 2.507 -2.736 1.00 62.09 732 ASN A N 1
ATOM 6184 C CA . ASN A 1 732 ? 28.747 3.929 -2.741 1.00 62.09 732 ASN A CA 1
ATOM 6185 C C . ASN A 1 732 ? 28.961 4.441 -4.173 1.00 62.09 732 ASN A C 1
ATOM 6187 O O . ASN A 1 732 ? 30.068 4.798 -4.576 1.00 62.09 732 ASN A O 1
ATOM 6191 N N . TYR A 1 733 ? 27.877 4.427 -4.950 1.00 70.31 733 TYR A N 1
ATOM 6192 C CA . TYR A 1 733 ? 27.872 4.715 -6.382 1.00 70.31 733 TYR A CA 1
ATOM 6193 C C . TYR A 1 733 ? 28.492 6.084 -6.705 1.00 70.31 733 TYR A C 1
ATOM 6195 O O . TYR A 1 733 ? 27.922 7.133 -6.396 1.00 70.31 733 TYR A O 1
ATOM 6203 N N . GLN A 1 734 ? 29.638 6.077 -7.390 1.00 74.06 734 GLN A N 1
ATOM 6204 C CA . GLN A 1 734 ? 30.307 7.287 -7.878 1.00 74.06 734 GLN A CA 1
ATOM 6205 C C . GLN A 1 734 ? 30.519 7.216 -9.392 1.00 74.06 734 GLN A C 1
ATOM 6207 O O . GLN A 1 734 ? 30.893 6.172 -9.931 1.00 74.06 734 GLN A O 1
ATOM 6212 N N . ARG A 1 735 ? 30.286 8.338 -10.089 1.00 84.81 735 ARG A N 1
ATOM 6213 C CA . ARG A 1 735 ? 30.438 8.463 -11.547 1.00 84.81 735 ARG A CA 1
ATOM 6214 C C . ARG A 1 735 ? 31.300 9.680 -11.894 1.00 84.81 735 ARG A C 1
ATOM 6216 O O . ARG A 1 735 ? 30.907 10.815 -11.626 1.00 84.81 735 ARG A O 1
ATOM 6223 N N . PHE A 1 736 ? 32.431 9.431 -12.546 1.00 87.88 736 PHE A N 1
ATOM 6224 C CA . PHE A 1 736 ? 33.374 10.449 -13.016 1.00 87.88 736 PHE A CA 1
ATOM 6225 C C . PHE A 1 736 ? 33.459 10.433 -14.540 1.00 87.88 736 PHE A C 1
ATOM 6227 O O . PHE A 1 736 ? 33.349 9.366 -15.141 1.00 87.88 736 PHE A O 1
ATOM 6234 N N . ILE A 1 737 ? 33.703 11.588 -15.160 1.00 92.25 737 ILE A N 1
ATOM 6235 C CA . ILE A 1 737 ? 34.127 11.668 -16.564 1.00 92.25 737 ILE A CA 1
ATOM 6236 C C . ILE A 1 737 ? 35.585 12.091 -16.575 1.00 92.25 737 ILE A C 1
ATOM 6238 O O . ILE A 1 737 ? 35.936 13.108 -15.983 1.00 92.25 737 ILE A O 1
ATOM 6242 N N . MET A 1 738 ? 36.414 11.307 -17.247 1.00 92.94 738 MET A N 1
ATOM 6243 C CA . MET A 1 738 ? 37.845 11.520 -17.392 1.00 92.94 738 MET A CA 1
ATOM 6244 C C . MET A 1 738 ? 38.173 11.853 -18.852 1.00 92.94 738 MET A C 1
ATOM 6246 O O . MET A 1 738 ? 37.476 11.406 -19.765 1.00 92.94 738 MET A O 1
ATOM 6250 N N . ASP A 1 739 ? 39.223 12.633 -19.085 1.00 92.75 739 ASP A N 1
ATOM 6251 C CA . ASP A 1 739 ? 39.818 12.821 -20.410 1.00 92.75 739 ASP A CA 1
ATOM 6252 C C . ASP A 1 739 ? 40.837 11.709 -20.742 1.00 92.75 739 ASP A C 1
ATOM 6254 O O . ASP A 1 739 ? 41.123 10.825 -19.928 1.00 92.75 739 ASP A O 1
ATOM 6258 N N . SER A 1 740 ? 41.407 11.745 -21.949 1.00 90.62 740 SER A N 1
ATOM 6259 C CA . SER A 1 740 ? 42.417 10.778 -22.403 1.00 90.62 740 SER A CA 1
ATOM 6260 C C . SER A 1 740 ? 43.723 10.795 -21.601 1.00 90.62 740 SER A C 1
ATOM 6262 O O . SER A 1 740 ? 44.487 9.837 -21.677 1.00 90.62 740 SER A O 1
ATOM 6264 N N . ASN A 1 741 ? 43.979 11.854 -20.829 1.00 90.69 741 ASN A N 1
ATOM 6265 C CA . ASN A 1 741 ? 45.154 12.005 -19.971 1.00 90.69 741 ASN A CA 1
ATOM 6266 C C . ASN A 1 741 ? 44.850 11.658 -18.502 1.00 90.69 741 ASN A C 1
ATOM 6268 O O . ASN A 1 741 ? 45.687 11.892 -17.634 1.00 90.69 741 ASN A O 1
ATOM 6272 N N . TRP A 1 742 ? 43.670 11.090 -18.223 1.00 92.31 742 TRP A N 1
ATOM 6273 C CA . TRP A 1 742 ? 43.189 10.752 -16.882 1.00 92.31 742 TRP A CA 1
ATOM 6274 C C . TRP A 1 742 ? 42.984 11.959 -15.948 1.00 92.31 742 TRP A C 1
ATOM 6276 O O . TRP A 1 742 ? 43.081 11.835 -14.727 1.00 92.31 742 TRP A O 1
ATOM 6286 N N . ASN A 1 743 ? 42.637 13.126 -16.495 1.00 91.19 743 ASN A N 1
ATOM 6287 C CA . ASN A 1 743 ? 42.147 14.264 -15.712 1.00 91.19 743 ASN A CA 1
ATOM 6288 C C . ASN A 1 743 ? 40.617 14.289 -15.688 1.00 91.19 743 ASN A C 1
ATOM 6290 O O . ASN A 1 743 ? 39.973 13.779 -16.603 1.00 91.19 743 ASN A O 1
ATOM 6294 N N . ILE A 1 744 ? 40.024 14.928 -14.675 1.00 89.94 744 ILE A N 1
ATOM 6295 C CA . ILE A 1 744 ? 38.571 15.155 -14.638 1.00 89.94 744 ILE A CA 1
ATOM 6296 C C . ILE A 1 744 ? 38.174 16.004 -15.846 1.00 89.94 744 ILE A C 1
ATOM 6298 O O . ILE A 1 744 ? 38.690 17.106 -16.050 1.00 89.94 744 ILE A O 1
ATOM 6302 N N . ALA A 1 745 ? 37.228 15.502 -16.631 1.00 91.94 745 ALA A N 1
ATOM 6303 C CA . ALA A 1 745 ? 36.692 16.223 -17.762 1.00 91.94 745 ALA A CA 1
ATOM 6304 C C . ALA A 1 745 ? 35.926 17.474 -17.291 1.00 91.94 745 ALA A C 1
ATOM 6306 O O . ALA A 1 745 ? 35.295 17.484 -16.234 1.00 91.94 745 ALA A O 1
ATOM 6307 N N . PRO A 1 746 ? 35.895 18.539 -18.101 1.00 90.81 746 PRO A N 1
ATOM 6308 C CA . PRO A 1 746 ? 35.210 19.797 -17.781 1.00 90.81 746 PRO A CA 1
ATOM 6309 C C . PRO A 1 746 ? 33.666 19.712 -17.773 1.00 90.81 746 PRO A C 1
ATOM 6311 O O . PRO A 1 746 ? 33.001 20.752 -17.831 1.00 90.81 746 PRO A O 1
ATOM 6314 N N . PHE A 1 747 ? 33.092 18.504 -17.749 1.00 91.69 747 PHE A N 1
ATOM 6315 C CA . PHE A 1 747 ? 31.658 18.238 -17.673 1.00 91.69 747 PHE A CA 1
ATOM 6316 C C . PHE A 1 747 ? 31.352 16.895 -16.997 1.00 91.69 747 PHE A C 1
ATOM 6318 O O . PHE A 1 747 ? 32.207 16.014 -16.942 1.00 91.69 747 PHE A O 1
ATOM 6325 N N . ASN A 1 748 ? 30.107 16.714 -16.550 1.00 88.38 748 ASN A N 1
ATOM 6326 C CA . ASN A 1 748 ? 29.583 15.423 -16.096 1.00 88.38 748 ASN A CA 1
ATOM 6327 C C . ASN A 1 748 ? 28.147 15.185 -16.597 1.00 88.38 748 ASN A C 1
ATOM 6329 O O . ASN A 1 748 ? 27.460 16.135 -16.981 1.00 88.38 748 ASN A O 1
ATOM 6333 N N . PHE A 1 749 ? 27.681 13.936 -16.563 1.00 85.12 749 PHE A N 1
ATOM 6334 C CA . PHE A 1 749 ? 26.280 13.586 -16.811 1.00 85.12 749 PHE A CA 1
ATOM 6335 C C . PHE A 1 749 ? 25.505 13.481 -15.488 1.00 85.12 749 PHE A C 1
ATOM 6337 O O . PHE A 1 749 ? 25.842 12.617 -14.688 1.00 85.12 749 PHE A O 1
ATOM 6344 N N . THR A 1 750 ? 24.466 14.309 -15.291 1.00 66.88 750 THR A N 1
ATOM 6345 C CA . THR A 1 750 ? 23.392 14.308 -14.251 1.00 66.88 750 THR A CA 1
ATOM 6346 C C . THR A 1 750 ? 23.772 14.197 -12.753 1.00 66.88 750 THR A C 1
ATOM 6348 O O . THR A 1 750 ? 23.028 14.701 -11.919 1.00 66.88 750 THR A O 1
ATOM 6351 N N . TYR A 1 751 ? 24.905 13.605 -12.381 1.00 65.12 751 TYR A N 1
ATOM 6352 C CA . TYR A 1 751 ? 25.335 13.353 -11.004 1.00 65.12 751 TYR A CA 1
ATOM 6353 C C . TYR A 1 751 ? 26.362 14.394 -10.530 1.00 65.12 751 TYR A C 1
ATOM 6355 O O . TYR A 1 751 ? 27.251 14.802 -11.287 1.00 65.12 751 TYR A O 1
ATOM 6363 N N . GLU A 1 752 ? 26.259 14.813 -9.266 1.00 56.66 752 GLU A N 1
ATOM 6364 C CA . GLU A 1 752 ? 27.254 15.683 -8.631 1.00 56.66 752 GLU A CA 1
ATOM 6365 C C . GLU A 1 752 ? 28.563 14.919 -8.385 1.00 56.66 752 GLU A C 1
ATOM 6367 O O . GLU A 1 752 ? 28.569 13.777 -7.928 1.00 56.66 752 GLU A O 1
ATOM 6372 N N . VAL A 1 753 ? 29.691 15.547 -8.725 1.00 60.59 753 VAL A N 1
ATOM 6373 C CA . VAL A 1 753 ? 31.023 14.958 -8.541 1.00 60.59 753 VAL A CA 1
ATOM 6374 C C . VAL A 1 753 ? 31.465 15.192 -7.099 1.00 60.59 753 VAL A C 1
ATOM 6376 O O . VAL A 1 753 ? 31.702 16.337 -6.710 1.00 60.59 753 VAL A O 1
ATOM 6379 N N . SER A 1 754 ? 31.639 14.123 -6.317 1.00 57.78 754 SER A N 1
ATOM 6380 C CA . SER A 1 754 ? 32.395 14.205 -5.062 1.00 57.78 754 SER A CA 1
ATOM 6381 C C . SER A 1 754 ? 33.862 14.487 -5.396 1.00 57.78 754 SER A C 1
ATOM 6383 O O . SER A 1 754 ? 34.499 13.721 -6.117 1.00 57.78 754 SER A O 1
ATOM 6385 N N . LYS A 1 755 ? 34.400 15.610 -4.908 1.00 56.31 755 LYS A N 1
ATOM 6386 C CA . LYS A 1 755 ? 35.790 16.026 -5.174 1.00 56.31 755 LYS A CA 1
ATOM 6387 C C . LYS A 1 755 ? 36.821 15.272 -4.329 1.00 56.31 755 LYS A C 1
ATOM 6389 O O . LYS A 1 755 ? 38.014 15.403 -4.585 1.00 56.31 755 LYS A O 1
ATOM 6394 N N . ASP A 1 756 ? 36.374 14.479 -3.358 1.00 57.53 756 ASP A N 1
ATOM 6395 C CA . ASP A 1 756 ? 37.233 14.009 -2.270 1.00 57.53 756 ASP A CA 1
ATOM 6396 C C . ASP A 1 756 ? 37.906 12.653 -2.551 1.00 57.53 756 ASP A C 1
ATOM 6398 O O . ASP A 1 756 ? 38.817 12.263 -1.822 1.00 57.53 756 ASP A O 1
ATOM 6402 N N . LYS A 1 757 ? 37.504 11.928 -3.613 1.00 68.12 757 LYS A N 1
ATOM 6403 C CA . LYS A 1 757 ? 38.109 10.643 -4.026 1.00 68.12 757 LYS A CA 1
ATOM 6404 C C . LYS A 1 757 ? 38.074 10.447 -5.546 1.00 68.12 757 LYS A C 1
ATOM 6406 O O . LYS A 1 757 ? 37.075 10.002 -6.093 1.00 68.12 757 LYS A O 1
ATOM 6411 N N . LEU A 1 758 ? 39.175 10.758 -6.229 1.00 75.69 758 LEU A N 1
ATOM 6412 C CA . LEU A 1 758 ? 39.369 10.433 -7.648 1.00 75.69 758 LEU A CA 1
ATOM 6413 C C . LEU A 1 758 ? 39.470 8.909 -7.862 1.00 75.69 758 LEU A C 1
ATOM 6415 O O . LEU A 1 758 ? 40.095 8.231 -7.043 1.00 75.69 758 LEU A O 1
ATOM 6419 N N . PRO A 1 759 ? 38.924 8.359 -8.964 1.00 83.38 759 PRO A N 1
ATOM 6420 C CA . PRO A 1 759 ? 39.084 6.947 -9.271 1.00 83.38 759 PRO A CA 1
ATOM 6421 C C . PRO A 1 759 ? 40.529 6.644 -9.679 1.00 83.38 759 PRO A C 1
ATOM 6423 O O . PRO A 1 759 ? 41.160 7.389 -10.440 1.00 83.38 759 PRO A O 1
ATOM 6426 N N . ASN A 1 760 ? 41.039 5.505 -9.209 1.00 84.62 760 ASN A N 1
ATOM 6427 C CA . ASN A 1 760 ? 42.350 5.018 -9.618 1.00 84.62 760 ASN A CA 1
ATOM 6428 C C . ASN A 1 760 ? 42.365 4.738 -11.123 1.00 84.62 760 ASN A C 1
ATOM 6430 O O . ASN A 1 760 ? 41.442 4.126 -11.670 1.00 84.62 760 ASN A O 1
ATOM 6434 N N . ARG A 1 761 ? 43.445 5.164 -11.778 1.00 89.38 761 ARG A N 1
ATOM 6435 C CA . ARG A 1 761 ? 43.707 4.829 -13.175 1.00 89.38 761 ARG A CA 1
ATOM 6436 C C . ARG A 1 761 ? 43.895 3.318 -13.315 1.00 89.38 761 ARG A C 1
ATOM 6438 O O . ARG A 1 761 ? 44.719 2.773 -12.579 1.00 89.38 761 ARG A O 1
ATOM 6445 N N . PRO A 1 762 ? 43.160 2.633 -14.211 1.00 88.94 762 PRO A N 1
ATOM 6446 C CA . PRO A 1 762 ? 43.362 1.207 -14.416 1.00 88.94 762 PRO A CA 1
ATOM 6447 C C . PRO A 1 762 ? 44.761 0.966 -14.992 1.00 88.94 762 PRO A C 1
ATOM 6449 O O . PRO A 1 762 ? 45.236 1.743 -15.819 1.00 88.94 762 PRO A O 1
ATOM 6452 N N . SER A 1 763 ? 45.404 -0.117 -14.557 1.00 87.56 763 SER A N 1
ATOM 6453 C CA . SER A 1 763 ? 46.755 -0.513 -14.985 1.00 87.56 763 SER A CA 1
ATOM 6454 C C . SER A 1 763 ? 46.871 -0.680 -16.500 1.00 87.56 763 SER A C 1
ATOM 6456 O O . SER A 1 763 ? 47.872 -0.297 -17.089 1.00 87.56 763 SER A O 1
ATOM 6458 N N . GLU A 1 764 ? 45.815 -1.192 -17.126 1.00 93.38 764 GLU A N 1
ATOM 6459 C CA . GLU A 1 764 ? 45.744 -1.459 -18.564 1.00 93.38 764 GLU A CA 1
ATOM 6460 C C . GLU A 1 764 ? 45.079 -0.320 -19.363 1.00 93.38 764 GLU A C 1
ATOM 6462 O O . GLU A 1 764 ? 44.550 -0.554 -20.451 1.00 93.38 764 GLU A O 1
ATOM 6467 N N . PHE A 1 765 ? 45.047 0.912 -18.837 1.00 93.31 765 PHE A N 1
ATOM 6468 C CA . PHE A 1 765 ? 44.317 2.031 -19.450 1.00 93.31 765 PHE A CA 1
ATOM 6469 C C . PHE A 1 765 ? 44.653 2.239 -20.933 1.00 93.31 765 PHE A C 1
ATOM 6471 O O . PHE A 1 765 ? 43.751 2.374 -21.757 1.00 93.31 765 PHE A O 1
ATOM 6478 N N . GLU A 1 766 ? 45.938 2.247 -21.282 1.00 93.62 766 GLU A N 1
ATOM 6479 C CA . GLU A 1 766 ? 46.434 2.430 -22.645 1.00 93.62 766 GLU A CA 1
ATOM 6480 C C . GLU A 1 766 ? 45.863 1.365 -23.586 1.00 93.62 766 GLU A C 1
ATOM 6482 O O . GLU A 1 766 ? 45.339 1.688 -24.653 1.00 93.62 766 GLU A O 1
ATOM 6487 N N . LYS A 1 767 ? 45.885 0.101 -23.152 1.00 94.44 767 LYS A N 1
ATOM 6488 C CA . LYS A 1 767 ? 45.359 -1.033 -23.914 1.00 94.44 767 LYS A CA 1
ATOM 6489 C C . LYS A 1 767 ? 43.831 -0.983 -24.017 1.00 94.44 767 LYS A C 1
ATOM 6491 O O . LYS A 1 767 ? 43.279 -1.256 -25.081 1.00 94.44 767 LYS A O 1
ATOM 6496 N N . MET A 1 768 ? 43.133 -0.579 -22.954 1.00 95.06 768 MET A N 1
ATOM 6497 C CA . MET A 1 768 ? 41.679 -0.357 -22.976 1.00 95.06 768 MET A CA 1
ATOM 6498 C C . MET A 1 768 ? 41.288 0.730 -23.982 1.00 95.06 768 MET A C 1
ATOM 6500 O O . MET A 1 768 ? 40.312 0.577 -24.723 1.00 95.06 768 MET A O 1
ATOM 6504 N N . PHE A 1 769 ? 42.062 1.815 -24.040 1.00 92.75 769 PHE A N 1
ATOM 6505 C CA . PHE A 1 769 ? 41.854 2.898 -24.994 1.00 92.75 769 PHE A CA 1
ATOM 6506 C C . PHE A 1 769 ? 42.118 2.421 -26.432 1.00 92.75 769 PHE A C 1
ATOM 6508 O O . PHE A 1 769 ? 41.300 2.670 -27.317 1.00 92.75 769 PHE A O 1
ATOM 6515 N N . GLU A 1 770 ? 43.202 1.672 -26.666 1.00 93.12 770 GLU A N 1
ATOM 6516 C CA . GLU A 1 770 ? 43.521 1.076 -27.971 1.00 93.12 770 GLU A CA 1
ATOM 6517 C C . GLU A 1 770 ? 42.403 0.144 -28.467 1.00 93.12 770 GLU A C 1
ATOM 6519 O O . GLU A 1 770 ? 41.953 0.262 -29.610 1.00 93.12 770 GLU A O 1
ATOM 6524 N N . ILE A 1 771 ? 41.909 -0.751 -27.606 1.00 94.38 771 ILE A N 1
ATOM 6525 C CA . ILE A 1 771 ? 40.784 -1.648 -27.916 1.00 94.38 771 ILE A CA 1
ATOM 6526 C C . ILE A 1 771 ? 39.534 -0.834 -28.251 1.00 94.38 771 ILE A C 1
ATOM 6528 O O . ILE A 1 771 ? 38.863 -1.116 -29.246 1.00 94.38 771 ILE A O 1
ATOM 6532 N N . SER A 1 772 ? 39.248 0.206 -27.464 1.00 95.44 772 SER A N 1
ATOM 6533 C CA . SER A 1 772 ? 38.103 1.084 -27.704 1.00 95.44 772 SER A CA 1
ATOM 6534 C C . SER A 1 772 ? 38.191 1.759 -29.070 1.00 95.44 772 SER A C 1
ATOM 6536 O O . SER A 1 772 ? 37.195 1.778 -29.789 1.00 95.44 772 SER A O 1
ATOM 6538 N N . LEU A 1 773 ? 39.370 2.242 -29.481 1.00 93.38 773 LEU A N 1
ATOM 6539 C CA . LEU A 1 773 ? 39.603 2.825 -30.810 1.00 93.38 773 LEU A CA 1
ATOM 6540 C C . LEU A 1 773 ? 39.443 1.797 -31.939 1.00 93.38 773 LEU A C 1
ATOM 6542 O O . LEU A 1 773 ? 38.796 2.084 -32.945 1.00 93.38 773 LEU A O 1
ATOM 6546 N N . LYS A 1 774 ? 39.964 0.575 -31.771 1.00 91.94 774 LYS A N 1
ATOM 6547 C CA . LYS A 1 774 ? 39.800 -0.500 -32.767 1.00 91.94 774 LYS A CA 1
ATOM 6548 C C . LYS A 1 774 ? 38.329 -0.847 -32.994 1.00 91.94 774 LYS A C 1
ATOM 6550 O O . LYS A 1 774 ? 37.876 -0.856 -34.135 1.00 91.94 774 LYS A O 1
ATOM 6555 N N . LEU A 1 775 ? 37.574 -1.068 -31.916 1.00 92.12 775 LEU A N 1
ATOM 6556 C CA . LEU A 1 775 ? 36.148 -1.417 -31.982 1.00 92.12 775 LEU A CA 1
ATOM 6557 C C . LEU A 1 775 ? 35.279 -0.275 -32.512 1.00 92.12 775 LEU A C 1
ATOM 6559 O O . LEU A 1 775 ? 34.190 -0.514 -33.029 1.00 92.12 775 LEU A O 1
ATOM 6563 N N . SER A 1 776 ? 35.746 0.966 -32.385 1.00 91.81 776 SER A N 1
ATOM 6564 C CA . SER A 1 776 ? 34.997 2.148 -32.794 1.00 91.81 776 SER A CA 1
ATOM 6565 C C . SER A 1 776 ? 35.316 2.641 -34.205 1.00 91.81 776 SER A C 1
ATOM 6567 O O . SER A 1 776 ? 34.575 3.478 -34.715 1.00 91.81 776 SER A O 1
ATOM 6569 N N . LYS A 1 777 ? 36.375 2.131 -34.851 1.00 87.25 777 LYS A N 1
ATOM 6570 C CA . LYS A 1 777 ? 36.952 2.611 -36.127 1.00 87.25 777 LYS A CA 1
ATOM 6571 C C . LYS A 1 777 ? 35.927 2.871 -37.239 1.00 87.25 777 LYS A C 1
ATOM 6573 O O . LYS A 1 777 ? 36.107 3.780 -38.046 1.00 87.25 777 LYS A O 1
ATOM 6578 N N . MET A 1 778 ? 34.861 2.073 -37.292 1.00 81.19 778 MET A N 1
ATOM 6579 C CA . MET A 1 778 ? 33.825 2.133 -38.334 1.00 81.19 778 MET A CA 1
ATOM 6580 C C . MET A 1 778 ? 32.639 3.045 -37.976 1.00 81.19 778 MET A C 1
ATOM 6582 O O . MET A 1 778 ? 31.734 3.226 -38.789 1.00 81.19 778 MET A O 1
ATOM 6586 N N . PHE A 1 779 ? 32.628 3.621 -36.773 1.00 87.56 779 PHE A N 1
ATOM 6587 C CA . PHE A 1 779 ? 31.531 4.418 -36.237 1.00 87.56 779 PHE A CA 1
ATOM 6588 C C . PHE A 1 779 ? 31.944 5.883 -36.076 1.00 87.56 779 PHE A C 1
ATOM 6590 O O . PHE A 1 779 ? 33.071 6.211 -35.704 1.00 87.56 779 PHE A O 1
ATOM 6597 N N . ASP A 1 780 ? 30.995 6.772 -36.341 1.00 89.00 780 ASP A N 1
ATOM 6598 C CA . ASP A 1 780 ? 31.089 8.216 -36.113 1.00 89.00 780 ASP A CA 1
ATOM 6599 C C . ASP A 1 780 ? 30.943 8.596 -34.628 1.00 89.00 780 ASP A C 1
ATOM 6601 O O . ASP A 1 780 ? 31.497 9.597 -34.188 1.00 89.00 780 ASP A O 1
ATOM 6605 N N . TYR A 1 781 ? 30.212 7.785 -33.862 1.00 93.69 781 TYR A N 1
ATOM 6606 C CA . TYR A 1 781 ? 30.185 7.810 -32.401 1.00 93.69 781 TYR A CA 1
ATOM 6607 C C . TYR A 1 781 ? 29.768 6.443 -31.864 1.00 93.69 781 TYR A C 1
ATOM 6609 O O . TYR A 1 781 ? 28.738 5.898 -32.284 1.00 93.69 781 TYR A O 1
ATOM 6617 N N . VAL A 1 782 ? 30.509 5.933 -30.886 1.00 94.38 782 VAL A N 1
ATOM 6618 C CA . VAL A 1 782 ? 30.131 4.757 -30.096 1.00 94.38 782 VAL A CA 1
ATOM 6619 C C . VAL A 1 782 ? 30.684 4.891 -28.683 1.00 94.38 782 VAL A C 1
ATOM 6621 O O . VAL A 1 782 ? 31.749 5.471 -28.458 1.00 94.38 782 VAL A O 1
ATOM 6624 N N . ARG A 1 783 ? 29.948 4.346 -27.720 1.00 95.81 783 ARG A N 1
ATOM 6625 C CA . ARG A 1 783 ? 30.429 4.139 -26.362 1.00 95.81 783 ARG A CA 1
ATOM 6626 C C . ARG A 1 783 ? 30.825 2.676 -26.195 1.00 95.81 783 ARG A C 1
ATOM 6628 O O . ARG A 1 783 ? 29.989 1.798 -26.399 1.00 95.81 783 ARG A O 1
ATOM 6635 N N . VAL A 1 784 ? 32.083 2.431 -25.854 1.00 97.12 784 VAL A N 1
ATOM 6636 C CA . VAL A 1 784 ? 32.622 1.090 -25.605 1.00 97.12 784 VAL A CA 1
ATOM 6637 C C . VAL A 1 784 ? 32.688 0.875 -24.099 1.00 97.12 784 VAL A C 1
ATOM 6639 O O . VAL A 1 784 ? 33.428 1.571 -23.404 1.00 97.12 784 VAL A O 1
ATOM 6642 N N . ASP A 1 785 ? 31.900 -0.062 -23.585 1.00 95.88 785 ASP A N 1
ATOM 6643 C CA . ASP A 1 785 ? 31.838 -0.363 -22.158 1.00 95.88 785 ASP A CA 1
ATOM 6644 C C . ASP A 1 785 ? 32.794 -1.509 -21.844 1.00 95.88 785 ASP A C 1
ATOM 6646 O O . ASP A 1 785 ? 32.617 -2.635 -22.314 1.00 95.88 785 ASP A O 1
ATOM 6650 N N . LEU A 1 786 ? 33.798 -1.209 -21.028 1.00 95.75 786 LEU A N 1
ATOM 6651 C CA . LEU A 1 786 ? 34.858 -2.122 -20.637 1.00 95.75 786 LEU A CA 1
ATOM 6652 C C . LEU A 1 786 ? 34.879 -2.346 -19.122 1.00 95.75 786 LEU A C 1
ATOM 6654 O O . LEU A 1 786 ? 34.448 -1.508 -18.322 1.00 95.75 786 LEU A O 1
ATOM 6658 N N . TYR A 1 787 ? 35.473 -3.471 -18.753 1.00 93.62 787 TYR A N 1
ATOM 6659 C CA . TYR A 1 787 ? 35.842 -3.867 -17.402 1.00 93.62 787 TYR A CA 1
ATOM 6660 C C . TYR A 1 787 ? 37.345 -4.118 -17.350 1.00 93.62 787 TYR A C 1
ATOM 6662 O O . TYR A 1 787 ? 37.925 -4.579 -18.333 1.00 93.62 787 TYR A O 1
ATOM 6670 N N . CYS A 1 788 ? 37.962 -3.847 -16.203 1.00 90.56 788 CYS A N 1
ATOM 6671 C CA . CYS A 1 788 ? 39.348 -4.217 -15.936 1.00 90.56 788 CYS A CA 1
ATOM 6672 C C . CYS A 1 788 ? 39.429 -4.892 -14.566 1.00 90.56 788 CYS A C 1
ATOM 6674 O O . CYS A 1 788 ? 39.068 -4.278 -13.562 1.00 90.56 788 CYS A O 1
ATOM 6676 N N . ILE A 1 789 ? 39.866 -6.152 -14.534 1.00 88.75 789 ILE A N 1
ATOM 6677 C CA . ILE A 1 789 ? 40.071 -6.934 -13.308 1.00 88.75 789 ILE A CA 1
ATOM 6678 C C . ILE A 1 789 ? 41.408 -7.647 -13.413 1.00 88.75 789 ILE A C 1
ATOM 6680 O O . ILE A 1 789 ? 41.639 -8.348 -14.393 1.00 88.75 789 ILE A O 1
ATOM 6684 N N . ASP A 1 790 ? 42.268 -7.490 -12.405 1.00 85.56 790 ASP A N 1
ATOM 6685 C CA . ASP A 1 790 ? 43.550 -8.200 -12.302 1.00 85.56 790 ASP A CA 1
ATOM 6686 C C . ASP A 1 790 ? 44.365 -8.172 -13.619 1.00 85.56 790 ASP A C 1
ATOM 6688 O O . ASP A 1 790 ? 44.865 -9.191 -14.094 1.00 85.56 790 ASP A O 1
ATOM 6692 N N . ASN A 1 791 ? 44.473 -6.981 -14.228 1.00 87.31 791 ASN A N 1
ATOM 6693 C CA . ASN A 1 791 ? 45.134 -6.707 -15.518 1.00 87.31 791 ASN A CA 1
ATOM 6694 C C . ASN A 1 791 ? 44.516 -7.414 -16.745 1.00 87.31 791 ASN A C 1
ATOM 6696 O O . ASN A 1 791 ? 45.139 -7.498 -17.803 1.00 87.31 791 ASN A O 1
ATOM 6700 N N . ARG A 1 792 ? 43.283 -7.917 -16.638 1.00 91.06 792 ARG A N 1
ATOM 6701 C CA . ARG A 1 792 ? 42.500 -8.447 -17.762 1.00 91.06 792 ARG A CA 1
ATOM 6702 C C . ARG A 1 792 ? 41.386 -7.487 -18.137 1.00 91.06 792 ARG A C 1
ATOM 6704 O O . ARG A 1 792 ? 40.696 -6.951 -17.271 1.00 91.06 792 ARG A O 1
ATOM 6711 N N . ILE A 1 793 ? 41.206 -7.298 -19.440 1.00 94.81 793 ILE A N 1
ATOM 6712 C CA . ILE A 1 793 ? 40.201 -6.400 -20.006 1.00 94.81 793 ILE A CA 1
ATOM 6713 C C . ILE A 1 793 ? 39.051 -7.243 -20.533 1.00 94.81 793 ILE A C 1
ATOM 6715 O O . ILE A 1 793 ? 39.279 -8.129 -21.351 1.00 94.81 793 ILE A O 1
ATOM 6719 N N . TYR A 1 794 ? 37.827 -6.910 -20.135 1.00 95.50 794 TYR A N 1
ATOM 6720 C CA . TYR A 1 794 ? 36.624 -7.520 -20.694 1.00 95.50 794 TYR A CA 1
ATOM 6721 C C . TYR A 1 794 ? 35.741 -6.462 -21.340 1.00 95.50 794 TYR A C 1
ATOM 6723 O O . TYR A 1 794 ? 35.568 -5.367 -20.805 1.00 95.50 794 TYR A O 1
ATOM 6731 N N . ILE A 1 795 ? 35.154 -6.796 -22.480 1.00 95.62 795 ILE A N 1
ATOM 6732 C CA . ILE A 1 795 ? 34.222 -5.946 -23.208 1.00 95.62 795 ILE A CA 1
ATOM 6733 C C . ILE A 1 795 ? 32.806 -6.357 -22.823 1.00 95.62 795 ILE A C 1
ATOM 6735 O O . ILE A 1 795 ? 32.429 -7.521 -22.944 1.00 95.62 795 ILE A O 1
ATOM 6739 N N . GLY A 1 796 ? 32.033 -5.391 -22.333 1.00 91.00 796 GLY A N 1
ATOM 6740 C CA . GLY A 1 796 ? 30.655 -5.590 -21.904 1.00 91.00 796 GLY A CA 1
ATOM 6741 C C . GLY A 1 796 ? 29.643 -5.273 -22.994 1.00 91.00 796 GLY A C 1
ATOM 6742 O O . GLY A 1 796 ? 28.830 -6.121 -23.347 1.00 91.00 796 GLY A O 1
ATOM 6743 N N . GLU A 1 797 ? 29.660 -4.038 -23.500 1.00 92.31 797 GLU A N 1
ATOM 6744 C CA . GLU A 1 797 ? 28.691 -3.583 -24.501 1.00 92.31 797 GLU A CA 1
ATOM 6745 C C . GLU A 1 797 ? 29.237 -2.513 -25.453 1.00 92.31 797 GLU A C 1
ATOM 6747 O O . GLU A 1 797 ? 30.134 -1.742 -25.111 1.00 92.31 797 GLU A O 1
ATOM 6752 N N . LEU A 1 798 ? 28.649 -2.447 -26.651 1.00 93.81 798 LEU A N 1
ATOM 6753 C CA . LEU A 1 798 ? 28.782 -1.324 -27.575 1.00 93.81 798 LEU A CA 1
ATOM 6754 C C . LEU A 1 798 ? 27.461 -0.556 -27.577 1.00 93.81 798 LEU A C 1
ATOM 6756 O O . LEU A 1 798 ? 26.432 -1.069 -28.010 1.00 93.81 798 LEU A O 1
ATOM 6760 N N . THR A 1 799 ? 27.477 0.679 -27.083 1.00 93.81 799 THR A N 1
ATOM 6761 C CA . THR A 1 799 ? 26.279 1.518 -26.973 1.00 93.81 799 THR A CA 1
ATOM 6762 C C . THR A 1 799 ? 26.319 2.663 -27.980 1.00 93.81 799 THR A C 1
ATOM 6764 O O . THR A 1 799 ? 27.230 3.489 -27.978 1.00 93.81 799 THR A O 1
ATOM 6767 N N . PHE A 1 800 ? 25.275 2.766 -28.803 1.00 92.31 800 PHE A N 1
ATOM 6768 C CA . PHE A 1 800 ? 25.152 3.792 -29.848 1.00 92.31 800 PHE A CA 1
ATOM 6769 C C . PHE A 1 800 ? 24.201 4.936 -29.474 1.00 92.31 800 PHE A C 1
ATOM 6771 O O . PHE A 1 800 ? 24.152 5.949 -30.173 1.00 92.31 800 PHE A O 1
ATOM 6778 N N . THR A 1 801 ? 23.455 4.779 -28.382 1.00 92.38 801 THR A N 1
ATOM 6779 C CA . THR A 1 801 ? 22.367 5.660 -27.928 1.00 92.38 801 THR A CA 1
ATOM 6780 C C . THR A 1 801 ? 22.488 5.915 -26.428 1.00 92.38 801 THR A C 1
ATOM 6782 O O . THR A 1 801 ? 21.620 5.561 -25.633 1.00 92.38 801 THR A O 1
ATOM 6785 N N . HIS A 1 802 ? 23.610 6.506 -26.010 1.00 92.38 802 HIS A N 1
ATOM 6786 C CA . HIS A 1 802 ? 23.913 6.712 -24.593 1.00 92.38 802 HIS A CA 1
ATOM 6787 C C . HIS A 1 802 ? 22.738 7.351 -23.824 1.00 92.38 802 HIS A C 1
ATOM 6789 O O . HIS A 1 802 ? 22.182 8.367 -24.245 1.00 92.38 802 HIS A O 1
ATOM 6795 N N . GLY A 1 803 ? 22.362 6.737 -22.695 1.00 89.62 803 GLY A N 1
ATOM 6796 C CA . GLY A 1 803 ? 21.303 7.229 -21.807 1.00 89.62 803 GLY A CA 1
ATOM 6797 C C . GLY A 1 803 ? 19.933 7.356 -22.477 1.00 89.62 803 GLY A C 1
ATOM 6798 O O . GLY A 1 803 ? 19.102 8.135 -22.013 1.00 89.62 803 GLY A O 1
ATOM 6799 N N . ALA A 1 804 ? 19.724 6.685 -23.618 1.00 90.69 804 ALA A N 1
ATOM 6800 C CA . ALA A 1 804 ? 18.598 6.907 -24.514 1.00 90.69 804 ALA A CA 1
ATOM 6801 C C . ALA A 1 804 ? 18.356 8.404 -24.794 1.00 90.69 804 ALA A C 1
ATOM 6803 O O . ALA A 1 804 ? 17.205 8.810 -24.886 1.00 90.69 804 ALA A O 1
ATOM 6804 N N . ALA A 1 805 ? 19.399 9.243 -24.873 1.00 92.31 805 ALA A N 1
ATOM 6805 C CA . ALA A 1 805 ? 19.307 10.706 -25.016 1.00 92.31 805 ALA A CA 1
ATOM 6806 C C . ALA A 1 805 ? 18.539 11.447 -23.892 1.00 92.31 805 ALA A C 1
ATOM 6808 O O . ALA A 1 805 ? 17.905 12.474 -24.136 1.00 92.31 805 ALA A O 1
ATOM 6809 N N . GLY A 1 806 ? 18.526 10.895 -22.673 1.00 89.62 806 GLY A N 1
ATOM 6810 C CA . GLY A 1 806 ? 17.822 11.461 -21.516 1.00 89.62 806 GLY A CA 1
ATOM 6811 C C . GLY A 1 806 ? 18.714 12.088 -20.437 1.00 89.62 806 GLY A C 1
ATOM 6812 O O . GLY A 1 806 ? 18.183 12.619 -19.465 1.00 89.62 806 GLY A O 1
ATOM 6813 N N . GLU A 1 807 ? 20.043 12.030 -20.567 1.00 90.38 807 GLU A N 1
ATOM 6814 C CA . GLU A 1 807 ? 20.971 12.516 -19.533 1.00 90.38 807 GLU A CA 1
ATOM 6815 C C . GLU A 1 807 ? 21.405 13.975 -19.788 1.00 90.38 807 GLU A C 1
ATOM 6817 O O . GLU A 1 807 ? 21.879 14.330 -20.873 1.00 90.38 807 GLU A O 1
ATOM 6822 N N . LYS A 1 808 ? 21.283 14.837 -18.765 1.00 90.00 808 LYS A N 1
ATOM 6823 C CA . LYS A 1 808 ? 21.744 16.235 -18.825 1.00 90.00 808 LYS A CA 1
ATOM 6824 C C . LYS A 1 808 ? 23.249 16.321 -18.624 1.00 90.00 808 LYS A C 1
ATOM 6826 O O . LYS A 1 808 ? 23.788 15.699 -17.711 1.00 90.00 808 LYS A O 1
ATOM 6831 N N . LEU A 1 809 ? 23.909 17.163 -19.417 1.00 90.56 809 LEU A N 1
ATOM 6832 C CA . LEU A 1 809 ? 25.307 17.523 -19.196 1.00 90.56 809 LEU A CA 1
ATOM 6833 C C . LEU A 1 809 ? 25.415 18.758 -18.308 1.00 90.56 809 LEU A C 1
ATOM 6835 O O . LEU A 1 809 ? 24.736 19.750 -18.550 1.00 90.56 809 LEU A O 1
ATOM 6839 N N . ASN A 1 810 ? 26.316 18.726 -17.332 1.00 87.62 810 ASN A N 1
ATOM 6840 C CA . ASN A 1 810 ? 26.641 19.866 -16.485 1.00 87.62 810 ASN A CA 1
ATOM 6841 C C . ASN A 1 810 ? 28.110 20.281 -16.700 1.00 87.62 810 ASN A C 1
ATOM 6843 O O . ASN A 1 810 ? 28.982 19.437 -16.497 1.00 87.62 810 ASN A O 1
ATOM 6847 N N . PRO A 1 811 ? 28.414 21.537 -17.083 1.00 91.19 811 PRO A N 1
ATOM 6848 C CA . PRO A 1 811 ? 27.467 22.592 -17.454 1.00 91.19 811 PRO A CA 1
ATOM 6849 C C . PRO A 1 811 ? 26.808 22.341 -18.820 1.00 91.19 811 PRO A C 1
ATOM 6851 O O . PRO A 1 811 ? 27.450 21.837 -19.743 1.00 91.19 811 PRO A O 1
ATOM 6854 N N . ASN A 1 812 ? 25.556 22.792 -18.979 1.00 89.00 812 ASN A N 1
ATOM 6855 C CA . ASN A 1 812 ? 24.701 22.550 -20.160 1.00 89.00 812 ASN A CA 1
ATOM 6856 C C . ASN A 1 812 ? 25.363 22.887 -21.510 1.00 89.00 812 ASN A C 1
ATOM 6858 O O . ASN A 1 812 ? 25.035 22.290 -22.534 1.00 89.00 812 ASN A O 1
ATOM 6862 N N . CYS A 1 813 ? 26.319 23.825 -21.536 1.00 92.00 813 CYS A N 1
ATOM 6863 C CA . CYS A 1 813 ? 27.042 24.193 -22.757 1.00 92.00 813 CYS A CA 1
ATOM 6864 C C . CYS A 1 813 ? 27.810 23.021 -23.400 1.00 92.00 813 CYS A C 1
ATOM 6866 O O . CYS A 1 813 ? 28.080 23.058 -24.604 1.00 92.00 813 CYS A O 1
ATOM 6868 N N . TRP A 1 814 ? 28.144 21.982 -22.627 1.00 94.44 814 TRP A N 1
ATOM 6869 C CA . TRP A 1 814 ? 28.862 20.812 -23.125 1.00 94.44 814 TRP A CA 1
ATOM 6870 C C . TRP A 1 814 ? 28.035 19.917 -24.034 1.00 94.44 814 TRP A C 1
ATOM 6872 O O . TRP A 1 814 ? 28.614 19.309 -24.929 1.00 94.44 814 TRP A O 1
ATOM 6882 N N . ASP A 1 815 ? 26.706 19.925 -23.921 1.00 94.56 815 ASP A N 1
ATOM 6883 C CA . ASP A 1 815 ? 25.838 19.191 -24.849 1.00 94.56 815 ASP A CA 1
ATOM 6884 C C . ASP A 1 815 ? 26.060 19.667 -26.297 1.00 94.56 815 ASP A C 1
ATOM 6886 O O . ASP A 1 815 ? 26.226 18.874 -27.222 1.00 94.56 815 ASP A O 1
ATOM 6890 N N . LYS A 1 816 ? 26.201 20.984 -26.496 1.00 95.19 816 LYS A N 1
ATOM 6891 C CA . LYS A 1 816 ? 26.531 21.571 -27.804 1.00 95.19 816 LYS A CA 1
ATOM 6892 C C . LYS A 1 816 ? 27.990 21.337 -28.213 1.00 95.19 816 LYS A C 1
ATOM 6894 O O . LYS A 1 816 ? 28.265 21.197 -29.401 1.00 95.19 816 LYS A O 1
ATOM 6899 N N . LYS A 1 817 ? 28.937 21.309 -27.266 1.00 95.31 817 LYS A N 1
ATOM 6900 C CA . LYS A 1 817 ? 30.361 21.045 -27.562 1.00 95.31 817 LYS A CA 1
ATOM 6901 C C . LYS A 1 817 ? 30.576 19.610 -28.040 1.00 95.31 817 LYS A C 1
ATOM 6903 O O . LYS A 1 817 ? 31.151 19.432 -29.107 1.00 95.31 817 LYS A O 1
ATOM 6908 N N . LEU A 1 818 ? 30.049 18.620 -27.317 1.00 95.19 818 LEU A N 1
ATOM 6909 C CA . LEU A 1 818 ? 30.080 17.218 -27.744 1.00 95.19 818 LEU A CA 1
ATOM 6910 C C . LEU A 1 818 ? 29.311 17.021 -29.054 1.00 95.19 818 LEU A C 1
ATOM 6912 O O . LEU A 1 818 ? 29.783 16.328 -29.951 1.00 95.19 818 LEU A O 1
ATOM 6916 N N . GLY A 1 819 ? 28.179 17.716 -29.212 1.00 94.62 819 GLY A N 1
ATOM 6917 C CA . GLY A 1 819 ? 27.450 17.765 -30.475 1.00 94.62 819 GLY A CA 1
ATOM 6918 C C . GLY A 1 819 ? 28.338 18.193 -31.648 1.00 94.62 819 GLY A C 1
ATOM 6919 O O . GLY A 1 819 ? 28.295 17.561 -32.696 1.00 94.62 819 GLY A O 1
ATOM 6920 N N . LYS A 1 820 ? 29.196 19.208 -31.492 1.00 94.06 820 LYS A N 1
ATOM 6921 C CA . LYS A 1 820 ? 30.123 19.654 -32.552 1.00 94.06 820 LYS A CA 1
ATOM 6922 C C . LYS A 1 820 ? 31.230 18.648 -32.881 1.00 94.06 820 LYS A C 1
ATOM 6924 O O . LYS A 1 820 ? 31.668 18.635 -34.026 1.00 94.06 820 LYS A O 1
ATOM 6929 N N . LEU A 1 821 ? 31.672 17.843 -31.913 1.00 91.50 821 LEU A N 1
ATOM 6930 C CA . LEU A 1 821 ? 32.692 16.809 -32.137 1.00 91.50 821 LEU A CA 1
ATOM 6931 C C . LEU A 1 821 ? 32.154 15.664 -33.001 1.00 91.50 821 LEU A C 1
ATOM 6933 O O . LEU A 1 821 ? 32.865 15.134 -33.848 1.00 91.50 821 LEU A O 1
ATOM 6937 N N . TRP A 1 822 ? 30.880 15.314 -32.826 1.00 91.62 822 TRP A N 1
ATOM 6938 C CA . TRP A 1 822 ? 30.262 14.218 -33.561 1.00 91.62 822 TRP A CA 1
ATOM 6939 C C . TRP A 1 822 ? 29.775 14.653 -34.950 1.00 91.62 822 TRP A C 1
ATOM 6941 O O . TRP A 1 822 ? 28.716 15.266 -35.095 1.00 91.62 822 TRP A O 1
ATOM 6951 N N . ASN A 1 823 ? 30.503 14.286 -36.003 1.00 86.00 823 ASN A N 1
ATOM 6952 C CA . ASN A 1 823 ? 30.025 14.446 -37.377 1.00 86.00 823 ASN A CA 1
ATOM 6953 C C . ASN A 1 823 ? 29.171 13.238 -37.801 1.00 86.00 823 ASN A C 1
ATOM 6955 O O . ASN A 1 823 ? 29.726 12.174 -38.068 1.00 86.00 823 ASN A O 1
ATOM 6959 N N . ILE A 1 824 ? 27.842 13.400 -37.848 1.00 86.06 824 ILE A N 1
ATOM 6960 C CA . ILE A 1 824 ? 26.914 12.289 -38.106 1.00 86.06 824 ILE A CA 1
ATOM 6961 C C . ILE A 1 824 ? 27.162 11.687 -39.489 1.00 86.06 824 ILE A C 1
ATOM 6963 O O . ILE A 1 824 ? 27.130 12.387 -40.503 1.00 86.06 824 ILE A O 1
ATOM 6967 N N . ARG A 1 825 ? 27.319 10.366 -39.528 1.00 82.81 825 ARG A N 1
ATOM 6968 C CA . ARG A 1 825 ? 27.316 9.555 -40.746 1.00 82.81 825 ARG A CA 1
ATOM 6969 C C . ARG A 1 825 ? 26.300 8.446 -40.564 1.00 82.81 825 ARG A C 1
ATOM 6971 O O . ARG A 1 825 ? 26.360 7.733 -39.567 1.00 82.81 825 ARG A O 1
ATOM 6978 N N . LYS A 1 826 ? 25.377 8.290 -41.516 1.00 74.25 826 LYS A N 1
ATOM 6979 C CA . LYS A 1 826 ? 24.453 7.160 -41.441 1.00 74.25 826 LYS A CA 1
ATOM 6980 C C . LYS A 1 826 ? 25.225 5.875 -41.660 1.00 74.25 826 LYS A C 1
ATOM 6982 O O . LYS A 1 826 ? 25.996 5.767 -42.612 1.00 74.25 826 LYS A O 1
ATOM 6987 N N . LEU A 1 827 ? 24.980 4.878 -40.824 1.00 71.12 827 LEU A N 1
ATOM 6988 C CA . LEU A 1 827 ? 25.690 3.611 -40.931 1.00 71.12 827 LEU A CA 1
ATOM 6989 C C . LEU A 1 827 ? 25.372 2.876 -42.246 1.00 71.12 827 LEU A C 1
ATOM 6991 O O . LEU A 1 827 ? 26.209 2.149 -42.775 1.00 71.12 827 LEU A O 1
ATOM 6995 N N . SER A 1 828 ? 24.187 3.119 -42.818 1.00 60.12 828 SER A N 1
ATOM 6996 C CA . SER A 1 828 ? 23.801 2.644 -44.156 1.00 60.12 828 SER A CA 1
ATOM 6997 C C . SER A 1 828 ? 24.691 3.159 -45.289 1.00 60.12 828 SER A C 1
ATOM 6999 O O . SER A 1 828 ? 24.723 2.545 -46.353 1.00 60.12 828 SER A O 1
ATOM 7001 N N . ASP A 1 829 ? 25.368 4.286 -45.074 1.00 54.72 829 ASP A N 1
ATOM 7002 C CA . ASP A 1 829 ? 26.251 4.927 -46.051 1.00 54.72 829 ASP A CA 1
ATOM 7003 C C . ASP A 1 829 ? 27.714 4.487 -45.865 1.00 54.72 829 ASP A C 1
ATOM 7005 O O . ASP A 1 829 ? 28.539 4.754 -46.726 1.00 54.72 829 ASP A O 1
ATOM 7009 N N . VAL A 1 830 ? 28.028 3.816 -44.748 1.00 48.62 830 VAL A N 1
ATOM 7010 C CA . VAL A 1 830 ? 29.350 3.240 -44.428 1.00 48.62 830 VAL A CA 1
ATOM 7011 C C . VAL A 1 830 ? 29.442 1.765 -44.849 1.00 48.62 830 VAL A C 1
ATOM 7013 O O . VAL A 1 830 ? 30.530 1.261 -45.099 1.00 48.62 830 VAL A O 1
ATOM 7016 N N . ALA A 1 831 ? 28.303 1.065 -44.910 1.00 46.88 831 ALA A N 1
ATOM 7017 C CA . ALA A 1 831 ? 28.207 -0.332 -45.350 1.00 46.88 831 ALA A CA 1
ATOM 7018 C C . ALA A 1 831 ? 28.090 -0.506 -46.882 1.00 46.88 831 ALA A C 1
ATOM 7020 O O . ALA A 1 831 ? 28.123 -1.637 -47.365 1.00 46.88 831 ALA A O 1
ATOM 7021 N N . LYS A 1 832 ? 27.909 0.592 -47.625 1.00 44.72 832 LYS A N 1
ATOM 7022 C CA . LYS A 1 832 ? 28.001 0.670 -49.092 1.00 44.72 832 LYS A CA 1
ATOM 7023 C C . LYS A 1 832 ? 29.371 1.203 -49.473 1.00 44.72 832 LYS A C 1
ATOM 7025 O O . LYS A 1 832 ? 29.858 0.787 -50.545 1.00 44.72 832 LYS A O 1
#

Foldseek 3Di:
DFAEEEFEEDAQQQVQQVVALCLVPLAPDDRYAYEYEDQQHPDDPRVVVLQVSLLVDQSYKYWYFHHFDPQLRVQVSLCQLVQVFDWDFPDPDQDASHWTWIDTPDPDDPGGGPIMTHHSVNDPDVVCVRRPGRDHGFKYAYDYSNWHWDSHLCVVFVVVCVPWFKEFEWAWEAEPVVRGGDPDDQTPCVLLVVPQEQHKDALVVVLVSCVVSVPQQQQGRRRMMGGSVVCVVLVQGFDTQAPSSSRLRRLSVSNPTGIYGYYHDHTIYHYDDPLDLPDDDPDDDLVSPRPVLSVCVVVDPDVVLSSLLRNLLRLLVSLLVLVVCLVVVPPDPSSNLSSVSNSVVSLVVNVVRPPDPDDPPPSVVSNVVSCCCCVPVVVDDDVPPPCVQQNALLVVLCLDLQLQLLVLVVVLVVDPVSVVCSVVSNVVSVVVSVVVVVVQVVVCVVPVVSDRDPSVPGPCSVVSVVCCLALSNQLSVLVVVLVVCVVVVSVVCSVVSNVVSVVVVVVDPDPPPVDLVVLLVVCQVLCCVQVVDGDDLVDDQFQLSVLSVCLRPQLDLVLLLQLQQQSVLLVLCCLPVVPDPPCCPPCPHPSVDDCVVCVVVSQVSCVPLQAFRWQDKALALVRDDLVSDDQWWKKAKRQAPPQIDGHNGSVVCVVPPVNVVVNRVSNRVVQPDQHCVVLVRSSSRPHNIMMTIGDQAAAPVRHGWWKWKKKDQDLVDQQLIWIWTWPPVPPDTAIFIAGLVRHGDPKDWPDDHDPPDRDDDAPCSVVVVVSVSSSCVLDNIWIWMWTAYPNGIYTRHIHSNPVSSNIAMVVNVVRSVNSVSRDDDRSVVSSD

Secondary structure (DSSP, 8-state):
---EEEEEEESS-TTTHHHHHHHHHT-S---EEEEEEEE---SSSHHHHHHHHHHH-TTEEEEEE----HHHHHHHHHHHHHT---EEE--SS--TT-EEEEEESSS--TT-EEEEEEEGGG-SSHHHHHT--PPP-SEEEE--TT-EE-TTHHHHHGGGGTT-SEEEEEEEEEETTT-SB--S---TTGGGTTTTTTEEE-HHHHHHHHHHTT------TTSEEEEHHHHHHHT--PPTT-S-HHHHHHHHHHHH-S-EEEEEEEEEEEEE-TT-TTS--SS--STTS-GGGGGGGGT-SSHHHHHHHHHHHHHHHHHHHHHHHHHTT-S-HHHHHHHHHHHHHHHHHHHHT---S--TT-HHHHHHHHHHHHHHTTTS-SSS--HHHH--HHHHHHTSHHHHHHHHHHHHTTSHHHHHTHHHHHHHHHHHHHHHHHHHHHHHHH-GGG----GGGSTTHHHHGGGGGSHHHHHHHHHHHHHHTGGGTHHHHHHHHHHHHHHH--S---S----HHHHHHHHHHHHHHHHSS---TTS--SHHHHHHHHHHH---HHHHHHHSTTTHHHHHHHHHTT---TTTTSTTSGGGS-GGGSHHHHHGGGG-TTSPPEEEEESSGGG--SSSS-SSEEEEESSSSS-EEEES-HHHHHH-HHHHHHHHHHHHHHHTS-THHHH--GGGTTPPP-EEEEE--B-TTSPBPPEEEEEE--SS-GGG-EEEEEESTTTS-EEEEEETTSPBPS-EESS---TT-PPPPPTTHHHHHHHHHHHHTT-SSEEEEEEEETTEEEEEEEESSGGGG-PPEESTHHHHHHHHH-----HHHH--